Protein AF-A0A9X0D277-F1 (afdb_monomer)

Sequence (1258 aa):
MEIAPALKHTLYSLVQLAADLLSWSPKEEHSMQTVLGKQLCNNIVPLMVDATTEYLSEQCNSILEAVIGPADSDKFANCIQSYVLSKCHKLLVDQSGADRSDIGEEVLVDCLKYMDFLLDKVSDHTLLDQLYSKNRELCKVIVLSANKRLSLGYVNRTLKLSVRFLQLAEKPLNSSMRSLCSGFSELCHLDHATLEAWLRRIILGVEEDKGNTGKMADNRLLLQTFATLIVKESSPVGEEVCRPLLECLIPLGNELLPDIPGEWTNIGSKFGDLLNTAAVLAGAGDGSGHLTLCTAVIEWLEKCKTQLLLVAENGEKGKESGIVEAAGPLLRYLAEVMTALKYSSENECPPSPSLCPVDGDSLLPDVMSDWMDDMGGDEEDSGGEESDEDSLCNKLCTFTMTQKEFMTQHWYHCHTCKMNDGVGVCTICAKVCHKDHDITYAKYGSFFCDCGAKEDGSCIALVKRTPSSGADSQGAVPPSPFVAGEMDEGQDDTEGSSGGRLPSSAAGASSSVAATAAGLAGSSGAGNGGGLEDSEAFTSKSVEALAKQLEKHKQQLVSQLENSSVITTTLDLLQWLMEPDAGGPSSIGMGVSKAIKDALTELHAAEKTVENTDQLMVPTLGSQEGAFENVRMTFSGEQGQTIRQLIGAHVLRRVAMCCLASPKGRRQHLAVSHEKGKITVLQLSALLKQADSSKRKLTLTRLATAQVPFTVLSISGNPCNEDFLAVCGLKDCHVLTFSSSGSVVDHLALHPQLESSNFIIKAVWLPGSQTQLALVTADFVKIYDLSQDALSPLYYFLLPSGKIRDVSFIFDDGDHSLILMSSGGQLYLQPMDINSSAVNGPFYLTNTVPIEHADLQDSSGQVAGGGVSVYYSHILQLIFFSYSQGKTFVAPWSKDQKEVKTMFPVTFKSSSGSTKNSQSAALCQWSEVPQHPGLVCCLTHTTGVPVVLMIKPHQILIQEIKATSSKAKTQDMVAIRHSVSTSDQQRTTMILLCEDGSLRIFMASAEHTGYWMAPEFQPVRPLSIVKPARKKKTTKARVKSTTVSLPVDFFEHCQPLINEVEFGGGDILQVYNVQQAKHRLMTAGMYIASTKPNGFNIEISNSNPRVVMVGVRIQIGCQSVEKAPSFVEIFGRVIQLVITRNRWVDLAFTREESLSADKKFSLFIGQSLDPSGVTMLDSVKVYTKTKEAFGWPDDPQEEIPSTPGLGTAAAVDTETEIVNSVPPMTAVDKLVVHLLEVVDGCFSTFLSSGRGTKTVSA

Solvent-accessible surface area (backbone atoms only — not comparable to full-atom values): 73156 Å² total; per-residue (Å²): 135,84,73,55,69,68,58,52,49,52,52,49,53,51,48,47,49,51,38,57,52,57,74,73,48,64,76,85,55,28,34,67,87,34,74,62,20,45,53,50,50,69,61,40,50,58,45,56,70,36,81,91,34,53,93,43,36,70,49,39,48,55,42,44,30,68,29,64,37,56,77,91,34,70,65,36,49,49,55,53,51,47,54,53,48,53,51,39,48,49,56,49,52,60,57,60,78,46,97,70,76,98,65,63,68,68,61,56,51,49,36,51,50,50,56,56,56,40,67,77,41,79,81,44,35,50,54,54,21,64,57,34,47,75,65,55,49,56,46,53,57,52,52,43,51,34,42,85,89,56,54,71,68,54,36,42,52,47,45,51,49,54,40,51,47,53,43,51,29,44,26,74,89,33,63,41,37,30,53,33,41,35,28,54,36,54,60,53,74,52,58,66,69,61,55,33,41,29,51,42,43,42,70,74,46,56,82,90,46,68,89,43,60,68,62,41,51,52,34,44,54,42,50,34,51,40,40,55,54,45,48,39,91,82,34,56,30,56,62,71,32,34,55,60,52,38,66,44,48,53,62,54,53,53,70,64,56,64,97,50,71,84,68,32,80,71,40,68,68,54,58,48,54,48,50,55,35,42,53,46,31,14,53,26,78,65,18,65,41,43,59,61,49,49,54,51,44,52,53,52,44,52,51,35,49,56,51,49,53,52,38,23,76,68,65,54,84,82,54,54,60,31,43,46,59,56,40,33,54,45,35,42,53,50,23,52,52,34,48,11,54,35,57,55,53,63,75,72,51,73,91,75,79,83,86,81,89,81,91,78,91,78,93,82,90,86,81,87,82,82,89,85,86,89,85,84,89,85,84,87,89,83,92,75,96,82,76,64,74,82,54,49,39,73,54,53,27,67,20,76,78,41,48,96,42,73,38,77,42,56,32,27,30,32,64,71,80,64,32,54,93,96,39,35,29,32,66,56,36,47,66,60,64,37,58,92,50,58,65,43,83,71,47,79,41,75,48,42,25,46,52,59,67,42,93,78,71,75,37,73,30,74,51,77,49,74,101,62,88,88,79,90,88,85,85,85,85,88,85,87,88,88,86,81,88,76,90,80,83,83,84,86,82,83,85,83,80,89,85,82,80,86,87,88,83,90,85,84,89,80,90,77,89,88,81,78,86,67,53,64,78,86,92,82,90,82,91,83,88,78,80,98,79,75,68,72,64,61,53,50,55,54,36,52,52,50,22,66,31,40,58,85,46,41,72,60,49,50,53,50,55,72,74,44,61,59,67,62,53,44,50,54,53,50,48,44,72,71,35,80,89,66,49,34,79,90,78,65,67,47,70,25,57,47,45,45,52,52,50,49,51,40,40,59,69,45,72,64,49,73,43,84,43,83,57,52,56,41,81,70,42,61,44,56,81,48,72,36,72,51,49,55,73,80,63,63,68,72,70,22,50,52,53,51,50,35,43,74,67,60,73,40,70,62,36,45,49,32,60,25,44,20,97,86,50,91,56,47,33,35,40,39,48,33,52,84,13,31,34,39,32,27,49,38,65,61,50,60,62,46,52,74,44,93,85,62,84,74,69,85,54,73,58,28,73,53,74,47,101,48,61,67,35,35,49,37,44,28,62,66,36,47,42,38,34,41,38,26,24,59,68,45,37,34,39,39,32,40,44,98,74,46,40,79,74,48,77,48,78,37,75,80,78,65,56,95,89,46,37,52,62,50,70,44,66,42,89,92,36,80,45,34,40,31,43,34,27,34,58,37,38,38,28,27,40,59,83,81,35,68,81,60,48,55,27,29,39,32,57,82,71,72,36,50,52,30,63,31,64,50,75,52,99,96,46,44,29,43,38,34,22,23,45,38,37,50,38,33,54,44,66,67,47,83,89,46,28,23,89,84,42,78,35,70,62,77,48,62,45,54,74,86,52,94,82,57,50,72,52,98,84,13,36,29,69,7,29,51,22,38,40,57,40,82,91,76,35,32,38,37,40,15,19,63,67,14,51,26,36,39,24,58,60,57,96,87,58,70,54,57,85,56,74,45,73,57,78,50,80,80,89,75,77,100,60,102,73,86,72,32,65,20,49,29,77,72,45,68,32,65,99,40,67,47,38,37,38,29,25,32,54,88,82,46,46,44,34,41,34,40,57,52,41,52,35,36,39,35,26,74,59,74,63,95,43,99,84,45,51,66,53,37,70,45,59,47,59,47,76,47,89,99,48,101,50,72,46,46,38,36,42,36,35,28,48,55,21,20,40,39,35,25,36,53,29,61,88,70,55,29,71,67,69,31,76,64,56,42,73,84,71,61,87,85,55,98,64,85,82,80,77,88,74,85,89,77,92,78,89,88,86,77,84,85,91,74,66,96,62,62,66,78,83,40,48,72,50,78,86,52,57,47,47,42,37,80,63,44,55,75,80,35,53,54,69,56,44,42,51,22,30,66,36,89,94,37,55,49,76,44,71,44,82,79,29,49,46,38,29,42,33,47,73,51,90,65,39,29,44,43,30,39,35,40,30,34,22,81,91,42,51,52,25,17,41,41,28,37,35,45,94,87,34,75,46,78,44,88,68,90,58,58,46,75,45,84,46,75,50,52,75,68,53,20,65,70,25,42,54,42,46,58,43,34,41,30,39,29,76,27,93,84,38,40,24,38,45,29,32,58,48,41,24,28,39,44,36,76,82,68,64,58,83,94,72,83,81,84,83,77,85,89,81,90,82,90,83,84,93,75,95,72,90,76,86,69,83,76,78,78,76,78,75,80,72,48,64,62,57,50,32,55,52,25,43,51,44,34,51,54,22,51,60,63,60,56,68,78,61,96,67,77,92,72,80,78,84,125

pLDDT: mean 74.84, std 21.78, range [20.33, 96.56]

Secondary structure (DSSP, 8-state):
----HHHHHHHHHHHHHHHHHHHHS-GGGSSTTSHHHHHHHHHHHHHHH-GGGGGGHHHHHHHHHHHH--TTSHHHHHHHHHHHHHHHHHHHHHGGG-SS-SS-HHHHHHHHHHHHHHTS-GGGHHHHHHHHHHHT-HHHHHHGGG-TTS-HHHHHHHHHHHHHHHHHHTSTT-HHHHHHHHGGGGGGGS-HHHHHHHHHHHHT--GGGTT-HHHHHHHHHHHHHHHHHHHSTT-SS-GGGHHHHHHHHHHHHHHHS-SSGGGGGG-HHHHHHHHHHHHHHHTSTTSTHHHHHHHHHHHHHHHHHHHHHHHHHHT-TTSHHHHHHHHHHHHHHHHHHHHHHHHHHHHS---PPPS------------------------------S--HHHHTTPPPTHHHHTTS-EEEEEEEETTTTB-SS--B-HHHHHTTTTTS-EEEEEEEEE--HHHH-TTS--TTSSPPP----------------------------------------------------------S------S--SHHHHHHHHHHHHHHHGGGHHHHHHHHHTSSHHHHHHHHHHHHH-TTTT--TTSSHHHHHHHHHHHHHHHHS--EEEE-S-SEEEEEEPPTTSSTT-S----HHHHHHHHHHHHTTSS----EEEE--TT-S--EEEEE-GGGEEEEEEHHHHHHHTT-TTS-----EEEEEE-SS---EEEE-SS-TTEEEEE-SS-EEEEEE-TTS-EEEEEEE-----TT--EEEEEEPTT-SSEEEEEESSEEEEEETTTBSSS-SEEEE-SSS-EEEEEEEEETTEEEEEEEETTS-EEEEE-STTTBGGGSPEE---EEPB--TT--EETTEETT-EEEEEEETTTTEEEEEETTS-EEEEE--TT-SSB---EE----------S--PPPPEEEEEE-TT-TTEEEEEETTT--EEEEEE-SSEEEEEE---SSTT--EEEEEEEEEEPTTSS-EEEEEEEEETTS-EEEEEE-HHHH-GGGSTTTS---STT--------PPP------------TTTTTT-EE--SSEEEE-HHHHTTS-HHHHHHHHHSTT--EEE--TT-EEEEEEE--TTEEEEEEEEEE-SS-STTSBSEEEETTEEEE---SS-EEEEEEPPHHHHHHTSSEEEEEEPPBS-TT--EEE-EEEEEEEEHHHHT--S-----PPP-------------------PPPPPHHHHHHHHHHHHHHHHHHHHTTS---------

Foldseek 3Di:
DQDDVVVLVVVLVVLQVLLVVLVVDDLVQLEPVHPVVVVLLVPLLVLCPDPNNVVCNVSSQSSLCSRQNHCPDPSNVLSNLLVLLVVLVCLLLVLLPDPDDPDDLVSNVVSLVSVVVLLVDLSSLLSLLVPCLVVLCLVSSLLSLLDLPHDLVSNLSSLVSLLSLLQVLLWPPRPSSLSNQLSCLCLLVDDLVSLLSSVCCLQVNDPVCPVPVVSSVSSLVSLLSSLLSQQDPSHSHDLSNLQSNLVSLLVVLVVLQDLDLVSLPPSPCSNLSSLSSSCSSCLHDLSVSCLVSLVSLLVLLVSLLVSLLVCLVVLPAPSNQSSLLNNLSSLVVLLLLLLLLLVLVVVVDDPDDDDDDDDDDDDDDDDDDDDDDDDDDDDDDDDDPDDVPVVLLQAAAQCLVQVFHKDFAWWKAFVQVRQDDPGTAGPSCCVPLVPPTPMDTDDRDIGGHVCVNDPPPSRPRHDRHDPDDDDDDDDDDDDDDDDDDDDDDDDDDDDDDDDDDDDDDDDDDDDDDDDDDDGDDDDDDDDDDDDDDDDVPVSVVSSNSVSSSCVVVSVVSLVDVVPGCLQVSLVSVVVLCVDPVSRHRPPALCLQVVVLVVQLVLLFPAAADEAEDAAQWFFQDKADQPPDPQLFEDQDDPVSVVVVVCVQVLLAAAAFKDWLDEPPDPFTWIWGAGYQQKIWIWGVVQQVQCSVVSPDHRDTHTQDMDGDRAHWRHKDAAHHGSQWIWTFDFQWIKIFGADPSRYTDDIHIAHPPDDPPKGFRDKDDDPPDPFWIWTFMFFWIFICRNVPDRHHGQAIEGEPDATWAEKEWDDDQVWIKIWTFGQLGWIFIGTSDPVRTCPVHYDYTDQTADEDDPCQDDDPSHTQNGWHYWYADPSSQWIWTWDQQQWIWIHHDDPPDRYGPDIHTNFDFDPDDDDPDGGHFTWYDWDDEPPQPQWIWIAGSNQRFIKIWRRGSHYIYIYTDDDPDPVWGWRHKDKYWDDDPPDPDIWIKMWTATSSRMIIIITGDCVVRVPCVDPSNDRLDQPPDPPDDDDDDDDDDDDDADDDDDDSCPCVQWDWPLPQKWKDFPQQCVPAPRVRQSCQQRDAPHKDKHLDLFFGKIKMFGRDLFKWWFWKKFKFQPVHQQQEFQWKDWPNHIGGDDDPHIDIDIGGDDLVSRLVDSTITMMTGGFGNDPSRMHMTGHMIIIIDGCVVSVPDPDDDDDDDDDDDDDDDDDDDDPDPPPPPRPNDDSVNSVVVSSVSSNVSCVSSNPVDPDDDPPPSD

Organism: NCBI:txid174260

Structure (mmCIF, N/CA/C/O backbone):
data_AF-A0A9X0D277-F1
#
_entry.id   AF-A0A9X0D277-F1
#
loop_
_atom_site.group_PDB
_atom_site.id
_atom_site.type_symbol
_atom_site.label_atom_id
_atom_site.label_alt_id
_atom_site.label_comp_id
_atom_site.label_asym_id
_atom_site.label_entity_id
_atom_site.label_seq_id
_atom_site.pdbx_PDB_ins_code
_atom_site.Cartn_x
_atom_site.Cartn_y
_atom_site.Cartn_z
_atom_site.occupancy
_atom_site.B_iso_or_equiv
_atom_site.auth_seq_id
_atom_site.auth_comp_id
_atom_site.auth_asym_id
_atom_site.auth_atom_id
_atom_site.pdbx_PDB_model_num
ATOM 1 N N . MET A 1 1 ? 25.334 -2.967 -69.916 1.00 47.03 1 MET A N 1
ATOM 2 C CA . MET A 1 1 ? 25.743 -1.944 -70.902 1.00 47.03 1 MET A CA 1
ATOM 3 C C . MET A 1 1 ? 27.138 -2.304 -71.370 1.00 47.03 1 MET A C 1
ATOM 5 O O . MET A 1 1 ? 28.051 -2.235 -70.564 1.00 47.03 1 MET A O 1
ATOM 9 N N . GLU A 1 2 ? 27.313 -2.755 -72.611 1.00 53.34 2 GLU A N 1
ATOM 10 C CA . GLU A 1 2 ? 28.657 -2.970 -73.162 1.00 53.34 2 GLU A CA 1
ATOM 11 C C . GLU A 1 2 ? 29.144 -1.662 -73.787 1.00 53.34 2 GLU A C 1
ATOM 13 O O . GLU A 1 2 ? 28.566 -1.165 -74.754 1.00 53.34 2 GLU A O 1
ATOM 18 N N . ILE A 1 3 ? 30.183 -1.071 -73.197 1.00 68.50 3 ILE A N 1
ATOM 19 C CA . ILE A 1 3 ? 30.885 0.071 -73.783 1.00 68.50 3 ILE A CA 1
ATOM 20 C C . ILE A 1 3 ? 31.488 -0.387 -75.117 1.00 68.50 3 ILE A C 1
ATOM 22 O O . ILE A 1 3 ? 32.123 -1.441 -75.183 1.00 68.50 3 ILE A O 1
ATOM 26 N N . ALA A 1 4 ? 31.308 0.402 -76.181 1.00 79.62 4 ALA A N 1
ATOM 27 C CA . ALA A 1 4 ? 31.860 0.081 -77.494 1.00 79.62 4 ALA A CA 1
ATOM 28 C C . ALA A 1 4 ? 33.381 -0.193 -77.394 1.00 79.62 4 ALA A C 1
ATOM 30 O O . ALA A 1 4 ? 34.092 0.616 -76.790 1.00 79.62 4 ALA A O 1
ATOM 31 N N . PRO A 1 5 ? 33.917 -1.268 -78.008 1.00 80.12 5 PRO A N 1
ATOM 32 C CA . PRO A 1 5 ? 35.329 -1.649 -77.872 1.00 80.12 5 PRO A CA 1
ATOM 33 C C . PRO A 1 5 ? 36.320 -0.531 -78.219 1.00 80.12 5 PRO A C 1
ATOM 35 O O . PRO A 1 5 ? 37.362 -0.405 -77.580 1.00 80.12 5 PRO A O 1
ATOM 38 N N . ALA A 1 6 ? 35.969 0.320 -79.190 1.00 83.19 6 ALA A N 1
ATOM 39 C CA . ALA A 1 6 ? 36.755 1.498 -79.550 1.00 83.19 6 ALA A CA 1
ATOM 40 C C . ALA A 1 6 ? 36.854 2.502 -78.390 1.00 83.19 6 ALA A C 1
ATOM 42 O O . ALA A 1 6 ? 37.943 2.961 -78.071 1.00 83.19 6 ALA A O 1
ATOM 43 N N . LEU A 1 7 ? 35.739 2.783 -77.710 1.00 82.75 7 LEU A N 1
ATOM 44 C CA . LEU A 1 7 ? 35.699 3.682 -76.557 1.00 82.75 7 LEU A CA 1
ATOM 45 C C . LEU A 1 7 ? 36.471 3.089 -75.368 1.00 82.75 7 LEU A C 1
ATOM 47 O O . LEU A 1 7 ? 37.209 3.804 -74.694 1.00 82.75 7 LEU A O 1
ATOM 51 N N . LYS A 1 8 ? 36.351 1.768 -75.165 1.00 84.75 8 LYS A N 1
ATOM 52 C CA . LYS A 1 8 ? 37.082 1.015 -74.137 1.00 84.75 8 LYS A CA 1
ATOM 53 C C . LYS A 1 8 ? 38.597 1.159 -74.318 1.00 84.75 8 LYS A C 1
ATOM 55 O O . LYS A 1 8 ? 39.309 1.468 -73.362 1.00 84.75 8 LYS A O 1
ATOM 60 N N . HIS A 1 9 ? 39.064 0.985 -75.557 1.00 85.50 9 HIS A N 1
ATOM 61 C CA . HIS A 1 9 ? 40.466 1.147 -75.932 1.00 85.50 9 HIS A CA 1
ATOM 62 C C . HIS A 1 9 ? 40.929 2.603 -75.808 1.00 85.50 9 HIS A C 1
ATOM 64 O O . HIS A 1 9 ? 41.994 2.851 -75.256 1.00 85.50 9 HIS A O 1
ATOM 70 N N . THR A 1 10 ? 40.143 3.579 -76.276 1.00 88.75 10 THR A N 1
ATOM 71 C CA . THR A 1 10 ? 40.484 5.004 -76.135 1.00 88.75 10 THR A CA 1
ATOM 72 C C . THR A 1 10 ? 40.641 5.398 -74.670 1.00 88.75 10 THR A C 1
ATOM 74 O O . THR A 1 10 ? 41.624 6.044 -74.319 1.00 88.75 10 THR A O 1
ATOM 77 N N . LEU A 1 11 ? 39.715 4.978 -73.805 1.00 87.94 11 LEU A N 1
ATOM 78 C CA . LEU A 1 11 ? 39.776 5.278 -72.379 1.00 87.94 11 LEU A CA 1
ATOM 79 C C . LEU A 1 11 ? 40.990 4.611 -71.712 1.00 87.94 11 LEU A C 1
ATOM 81 O O . LEU A 1 11 ? 41.697 5.274 -70.961 1.00 87.94 11 LEU A O 1
ATOM 85 N N . TYR A 1 12 ? 41.300 3.356 -72.062 1.00 87.88 12 TYR A N 1
ATOM 86 C CA . TYR A 1 12 ? 42.528 2.682 -71.618 1.00 87.88 12 TYR A CA 1
ATOM 87 C C . TYR A 1 12 ? 43.785 3.452 -72.022 1.00 87.88 12 TYR A C 1
ATOM 89 O O . TYR A 1 12 ? 44.638 3.728 -71.184 1.00 87.88 12 TYR A O 1
ATOM 97 N N . SER A 1 13 ? 43.887 3.851 -73.293 1.00 89.88 13 SER A N 1
ATOM 98 C CA . SER A 1 13 ? 45.035 4.612 -73.788 1.00 89.88 13 SER A CA 1
ATOM 99 C C . SER A 1 13 ? 45.184 5.965 -73.090 1.00 89.88 13 SER A C 1
ATOM 101 O O . SER A 1 13 ? 46.307 6.381 -72.834 1.00 89.88 13 SER A O 1
ATOM 103 N N . LEU A 1 14 ? 44.081 6.645 -72.760 1.00 89.12 14 LEU A N 1
ATOM 104 C CA . LEU A 1 14 ? 44.109 7.922 -72.040 1.00 89.12 14 LEU A CA 1
ATOM 105 C C . LEU A 1 14 ? 44.557 7.763 -70.583 1.00 89.12 14 LEU A C 1
ATOM 107 O O . LEU A 1 14 ? 45.361 8.564 -70.113 1.00 89.12 14 LEU A O 1
ATOM 111 N N . VAL A 1 15 ? 44.069 6.737 -69.879 1.00 88.62 15 VAL A N 1
ATOM 112 C CA . VAL A 1 15 ? 44.479 6.463 -68.492 1.00 88.62 15 VAL A CA 1
ATOM 113 C C . VAL A 1 15 ? 45.936 5.996 -68.446 1.00 88.62 15 VAL A C 1
ATOM 115 O O . VAL A 1 15 ? 46.699 6.486 -67.620 1.00 88.62 15 VAL A O 1
ATOM 118 N N . GLN A 1 16 ? 46.362 5.138 -69.378 1.00 88.00 16 GLN A N 1
ATOM 119 C CA . GLN A 1 16 ? 47.764 4.732 -69.492 1.00 88.00 16 GLN A CA 1
ATOM 120 C C . GLN A 1 16 ? 48.675 5.927 -69.793 1.00 88.00 16 GLN A C 1
ATOM 122 O O . GLN A 1 16 ? 49.695 6.100 -69.136 1.00 88.00 16 GLN A O 1
ATOM 127 N N . LEU A 1 17 ? 48.276 6.798 -70.726 1.00 87.56 17 LEU A N 1
ATOM 128 C CA . LEU A 1 17 ? 49.015 8.023 -71.025 1.00 87.56 17 LEU A CA 1
ATOM 129 C C . LEU A 1 17 ? 49.124 8.925 -69.789 1.00 87.56 17 LEU A C 1
ATOM 131 O O . LEU A 1 17 ? 50.184 9.492 -69.545 1.00 87.56 17 LEU A O 1
ATOM 135 N N . ALA A 1 18 ? 48.055 9.052 -69.000 1.00 85.50 18 ALA A N 1
ATOM 136 C CA . ALA A 1 18 ? 48.089 9.813 -67.756 1.00 85.50 18 ALA A CA 1
ATOM 137 C C . ALA A 1 18 ? 49.068 9.204 -66.738 1.00 85.50 18 ALA A C 1
ATOM 139 O O . ALA A 1 18 ? 49.831 9.954 -66.136 1.00 85.50 18 ALA A O 1
ATOM 140 N N . ALA A 1 19 ? 49.096 7.875 -66.586 1.00 84.25 19 ALA A N 1
ATOM 141 C CA . ALA A 1 19 ? 50.048 7.174 -65.719 1.00 84.25 19 ALA A CA 1
ATOM 142 C C . ALA A 1 19 ? 51.505 7.375 -66.171 1.00 84.25 19 ALA A C 1
ATOM 144 O O . ALA A 1 19 ? 52.372 7.705 -65.359 1.00 84.25 19 ALA A O 1
ATOM 145 N N . ASP A 1 20 ? 51.761 7.251 -67.474 1.00 84.25 20 ASP A N 1
ATOM 146 C CA . ASP A 1 20 ? 53.092 7.418 -68.056 1.00 84.25 20 ASP A CA 1
ATOM 147 C C . ASP A 1 20 ? 53.584 8.865 -67.907 1.00 84.25 20 ASP A C 1
ATOM 149 O O . ASP A 1 20 ? 54.714 9.096 -67.474 1.00 84.25 20 ASP A O 1
ATOM 153 N N . LEU A 1 21 ? 52.727 9.854 -68.192 1.00 81.94 21 LEU A N 1
ATOM 154 C CA . LEU A 1 21 ? 53.049 11.274 -68.022 1.00 81.94 21 LEU A CA 1
ATOM 155 C C . LEU A 1 21 ? 53.335 11.623 -66.560 1.00 81.94 21 LEU A C 1
ATOM 157 O O . LEU A 1 21 ? 54.254 12.396 -66.293 1.00 81.94 21 LEU A O 1
ATOM 161 N N . LEU A 1 22 ? 52.603 11.016 -65.620 1.00 80.69 22 LEU A N 1
ATOM 162 C CA . LEU A 1 22 ? 52.823 11.214 -64.190 1.00 80.69 22 LEU A CA 1
ATOM 163 C C . LEU A 1 22 ? 54.205 10.716 -63.739 1.00 80.69 22 LEU A C 1
ATOM 165 O O . LEU A 1 22 ? 54.794 11.258 -62.808 1.00 80.69 22 LEU A O 1
ATOM 169 N N . SER A 1 23 ? 54.752 9.692 -64.401 1.00 74.81 23 SER A N 1
ATOM 170 C CA . SER A 1 23 ? 56.103 9.196 -64.111 1.00 74.81 23 SER A CA 1
ATOM 171 C C . SER A 1 23 ? 57.206 10.172 -64.544 1.00 74.81 23 SER A C 1
ATOM 173 O O . SER A 1 23 ? 58.329 10.097 -64.039 1.00 74.81 23 SER A O 1
ATOM 175 N N . TRP A 1 24 ? 56.895 11.091 -65.467 1.00 75.44 24 TRP A N 1
ATOM 176 C CA . TRP A 1 24 ? 57.832 12.072 -66.024 1.00 75.44 24 TRP A CA 1
ATOM 177 C C . TRP A 1 24 ? 57.710 13.458 -65.380 1.00 75.44 24 TRP A C 1
ATOM 179 O O . TRP A 1 24 ? 58.583 14.302 -65.597 1.00 75.44 24 TRP A O 1
ATOM 189 N N . SER A 1 25 ? 56.665 13.710 -64.587 1.00 74.19 25 SER A N 1
ATOM 190 C CA . SER A 1 25 ? 56.459 14.983 -63.894 1.00 74.19 25 SER A CA 1
ATOM 191 C C . SER A 1 25 ? 57.161 15.052 -62.521 1.00 74.19 25 SER A C 1
ATOM 193 O O . SER A 1 25 ? 57.455 14.022 -61.900 1.00 74.19 25 SER A O 1
ATOM 195 N N . PRO A 1 26 ? 57.500 16.264 -62.032 1.00 72.69 26 PRO A N 1
ATOM 196 C CA . PRO A 1 26 ? 58.180 16.436 -60.750 1.00 72.69 26 PRO A CA 1
ATOM 197 C C . PRO A 1 26 ? 57.291 15.983 -59.586 1.00 72.69 26 PRO A C 1
ATOM 199 O O . PRO A 1 26 ? 56.170 16.458 -59.431 1.00 72.69 26 PRO A O 1
ATOM 202 N N . LYS A 1 27 ? 57.824 15.133 -58.697 1.00 64.25 27 LYS A N 1
ATOM 203 C CA . LYS A 1 27 ? 57.081 14.567 -57.549 1.00 64.25 27 LYS A CA 1
ATOM 204 C C . LYS A 1 27 ? 56.436 15.616 -56.627 1.00 64.25 27 LYS A C 1
ATOM 206 O O . LYS A 1 27 ? 55.459 15.308 -55.953 1.00 64.25 27 LYS A O 1
ATOM 211 N N . GLU A 1 28 ? 56.960 16.842 -56.601 1.00 61.00 28 GLU A N 1
ATOM 212 C CA . GLU A 1 28 ? 56.419 17.973 -55.831 1.00 61.00 28 GLU A CA 1
ATOM 213 C C . GLU A 1 28 ? 55.057 18.464 -56.364 1.00 61.00 28 GLU A C 1
ATOM 215 O O . GLU A 1 28 ? 54.244 18.979 -55.596 1.00 61.00 28 GLU A O 1
ATOM 220 N N . GLU A 1 29 ? 54.758 18.241 -57.650 1.00 61.09 29 GLU A N 1
ATOM 221 C CA . GLU A 1 29 ? 53.498 18.645 -58.289 1.00 61.09 29 GLU A CA 1
ATOM 222 C C . GLU A 1 29 ? 52.367 17.616 -58.115 1.00 61.09 29 GLU A C 1
ATOM 224 O O . GLU A 1 29 ? 51.201 17.938 -58.357 1.00 61.09 29 GLU A O 1
ATOM 229 N N . HIS A 1 30 ? 52.676 16.396 -57.658 1.00 65.56 30 HIS A N 1
ATOM 230 C CA . HIS A 1 30 ? 51.724 15.275 -57.589 1.00 65.56 30 HIS A CA 1
ATOM 231 C C . HIS A 1 30 ? 50.909 15.246 -56.294 1.00 65.56 30 HIS A C 1
ATOM 233 O O . HIS A 1 30 ? 50.018 14.422 -56.150 1.00 65.56 30 HIS A O 1
ATOM 239 N N . SER A 1 31 ? 51.192 16.125 -55.333 1.00 70.00 31 SER A N 1
ATOM 240 C CA . SER A 1 31 ? 50.484 16.135 -54.052 1.00 70.00 31 SER A CA 1
ATOM 241 C C . SER A 1 31 ? 49.009 16.524 -54.209 1.00 70.00 31 SER A C 1
ATOM 243 O O . SER A 1 31 ? 48.673 17.455 -54.938 1.00 70.00 31 SER A O 1
ATOM 245 N N . MET A 1 32 ? 48.128 15.919 -53.405 1.00 63.94 32 MET A N 1
ATOM 246 C CA . MET A 1 32 ? 46.724 16.337 -53.213 1.00 63.94 32 MET A CA 1
ATOM 247 C C . MET A 1 32 ? 46.528 17.826 -52.847 1.00 63.94 32 MET A C 1
ATOM 249 O O . MET A 1 32 ? 45.404 18.338 -52.858 1.00 63.94 32 MET A O 1
ATOM 253 N N . GLN A 1 33 ? 47.600 18.538 -52.494 1.00 65.69 33 GLN A N 1
ATOM 254 C CA . GLN A 1 33 ? 47.583 19.976 -52.222 1.00 65.69 33 GLN A CA 1
ATOM 255 C C . GLN A 1 33 ? 47.686 20.841 -53.493 1.00 65.69 33 GLN A C 1
ATOM 257 O O . GLN A 1 33 ? 47.333 22.020 -53.440 1.00 65.69 33 GLN A O 1
ATOM 262 N N . THR A 1 34 ? 48.099 20.279 -54.633 1.00 77.12 34 THR A N 1
ATOM 263 C CA . THR A 1 34 ? 48.226 20.994 -55.912 1.00 77.12 34 THR A CA 1
ATOM 264 C C . THR A 1 34 ? 46.925 20.946 -56.723 1.00 77.12 34 THR A C 1
ATOM 266 O O . THR A 1 34 ? 46.053 20.097 -56.517 1.00 77.12 34 THR A O 1
ATOM 269 N N . VAL A 1 35 ? 46.767 21.882 -57.666 1.00 75.94 35 VAL A N 1
ATOM 270 C CA . VAL A 1 35 ? 45.600 21.920 -58.570 1.00 75.94 35 VAL A CA 1
ATOM 271 C C . VAL A 1 35 ? 45.564 20.675 -59.462 1.00 75.94 35 VAL A C 1
ATOM 273 O O . VAL A 1 35 ? 44.499 20.090 -59.649 1.00 75.94 35 VAL A O 1
ATOM 276 N N . LEU A 1 36 ? 46.731 20.245 -59.950 1.00 76.38 36 LEU A N 1
ATOM 277 C CA . LEU A 1 36 ? 46.883 19.068 -60.800 1.00 76.38 36 LEU A CA 1
ATOM 278 C C . LEU A 1 36 ? 46.516 17.777 -60.051 1.00 76.38 36 LEU A C 1
ATOM 280 O O . LEU A 1 36 ? 45.711 16.999 -60.557 1.00 76.38 36 LEU A O 1
ATOM 284 N N . GLY A 1 37 ? 47.013 17.587 -58.822 1.00 76.19 37 GLY A N 1
ATOM 285 C CA . GLY A 1 37 ? 46.688 16.419 -57.993 1.00 76.19 37 GLY A CA 1
ATOM 286 C C . GLY A 1 37 ? 45.188 16.302 -57.694 1.00 76.19 37 GLY A C 1
ATOM 287 O O . GLY A 1 37 ? 44.600 15.235 -57.855 1.00 76.19 37 GLY A O 1
ATOM 288 N N . LYS A 1 38 ? 44.519 17.419 -57.369 1.00 78.38 38 LYS A N 1
ATOM 289 C CA . LYS A 1 38 ? 43.055 17.442 -57.175 1.00 78.38 38 LYS A CA 1
ATOM 290 C C . LYS A 1 38 ? 42.281 17.114 -58.454 1.00 78.38 38 LYS A C 1
ATOM 292 O O . LYS A 1 38 ? 41.283 16.401 -58.391 1.00 78.38 38 LYS A O 1
ATOM 297 N N . GLN A 1 39 ? 42.714 17.632 -59.605 1.00 80.31 39 GLN A N 1
ATOM 298 C CA . GLN A 1 39 ? 42.075 17.345 -60.895 1.00 80.31 39 GLN A CA 1
ATOM 299 C C . GLN A 1 39 ? 42.243 15.881 -61.309 1.00 80.31 39 GLN A C 1
ATOM 301 O O . GLN A 1 39 ? 41.288 15.277 -61.794 1.00 80.31 39 GLN A O 1
ATOM 306 N N . LEU A 1 40 ? 43.421 15.300 -61.078 1.00 81.62 40 LEU A N 1
ATOM 307 C CA . LEU A 1 40 ? 43.676 13.884 -61.326 1.00 81.62 40 LEU A CA 1
ATOM 308 C C . LEU A 1 40 ? 42.785 13.005 -60.446 1.00 81.62 40 LEU A C 1
ATOM 310 O O . LEU A 1 40 ? 42.072 12.159 -60.976 1.00 81.62 40 LEU A O 1
ATOM 314 N N . CYS A 1 41 ? 42.712 13.259 -59.138 1.00 82.50 41 CYS A N 1
ATOM 315 C CA . CYS A 1 41 ? 41.826 12.494 -58.257 1.00 82.50 41 CYS A CA 1
ATOM 316 C C . CYS A 1 41 ? 40.346 12.624 -58.643 1.00 82.50 41 CYS A C 1
ATOM 318 O O . CYS A 1 41 ? 39.651 11.616 -58.739 1.00 82.50 41 CYS A O 1
ATOM 320 N N . ASN A 1 42 ? 39.868 13.834 -58.950 1.00 82.69 42 ASN A N 1
ATOM 321 C CA . ASN A 1 42 ? 38.472 14.055 -59.346 1.00 82.69 42 ASN A CA 1
ATOM 322 C C . ASN A 1 42 ? 38.068 13.310 -60.629 1.00 82.69 42 ASN A C 1
ATOM 324 O O . ASN A 1 42 ? 36.889 12.999 -60.790 1.00 82.69 42 ASN A O 1
ATOM 328 N N . ASN A 1 43 ? 39.017 13.038 -61.529 1.00 85.88 43 ASN A N 1
ATOM 329 C CA . ASN A 1 43 ? 38.761 12.363 -62.802 1.00 85.88 43 ASN A CA 1
ATOM 330 C C . ASN A 1 43 ? 39.050 10.854 -62.757 1.00 85.88 43 ASN A C 1
ATOM 332 O O . ASN A 1 43 ? 38.375 10.096 -63.447 1.00 85.88 43 ASN A O 1
ATOM 336 N N . ILE A 1 44 ? 40.016 10.408 -61.947 1.00 88.12 44 ILE A N 1
ATOM 337 C CA . ILE A 1 44 ? 40.436 8.999 -61.866 1.00 88.12 44 ILE A CA 1
ATOM 338 C C . ILE A 1 44 ? 39.618 8.204 -60.838 1.00 88.12 44 ILE A C 1
ATOM 340 O O . ILE A 1 44 ? 39.255 7.063 -61.115 1.00 88.12 44 ILE A O 1
ATOM 344 N N . VAL A 1 45 ? 39.249 8.792 -59.692 1.00 88.06 45 VAL A N 1
ATOM 345 C CA . VAL A 1 45 ? 38.414 8.114 -58.678 1.00 88.06 45 VAL A CA 1
ATOM 346 C C . VAL A 1 45 ? 37.058 7.635 -59.237 1.00 88.06 45 VAL A C 1
ATOM 348 O O . VAL A 1 45 ? 36.702 6.489 -58.966 1.00 88.06 45 VAL A O 1
ATOM 351 N N . PRO A 1 46 ? 36.318 8.411 -60.061 1.00 88.81 46 PRO A N 1
ATOM 352 C CA . PRO A 1 46 ? 35.106 7.915 -60.721 1.00 88.81 46 PRO A CA 1
ATOM 353 C C . PRO A 1 46 ? 35.331 6.649 -61.556 1.00 88.81 46 PRO A C 1
ATOM 355 O O . PRO A 1 46 ? 34.530 5.725 -61.484 1.00 88.81 46 PRO A O 1
ATOM 358 N N . LEU A 1 47 ? 36.429 6.599 -62.321 1.00 88.00 47 LEU A N 1
ATOM 359 C CA . LEU A 1 47 ? 36.769 5.467 -63.191 1.00 88.00 47 LEU A CA 1
ATOM 360 C C . LEU A 1 47 ? 37.158 4.220 -62.391 1.00 88.00 47 LEU A C 1
ATOM 362 O O . LEU A 1 47 ? 36.992 3.101 -62.863 1.00 88.00 47 LEU A O 1
ATOM 366 N N . MET A 1 48 ? 37.670 4.401 -61.178 1.00 84.81 48 MET A N 1
ATOM 367 C CA . MET A 1 48 ? 38.020 3.290 -60.301 1.00 84.81 48 MET A CA 1
ATOM 368 C C . MET A 1 48 ? 36.796 2.674 -59.607 1.00 84.81 48 MET A C 1
ATOM 370 O O . MET A 1 48 ? 36.794 1.483 -59.319 1.00 84.81 48 MET A O 1
ATOM 374 N N . VAL A 1 49 ? 35.768 3.478 -59.317 1.00 85.69 49 VAL A N 1
ATOM 375 C CA . VAL A 1 49 ? 34.558 3.038 -58.597 1.00 85.69 49 VAL A CA 1
ATOM 376 C C . VAL A 1 49 ? 33.475 2.515 -59.549 1.00 85.69 49 VAL A C 1
ATOM 378 O O . VAL A 1 49 ? 32.634 1.710 -59.150 1.00 85.69 49 VAL A O 1
ATOM 381 N N . ASP A 1 50 ? 33.469 2.963 -60.804 1.00 84.38 50 ASP A N 1
ATOM 382 C CA . ASP A 1 50 ? 32.496 2.526 -61.803 1.00 84.38 50 ASP A CA 1
ATOM 383 C C . ASP A 1 50 ? 32.778 1.081 -62.262 1.00 84.38 50 ASP A C 1
ATOM 385 O O . ASP A 1 50 ? 33.829 0.755 -62.816 1.00 84.38 50 ASP A O 1
ATOM 389 N N . ALA A 1 51 ? 31.800 0.194 -62.049 1.00 81.81 51 ALA A N 1
ATOM 390 C CA . ALA A 1 51 ? 31.896 -1.221 -62.406 1.00 81.81 51 ALA A CA 1
ATOM 391 C C . ALA A 1 51 ? 32.104 -1.453 -63.916 1.00 81.81 51 ALA A C 1
ATOM 393 O O . ALA A 1 51 ? 32.631 -2.486 -64.324 1.00 81.81 51 ALA A O 1
ATOM 394 N N . THR A 1 52 ? 31.714 -0.505 -64.773 1.00 82.50 52 THR A N 1
ATOM 395 C CA . THR A 1 52 ? 31.913 -0.607 -66.228 1.00 82.50 52 THR A CA 1
ATOM 396 C C . THR A 1 52 ? 33.360 -0.343 -66.659 1.00 82.50 52 THR A C 1
ATOM 398 O O . THR A 1 52 ? 33.747 -0.701 -67.777 1.00 82.50 52 THR A O 1
ATOM 401 N N . THR A 1 53 ? 34.178 0.224 -65.768 1.00 86.19 53 THR A N 1
ATOM 402 C CA . THR A 1 53 ? 35.586 0.573 -65.993 1.00 86.19 53 THR A CA 1
ATOM 403 C C . THR A 1 53 ? 36.564 -0.248 -65.151 1.00 86.19 53 THR A C 1
ATOM 405 O O . THR A 1 53 ? 37.743 0.083 -65.096 1.00 86.19 53 THR A O 1
ATOM 408 N N . GLU A 1 54 ? 36.132 -1.384 -64.592 1.00 83.88 54 GLU A N 1
ATOM 409 C CA . GLU A 1 54 ? 36.960 -2.298 -63.778 1.00 83.88 54 GLU A CA 1
ATOM 410 C C . GLU A 1 54 ? 38.291 -2.698 -64.451 1.00 83.88 54 GLU A C 1
ATOM 412 O O . GLU A 1 54 ? 39.325 -2.836 -63.798 1.00 83.88 54 GLU A O 1
ATOM 417 N N . TYR A 1 55 ? 38.296 -2.805 -65.783 1.00 85.31 55 TYR A N 1
ATOM 418 C CA . TYR A 1 55 ? 39.483 -3.118 -66.588 1.00 85.31 55 TYR A CA 1
ATOM 419 C C . TYR A 1 55 ? 40.587 -2.039 -66.559 1.00 85.31 55 TYR A C 1
ATOM 421 O O . TYR A 1 55 ? 41.656 -2.271 -67.116 1.00 85.31 55 TYR A O 1
ATOM 429 N N . LEU A 1 56 ? 40.318 -0.866 -65.973 1.00 88.62 56 LEU A N 1
ATOM 430 C CA . LEU A 1 56 ? 41.264 0.242 -65.776 1.00 88.62 56 LEU A CA 1
ATOM 431 C C . LEU A 1 56 ? 41.831 0.294 -64.350 1.00 88.62 56 LEU A C 1
ATOM 433 O O . LEU A 1 56 ? 42.632 1.176 -64.047 1.00 88.62 56 LEU A O 1
ATOM 437 N N . SER A 1 57 ? 41.396 -0.606 -63.463 1.00 84.94 57 SER A N 1
ATOM 438 C CA . SER A 1 57 ? 41.690 -0.553 -62.026 1.00 84.94 57 SER A CA 1
ATOM 439 C C . SER A 1 57 ? 43.186 -0.512 -61.708 1.00 84.94 57 SER A C 1
ATOM 441 O O . SER A 1 57 ? 43.598 0.288 -60.872 1.00 84.94 57 SER A O 1
ATOM 443 N N . GLU A 1 58 ? 44.017 -1.297 -62.399 1.00 85.75 58 GLU A N 1
ATOM 444 C CA . GLU A 1 58 ? 45.472 -1.308 -62.193 1.00 85.75 58 GLU A CA 1
ATOM 445 C C . GLU A 1 58 ? 46.115 0.047 -62.522 1.00 85.75 58 GLU A C 1
ATOM 447 O O . GLU A 1 58 ? 46.898 0.580 -61.732 1.00 85.75 58 GLU A O 1
ATOM 452 N N . GLN A 1 59 ? 45.753 0.646 -63.661 1.00 87.94 59 GLN A N 1
ATOM 453 C CA . GLN A 1 59 ? 46.296 1.936 -64.091 1.00 87.94 59 GLN A CA 1
ATOM 454 C C . GLN A 1 59 ? 45.766 3.077 -63.212 1.00 87.94 59 GLN A C 1
ATOM 456 O O . GLN A 1 59 ? 46.522 3.974 -62.838 1.00 87.94 59 GLN A O 1
ATOM 461 N N . CYS A 1 60 ? 44.485 3.031 -62.832 1.00 87.94 60 CYS A N 1
ATOM 462 C CA . CYS A 1 60 ? 43.891 3.985 -61.899 1.00 87.94 60 CYS A CA 1
ATOM 463 C C . CYS A 1 60 ? 44.561 3.923 -60.519 1.00 87.94 60 CYS A C 1
ATOM 465 O O . CYS A 1 60 ? 44.896 4.974 -59.973 1.00 87.94 60 CYS A O 1
ATOM 467 N N . ASN A 1 61 ? 44.820 2.723 -59.988 1.00 86.69 61 ASN A N 1
ATOM 468 C CA . ASN A 1 61 ? 45.541 2.538 -58.727 1.00 86.69 61 ASN A CA 1
ATOM 469 C C . ASN A 1 61 ? 46.948 3.128 -58.804 1.00 86.69 61 ASN A C 1
ATOM 471 O O . ASN A 1 61 ? 47.317 3.905 -57.932 1.00 86.69 61 ASN A O 1
ATOM 475 N N . SER A 1 62 ? 47.698 2.857 -59.876 1.00 85.31 62 SER A N 1
ATOM 476 C CA . SER A 1 62 ? 49.051 3.400 -60.047 1.00 85.31 62 SER A CA 1
ATOM 477 C C . SER A 1 62 ? 49.082 4.937 -60.040 1.00 85.31 62 SER A C 1
ATOM 479 O O . SER A 1 62 ? 49.943 5.541 -59.394 1.00 85.31 62 SER A O 1
ATOM 481 N N . ILE A 1 63 ? 48.112 5.584 -60.698 1.00 85.81 63 ILE A N 1
ATOM 482 C CA . ILE A 1 63 ? 47.992 7.050 -60.699 1.00 85.81 63 ILE A CA 1
ATOM 483 C C . ILE A 1 63 ? 47.648 7.568 -59.300 1.00 85.81 63 ILE A C 1
ATOM 485 O O . ILE A 1 63 ? 48.252 8.529 -58.824 1.00 85.81 63 ILE A O 1
ATOM 489 N N . LEU A 1 64 ? 46.679 6.946 -58.629 1.00 86.00 64 LEU A N 1
ATOM 490 C CA . LEU A 1 64 ? 46.223 7.390 -57.314 1.00 86.00 64 LEU A CA 1
ATOM 491 C C . LEU A 1 64 ? 47.265 7.131 -56.220 1.00 86.00 64 LEU A C 1
ATOM 493 O O . LEU A 1 64 ? 47.405 7.962 -55.325 1.00 86.00 64 LEU A O 1
ATOM 497 N N . GLU A 1 65 ? 48.052 6.058 -56.315 1.00 85.44 65 GLU A N 1
ATOM 498 C CA . GLU A 1 65 ? 49.155 5.778 -55.391 1.00 85.44 65 GLU A CA 1
ATOM 499 C C . GLU A 1 65 ? 50.248 6.845 -55.459 1.00 85.44 65 GLU A C 1
ATOM 501 O O . GLU A 1 65 ? 50.798 7.260 -54.436 1.00 85.44 65 GLU A O 1
ATOM 506 N N . ALA A 1 66 ? 50.525 7.337 -56.666 1.00 81.75 66 ALA A N 1
ATOM 507 C CA . ALA A 1 66 ? 51.495 8.397 -56.890 1.00 81.75 66 ALA A CA 1
ATOM 508 C C . ALA A 1 66 ? 51.003 9.786 -56.435 1.00 81.75 66 ALA A C 1
ATOM 510 O O . ALA A 1 66 ? 51.833 10.641 -56.121 1.00 81.75 66 ALA A O 1
ATOM 511 N N . VAL A 1 67 ? 49.682 10.013 -56.381 1.00 82.25 67 VAL A N 1
ATOM 512 C CA . VAL A 1 67 ? 49.070 11.308 -56.014 1.00 82.25 67 VAL A CA 1
ATOM 513 C C . VAL A 1 67 ? 48.677 11.390 -54.531 1.00 82.25 67 VAL A C 1
ATOM 515 O O . VAL A 1 67 ? 48.839 12.431 -53.885 1.00 82.25 67 VAL A O 1
ATOM 518 N N . ILE A 1 68 ? 48.144 10.303 -53.970 1.00 81.50 68 ILE A N 1
ATOM 519 C CA . ILE A 1 68 ? 47.560 10.257 -52.619 1.00 81.50 68 ILE A CA 1
ATOM 520 C C . ILE A 1 68 ? 48.499 9.567 -51.617 1.00 81.50 68 ILE A C 1
ATOM 522 O O . ILE A 1 68 ? 48.564 9.978 -50.453 1.00 81.50 68 ILE A O 1
ATOM 526 N N . GLY A 1 69 ? 49.237 8.549 -52.061 1.00 80.38 69 GLY A N 1
ATOM 527 C CA . GLY A 1 69 ? 50.017 7.641 -51.218 1.00 80.38 69 GLY A CA 1
ATOM 528 C C . GLY A 1 69 ? 49.583 6.179 -51.392 1.00 80.38 69 GLY A C 1
ATOM 529 O O . GLY A 1 69 ? 48.659 5.913 -52.152 1.00 80.38 69 GLY A O 1
ATOM 530 N N . PRO A 1 70 ? 50.225 5.223 -50.697 1.00 82.31 70 PRO A N 1
ATOM 531 C CA . PRO A 1 70 ? 50.029 3.788 -50.935 1.00 82.31 70 PRO A CA 1
ATOM 532 C C . PRO A 1 70 ? 48.561 3.357 -50.793 1.00 82.31 70 PRO A C 1
ATOM 534 O O . PRO A 1 70 ? 47.845 3.914 -49.953 1.00 82.31 70 PRO A O 1
ATOM 537 N N . ALA A 1 71 ? 48.136 2.354 -51.573 1.00 79.81 71 ALA A N 1
ATOM 538 C CA . ALA A 1 71 ? 46.747 1.880 -51.605 1.00 79.81 71 ALA A CA 1
ATOM 539 C C . ALA A 1 71 ? 46.213 1.435 -50.229 1.00 79.81 71 ALA A C 1
ATOM 541 O O . ALA A 1 71 ? 45.038 1.634 -49.929 1.00 79.81 71 ALA A O 1
ATOM 542 N N . ASP A 1 72 ? 47.091 0.928 -49.357 1.00 77.69 72 ASP A N 1
ATOM 543 C CA . ASP A 1 72 ? 46.756 0.507 -47.988 1.00 77.69 72 ASP A CA 1
ATOM 544 C C . ASP A 1 72 ? 46.641 1.674 -46.984 1.00 77.69 72 ASP A C 1
ATOM 546 O O . ASP A 1 72 ? 46.429 1.456 -45.791 1.00 77.69 72 ASP A O 1
ATOM 550 N N . SER A 1 73 ? 46.822 2.926 -47.421 1.00 81.50 73 SER A N 1
ATOM 551 C CA . SER A 1 73 ? 46.747 4.088 -46.530 1.00 81.50 73 SER A CA 1
ATOM 552 C C . SER A 1 73 ? 45.318 4.577 -46.299 1.00 81.50 73 SER A C 1
ATOM 554 O O . SER A 1 73 ? 44.510 4.668 -47.225 1.00 81.50 73 SER A O 1
ATOM 556 N N . ASP A 1 74 ? 45.044 5.054 -45.081 1.00 77.50 74 ASP A N 1
ATOM 557 C CA . ASP A 1 74 ? 43.759 5.685 -44.740 1.00 77.50 74 ASP A CA 1
ATOM 558 C C . ASP A 1 74 ? 43.442 6.886 -45.645 1.00 77.50 74 ASP A C 1
ATOM 560 O O . ASP A 1 74 ? 42.287 7.170 -45.935 1.00 77.50 74 ASP A O 1
ATOM 564 N N . LYS A 1 75 ? 44.462 7.600 -46.145 1.00 78.06 75 LYS A N 1
ATOM 565 C CA . LYS A 1 75 ? 44.278 8.731 -47.071 1.00 78.06 75 LYS A CA 1
ATOM 566 C C . LYS A 1 75 ? 43.736 8.286 -48.430 1.00 78.06 75 LYS A C 1
ATOM 568 O O . LYS A 1 75 ? 42.898 8.986 -48.998 1.00 78.06 75 LYS A O 1
ATOM 573 N N . PHE A 1 76 ? 44.207 7.144 -48.928 1.00 83.00 76 PHE A N 1
ATOM 574 C CA . PHE A 1 76 ? 43.740 6.540 -50.172 1.00 83.00 76 PHE A CA 1
ATOM 575 C C . PHE A 1 76 ? 42.292 6.062 -50.022 1.00 83.00 76 PHE A C 1
ATOM 577 O O . PHE A 1 76 ? 41.427 6.476 -50.797 1.00 83.00 76 PHE A O 1
ATOM 584 N N . ALA A 1 77 ? 41.998 5.313 -48.953 1.00 82.25 77 ALA A N 1
ATOM 585 C CA . ALA A 1 77 ? 40.644 4.866 -48.629 1.00 82.25 77 ALA A CA 1
ATOM 586 C C . ALA A 1 77 ? 39.661 6.043 -48.465 1.00 82.25 77 ALA A C 1
ATOM 588 O O . ALA A 1 77 ? 38.612 6.065 -49.112 1.00 82.25 77 ALA A O 1
ATOM 589 N N . ASN A 1 78 ? 40.037 7.072 -47.698 1.00 83.19 78 ASN A N 1
ATOM 590 C CA . ASN A 1 78 ? 39.207 8.253 -47.447 1.00 83.19 78 ASN A CA 1
ATOM 591 C C . ASN A 1 78 ? 38.854 9.024 -48.729 1.00 83.19 78 ASN A C 1
ATOM 593 O O . ASN A 1 78 ? 37.752 9.562 -48.840 1.00 83.19 78 ASN A O 1
ATOM 597 N N . CYS A 1 79 ? 39.761 9.089 -49.711 1.00 83.31 79 CYS A N 1
ATOM 598 C CA . CYS A 1 79 ? 39.509 9.783 -50.978 1.00 83.31 79 CYS A CA 1
ATOM 599 C C . CYS A 1 79 ? 38.396 9.099 -51.787 1.00 83.31 79 CYS A C 1
ATOM 601 O O . CYS A 1 79 ? 37.472 9.762 -52.268 1.00 83.31 79 CYS A O 1
ATOM 603 N N . ILE A 1 80 ? 38.443 7.768 -51.866 1.00 84.94 80 ILE A N 1
ATOM 604 C CA . ILE A 1 80 ? 37.423 6.953 -52.533 1.00 84.94 80 ILE A CA 1
ATOM 605 C C . ILE A 1 80 ? 36.107 7.038 -51.763 1.00 84.94 80 ILE A C 1
ATOM 607 O O . ILE A 1 80 ? 35.057 7.326 -52.342 1.00 84.94 80 ILE A O 1
ATOM 611 N N . GLN A 1 81 ? 36.166 6.839 -50.445 1.00 86.50 81 GLN A N 1
ATOM 612 C CA . GLN A 1 81 ? 34.984 6.835 -49.594 1.00 86.50 81 GLN A CA 1
ATOM 613 C C . GLN A 1 81 ? 34.249 8.180 -49.624 1.00 86.50 81 GLN A C 1
ATOM 615 O O . GLN A 1 81 ? 33.019 8.191 -49.678 1.00 86.50 81 GLN A O 1
ATOM 620 N N . SER A 1 82 ? 34.984 9.300 -49.655 1.00 84.62 82 SER A N 1
ATOM 621 C CA . SER A 1 82 ? 34.437 10.657 -49.782 1.00 84.62 82 SER A CA 1
ATOM 622 C C . SER A 1 82 ? 33.694 10.866 -51.107 1.00 84.62 82 SER A C 1
ATOM 624 O O . SER A 1 82 ? 32.600 11.438 -51.119 1.00 84.62 82 SER A O 1
ATOM 626 N N . TYR A 1 83 ? 34.234 10.352 -52.220 1.00 86.81 83 TYR A N 1
ATOM 627 C CA . TYR A 1 83 ? 33.570 10.418 -53.523 1.00 86.81 83 TYR A CA 1
ATOM 628 C C . TYR A 1 83 ? 32.250 9.636 -53.528 1.00 86.81 83 TYR A C 1
ATOM 630 O O . TYR A 1 83 ? 31.215 10.183 -53.916 1.00 86.81 83 TYR A O 1
ATOM 638 N N . VAL A 1 84 ? 32.269 8.385 -53.051 1.00 87.19 84 VAL A N 1
ATOM 639 C CA . VAL A 1 84 ? 31.067 7.537 -52.968 1.00 87.19 84 VAL A CA 1
ATOM 640 C C . VAL A 1 84 ? 30.017 8.190 -52.072 1.00 87.19 84 VAL A C 1
ATOM 642 O O . VAL A 1 84 ? 28.865 8.337 -52.478 1.00 87.19 84 VAL A O 1
ATOM 645 N N . LEU A 1 85 ? 30.424 8.680 -50.897 1.00 87.31 85 LEU A N 1
ATOM 646 C CA . LEU A 1 85 ? 29.534 9.351 -49.953 1.00 87.31 85 LEU A CA 1
ATOM 647 C C . LEU A 1 85 ? 28.889 10.609 -50.561 1.00 87.31 85 LEU A C 1
ATOM 649 O O . LEU A 1 85 ? 27.689 10.819 -50.396 1.00 87.31 85 LEU A O 1
ATOM 653 N N . SER A 1 86 ? 29.642 11.413 -51.319 1.00 86.38 86 SER A N 1
ATOM 654 C CA . SER A 1 86 ? 29.111 12.593 -52.017 1.00 86.38 86 SER A CA 1
ATOM 655 C C . SER A 1 86 ? 28.041 12.231 -53.057 1.00 86.38 86 SER A C 1
ATOM 657 O O . SER A 1 86 ? 27.043 12.945 -53.193 1.00 86.38 86 SER A O 1
ATOM 659 N N . LYS A 1 87 ? 28.203 11.107 -53.770 1.00 88.19 87 LYS A N 1
ATOM 660 C CA . LYS A 1 87 ? 27.189 10.611 -54.714 1.00 88.19 87 LYS A CA 1
ATOM 661 C C . LYS A 1 87 ? 25.963 10.054 -54.000 1.00 88.19 87 LYS A C 1
ATOM 663 O O . LYS A 1 87 ? 24.855 10.407 -54.396 1.00 88.19 87 LYS A O 1
ATOM 668 N N . CYS A 1 88 ? 26.141 9.280 -52.929 1.00 87.62 88 CYS A N 1
ATOM 669 C CA . CYS A 1 88 ? 25.038 8.811 -52.085 1.00 87.62 88 CYS A CA 1
ATOM 670 C C . CYS A 1 88 ? 24.224 9.983 -51.519 1.00 87.62 88 CYS A C 1
ATOM 672 O O . CYS A 1 88 ? 23.001 9.992 -51.623 1.00 87.62 88 CYS A O 1
ATOM 674 N N . HIS A 1 89 ? 24.897 11.009 -50.992 1.00 85.44 89 HIS A N 1
ATOM 675 C CA . HIS A 1 89 ? 24.258 12.231 -50.509 1.00 85.44 89 HIS A CA 1
ATOM 676 C C . HIS A 1 89 ? 23.444 12.925 -51.601 1.00 85.44 89 HIS A C 1
ATOM 678 O O . HIS A 1 89 ? 22.276 13.234 -51.388 1.00 85.44 89 HIS A O 1
ATOM 684 N N . LYS A 1 90 ? 24.039 13.131 -52.784 1.00 85.44 90 LYS A N 1
ATOM 685 C CA . LYS A 1 90 ? 23.344 13.758 -53.910 1.00 85.44 90 LYS A CA 1
ATOM 686 C C . LYS A 1 90 ? 22.081 12.981 -54.291 1.00 85.44 90 LYS A C 1
ATOM 688 O O . LYS A 1 90 ? 21.034 13.589 -54.464 1.00 85.44 90 LYS A O 1
ATOM 693 N N . LEU A 1 91 ? 22.160 11.651 -54.361 1.00 85.62 91 LEU A N 1
ATOM 694 C CA . LEU A 1 91 ? 20.998 10.808 -54.647 1.00 85.62 91 LEU A CA 1
ATOM 695 C C . LEU A 1 91 ? 19.902 10.967 -53.585 1.00 85.62 91 LEU A C 1
ATOM 697 O O . LEU A 1 91 ? 18.742 11.110 -53.945 1.00 85.62 91 LEU A O 1
ATOM 701 N N . LEU A 1 92 ? 20.249 10.986 -52.297 1.00 85.19 92 LEU A N 1
ATOM 702 C CA . LEU A 1 92 ? 19.271 11.144 -51.214 1.00 85.19 92 LEU A CA 1
ATOM 703 C C . LEU A 1 92 ? 18.621 12.539 -51.213 1.00 85.19 92 LEU A C 1
ATOM 705 O O . LEU A 1 92 ? 17.406 12.647 -51.058 1.00 85.19 92 LEU A O 1
ATOM 709 N N . VAL A 1 93 ? 19.400 13.606 -51.416 1.00 81.31 93 VAL A N 1
ATOM 710 C CA . VAL A 1 93 ? 18.884 14.986 -51.412 1.00 81.31 93 VAL A CA 1
ATOM 711 C C . VAL A 1 93 ? 18.063 15.287 -52.667 1.00 81.31 93 VAL A C 1
ATOM 713 O O . VAL A 1 93 ? 16.981 15.860 -52.543 1.00 81.31 93 VAL A O 1
ATOM 716 N N . ASP A 1 94 ? 18.494 14.843 -53.852 1.00 81.19 94 ASP A N 1
ATOM 717 C CA . ASP A 1 94 ? 17.756 15.056 -55.108 1.00 81.19 94 ASP A CA 1
ATOM 718 C C . ASP A 1 94 ? 16.363 14.388 -55.068 1.00 81.19 94 ASP A C 1
ATOM 720 O O . ASP A 1 94 ? 15.411 14.893 -55.663 1.00 81.19 94 ASP A O 1
ATOM 724 N N . GLN A 1 95 ? 16.203 13.288 -54.315 1.00 76.94 95 GLN A N 1
ATOM 725 C CA . GLN A 1 95 ? 14.903 12.632 -54.109 1.00 76.94 95 GLN A CA 1
ATOM 726 C C . GLN A 1 95 ? 13.989 13.340 -53.095 1.00 76.94 95 GLN A C 1
ATOM 728 O O . GLN A 1 95 ? 12.788 13.074 -53.082 1.00 76.94 95 GLN A O 1
ATOM 733 N N . SER A 1 96 ? 14.509 14.252 -52.267 1.00 68.62 96 SER A N 1
ATOM 734 C CA . SER A 1 96 ? 13.698 14.984 -51.278 1.00 68.62 96 SER A CA 1
ATOM 735 C C . SER A 1 96 ? 12.751 16.019 -51.893 1.00 68.62 96 SER A C 1
ATOM 737 O O . SER A 1 96 ? 11.741 16.345 -51.276 1.00 68.62 96 SER A O 1
ATOM 739 N N . GLY A 1 97 ? 13.029 16.488 -53.116 1.00 63.06 97 GLY A N 1
ATOM 740 C CA . GLY A 1 97 ? 12.219 17.488 -53.827 1.00 63.06 97 GLY A CA 1
ATOM 741 C C . GLY A 1 97 ? 11.558 17.004 -55.124 1.00 63.06 97 GLY A C 1
ATOM 742 O O . GLY A 1 97 ? 11.000 17.820 -55.852 1.00 63.06 97 GLY A O 1
ATOM 743 N N . ALA A 1 98 ? 11.647 15.712 -55.458 1.00 64.31 98 ALA A N 1
ATOM 744 C CA . ALA A 1 98 ? 11.176 15.183 -56.739 1.00 64.31 98 ALA A CA 1
ATOM 745 C C . ALA A 1 98 ? 9.766 14.562 -56.650 1.00 64.31 98 ALA A C 1
ATOM 747 O O . ALA A 1 98 ? 9.542 13.588 -55.934 1.00 64.31 98 ALA A O 1
ATOM 748 N N . ASP A 1 99 ? 8.825 15.053 -57.467 1.00 56.09 99 ASP A N 1
ATOM 749 C CA . ASP A 1 99 ? 7.457 14.506 -57.569 1.00 56.09 99 ASP A CA 1
ATOM 750 C C . ASP A 1 99 ? 7.399 13.102 -58.214 1.00 56.09 99 ASP A C 1
ATOM 752 O O . ASP A 1 99 ? 6.420 12.358 -58.054 1.00 56.09 99 ASP A O 1
ATOM 756 N N . ARG A 1 100 ? 8.449 12.694 -58.943 1.00 57.88 100 ARG A N 1
ATOM 757 C CA . ARG A 1 100 ? 8.637 11.359 -59.543 1.00 57.88 100 ARG A CA 1
ATOM 758 C C . ARG A 1 100 ? 10.083 10.896 -59.359 1.00 57.88 100 ARG A C 1
ATOM 760 O O . ARG A 1 100 ? 11.002 11.633 -59.695 1.00 57.88 100 ARG A O 1
ATOM 767 N N . SER A 1 101 ? 10.262 9.678 -58.848 1.00 59.38 101 SER A N 1
ATOM 768 C CA . SER A 1 101 ? 11.565 9.036 -58.673 1.00 59.38 101 SER A CA 1
ATOM 769 C C . SER A 1 101 ? 11.790 8.007 -59.784 1.00 59.38 101 SER A C 1
ATOM 771 O O . SER A 1 101 ? 11.097 6.991 -59.830 1.00 59.38 101 SER A O 1
ATOM 773 N N . ASP A 1 102 ? 12.778 8.227 -60.648 1.00 63.62 102 ASP A N 1
ATOM 774 C CA . ASP A 1 102 ? 13.197 7.238 -61.659 1.00 63.62 102 ASP A CA 1
ATOM 775 C C . ASP A 1 102 ? 14.121 6.144 -61.066 1.00 63.62 102 ASP A C 1
ATOM 777 O O . ASP A 1 102 ? 14.629 5.284 -61.783 1.00 63.62 102 ASP A O 1
ATOM 781 N N . ILE A 1 103 ? 14.351 6.180 -59.746 1.00 75.94 103 ILE A N 1
ATOM 782 C CA . ILE A 1 103 ? 15.277 5.324 -58.993 1.00 75.94 103 ILE A CA 1
ATOM 783 C C . ILE A 1 103 ? 14.479 4.493 -57.975 1.00 75.94 103 ILE A C 1
ATOM 785 O O . ILE A 1 103 ? 13.614 5.025 -57.281 1.00 75.94 103 ILE A O 1
ATOM 789 N N . GLY A 1 104 ? 14.764 3.190 -57.881 1.00 78.25 104 GLY A N 1
ATOM 790 C CA . GLY A 1 104 ? 14.111 2.284 -56.928 1.00 78.25 104 GLY A CA 1
ATOM 791 C C . GLY A 1 104 ? 14.577 2.473 -55.476 1.00 78.25 104 GLY A C 1
ATOM 792 O O . GLY A 1 104 ? 15.727 2.840 -55.233 1.00 78.25 104 GLY A O 1
ATOM 793 N N . GLU A 1 105 ? 13.701 2.163 -54.509 1.00 84.81 105 GLU A N 1
ATOM 794 C CA . GLU A 1 105 ? 13.973 2.273 -53.059 1.00 84.81 105 GLU A CA 1
ATOM 795 C C . GLU A 1 105 ? 15.253 1.531 -52.634 1.00 84.81 105 GLU A C 1
ATOM 797 O O . GLU A 1 105 ? 15.974 2.006 -51.759 1.00 84.81 105 GLU A O 1
ATOM 802 N N . GLU A 1 106 ? 15.582 0.408 -53.282 1.00 85.81 106 GLU A N 1
ATOM 803 C CA . GLU A 1 106 ? 16.779 -0.397 -52.993 1.00 85.81 106 GLU A CA 1
ATOM 804 C C . GLU A 1 106 ? 18.074 0.422 -53.070 1.00 85.81 106 GLU A C 1
ATOM 806 O O . GLU A 1 106 ? 18.935 0.296 -52.201 1.00 85.81 106 GLU A O 1
ATOM 811 N N . VAL A 1 107 ? 18.170 1.340 -54.037 1.00 87.12 107 VAL A N 1
ATOM 812 C CA . VAL A 1 107 ? 19.341 2.213 -54.207 1.00 87.12 107 VAL A CA 1
ATOM 813 C C . VAL A 1 107 ? 19.457 3.201 -53.045 1.00 87.12 107 VAL A C 1
ATOM 815 O O . VAL A 1 107 ? 20.554 3.456 -52.548 1.00 87.12 107 VAL A O 1
ATOM 818 N N . LEU A 1 108 ? 18.330 3.738 -52.568 1.00 87.06 108 LEU A N 1
ATOM 819 C CA . LEU A 1 108 ? 18.304 4.642 -51.415 1.00 87.06 108 LEU A CA 1
ATOM 820 C C . LEU A 1 108 ? 18.668 3.891 -50.130 1.00 87.06 108 LEU A C 1
ATOM 822 O O . LEU A 1 108 ? 19.434 4.392 -49.308 1.00 87.06 108 LEU A O 1
ATOM 826 N N . VAL A 1 109 ? 18.176 2.659 -49.981 1.00 88.06 109 VAL A N 1
ATOM 827 C CA . VAL A 1 109 ? 18.531 1.776 -48.866 1.00 88.06 109 VAL A CA 1
ATOM 828 C C . VAL A 1 109 ? 20.024 1.451 -48.876 1.00 88.06 109 VAL A C 1
ATOM 830 O O . VAL A 1 109 ? 20.649 1.474 -47.816 1.00 88.06 109 VAL A O 1
ATOM 833 N N . ASP A 1 110 ? 20.616 1.181 -50.038 1.00 87.88 110 ASP A N 1
ATOM 834 C CA . ASP A 1 110 ? 22.051 0.920 -50.156 1.00 87.88 110 ASP A CA 1
ATOM 835 C C . ASP A 1 110 ? 22.894 2.167 -49.852 1.00 87.88 110 ASP A C 1
ATOM 837 O O . ASP A 1 110 ? 23.925 2.051 -49.188 1.00 87.88 110 ASP A O 1
ATOM 841 N N . CYS A 1 111 ? 22.414 3.368 -50.199 1.00 89.81 111 CYS A N 1
ATOM 842 C CA . CYS A 1 111 ? 23.032 4.622 -49.752 1.00 89.81 111 CYS A CA 1
ATOM 843 C C . CYS A 1 111 ? 23.032 4.736 -48.217 1.00 89.81 111 CYS A C 1
ATOM 845 O O . CYS A 1 111 ? 24.064 5.052 -47.623 1.00 89.81 111 CYS A O 1
ATOM 847 N N . LEU A 1 112 ? 21.911 4.420 -47.555 1.00 89.00 112 LEU A N 1
ATOM 848 C CA . LEU A 1 112 ? 21.832 4.417 -46.088 1.00 89.00 112 LEU A CA 1
ATOM 849 C C . LEU A 1 112 ? 22.710 3.326 -45.454 1.00 89.00 112 LEU A C 1
ATOM 851 O O . LEU A 1 112 ? 23.328 3.574 -44.422 1.00 89.00 112 LEU A O 1
ATOM 855 N N . LYS A 1 113 ? 22.801 2.129 -46.053 1.00 90.06 113 LYS A N 1
ATOM 856 C CA . LYS A 1 113 ? 23.716 1.063 -45.596 1.00 90.06 113 LYS A CA 1
ATOM 857 C C . LYS A 1 113 ? 25.175 1.490 -45.705 1.00 90.06 113 LYS A C 1
ATOM 859 O O . LYS A 1 113 ? 25.963 1.158 -44.829 1.00 90.06 113 LYS A O 1
ATOM 864 N N . TYR A 1 114 ? 25.530 2.214 -46.762 1.00 89.31 114 TYR A N 1
ATOM 865 C CA . TYR A 1 114 ? 26.881 2.728 -46.930 1.00 89.31 114 TYR A CA 1
ATOM 866 C C . TYR A 1 114 ? 27.217 3.782 -45.865 1.00 89.31 114 TYR A C 1
ATOM 868 O O . TYR A 1 114 ? 28.282 3.719 -45.260 1.00 89.31 114 TYR A O 1
ATOM 876 N N . MET A 1 115 ? 26.285 4.689 -45.551 1.00 87.62 115 MET A N 1
ATOM 877 C CA . MET A 1 115 ? 26.449 5.623 -44.426 1.00 87.62 115 MET A CA 1
ATOM 878 C C . MET A 1 115 ? 26.609 4.890 -43.086 1.00 87.62 115 MET A C 1
ATOM 880 O O . MET A 1 115 ? 27.473 5.244 -42.291 1.00 87.62 115 MET A O 1
ATOM 884 N N . ASP A 1 116 ? 25.806 3.851 -42.856 1.00 87.50 116 ASP A N 1
ATOM 885 C CA . ASP A 1 116 ? 25.857 2.999 -41.663 1.00 87.50 116 ASP A CA 1
ATOM 886 C C . ASP A 1 116 ? 27.194 2.236 -41.551 1.00 87.50 116 ASP A C 1
ATOM 888 O O . ASP A 1 116 ? 27.743 2.110 -40.460 1.00 87.50 116 ASP A O 1
ATOM 892 N N . PHE A 1 117 ? 27.763 1.796 -42.679 1.00 89.12 117 PHE A N 1
ATOM 893 C CA . PHE A 1 117 ? 29.087 1.164 -42.752 1.00 89.12 117 PHE A CA 1
ATOM 894 C C . PHE A 1 117 ? 30.220 2.129 -42.374 1.00 89.12 117 PHE A C 1
ATOM 896 O O . PHE A 1 117 ? 31.133 1.756 -41.639 1.00 89.12 117 PHE A O 1
ATOM 903 N N . LEU A 1 118 ? 30.147 3.395 -42.802 1.00 85.75 118 LEU A N 1
ATOM 904 C CA . LEU A 1 118 ? 31.136 4.416 -42.425 1.00 85.75 118 LEU A CA 1
ATOM 905 C C . LEU A 1 118 ? 31.107 4.753 -40.923 1.00 85.75 118 LEU A C 1
ATOM 907 O O . LEU A 1 118 ? 32.063 5.318 -40.400 1.00 85.75 118 LEU A O 1
ATOM 911 N N . LEU A 1 119 ? 30.042 4.394 -40.199 1.00 84.75 119 LEU A N 1
ATOM 912 C CA . LEU A 1 119 ? 29.977 4.579 -38.748 1.00 84.75 119 LEU A CA 1
ATOM 913 C C . LEU A 1 119 ? 30.781 3.542 -37.955 1.00 84.75 119 LEU A C 1
ATOM 915 O O . LEU A 1 119 ? 31.052 3.781 -36.774 1.00 84.75 119 LEU A O 1
ATOM 919 N N . ASP A 1 120 ? 31.189 2.426 -38.567 1.00 84.44 120 ASP A N 1
ATOM 920 C CA . ASP A 1 120 ? 31.951 1.366 -37.893 1.00 84.44 120 ASP A CA 1
ATOM 921 C C . ASP A 1 120 ? 33.406 1.776 -37.592 1.00 84.44 120 ASP A C 1
ATOM 923 O O . ASP A 1 120 ? 33.996 1.290 -36.624 1.00 84.44 120 ASP A O 1
ATOM 927 N N . LYS A 1 121 ? 33.986 2.698 -38.378 1.00 80.75 121 LYS A N 1
ATOM 928 C CA . LYS A 1 121 ? 35.372 3.174 -38.227 1.00 80.75 121 LYS A CA 1
ATOM 929 C C . LYS A 1 121 ? 35.430 4.643 -37.808 1.00 80.75 121 LYS A C 1
ATOM 931 O O . LYS A 1 121 ? 34.916 5.515 -38.496 1.00 80.75 121 LYS A O 1
ATOM 936 N N . VAL A 1 122 ? 36.138 4.935 -36.713 1.00 72.19 122 VAL A N 1
ATOM 937 C CA . VAL A 1 122 ? 36.273 6.303 -36.162 1.00 72.19 122 VAL A CA 1
ATOM 938 C C . VAL A 1 122 ? 36.971 7.271 -37.132 1.00 72.19 122 VAL A C 1
ATOM 940 O O . VAL A 1 122 ? 36.633 8.452 -37.170 1.00 72.19 122 VAL A O 1
ATOM 943 N N . SER A 1 123 ? 37.906 6.787 -37.960 1.00 70.94 123 SER A N 1
ATOM 944 C CA . SER A 1 123 ? 38.562 7.573 -39.022 1.00 70.94 123 SER A CA 1
ATOM 945 C C . SER A 1 123 ? 37.563 8.177 -40.015 1.00 70.94 123 SER A C 1
ATOM 947 O O . SER A 1 123 ? 37.716 9.324 -40.446 1.00 70.94 123 SER A O 1
ATOM 949 N N . ASP A 1 124 ? 36.497 7.435 -40.306 1.00 78.38 124 ASP A N 1
ATOM 950 C CA . ASP A 1 124 ? 35.546 7.717 -41.378 1.00 78.38 124 ASP A CA 1
ATOM 951 C C . ASP A 1 124 ? 34.441 8.681 -40.893 1.00 78.38 124 ASP A C 1
ATOM 953 O O . ASP A 1 124 ? 33.775 9.340 -41.695 1.00 78.38 124 ASP A O 1
ATOM 957 N N . HIS A 1 125 ? 34.304 8.874 -39.571 1.00 82.94 125 HIS A N 1
ATOM 958 C CA . HIS A 1 125 ? 33.371 9.838 -38.960 1.00 82.94 125 HIS A CA 1
ATOM 959 C C . HIS A 1 125 ? 33.653 11.276 -39.410 1.00 82.94 125 HIS A C 1
ATOM 961 O O . HIS A 1 125 ? 32.738 12.083 -39.562 1.00 82.94 125 HIS A O 1
ATOM 967 N N . THR A 1 126 ? 34.924 11.597 -39.666 1.00 80.19 126 THR A N 1
ATOM 968 C CA . THR A 1 126 ? 35.332 12.918 -40.166 1.00 80.19 126 THR A CA 1
ATOM 969 C C . THR A 1 126 ? 34.827 13.198 -41.584 1.00 80.19 126 THR A C 1
ATOM 971 O O . THR A 1 126 ? 34.588 14.356 -41.923 1.00 80.19 126 THR A O 1
ATOM 974 N N . LEU A 1 127 ? 34.607 12.163 -42.403 1.00 81.06 127 LEU A N 1
ATOM 975 C CA . LEU A 1 127 ? 34.064 12.304 -43.758 1.00 81.06 127 LEU A CA 1
ATOM 976 C C . LEU A 1 127 ? 32.575 12.661 -43.729 1.00 81.06 127 LEU A C 1
ATOM 978 O O . LEU A 1 127 ? 32.133 13.522 -44.491 1.00 81.06 127 LEU A O 1
ATOM 982 N N . LEU A 1 128 ? 31.818 12.024 -42.830 1.00 83.00 128 LEU A N 1
ATOM 983 C CA . LEU A 1 128 ? 30.400 12.316 -42.615 1.00 83.00 128 LEU A CA 1
ATOM 984 C C . LEU A 1 128 ? 30.213 13.747 -42.098 1.00 83.00 128 LEU A C 1
ATOM 986 O O . LEU A 1 128 ? 29.417 14.500 -42.657 1.00 83.00 128 LEU A O 1
ATOM 990 N N . ASP A 1 129 ? 31.006 14.150 -41.105 1.00 81.56 129 ASP A N 1
ATOM 991 C CA . ASP A 1 129 ? 31.007 15.513 -40.563 1.00 81.56 129 ASP A CA 1
ATOM 992 C C . ASP A 1 129 ? 31.354 16.566 -41.634 1.00 81.56 129 ASP A C 1
ATOM 994 O O . ASP A 1 129 ? 30.633 17.545 -41.819 1.00 81.56 129 ASP A O 1
ATOM 998 N N . GLN A 1 130 ? 32.397 16.344 -42.442 1.00 79.38 130 GLN A N 1
ATOM 999 C CA . GLN A 1 130 ? 32.785 17.293 -43.495 1.00 79.38 130 GLN A CA 1
ATOM 1000 C C . GLN A 1 130 ? 31.707 17.522 -44.560 1.00 79.38 130 GLN A C 1
ATOM 1002 O O . GLN A 1 130 ? 31.650 18.622 -45.119 1.00 79.38 130 GLN A O 1
ATOM 1007 N N . LEU A 1 131 ? 30.892 16.510 -44.867 1.00 79.50 131 LEU A N 1
ATOM 1008 C CA . LEU A 1 131 ? 29.856 16.604 -45.893 1.00 79.50 131 LEU A CA 1
ATOM 1009 C C . LEU A 1 131 ? 28.554 17.197 -45.346 1.00 79.50 131 LEU A C 1
ATOM 1011 O O . LEU A 1 131 ? 27.991 18.112 -45.946 1.00 79.50 131 LEU A O 1
ATOM 1015 N N . TYR A 1 132 ? 28.082 16.689 -44.210 1.00 77.88 132 TYR A N 1
ATOM 1016 C CA . TYR A 1 132 ? 26.761 17.023 -43.681 1.00 77.88 132 TYR A CA 1
ATOM 1017 C C . TYR A 1 132 ? 26.769 18.266 -42.785 1.00 77.88 132 TYR A C 1
ATOM 1019 O O . TYR A 1 132 ? 25.820 19.048 -42.846 1.00 77.88 132 TYR A O 1
ATOM 1027 N N . SER A 1 133 ? 27.842 18.520 -42.029 1.00 71.38 133 SER A N 1
ATOM 1028 C CA . SER A 1 133 ? 27.922 19.684 -41.130 1.00 71.38 133 SER A CA 1
ATOM 1029 C C . SER A 1 133 ? 28.151 20.992 -41.888 1.00 71.38 133 SER A C 1
ATOM 1031 O O . SER A 1 133 ? 27.684 22.046 -41.464 1.00 71.38 133 SER A O 1
ATOM 1033 N N . LYS A 1 134 ? 28.821 20.942 -43.051 1.00 64.31 134 LYS A N 1
ATOM 1034 C CA . LYS A 1 134 ? 29.023 22.124 -43.911 1.00 64.31 134 LYS A CA 1
ATOM 1035 C C . LYS A 1 134 ? 27.767 22.543 -44.671 1.00 64.31 134 LYS A C 1
ATOM 1037 O O . LYS A 1 134 ? 27.574 23.736 -44.881 1.00 64.31 134 LYS A O 1
ATOM 1042 N N . ASN A 1 135 ? 26.936 21.581 -45.075 1.00 62.31 135 ASN A N 1
ATOM 1043 C CA . ASN A 1 135 ? 25.760 21.844 -45.907 1.00 62.31 135 ASN A CA 1
ATOM 1044 C C . ASN A 1 135 ? 24.446 21.906 -45.108 1.00 62.31 135 ASN A C 1
ATOM 1046 O O . ASN A 1 135 ? 23.452 22.381 -45.645 1.00 62.31 135 ASN A O 1
ATOM 1050 N N . ARG A 1 136 ? 24.429 21.460 -43.839 1.00 66.50 136 ARG A N 1
ATOM 1051 C CA . ARG A 1 136 ? 23.231 21.418 -42.973 1.00 66.50 136 ARG A CA 1
ATOM 1052 C C . ARG A 1 136 ? 22.060 20.604 -43.557 1.00 66.50 136 ARG A C 1
ATOM 1054 O O . ARG A 1 136 ? 20.898 20.847 -43.259 1.00 66.50 136 ARG A O 1
ATOM 1061 N N . GLU A 1 137 ? 22.347 19.596 -44.384 1.00 76.19 137 GLU A N 1
ATOM 1062 C CA . GLU A 1 137 ? 21.318 18.823 -45.111 1.00 76.19 137 GLU A CA 1
ATOM 1063 C C . GLU A 1 137 ? 20.988 17.463 -44.478 1.00 76.19 137 GLU A C 1
ATOM 1065 O O . GLU A 1 137 ? 20.194 16.697 -45.025 1.00 76.19 137 GLU A O 1
ATOM 1070 N N . LEU A 1 138 ? 21.547 17.159 -43.301 1.00 80.69 138 LEU A N 1
ATOM 1071 C CA . LEU A 1 138 ? 21.296 15.900 -42.590 1.00 80.69 138 LEU A CA 1
ATOM 1072 C C . LEU A 1 138 ? 19.800 15.690 -42.298 1.00 80.69 138 LEU A C 1
ATOM 1074 O O . LEU A 1 138 ? 19.272 14.595 -42.497 1.00 80.69 138 LEU A O 1
ATOM 1078 N N . CYS A 1 139 ? 19.096 16.756 -41.910 1.00 80.81 139 CYS A N 1
ATOM 1079 C CA . CYS A 1 139 ? 17.658 16.719 -41.645 1.00 80.81 139 CYS A CA 1
ATOM 1080 C C . CYS A 1 139 ? 16.836 16.383 -42.894 1.00 80.81 139 CYS A C 1
ATOM 1082 O O . CYS A 1 139 ? 15.857 15.649 -42.788 1.00 80.81 139 CYS A O 1
ATOM 1084 N N . LYS A 1 140 ? 17.263 16.820 -44.089 1.00 80.62 140 LYS A N 1
ATOM 1085 C CA . LYS A 1 140 ? 16.570 16.506 -45.352 1.00 80.62 140 LYS A CA 1
ATOM 1086 C C . LYS A 1 140 ? 16.589 15.006 -45.650 1.00 80.62 140 LYS A C 1
ATOM 1088 O O . LYS A 1 140 ? 15.591 14.455 -46.105 1.00 80.62 140 LYS A O 1
ATOM 1093 N N . VAL A 1 141 ? 17.696 14.327 -45.335 1.00 81.25 141 VAL A N 1
ATOM 1094 C CA . VAL A 1 141 ? 17.821 12.866 -45.492 1.00 81.25 141 VAL A CA 1
ATOM 1095 C C . VAL A 1 141 ? 16.895 12.116 -44.533 1.00 81.25 141 VAL A C 1
ATOM 1097 O O . VAL A 1 141 ? 16.335 11.081 -44.896 1.00 81.25 141 VAL A O 1
ATOM 1100 N N . ILE A 1 142 ? 16.692 12.641 -43.323 1.00 82.19 142 ILE A N 1
ATOM 1101 C CA . ILE A 1 142 ? 15.800 12.023 -42.335 1.00 82.19 142 ILE A CA 1
ATOM 1102 C C . ILE A 1 142 ? 14.342 12.219 -42.711 1.00 82.19 142 ILE A C 1
ATOM 1104 O O . ILE A 1 142 ? 13.565 11.265 -42.749 1.00 82.19 142 ILE A O 1
ATOM 1108 N N . VAL A 1 143 ? 13.987 13.452 -43.038 1.00 81.88 143 VAL A N 1
ATOM 1109 C CA . VAL A 1 143 ? 12.626 13.865 -43.371 1.00 81.88 143 VAL A CA 1
ATOM 1110 C C . VAL A 1 143 ? 12.162 13.272 -44.698 1.00 81.88 143 VAL A C 1
ATOM 1112 O O . VAL A 1 143 ? 10.967 13.070 -44.878 1.00 81.88 143 VAL A O 1
ATOM 1115 N N . LEU A 1 144 ? 13.076 12.856 -45.583 1.00 83.06 144 LEU A N 1
ATOM 1116 C CA . LEU A 1 144 ? 12.740 12.050 -46.762 1.00 83.06 144 LEU A CA 1
ATOM 1117 C C . LEU A 1 144 ? 11.898 10.811 -46.400 1.00 83.06 144 LEU A C 1
ATOM 1119 O O . LEU A 1 144 ? 11.045 10.398 -47.182 1.00 83.06 144 LEU A O 1
ATOM 1123 N N . SER A 1 145 ? 12.066 10.255 -45.193 1.00 84.44 145 SER A N 1
ATOM 1124 C CA . SER A 1 145 ? 11.240 9.144 -44.699 1.00 84.44 145 SER A CA 1
ATOM 1125 C C . SER A 1 145 ? 9.759 9.493 -44.470 1.00 84.44 145 SER A C 1
ATOM 1127 O O . SER A 1 145 ? 8.943 8.582 -44.345 1.00 84.44 145 SER A O 1
ATOM 1129 N N . ALA A 1 146 ? 9.382 10.776 -44.477 1.00 83.25 146 ALA A N 1
ATOM 1130 C CA . ALA A 1 146 ? 7.990 11.229 -44.473 1.00 83.25 146 ALA A CA 1
ATOM 1131 C C . ALA A 1 146 ? 7.261 10.935 -45.798 1.00 83.25 146 ALA A C 1
ATOM 1133 O O . ALA A 1 146 ? 6.029 10.946 -45.850 1.00 83.25 146 ALA A O 1
ATOM 1134 N N . ASN A 1 147 ? 8.000 10.668 -46.883 1.00 82.19 147 ASN A N 1
ATOM 1135 C CA . ASN A 1 147 ? 7.413 10.397 -48.189 1.00 82.19 147 ASN A CA 1
ATOM 1136 C C . ASN A 1 147 ? 6.614 9.084 -48.169 1.00 82.19 147 ASN A C 1
ATOM 1138 O O . ASN A 1 147 ? 7.156 8.003 -47.938 1.00 82.19 147 ASN A O 1
ATOM 1142 N N . LYS A 1 148 ? 5.317 9.180 -48.484 1.00 78.12 148 LYS A N 1
ATOM 1143 C CA . LYS A 1 148 ? 4.369 8.054 -48.474 1.00 78.12 148 LYS A CA 1
ATOM 1144 C C . LYS A 1 148 ? 4.763 6.903 -49.405 1.00 78.12 148 LYS A C 1
ATOM 1146 O O . LYS A 1 148 ? 4.292 5.796 -49.197 1.00 78.12 148 LYS A O 1
ATOM 1151 N N . ARG A 1 149 ? 5.599 7.156 -50.421 1.00 77.12 149 ARG A N 1
ATOM 1152 C CA . ARG A 1 149 ? 6.045 6.138 -51.389 1.00 77.12 149 ARG A CA 1
ATOM 1153 C C . ARG A 1 149 ? 7.117 5.194 -50.850 1.00 77.12 149 ARG A C 1
ATOM 1155 O O . ARG A 1 149 ? 7.348 4.156 -51.457 1.00 77.12 149 ARG A O 1
ATOM 1162 N N . LEU A 1 150 ? 7.799 5.567 -49.770 1.00 84.06 150 LEU A N 1
ATOM 1163 C CA . LEU A 1 150 ? 8.877 4.768 -49.196 1.00 84.06 150 LEU A CA 1
ATOM 1164 C C . LEU A 1 150 ? 8.318 3.790 -48.164 1.00 84.06 150 LEU A C 1
ATOM 1166 O O . LEU A 1 150 ? 7.440 4.130 -47.360 1.00 84.06 150 LEU A O 1
ATOM 1170 N N . SER A 1 151 ? 8.852 2.570 -48.157 1.00 86.75 151 SER A N 1
ATOM 1171 C CA . SER A 1 151 ? 8.393 1.536 -47.235 1.00 86.75 151 SER A CA 1
ATOM 1172 C C . SER A 1 151 ? 8.653 1.901 -45.766 1.00 86.75 151 SER A C 1
ATOM 1174 O O . SER A 1 151 ? 9.586 2.632 -45.424 1.00 86.75 151 SER A O 1
ATOM 1176 N N . LEU A 1 152 ? 7.897 1.297 -44.842 1.00 84.25 152 LEU A N 1
ATOM 1177 C CA . LEU A 1 152 ? 8.221 1.361 -43.408 1.00 84.25 152 LEU A CA 1
ATOM 1178 C C . LEU A 1 152 ? 9.623 0.828 -43.078 1.00 84.25 152 LEU A C 1
ATOM 1180 O O . LEU A 1 152 ? 10.183 1.177 -42.039 1.00 84.25 152 LEU A O 1
ATOM 1184 N N . GLY A 1 153 ? 10.188 -0.031 -43.936 1.00 85.44 153 GLY A N 1
ATOM 1185 C CA . GLY A 1 153 ? 11.565 -0.499 -43.806 1.00 85.44 153 GLY A CA 1
ATOM 1186 C C . GLY A 1 153 ? 12.574 0.634 -43.976 1.00 85.44 153 GLY A C 1
ATOM 1187 O O . GLY A 1 153 ? 13.543 0.691 -43.220 1.00 85.44 153 GLY A O 1
ATOM 1188 N N . TYR A 1 154 ? 12.305 1.558 -44.900 1.00 88.00 154 TYR A N 1
ATOM 1189 C CA . TYR A 1 154 ? 13.096 2.768 -45.083 1.00 88.00 154 TYR A CA 1
ATOM 1190 C C . TYR A 1 154 ? 13.004 3.684 -43.856 1.00 88.00 154 TYR A C 1
ATOM 1192 O O . TYR A 1 154 ? 14.033 4.039 -43.287 1.00 88.00 154 TYR A O 1
ATOM 1200 N N . VAL A 1 155 ? 11.786 3.967 -43.370 1.00 88.94 155 VAL A N 1
ATOM 1201 C CA . VAL A 1 155 ? 11.553 4.773 -42.149 1.00 88.94 155 VAL A CA 1
ATOM 1202 C C . VAL A 1 155 ? 12.332 4.212 -40.954 1.00 88.94 155 VAL A C 1
ATOM 1204 O O . VAL A 1 155 ? 13.048 4.942 -40.270 1.00 88.94 155 VAL A O 1
ATOM 1207 N N . ASN A 1 156 ? 12.257 2.894 -40.744 1.00 91.06 156 ASN A N 1
ATOM 1208 C CA . ASN A 1 156 ? 12.976 2.209 -39.671 1.00 91.06 156 ASN A CA 1
ATOM 1209 C C . ASN A 1 156 ? 14.498 2.363 -39.795 1.00 91.06 156 ASN A C 1
ATOM 1211 O O . ASN A 1 156 ? 15.179 2.600 -38.799 1.00 91.06 156 ASN A O 1
ATOM 1215 N N . ARG A 1 157 ? 15.037 2.220 -41.013 1.00 90.12 157 ARG A N 1
ATOM 1216 C CA . ARG A 1 157 ? 16.477 2.332 -41.283 1.00 90.12 157 ARG A CA 1
ATOM 1217 C C . ARG A 1 157 ? 16.975 3.749 -41.012 1.00 90.12 157 ARG A C 1
ATOM 1219 O O . ARG A 1 157 ? 18.000 3.906 -40.355 1.00 90.12 157 ARG A O 1
ATOM 1226 N N . THR A 1 158 ? 16.228 4.753 -41.461 1.00 90.94 158 THR A N 1
ATOM 1227 C CA . THR A 1 158 ? 16.538 6.165 -41.236 1.00 90.94 158 THR A CA 1
ATOM 1228 C C . THR A 1 158 ? 16.530 6.509 -39.748 1.00 90.94 158 THR A C 1
ATOM 1230 O O . THR A 1 158 ? 17.503 7.069 -39.256 1.00 90.94 158 THR A O 1
ATOM 1233 N N . LEU A 1 159 ? 15.503 6.093 -38.996 1.00 90.44 159 LEU A N 1
ATOM 1234 C CA . LEU A 1 159 ? 15.442 6.311 -37.543 1.00 90.44 159 LEU A CA 1
ATOM 1235 C C . LEU A 1 159 ? 16.572 5.597 -36.787 1.00 90.44 159 LEU A C 1
ATOM 1237 O O . LEU A 1 159 ? 17.179 6.184 -35.893 1.00 90.44 159 LEU A O 1
ATOM 1241 N N . LYS A 1 160 ? 16.900 4.350 -37.158 1.00 92.12 160 LYS A N 1
ATOM 1242 C CA . LYS A 1 160 ? 18.045 3.619 -36.585 1.00 92.12 160 LYS A CA 1
ATOM 1243 C C . LYS A 1 160 ? 19.358 4.352 -36.814 1.00 92.12 160 LYS A C 1
ATOM 1245 O O . LYS A 1 160 ? 20.168 4.430 -35.895 1.00 92.12 160 LYS A O 1
ATOM 1250 N N . LEU A 1 161 ? 19.553 4.893 -38.014 1.00 91.00 161 LEU A N 1
ATOM 1251 C CA . LEU A 1 161 ? 20.740 5.668 -38.352 1.00 91.00 161 LEU A CA 1
ATOM 1252 C C . LEU A 1 161 ? 20.818 6.952 -37.507 1.00 91.00 161 LEU A C 1
ATOM 1254 O O . LEU A 1 161 ? 21.865 7.225 -36.928 1.00 91.00 161 LEU A O 1
ATOM 1258 N N . SER A 1 162 ? 19.705 7.676 -37.343 1.00 90.31 162 SER A N 1
ATOM 1259 C CA . SER A 1 162 ? 19.626 8.868 -36.482 1.00 90.31 162 SER A CA 1
ATOM 1260 C C . SER A 1 162 ? 19.953 8.570 -35.018 1.00 90.31 162 SER A C 1
ATOM 1262 O O . SER A 1 162 ? 20.765 9.265 -34.409 1.00 90.31 162 SER A O 1
ATOM 1264 N N . VAL A 1 163 ? 19.375 7.502 -34.456 1.00 92.31 163 VAL A N 1
ATOM 1265 C CA . VAL A 1 163 ? 19.679 7.046 -33.089 1.00 92.31 163 VAL A CA 1
ATOM 1266 C C . VAL A 1 163 ? 21.154 6.658 -32.962 1.00 92.31 163 VAL A C 1
ATOM 1268 O O . VAL A 1 163 ? 21.804 7.020 -31.982 1.00 92.31 163 VAL A O 1
ATOM 1271 N N . ARG A 1 164 ? 21.710 5.967 -33.963 1.00 91.12 164 ARG A N 1
ATOM 1272 C CA . ARG A 1 164 ? 23.119 5.558 -33.981 1.00 91.12 164 ARG A CA 1
ATOM 1273 C C . ARG A 1 164 ? 24.069 6.759 -34.034 1.00 91.12 164 ARG A C 1
ATOM 1275 O O . ARG A 1 164 ? 25.082 6.741 -33.337 1.00 91.12 164 ARG A O 1
ATOM 1282 N N . PHE A 1 165 ? 23.743 7.806 -34.798 1.00 89.31 165 PHE A N 1
ATOM 1283 C CA . PHE A 1 165 ? 24.510 9.056 -34.808 1.00 89.31 165 PHE A CA 1
ATOM 1284 C C . PHE A 1 165 ? 24.580 9.680 -33.407 1.00 89.31 165 PHE A C 1
ATOM 1286 O O . PHE A 1 165 ? 25.678 9.941 -32.913 1.00 89.31 165 PHE A O 1
ATOM 1293 N N . LEU A 1 166 ? 23.431 9.828 -32.740 1.00 88.56 166 LEU A N 1
ATOM 1294 C CA . LEU A 1 166 ? 23.345 10.409 -31.397 1.00 88.56 166 LEU A CA 1
ATOM 1295 C C . LEU A 1 166 ? 24.086 9.566 -30.344 1.00 88.56 166 LEU A C 1
ATOM 1297 O O . LEU A 1 166 ? 24.868 10.106 -29.567 1.00 88.56 166 LEU A O 1
ATOM 1301 N N . GLN A 1 167 ? 23.935 8.236 -30.365 1.00 89.75 167 GLN A N 1
ATOM 1302 C CA . GLN A 1 167 ? 24.656 7.327 -29.457 1.00 89.75 167 GLN A CA 1
ATOM 1303 C C . GLN A 1 167 ? 26.182 7.403 -29.620 1.00 89.75 167 GLN A C 1
ATOM 1305 O O . GLN A 1 167 ? 26.928 7.269 -28.652 1.00 89.75 167 GLN A O 1
ATOM 1310 N N . LEU A 1 168 ? 26.677 7.603 -30.845 1.00 87.19 168 LEU A N 1
ATOM 1311 C CA . LEU A 1 168 ? 28.112 7.751 -31.095 1.00 87.19 168 LEU A CA 1
ATOM 1312 C C . LEU A 1 168 ? 28.653 9.118 -30.658 1.00 87.19 168 LEU A C 1
ATOM 1314 O O . LEU A 1 168 ? 29.842 9.205 -30.337 1.00 87.19 168 LEU A O 1
ATOM 1318 N N . ALA A 1 169 ? 27.807 10.151 -30.614 1.00 84.25 169 ALA A N 1
ATOM 1319 C CA . ALA A 1 169 ? 28.155 11.489 -30.136 1.00 84.25 169 ALA A CA 1
ATOM 1320 C C . ALA A 1 169 ? 28.225 11.599 -28.598 1.00 84.25 169 ALA A C 1
ATOM 1322 O O . ALA A 1 169 ? 28.933 12.471 -28.081 1.00 84.25 169 ALA A O 1
ATOM 1323 N N . GLU A 1 170 ? 27.571 10.690 -27.860 1.00 81.06 170 GLU A N 1
ATOM 1324 C CA . GLU A 1 170 ? 27.709 10.575 -26.396 1.00 81.06 170 GLU A CA 1
ATOM 1325 C C . GLU A 1 170 ? 29.140 10.192 -25.975 1.00 81.06 170 GLU A C 1
ATOM 1327 O O . GLU A 1 170 ? 29.575 10.505 -24.866 1.00 81.06 170 GLU A O 1
ATOM 1332 N N . LYS A 1 171 ? 29.914 9.549 -26.861 1.00 80.94 171 LYS A N 1
ATOM 1333 C CA . LYS A 1 171 ? 31.294 9.140 -26.571 1.00 80.94 171 LYS A CA 1
ATOM 1334 C C . LYS A 1 171 ? 32.256 10.342 -26.628 1.00 80.94 171 LYS A C 1
ATOM 1336 O O . LYS A 1 171 ? 32.314 11.036 -27.642 1.00 80.94 171 LYS A O 1
ATOM 1341 N N . PRO A 1 172 ? 33.086 10.570 -25.591 1.00 61.34 172 PRO A N 1
ATOM 1342 C CA . PRO A 1 172 ? 33.847 11.810 -25.399 1.00 61.34 172 PRO A CA 1
ATOM 1343 C C . PRO A 1 172 ? 34.977 12.008 -26.412 1.00 61.34 172 PRO A C 1
ATOM 1345 O O . PRO A 1 172 ? 35.402 13.136 -26.641 1.00 61.34 172 PRO A O 1
ATOM 1348 N N . LEU A 1 173 ? 35.425 10.926 -27.052 1.00 61.66 173 LEU A N 1
ATOM 1349 C CA . LEU A 1 173 ? 36.509 10.913 -28.035 1.00 61.66 173 LEU A CA 1
ATOM 1350 C C . LEU A 1 173 ? 36.053 11.275 -29.468 1.00 61.66 173 LEU A C 1
ATOM 1352 O O . LEU A 1 173 ? 36.900 11.402 -30.346 1.00 61.66 173 LEU A O 1
ATOM 1356 N N . ASN A 1 174 ? 34.750 11.476 -29.718 1.00 75.00 174 ASN A N 1
ATOM 1357 C CA . ASN A 1 174 ? 34.189 11.663 -31.065 1.00 75.00 174 ASN A CA 1
ATOM 1358 C C . ASN A 1 174 ? 33.706 13.108 -31.323 1.00 75.00 174 ASN A C 1
ATOM 1360 O O . ASN A 1 174 ? 32.506 13.369 -31.439 1.00 75.00 174 ASN A O 1
ATOM 1364 N N . SER A 1 175 ? 34.629 14.069 -31.442 1.00 77.31 175 SER A N 1
ATOM 1365 C CA . SER A 1 175 ? 34.289 15.481 -31.711 1.00 77.31 175 SER A CA 1
ATOM 1366 C C . SER A 1 175 ? 33.597 15.707 -33.065 1.00 77.31 175 SER A C 1
ATOM 1368 O O . SER A 1 175 ? 32.682 16.525 -33.149 1.00 77.31 175 SER A O 1
ATOM 1370 N N . SER A 1 176 ? 33.968 14.944 -34.098 1.00 79.69 176 SER A N 1
ATOM 1371 C CA . SER A 1 176 ? 33.330 14.967 -35.425 1.00 79.69 176 SER A CA 1
ATOM 1372 C C . SER A 1 176 ? 31.861 14.539 -35.376 1.00 79.69 176 SER A C 1
ATOM 1374 O O . SER A 1 176 ? 31.015 15.155 -36.014 1.00 79.69 176 SER A O 1
ATOM 1376 N N . MET A 1 177 ? 31.525 13.533 -34.563 1.00 84.62 177 MET A N 1
ATOM 1377 C CA . MET A 1 177 ? 30.141 13.073 -34.403 1.00 84.62 177 MET A CA 1
ATOM 1378 C C . MET A 1 177 ? 29.272 14.072 -33.641 1.00 84.62 177 MET A C 1
ATOM 1380 O O . MET A 1 177 ? 28.100 14.229 -33.977 1.00 84.62 177 MET A O 1
ATOM 1384 N N . ARG A 1 178 ? 29.834 14.779 -32.651 1.00 82.12 178 ARG A N 1
ATOM 1385 C CA . ARG A 1 178 ? 29.131 15.881 -31.973 1.00 82.12 178 ARG A CA 1
ATOM 1386 C C . ARG A 1 178 ? 28.842 17.033 -32.931 1.00 82.12 178 ARG A C 1
ATOM 1388 O O . ARG A 1 178 ? 27.720 17.522 -32.955 1.00 82.12 178 ARG A O 1
ATOM 1395 N N . SER A 1 179 ? 29.824 17.407 -33.753 1.00 83.25 179 SER A N 1
ATOM 1396 C CA . SER A 1 179 ? 29.649 18.410 -34.811 1.00 83.25 179 SER A CA 1
ATOM 1397 C C . SER A 1 179 ? 28.560 17.996 -35.811 1.00 83.25 179 SER A C 1
ATOM 1399 O O . SER A 1 179 ? 27.627 18.758 -36.047 1.00 83.25 179 SER A O 1
ATOM 1401 N N . LEU A 1 180 ? 28.581 16.750 -36.290 1.00 84.38 180 LEU A N 1
ATOM 1402 C CA . LEU A 1 180 ? 27.544 16.211 -37.173 1.00 84.38 180 LEU A CA 1
ATOM 1403 C C . LEU A 1 180 ? 26.142 16.229 -36.546 1.00 84.38 180 LEU A C 1
ATOM 1405 O O . LEU A 1 180 ? 25.180 16.639 -37.194 1.00 84.38 180 LEU A O 1
ATOM 1409 N N . CYS A 1 181 ? 26.019 15.802 -35.286 1.00 85.56 181 CYS A N 1
ATOM 1410 C CA . CYS A 1 181 ? 24.732 15.759 -34.594 1.00 85.56 181 CYS A CA 1
ATOM 1411 C C . CYS A 1 181 ? 24.165 17.153 -34.305 1.00 85.56 181 CYS A C 1
ATOM 1413 O O . CYS A 1 181 ? 22.948 17.285 -34.265 1.00 85.56 181 CYS A O 1
ATOM 1415 N N . SER A 1 182 ? 24.995 18.200 -34.204 1.00 82.06 182 SER A N 1
ATOM 1416 C CA . SER A 1 182 ? 24.496 19.586 -34.137 1.00 82.06 182 SER A CA 1
ATOM 1417 C C . SER A 1 182 ? 23.662 19.975 -35.367 1.00 82.06 182 SER A C 1
ATOM 1419 O O . SER A 1 182 ? 22.793 20.837 -35.285 1.00 82.06 182 SER A O 1
ATOM 1421 N N . GLY A 1 183 ? 23.834 19.271 -36.494 1.00 81.56 183 GLY A N 1
ATOM 1422 C CA . GLY A 1 183 ? 22.972 19.402 -37.666 1.00 81.56 183 GLY A CA 1
ATOM 1423 C C . GLY A 1 183 ? 21.501 19.059 -37.405 1.00 81.56 183 GLY A C 1
ATOM 1424 O O . GLY A 1 183 ? 20.648 19.546 -38.140 1.00 81.56 183 GLY A O 1
ATOM 1425 N N . PHE A 1 184 ? 21.173 18.286 -36.358 1.00 85.88 184 PHE A N 1
ATOM 1426 C CA . PHE A 1 184 ? 19.782 18.038 -35.958 1.00 85.88 184 PHE A CA 1
ATOM 1427 C C . PHE A 1 184 ? 19.079 19.276 -35.400 1.00 85.88 184 PHE A C 1
ATOM 1429 O O . PHE A 1 184 ? 17.850 19.3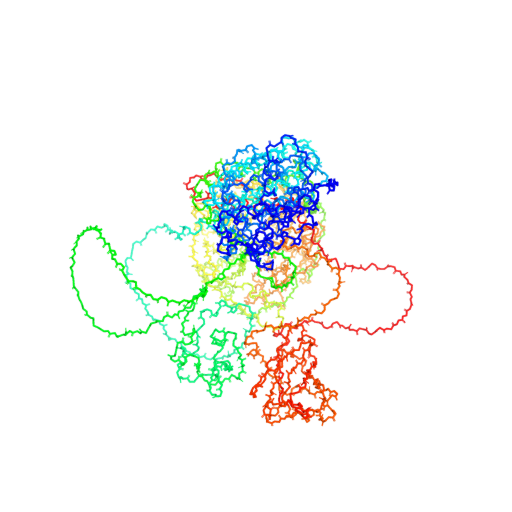01 -35.431 1.00 85.88 184 PHE A O 1
ATOM 1436 N N . SER A 1 185 ? 19.813 20.315 -34.977 1.00 84.44 185 SER A N 1
ATOM 1437 C CA . SER A 1 185 ? 19.204 21.595 -34.596 1.00 84.44 185 SER A CA 1
ATOM 1438 C C . SER A 1 185 ? 18.387 22.204 -35.740 1.00 84.44 185 SER A C 1
ATOM 1440 O O . SER A 1 185 ? 17.376 22.844 -35.491 1.00 84.44 185 SER A O 1
ATOM 1442 N N . GLU A 1 186 ? 18.713 21.910 -37.003 1.00 83.94 186 GLU A N 1
ATOM 1443 C CA . GLU A 1 186 ? 17.948 22.387 -38.165 1.00 83.94 186 GLU A CA 1
ATOM 1444 C C . GLU A 1 186 ? 16.521 21.832 -38.250 1.00 83.94 186 GLU A C 1
ATOM 1446 O O . GLU A 1 186 ? 15.711 22.352 -39.015 1.00 83.94 186 GLU A O 1
ATOM 1451 N N . LEU A 1 187 ? 16.176 20.798 -37.471 1.00 83.88 187 LEU A N 1
ATOM 1452 C CA . LEU A 1 187 ? 14.793 20.322 -37.377 1.00 83.88 187 LEU A CA 1
ATOM 1453 C C . LEU A 1 187 ? 13.840 21.423 -36.881 1.00 83.88 187 LEU A C 1
ATOM 1455 O O . LEU A 1 187 ? 12.678 21.417 -37.278 1.00 83.88 187 LEU A O 1
ATOM 1459 N N . CYS A 1 188 ? 14.317 22.386 -36.080 1.00 82.31 188 CYS A N 1
ATOM 1460 C CA . CYS A 1 188 ? 13.502 23.519 -35.625 1.00 82.31 188 CYS A CA 1
ATOM 1461 C C . CYS A 1 188 ? 13.233 24.563 -36.728 1.00 82.31 188 CYS A C 1
ATOM 1463 O O . CYS A 1 188 ? 12.343 25.398 -36.580 1.00 82.31 188 CYS A O 1
ATOM 1465 N N . HIS A 1 189 ? 13.985 24.520 -37.833 1.00 81.81 189 HIS A N 1
ATOM 1466 C CA . HIS A 1 189 ? 13.864 25.441 -38.968 1.00 81.81 189 HIS A CA 1
ATOM 1467 C C . HIS A 1 189 ? 13.060 24.865 -40.142 1.00 81.81 189 HIS A C 1
ATOM 1469 O O . HIS A 1 189 ? 12.826 25.567 -41.128 1.00 81.81 189 HIS A O 1
ATOM 1475 N N . LEU A 1 190 ? 12.635 23.602 -40.051 1.00 83.38 190 LEU A N 1
ATOM 1476 C CA . LEU A 1 190 ? 11.732 23.000 -41.026 1.00 83.38 190 LEU A CA 1
ATOM 1477 C C . LEU A 1 190 ? 10.321 23.577 -40.897 1.00 83.38 190 LEU A C 1
ATOM 1479 O O . LEU A 1 190 ? 9.892 24.013 -39.829 1.00 83.38 190 LEU A O 1
ATOM 1483 N N . ASP A 1 191 ? 9.577 23.556 -41.998 1.00 83.62 191 ASP A N 1
ATOM 1484 C CA . ASP A 1 191 ? 8.169 23.915 -41.992 1.00 83.62 191 ASP A CA 1
ATOM 1485 C C . ASP A 1 191 ? 7.352 22.901 -41.179 1.00 83.62 191 ASP A C 1
ATOM 1487 O O . ASP A 1 191 ? 7.554 21.686 -41.251 1.00 83.62 191 ASP A O 1
ATOM 1491 N N . HIS A 1 192 ? 6.386 23.420 -40.419 1.00 83.69 192 HIS A N 1
ATOM 1492 C CA . HIS A 1 192 ? 5.553 22.628 -39.513 1.00 83.69 192 HIS A CA 1
ATOM 1493 C C . HIS A 1 192 ? 4.861 21.452 -40.225 1.00 83.69 192 HIS A C 1
ATOM 1495 O O . HIS A 1 192 ? 4.841 20.343 -39.705 1.00 83.69 192 HIS A O 1
ATOM 1501 N N . ALA A 1 193 ? 4.385 21.660 -41.459 1.00 85.38 193 ALA A N 1
ATOM 1502 C CA . ALA A 1 193 ? 3.698 20.636 -42.248 1.00 85.38 193 ALA A CA 1
ATOM 1503 C C . ALA A 1 193 ? 4.595 19.434 -42.585 1.00 85.38 193 ALA A C 1
ATOM 1505 O O . ALA A 1 193 ? 4.147 18.286 -42.565 1.00 85.38 193 ALA A O 1
ATOM 1506 N N . THR A 1 194 ? 5.869 19.680 -42.880 1.00 86.12 194 THR A N 1
ATOM 1507 C CA . THR A 1 194 ? 6.834 18.622 -43.184 1.00 86.12 194 THR A CA 1
ATOM 1508 C C . THR A 1 194 ? 7.218 17.831 -41.931 1.00 86.12 194 THR A C 1
ATOM 1510 O O . THR A 1 194 ? 7.320 16.601 -41.983 1.00 86.12 194 THR A O 1
ATOM 1513 N N . LEU A 1 195 ? 7.377 18.511 -40.790 1.00 87.31 195 LEU A N 1
ATOM 1514 C CA . LEU A 1 195 ? 7.671 17.871 -39.505 1.00 87.31 195 LEU A CA 1
ATOM 1515 C C . LEU A 1 195 ? 6.489 17.024 -39.007 1.00 87.31 195 LEU A C 1
ATOM 1517 O O . LEU A 1 195 ? 6.667 15.870 -38.610 1.00 87.31 195 LEU A O 1
ATOM 1521 N N . GLU A 1 196 ? 5.275 17.562 -39.110 1.00 87.81 196 GLU A N 1
ATOM 1522 C CA . GLU A 1 196 ? 4.033 16.855 -38.805 1.00 87.81 196 GLU A CA 1
ATOM 1523 C C . GLU A 1 196 ? 3.861 15.632 -39.715 1.00 87.81 196 GLU A C 1
ATOM 1525 O O . GLU A 1 196 ? 3.599 14.536 -39.224 1.00 87.81 196 GLU A O 1
ATOM 1530 N N . ALA A 1 197 ? 4.088 15.762 -41.029 1.00 87.75 197 ALA A N 1
ATOM 1531 C CA . ALA A 1 197 ? 3.999 14.640 -41.967 1.00 87.75 197 ALA A CA 1
ATOM 1532 C C . ALA A 1 197 ? 4.979 13.505 -41.624 1.00 87.75 197 ALA A C 1
ATOM 1534 O O . ALA A 1 197 ? 4.627 12.325 -41.737 1.00 87.75 197 ALA A O 1
ATOM 1535 N N . TRP A 1 198 ? 6.189 13.849 -41.175 1.00 89.94 198 TRP A N 1
ATOM 1536 C CA . TRP A 1 198 ? 7.188 12.886 -40.719 1.00 89.94 198 TRP A CA 1
ATOM 1537 C C . TRP A 1 198 ? 6.745 12.147 -39.449 1.00 89.94 198 TRP A C 1
ATOM 1539 O O . TRP A 1 198 ? 6.739 10.913 -39.422 1.00 89.94 198 TRP A O 1
ATOM 1549 N N . LEU A 1 199 ? 6.295 12.873 -38.422 1.00 90.25 199 LEU A N 1
ATOM 1550 C CA . LEU A 1 199 ? 5.812 12.280 -37.169 1.00 90.25 199 LEU A CA 1
ATOM 1551 C C . LEU A 1 199 ? 4.535 11.457 -37.380 1.00 90.25 199 LEU A C 1
ATOM 1553 O O . LEU A 1 199 ? 4.419 10.336 -36.878 1.00 90.25 199 LEU A O 1
ATOM 1557 N N . ARG A 1 200 ? 3.616 11.951 -38.213 1.00 89.69 200 ARG A N 1
ATOM 1558 C CA . ARG A 1 200 ? 2.389 11.253 -38.613 1.00 89.69 200 ARG A CA 1
ATOM 1559 C C . ARG A 1 200 ? 2.695 9.922 -39.290 1.00 89.69 200 ARG A C 1
ATOM 1561 O O . ARG A 1 200 ? 2.080 8.907 -38.963 1.00 89.69 200 ARG A O 1
ATOM 1568 N N . ARG A 1 201 ? 3.686 9.892 -40.189 1.00 88.06 201 ARG A N 1
ATOM 1569 C CA . ARG A 1 201 ? 4.161 8.663 -40.846 1.00 88.06 201 ARG A CA 1
ATOM 1570 C C . ARG A 1 201 ? 4.689 7.635 -39.838 1.00 88.06 201 ARG A C 1
ATOM 1572 O O . ARG A 1 201 ? 4.469 6.444 -40.040 1.00 88.06 201 ARG A O 1
ATOM 1579 N N . ILE A 1 202 ? 5.352 8.073 -38.766 1.00 88.56 202 ILE A N 1
ATOM 1580 C CA . ILE A 1 202 ? 5.922 7.198 -37.727 1.00 88.56 202 ILE A CA 1
ATOM 1581 C C . ILE A 1 202 ? 4.843 6.654 -36.776 1.00 88.56 202 ILE A C 1
ATOM 1583 O O . ILE A 1 202 ? 4.867 5.470 -36.431 1.00 88.56 202 ILE A O 1
ATOM 1587 N N . ILE A 1 203 ? 3.901 7.502 -36.354 1.00 85.50 203 ILE A N 1
ATOM 1588 C CA . ILE A 1 203 ? 2.914 7.180 -35.312 1.00 85.50 203 ILE A CA 1
ATOM 1589 C C . ILE A 1 203 ? 1.669 6.503 -35.896 1.00 85.50 203 ILE A C 1
ATOM 1591 O O . ILE A 1 203 ? 1.257 5.444 -35.409 1.00 85.50 203 ILE A O 1
ATOM 1595 N N . LEU A 1 204 ? 1.081 7.092 -36.944 1.00 83.31 204 LEU A N 1
ATOM 1596 C CA . LEU A 1 204 ? -0.179 6.638 -37.544 1.00 83.31 204 LEU A CA 1
ATOM 1597 C C . LEU A 1 204 ? 0.034 5.704 -38.741 1.00 83.31 204 LEU A C 1
ATOM 1599 O O . LEU A 1 204 ? -0.759 4.781 -38.934 1.00 83.31 204 LEU A O 1
ATOM 1603 N N . GLY A 1 205 ? 1.118 5.893 -39.499 1.00 82.38 205 GLY A N 1
ATOM 1604 C CA . GLY A 1 205 ? 1.368 5.165 -40.749 1.00 82.38 205 GLY A CA 1
ATOM 1605 C C . GLY A 1 205 ? 0.421 5.588 -41.884 1.00 82.38 205 GLY A C 1
ATOM 1606 O O . GLY A 1 205 ? -0.299 6.579 -41.777 1.00 82.38 205 GLY A O 1
ATOM 1607 N N . VAL A 1 206 ? 0.431 4.858 -43.003 1.00 81.94 206 VAL A N 1
ATOM 1608 C CA . VAL A 1 206 ? -0.567 4.995 -44.094 1.00 81.94 206 VAL A CA 1
ATOM 1609 C C . VAL A 1 206 ? -1.345 3.692 -44.297 1.00 81.94 206 VAL A C 1
ATOM 1611 O O . VAL A 1 206 ? -0.991 2.662 -43.735 1.00 81.94 206 VAL A O 1
ATOM 1614 N N . GLU A 1 207 ? -2.397 3.705 -45.119 1.00 74.31 207 GLU A N 1
ATOM 1615 C CA . GLU A 1 207 ? -3.235 2.520 -45.390 1.00 74.31 207 GLU A CA 1
ATOM 1616 C C . GLU A 1 207 ? -2.429 1.276 -45.806 1.00 74.31 207 GLU A C 1
ATOM 1618 O O . GLU A 1 207 ? -2.688 0.178 -45.318 1.00 74.31 207 GLU A O 1
ATOM 1623 N N . GLU A 1 208 ? -1.403 1.457 -46.641 1.00 73.06 208 GLU A N 1
ATOM 1624 C CA . GLU A 1 208 ? -0.520 0.384 -47.124 1.00 73.06 208 GLU A CA 1
ATOM 1625 C C . GLU A 1 208 ? 0.326 -0.260 -46.005 1.00 73.06 208 GLU A C 1
ATOM 1627 O O . GLU A 1 208 ? 0.787 -1.393 -46.138 1.00 73.06 208 GLU A O 1
ATOM 1632 N N . ASP A 1 209 ? 0.481 0.419 -44.864 1.00 76.19 209 ASP A N 1
ATOM 1633 C CA . ASP A 1 209 ? 1.281 -0.044 -43.729 1.00 76.19 209 ASP A CA 1
ATOM 1634 C C . ASP A 1 209 ? 0.497 -0.865 -42.707 1.00 76.19 209 ASP A C 1
ATOM 1636 O O . ASP A 1 209 ? 1.108 -1.506 -41.846 1.00 76.19 209 ASP A O 1
ATOM 1640 N N . LYS A 1 210 ? -0.844 -0.850 -42.760 1.00 70.62 210 LYS A N 1
ATOM 1641 C CA . LYS A 1 210 ? -1.701 -1.466 -41.730 1.00 70.62 210 LYS A CA 1
ATOM 1642 C C . LYS A 1 210 ? -1.423 -2.962 -41.532 1.00 70.62 210 LYS A C 1
ATOM 1644 O O . LYS A 1 210 ? -1.652 -3.487 -40.447 1.00 70.62 210 LYS A O 1
ATOM 1649 N N . GLY A 1 211 ? -0.865 -3.638 -42.540 1.00 69.06 211 GLY A N 1
ATOM 1650 C CA . GLY A 1 211 ? -0.410 -5.032 -42.460 1.00 69.06 211 GLY A CA 1
ATOM 1651 C C . GLY A 1 211 ? 0.921 -5.260 -41.721 1.00 69.06 211 GLY A C 1
ATOM 1652 O O . GLY A 1 211 ? 1.306 -6.410 -41.530 1.00 69.06 211 GLY A O 1
ATOM 1653 N N . ASN A 1 212 ? 1.640 -4.209 -41.304 1.00 78.44 212 ASN A N 1
ATOM 1654 C CA . ASN A 1 212 ? 2.994 -4.280 -40.735 1.00 78.44 212 ASN A CA 1
ATOM 1655 C C . ASN A 1 212 ? 3.099 -3.633 -39.339 1.00 78.44 212 ASN A C 1
ATOM 1657 O O . ASN A 1 212 ? 4.011 -2.855 -39.041 1.00 78.44 212 ASN A O 1
ATOM 1661 N N . THR A 1 213 ? 2.149 -3.973 -38.467 1.00 75.12 213 THR A N 1
ATOM 1662 C CA . THR A 1 213 ? 1.992 -3.400 -37.119 1.00 75.12 213 THR A CA 1
ATOM 1663 C C . THR A 1 213 ? 3.242 -3.525 -36.238 1.00 75.12 213 THR A C 1
ATOM 1665 O O . THR A 1 213 ? 3.526 -2.615 -35.459 1.00 75.12 213 THR A O 1
ATOM 1668 N N . GLY A 1 214 ? 4.032 -4.596 -36.398 1.00 80.31 214 GLY A N 1
ATOM 1669 C CA . GLY A 1 214 ? 5.292 -4.798 -35.673 1.00 80.31 214 GLY A CA 1
ATOM 1670 C C . GLY A 1 214 ? 6.354 -3.743 -35.995 1.00 80.31 214 GLY A C 1
ATOM 1671 O O . GLY A 1 214 ? 6.903 -3.130 -35.085 1.00 80.31 214 GLY A O 1
ATOM 1672 N N . LYS A 1 215 ? 6.588 -3.440 -37.281 1.00 80.88 215 LYS A N 1
ATOM 1673 C CA . LYS A 1 215 ? 7.552 -2.392 -37.668 1.00 80.88 215 LYS A CA 1
ATOM 1674 C C . LYS A 1 215 ? 7.095 -0.994 -37.261 1.00 80.88 215 LYS A C 1
ATOM 1676 O O . LYS A 1 215 ? 7.931 -0.148 -36.963 1.00 80.88 215 LYS A O 1
ATOM 1681 N N . MET A 1 216 ? 5.785 -0.742 -37.232 1.00 83.19 216 MET A N 1
ATOM 1682 C CA . MET A 1 216 ? 5.258 0.519 -36.706 1.00 83.19 216 MET A CA 1
ATOM 1683 C C . MET A 1 216 ? 5.557 0.677 -35.211 1.00 83.19 216 MET A C 1
ATOM 1685 O O . MET A 1 216 ? 5.915 1.768 -34.782 1.00 83.19 216 MET A O 1
ATOM 1689 N N . ALA A 1 217 ? 5.433 -0.396 -34.421 1.00 84.00 217 ALA A N 1
ATOM 1690 C CA . ALA A 1 217 ? 5.806 -0.373 -33.006 1.00 84.00 217 ALA A CA 1
ATOM 1691 C C . ALA A 1 217 ? 7.310 -0.118 -32.818 1.00 84.00 217 ALA A C 1
ATOM 1693 O O . ALA A 1 217 ? 7.685 0.757 -32.039 1.00 84.00 217 ALA A O 1
ATOM 1694 N N . ASP A 1 218 ? 8.159 -0.789 -33.602 1.00 87.44 218 ASP A N 1
ATOM 1695 C CA . ASP A 1 218 ? 9.607 -0.548 -33.594 1.00 87.44 218 ASP A CA 1
ATOM 1696 C C . ASP A 1 218 ? 9.950 0.913 -33.933 1.00 87.44 218 ASP A C 1
ATOM 1698 O O . ASP A 1 218 ? 10.824 1.507 -33.306 1.00 87.44 218 ASP A O 1
ATOM 1702 N N . ASN A 1 219 ? 9.262 1.514 -34.910 1.00 90.06 219 ASN A N 1
ATOM 1703 C CA . ASN A 1 219 ? 9.483 2.910 -35.294 1.00 90.06 219 ASN A CA 1
ATOM 1704 C C . ASN A 1 219 ? 9.097 3.890 -34.176 1.00 90.06 219 ASN A C 1
ATOM 1706 O O . ASN A 1 219 ? 9.834 4.847 -33.944 1.00 90.06 219 ASN A O 1
ATOM 1710 N N . ARG A 1 220 ? 7.995 3.642 -33.452 1.00 90.06 220 ARG A N 1
ATOM 1711 C CA . ARG A 1 220 ? 7.608 4.459 -32.286 1.00 90.06 220 ARG A CA 1
ATOM 1712 C C . ARG A 1 220 ? 8.631 4.358 -31.153 1.00 90.06 220 ARG A C 1
ATOM 1714 O O . ARG A 1 220 ? 9.016 5.379 -30.596 1.00 90.06 220 ARG A O 1
ATOM 1721 N N . LEU A 1 221 ? 9.153 3.162 -30.876 1.00 90.19 221 LEU A N 1
ATOM 1722 C CA . LEU A 1 221 ? 10.211 2.972 -29.875 1.00 90.19 221 LEU A CA 1
ATOM 1723 C C . LEU A 1 221 ? 11.524 3.673 -30.270 1.00 90.19 221 LEU A C 1
ATOM 1725 O O . LEU A 1 221 ? 12.207 4.260 -29.427 1.00 90.19 221 LEU A O 1
ATOM 1729 N N . LEU A 1 222 ? 11.886 3.633 -31.555 1.00 91.94 222 LEU A N 1
ATOM 1730 C CA . LEU A 1 222 ? 13.046 4.362 -32.073 1.00 91.94 222 LEU A CA 1
ATOM 1731 C C . LEU A 1 222 ? 12.856 5.879 -31.968 1.00 91.94 222 LEU A C 1
ATOM 1733 O O . LEU A 1 222 ? 13.812 6.568 -31.623 1.00 91.94 222 LEU A O 1
ATOM 1737 N N . LEU A 1 223 ? 11.644 6.390 -32.211 1.00 92.75 223 LEU A N 1
ATOM 1738 C CA . LEU A 1 223 ? 11.313 7.804 -32.015 1.00 92.75 223 LEU A CA 1
ATOM 1739 C C . LEU A 1 223 ? 11.427 8.210 -30.539 1.00 92.75 223 LEU A C 1
ATOM 1741 O O . LEU A 1 223 ? 12.034 9.234 -30.241 1.00 92.75 223 LEU A O 1
ATOM 1745 N N . GLN A 1 224 ? 10.929 7.384 -29.616 1.00 91.44 224 GLN A N 1
ATOM 1746 C CA . GLN A 1 224 ? 11.101 7.616 -28.181 1.00 91.44 224 GLN A CA 1
ATOM 1747 C C . GLN A 1 224 ? 12.589 7.637 -27.796 1.00 91.44 224 GLN A C 1
ATOM 1749 O O . GLN A 1 224 ? 13.035 8.539 -27.095 1.00 91.44 224 GLN A O 1
ATOM 1754 N N . THR A 1 225 ? 13.381 6.691 -28.311 1.00 92.44 225 THR A N 1
ATOM 1755 C CA . THR A 1 225 ? 14.837 6.643 -28.077 1.00 92.44 225 THR A CA 1
ATOM 1756 C C . THR A 1 225 ? 15.534 7.889 -28.627 1.00 92.44 225 THR A C 1
ATOM 1758 O O . THR A 1 225 ? 16.416 8.444 -27.976 1.00 92.44 225 THR A O 1
ATOM 1761 N N . PHE A 1 226 ? 15.136 8.344 -29.816 1.00 92.12 226 PHE A N 1
ATOM 1762 C CA . PHE A 1 226 ? 15.630 9.574 -30.428 1.00 92.12 226 PHE A CA 1
ATOM 1763 C C . PHE A 1 226 ? 15.317 10.798 -29.555 1.00 92.12 226 PHE A C 1
ATOM 1765 O O . PHE A 1 226 ? 16.230 11.563 -29.252 1.00 92.12 226 PHE A O 1
ATOM 1772 N N . ALA A 1 227 ? 14.079 10.931 -29.066 1.00 91.00 227 ALA A N 1
ATOM 1773 C CA . ALA A 1 227 ? 13.687 11.995 -28.142 1.00 91.00 227 ALA A CA 1
ATOM 1774 C C . ALA A 1 227 ? 14.512 11.965 -26.843 1.00 91.00 227 ALA A C 1
ATOM 1776 O O . ALA A 1 227 ? 15.067 12.985 -26.446 1.00 91.00 227 ALA A O 1
ATOM 1777 N N . THR A 1 228 ? 14.684 10.794 -26.219 1.00 90.81 228 THR A N 1
ATOM 1778 C CA . THR A 1 228 ? 15.485 10.657 -24.990 1.00 90.81 228 THR A CA 1
ATOM 1779 C C . THR A 1 228 ? 16.942 11.071 -25.189 1.00 90.81 228 THR A C 1
ATOM 1781 O O . THR A 1 228 ? 17.536 11.642 -24.282 1.00 90.81 228 THR A O 1
ATOM 1784 N N . LEU A 1 229 ? 17.539 10.781 -26.348 1.00 89.06 229 LEU A N 1
ATOM 1785 C CA . LEU A 1 229 ? 18.928 11.153 -26.632 1.00 89.06 229 LEU A CA 1
ATOM 1786 C C . LEU A 1 229 ? 19.097 12.654 -26.889 1.00 89.06 229 LEU A C 1
ATOM 1788 O O . LEU A 1 229 ? 20.142 13.196 -26.544 1.00 89.06 229 LEU A O 1
ATOM 1792 N N . ILE A 1 230 ? 18.086 13.319 -27.455 1.00 89.12 230 ILE A N 1
ATOM 1793 C CA . ILE A 1 230 ? 18.116 14.769 -27.701 1.00 89.12 230 ILE A CA 1
ATOM 1794 C C . ILE A 1 230 ? 17.965 15.563 -26.403 1.00 89.12 230 ILE A C 1
ATOM 1796 O O . ILE A 1 230 ? 18.654 16.560 -26.237 1.00 89.12 230 ILE A O 1
ATOM 1800 N N . VAL A 1 231 ? 17.101 15.109 -25.490 1.00 86.31 231 VAL A N 1
ATOM 1801 C CA . VAL A 1 231 ? 16.739 15.829 -24.252 1.00 86.31 231 VAL A CA 1
ATOM 1802 C C . VAL A 1 231 ? 17.847 15.811 -23.186 1.00 86.31 231 VAL A C 1
ATOM 1804 O O . VAL A 1 231 ? 17.820 16.602 -22.249 1.00 86.31 231 VAL A O 1
ATOM 1807 N N . LYS A 1 232 ? 18.846 14.926 -23.296 1.00 84.50 232 LYS A N 1
ATOM 1808 C CA . LYS A 1 232 ? 19.960 14.862 -22.334 1.00 84.50 232 LYS A CA 1
ATOM 1809 C C . LYS A 1 232 ? 20.787 16.152 -22.333 1.00 84.50 232 LYS A C 1
ATOM 1811 O O . LYS A 1 232 ? 21.196 16.609 -23.392 1.00 84.50 232 LYS A O 1
ATOM 1816 N N . GLU A 1 233 ? 21.200 16.617 -21.152 1.00 74.69 233 GLU A N 1
ATOM 1817 C CA . GLU A 1 233 ? 22.086 17.791 -20.992 1.00 74.69 233 GLU A CA 1
ATOM 1818 C C . GLU A 1 233 ? 23.418 17.673 -21.758 1.00 74.69 233 GLU A C 1
ATOM 1820 O O . GLU A 1 233 ? 24.004 18.665 -22.179 1.00 74.69 233 GLU A O 1
ATOM 1825 N N . SER A 1 234 ? 23.917 16.449 -21.962 1.00 75.75 234 SER A N 1
ATOM 1826 C CA . SER A 1 234 ? 25.151 16.178 -22.711 1.00 75.75 234 SER A CA 1
ATOM 1827 C C . SER A 1 234 ? 24.960 16.117 -24.234 1.00 75.75 234 SER A C 1
ATOM 1829 O O . SER A 1 234 ? 25.900 15.759 -24.951 1.00 75.75 234 SER A O 1
ATOM 1831 N N . SER A 1 235 ? 23.744 16.360 -24.728 1.00 82.88 235 SER A N 1
ATOM 1832 C CA . SER A 1 235 ? 23.400 16.272 -26.145 1.00 82.88 235 SER A CA 1
ATOM 1833 C C . SER A 1 235 ? 24.046 17.414 -26.943 1.00 82.88 235 SER A C 1
ATOM 1835 O O . SER A 1 235 ? 24.047 18.560 -26.501 1.00 82.88 235 SER A O 1
ATOM 1837 N N . PRO A 1 236 ? 24.593 17.140 -28.141 1.00 77.50 236 PRO A N 1
ATOM 1838 C CA . PRO A 1 236 ? 25.075 18.177 -29.056 1.00 77.50 236 PRO A CA 1
ATOM 1839 C C . PRO A 1 236 ? 23.944 18.880 -29.831 1.00 77.50 236 PRO A C 1
ATOM 1841 O O . PRO A 1 236 ? 24.229 19.781 -30.620 1.00 77.50 236 PRO A O 1
ATOM 1844 N N . VAL A 1 237 ? 22.694 18.433 -29.671 1.00 83.06 237 VAL A N 1
ATOM 1845 C CA . VAL A 1 237 ? 21.497 19.033 -30.276 1.00 83.06 237 VAL A CA 1
ATOM 1846 C C . VAL A 1 237 ? 20.925 20.037 -29.287 1.00 83.06 237 VAL A C 1
ATOM 1848 O O . VAL A 1 237 ? 20.727 19.687 -28.126 1.00 83.06 237 VAL A O 1
ATOM 1851 N N . GLY A 1 238 ? 20.663 21.263 -29.731 1.00 75.69 238 GLY A N 1
ATOM 1852 C CA . GLY A 1 238 ? 20.081 22.270 -28.853 1.00 75.69 238 GLY A CA 1
ATOM 1853 C C . GLY A 1 238 ? 18.620 21.973 -28.491 1.00 75.69 238 GLY A C 1
ATOM 1854 O O . GLY A 1 238 ? 17.877 21.317 -29.231 1.00 75.69 238 GLY A O 1
ATOM 1855 N N . GLU A 1 239 ? 18.206 22.455 -27.321 1.00 79.25 239 GLU A N 1
ATOM 1856 C CA . GLU A 1 239 ? 16.875 22.227 -26.744 1.00 79.25 239 GLU A CA 1
ATOM 1857 C C . GLU A 1 239 ? 15.746 22.835 -27.596 1.00 79.25 239 GLU A C 1
ATOM 1859 O O . GLU A 1 239 ? 14.595 22.400 -27.508 1.00 79.25 239 GLU A O 1
ATOM 1864 N N . GLU A 1 240 ? 16.071 23.783 -28.485 1.00 81.88 240 GLU A N 1
ATOM 1865 C CA . GLU A 1 240 ? 15.140 24.455 -29.397 1.00 81.88 240 GLU A CA 1
ATOM 1866 C C . GLU A 1 240 ? 14.365 23.509 -30.329 1.00 81.88 240 GLU A C 1
ATOM 1868 O O . GLU A 1 240 ? 13.308 23.879 -30.840 1.00 81.88 240 GLU A O 1
ATOM 1873 N N . VAL A 1 241 ? 14.852 22.283 -30.539 1.00 86.00 241 VAL A N 1
ATOM 1874 C CA . VAL A 1 241 ? 14.194 21.267 -31.378 1.00 86.00 241 VAL A CA 1
ATOM 1875 C C . VAL A 1 241 ? 13.027 20.581 -30.661 1.00 86.00 241 VAL A C 1
ATOM 1877 O O . VAL A 1 241 ? 12.075 20.138 -31.307 1.00 86.00 241 VAL A O 1
ATOM 1880 N N . CYS A 1 242 ? 13.067 20.492 -29.330 1.00 88.44 242 CYS A N 1
ATOM 1881 C CA . CYS A 1 242 ? 12.103 19.695 -28.568 1.00 88.44 242 CYS A CA 1
ATOM 1882 C C . CYS A 1 242 ? 10.694 20.300 -28.596 1.00 88.44 242 CYS A C 1
ATOM 1884 O O . CYS A 1 242 ? 9.708 19.567 -28.682 1.00 88.44 242 CYS A O 1
ATOM 1886 N N . ARG A 1 243 ? 10.593 21.635 -28.590 1.00 87.94 243 ARG A N 1
ATOM 1887 C CA . ARG A 1 243 ? 9.310 22.349 -28.573 1.00 87.94 243 ARG A CA 1
ATOM 1888 C C . ARG A 1 243 ? 8.517 22.209 -29.886 1.00 87.94 243 ARG A C 1
ATOM 1890 O O . ARG A 1 243 ? 7.372 21.773 -29.799 1.00 87.94 243 ARG A O 1
ATOM 1897 N N . PRO A 1 244 ? 9.086 22.454 -31.086 1.00 89.06 244 PRO A N 1
ATOM 1898 C CA . PRO A 1 244 ? 8.384 22.195 -32.348 1.00 89.06 244 PRO A CA 1
ATOM 1899 C C . PRO A 1 244 ? 7.948 20.733 -32.520 1.00 89.06 244 PRO A C 1
ATOM 1901 O O . PRO A 1 244 ? 6.869 20.473 -33.049 1.00 89.06 244 PRO A O 1
ATOM 1904 N N . LEU A 1 245 ? 8.757 19.772 -32.049 1.00 90.50 245 LEU A N 1
ATOM 1905 C CA . LEU A 1 245 ? 8.385 18.354 -32.064 1.00 90.50 245 LEU A CA 1
ATOM 1906 C C . LEU A 1 245 ? 7.178 18.079 -31.158 1.00 90.50 245 LEU A C 1
ATOM 1908 O O . LEU A 1 245 ? 6.240 17.411 -31.590 1.00 90.50 245 LEU A O 1
ATOM 1912 N N . LEU A 1 246 ? 7.175 18.612 -29.932 1.00 91.62 246 LEU A N 1
ATOM 1913 C CA . LEU A 1 246 ? 6.052 18.481 -29.000 1.00 91.62 246 LEU A CA 1
ATOM 1914 C C . LEU A 1 246 ? 4.769 19.112 -29.565 1.00 91.62 246 LEU A C 1
ATOM 1916 O O . LEU A 1 246 ? 3.710 18.486 -29.529 1.00 91.62 246 LEU A O 1
ATOM 1920 N N . GLU A 1 247 ? 4.869 20.309 -30.147 1.00 89.94 247 GLU A N 1
ATOM 1921 C CA . GLU A 1 247 ? 3.742 21.020 -30.767 1.00 89.94 247 GLU A CA 1
ATOM 1922 C C . GLU A 1 247 ? 3.148 20.260 -31.965 1.00 89.94 247 GLU A C 1
ATOM 1924 O O . GLU A 1 247 ? 1.942 20.327 -32.178 1.00 89.94 247 GLU A O 1
ATOM 1929 N N . CYS A 1 248 ? 3.948 19.482 -32.706 1.00 91.44 248 CYS A N 1
ATOM 1930 C CA . CYS A 1 248 ? 3.450 18.600 -33.772 1.00 91.44 248 CYS A CA 1
ATOM 1931 C C . CYS A 1 248 ? 2.846 17.282 -33.245 1.00 91.44 248 CYS A C 1
ATOM 1933 O O . CYS A 1 248 ? 2.006 16.680 -33.912 1.00 91.44 248 CYS A O 1
ATOM 1935 N N . LEU A 1 249 ? 3.272 16.796 -32.072 1.00 91.06 249 LEU A N 1
ATOM 1936 C CA . LEU A 1 249 ? 2.769 15.545 -31.485 1.00 91.06 249 LEU A CA 1
ATOM 1937 C C . LEU A 1 249 ? 1.384 15.698 -30.846 1.00 91.06 249 LEU A C 1
ATOM 1939 O O . LEU A 1 249 ? 0.588 14.761 -30.899 1.00 91.06 249 LEU A O 1
ATOM 1943 N N . ILE A 1 250 ? 1.081 16.857 -30.258 1.00 91.50 250 ILE A N 1
ATOM 1944 C CA . ILE A 1 250 ? -0.205 17.102 -29.583 1.00 91.50 250 ILE A CA 1
ATOM 1945 C C . ILE A 1 250 ? -1.403 16.963 -30.552 1.00 91.50 250 ILE A C 1
ATOM 1947 O O . ILE A 1 250 ? -2.323 16.204 -30.241 1.00 91.50 250 ILE A O 1
ATOM 1951 N N . PRO A 1 251 ? -1.414 17.574 -31.756 1.00 90.12 251 PRO A N 1
ATOM 1952 C CA . PRO A 1 251 ? -2.485 17.366 -32.735 1.00 90.12 251 PRO A CA 1
ATOM 1953 C C . PRO A 1 251 ? -2.680 15.896 -33.138 1.00 90.12 251 PRO A C 1
ATOM 1955 O O . PRO A 1 251 ? -3.813 15.453 -33.314 1.00 90.12 251 PRO A O 1
ATOM 1958 N N . LEU A 1 252 ? -1.598 15.112 -33.214 1.00 88.00 252 LEU A N 1
ATOM 1959 C CA . LEU A 1 252 ? -1.672 13.675 -33.509 1.00 88.00 252 LEU A CA 1
ATOM 1960 C C . LEU A 1 252 ? -2.323 12.881 -32.365 1.00 88.00 252 LEU A C 1
ATOM 1962 O O . LEU A 1 252 ? -2.993 11.881 -32.619 1.00 88.00 252 LEU A O 1
ATOM 1966 N N . GLY A 1 253 ? -2.172 13.335 -31.116 1.00 86.50 253 GLY A N 1
ATOM 1967 C CA . GLY A 1 253 ? -2.906 12.801 -29.965 1.00 86.50 253 GLY A CA 1
ATOM 1968 C C . GLY A 1 253 ? -4.418 13.009 -30.092 1.00 86.50 253 GLY A C 1
ATOM 1969 O O . GLY A 1 253 ? -5.181 12.079 -29.844 1.00 86.50 253 GLY A O 1
ATOM 1970 N N . ASN A 1 254 ? -4.852 14.178 -30.581 1.00 86.12 254 ASN A N 1
ATOM 1971 C CA . ASN A 1 254 ? -6.266 14.451 -30.866 1.00 86.12 254 ASN A CA 1
ATOM 1972 C C . ASN A 1 254 ? -6.827 13.552 -31.983 1.00 86.12 254 ASN A C 1
ATOM 1974 O O . ASN A 1 254 ? -7.953 13.077 -31.861 1.00 86.12 254 ASN A O 1
ATOM 1978 N N . GLU A 1 255 ? -6.055 13.286 -33.046 1.00 85.69 255 GLU A N 1
ATOM 1979 C CA . GLU A 1 255 ? -6.458 12.381 -34.145 1.00 85.69 255 GLU A CA 1
ATOM 1980 C C . GLU A 1 255 ? -6.585 10.918 -33.668 1.00 85.69 255 GLU A C 1
ATOM 1982 O O . GLU A 1 255 ? -7.418 10.169 -34.176 1.00 85.69 255 GLU A O 1
ATOM 1987 N N . LEU A 1 256 ? -5.793 10.507 -32.669 1.00 83.31 256 LEU A N 1
ATOM 1988 C CA . LEU A 1 256 ? -5.860 9.168 -32.066 1.00 83.31 256 LEU A CA 1
ATOM 1989 C C . LEU A 1 256 ? -7.047 8.962 -31.119 1.00 83.31 256 LEU A C 1
ATOM 1991 O O . LEU A 1 256 ? -7.385 7.811 -30.842 1.00 83.31 256 LEU A O 1
ATOM 1995 N N . LEU A 1 257 ? -7.659 10.036 -30.618 1.00 83.56 257 LEU A N 1
ATOM 1996 C CA . LEU A 1 257 ? -8.809 9.992 -29.715 1.00 83.56 257 LEU A CA 1
ATOM 1997 C C . LEU A 1 257 ? -10.065 10.462 -30.468 1.00 83.56 257 LEU A C 1
ATOM 1999 O O . LEU A 1 257 ? -10.370 11.657 -30.449 1.00 83.56 257 LEU A O 1
ATOM 2003 N N . PRO A 1 258 ? -10.806 9.573 -31.153 1.00 78.12 258 PRO A N 1
ATOM 2004 C CA . PRO A 1 258 ? -11.945 9.972 -31.977 1.00 78.12 258 PRO A CA 1
ATOM 2005 C C . PRO A 1 258 ? -13.141 10.445 -31.135 1.00 78.12 258 PRO A C 1
ATOM 2007 O O . PRO A 1 258 ? -13.304 10.072 -29.975 1.00 78.12 258 PRO A O 1
ATOM 2010 N N . ASP A 1 259 ? -14.027 11.252 -31.724 1.00 74.88 259 ASP A N 1
ATOM 2011 C CA . ASP A 1 259 ? -15.246 11.740 -31.051 1.00 74.88 259 ASP A CA 1
ATOM 2012 C C . ASP A 1 259 ? -16.372 10.689 -30.984 1.00 74.88 259 ASP A C 1
ATOM 2014 O O . ASP A 1 259 ? -17.381 10.897 -30.310 1.00 74.88 259 ASP A O 1
ATOM 2018 N N . ILE A 1 260 ? -16.209 9.559 -31.686 1.00 72.31 260 ILE A N 1
ATOM 2019 C CA . ILE A 1 260 ? -17.232 8.522 -31.858 1.00 72.31 260 ILE A CA 1
ATOM 2020 C C . ILE A 1 260 ? -16.806 7.240 -31.117 1.00 72.31 260 ILE A C 1
ATOM 2022 O O . ILE A 1 260 ? -15.785 6.658 -31.491 1.00 72.31 260 ILE A O 1
ATOM 2026 N N . PRO A 1 261 ? -17.601 6.713 -30.157 1.00 60.62 261 PRO A N 1
ATOM 2027 C CA . PRO A 1 261 ? -17.251 5.534 -29.348 1.00 60.62 261 PRO A CA 1
ATOM 2028 C C . PRO A 1 261 ? -16.845 4.284 -30.150 1.00 60.62 261 PRO A C 1
ATOM 2030 O O . PRO A 1 261 ? -15.992 3.509 -29.725 1.00 60.62 261 PRO A O 1
ATOM 2033 N N . GLY A 1 262 ? -17.428 4.076 -31.338 1.00 59.28 262 GLY A N 1
ATOM 2034 C CA . GLY A 1 262 ? -17.173 2.899 -32.181 1.00 59.28 262 GLY A CA 1
ATOM 2035 C C . GLY A 1 262 ? -15.756 2.808 -32.770 1.00 59.28 262 GLY A C 1
ATOM 2036 O O . GLY A 1 262 ? -15.316 1.713 -33.126 1.00 59.28 262 GLY A O 1
ATOM 2037 N N . GLU A 1 263 ? -15.028 3.925 -32.841 1.00 66.44 263 GLU A N 1
ATOM 2038 C CA . GLU A 1 263 ? -13.684 4.005 -33.437 1.00 66.44 263 GLU A CA 1
ATOM 2039 C C . GLU A 1 263 ? -12.551 3.824 -32.410 1.00 66.44 263 GLU A C 1
ATOM 2041 O O . GLU A 1 263 ? -11.395 3.635 -32.789 1.00 66.44 263 GLU A O 1
ATOM 2046 N N . TRP A 1 264 ? -12.874 3.769 -31.110 1.00 70.75 264 TRP A N 1
ATOM 2047 C CA . TRP A 1 264 ? -11.904 3.559 -30.022 1.00 70.75 264 TRP A CA 1
ATOM 2048 C C . TRP A 1 264 ? -11.342 2.129 -29.968 1.00 70.75 264 TRP A C 1
ATOM 2050 O O . TRP A 1 264 ? -10.392 1.849 -29.240 1.00 70.75 264 TRP A O 1
ATOM 2060 N N . THR A 1 265 ? -11.885 1.214 -30.774 1.00 58.03 265 THR A N 1
ATOM 2061 C CA . THR A 1 265 ? -11.595 -0.230 -30.748 1.00 58.03 265 THR A CA 1
ATOM 2062 C C . THR A 1 265 ? -10.168 -0.617 -31.170 1.00 58.03 265 THR A C 1
ATOM 2064 O O . THR A 1 265 ? -9.823 -1.791 -31.091 1.00 58.03 265 THR A O 1
ATOM 2067 N N . ASN A 1 266 ? -9.315 0.335 -31.583 1.00 61.09 266 ASN A N 1
ATOM 2068 C CA . ASN A 1 266 ? -7.932 0.081 -32.022 1.00 61.09 266 ASN A CA 1
ATOM 2069 C C . ASN A 1 266 ? -6.919 1.179 -31.627 1.00 61.09 266 ASN A C 1
ATOM 2071 O O . ASN A 1 266 ? -5.934 1.398 -32.343 1.00 61.09 266 ASN A O 1
ATOM 2075 N N . ILE A 1 267 ? -7.134 1.872 -30.503 1.00 66.25 267 ILE A N 1
ATOM 2076 C CA . ILE A 1 267 ? -6.177 2.882 -30.010 1.00 66.25 267 ILE A CA 1
ATOM 2077 C C . ILE A 1 267 ? -4.862 2.208 -29.575 1.00 66.25 267 ILE A C 1
ATOM 2079 O O . ILE A 1 267 ? -3.779 2.662 -29.960 1.00 66.25 267 ILE A O 1
ATOM 2083 N N . GLY A 1 268 ? -4.947 1.050 -28.906 1.00 62.09 268 GLY A N 1
ATOM 2084 C CA . GLY A 1 268 ? -3.813 0.183 -28.567 1.00 62.09 268 GLY A CA 1
ATOM 2085 C C . GLY A 1 268 ? -2.649 0.913 -27.878 1.00 62.09 268 GLY A C 1
ATOM 2086 O O . GLY A 1 268 ? -2.800 1.999 -27.328 1.00 62.09 268 GLY A O 1
ATOM 2087 N N . SER A 1 269 ? -1.431 0.360 -27.958 1.00 69.44 269 SER A N 1
ATOM 2088 C CA . SER A 1 269 ? -0.235 1.003 -27.377 1.00 69.44 269 SER A CA 1
ATOM 2089 C C . SER A 1 269 ? 0.143 2.338 -28.037 1.00 69.44 269 SER A C 1
ATOM 2091 O O . SER A 1 269 ? 1.000 3.042 -27.515 1.00 69.44 269 SER A O 1
ATOM 2093 N N . LYS A 1 270 ? -0.461 2.701 -29.181 1.00 80.25 270 LYS A N 1
ATOM 2094 C CA . LYS A 1 270 ? -0.032 3.845 -30.005 1.00 80.25 270 LYS A CA 1
ATOM 2095 C C . LYS A 1 270 ? -0.147 5.168 -29.257 1.00 80.25 270 LYS A C 1
ATOM 2097 O O . LYS A 1 270 ? 0.766 5.984 -29.337 1.00 80.25 270 LYS A O 1
ATOM 2102 N N . PHE A 1 271 ? -1.252 5.358 -28.540 1.00 86.44 271 PHE A N 1
ATOM 2103 C CA . PHE A 1 271 ? -1.488 6.572 -27.766 1.00 86.44 271 PHE A CA 1
ATOM 2104 C C . PHE A 1 271 ? -0.549 6.664 -26.557 1.00 86.44 271 PHE A C 1
ATOM 2106 O O . PHE A 1 271 ? 0.055 7.707 -26.329 1.00 86.44 271 PHE A O 1
ATOM 2113 N N . GLY A 1 272 ? -0.334 5.551 -25.848 1.00 85.25 272 GLY A N 1
ATOM 2114 C CA . GLY A 1 272 ? 0.651 5.484 -24.764 1.00 85.25 272 GLY A CA 1
ATOM 2115 C C . GLY A 1 272 ? 2.084 5.761 -25.237 1.00 85.25 272 GLY A C 1
ATOM 2116 O O . GLY A 1 272 ? 2.807 6.514 -24.593 1.00 85.25 272 GLY A O 1
ATOM 2117 N N . ASP A 1 273 ? 2.487 5.213 -26.389 1.00 86.44 273 ASP A N 1
ATOM 2118 C CA . ASP A 1 273 ? 3.806 5.451 -26.997 1.00 86.44 273 ASP A CA 1
ATOM 2119 C C . ASP A 1 273 ? 3.989 6.936 -27.391 1.00 86.44 273 ASP A C 1
ATOM 2121 O O . ASP A 1 273 ? 5.064 7.513 -27.182 1.00 86.44 273 ASP A O 1
ATOM 2125 N N . LEU A 1 274 ? 2.935 7.572 -27.930 1.00 91.25 274 LEU A N 1
ATOM 2126 C CA . LEU A 1 274 ? 2.912 9.009 -28.232 1.00 91.25 274 LEU A CA 1
ATOM 2127 C C . LEU A 1 274 ? 3.063 9.833 -26.955 1.00 91.25 274 LEU A C 1
ATOM 2129 O O . LEU A 1 274 ? 3.940 10.693 -26.903 1.00 91.25 274 LEU A O 1
ATOM 2133 N N . LEU A 1 275 ? 2.256 9.551 -25.927 1.00 91.62 275 LEU A N 1
ATOM 2134 C CA . LEU A 1 275 ? 2.284 10.286 -24.663 1.00 91.62 275 LEU A CA 1
ATOM 2135 C C . LEU A 1 275 ? 3.648 10.170 -23.975 1.00 91.62 275 LEU A C 1
ATOM 2137 O O . LEU A 1 275 ? 4.188 11.176 -23.529 1.00 91.62 275 LEU A O 1
ATOM 2141 N N . ASN A 1 276 ? 4.254 8.980 -23.963 1.00 90.56 276 ASN A N 1
ATOM 2142 C CA . ASN A 1 276 ? 5.601 8.777 -23.424 1.00 90.56 276 ASN A CA 1
ATOM 2143 C C . ASN A 1 276 ? 6.654 9.601 -24.179 1.00 90.56 276 ASN A C 1
ATOM 2145 O O . ASN A 1 276 ? 7.542 10.191 -23.568 1.00 90.56 276 ASN A O 1
ATOM 2149 N N . THR A 1 277 ? 6.561 9.659 -25.510 1.00 91.94 277 THR A N 1
ATOM 2150 C CA . THR A 1 277 ? 7.474 10.469 -26.333 1.00 91.94 277 THR A CA 1
ATOM 2151 C C . THR A 1 277 ? 7.266 11.965 -26.077 1.00 91.94 277 THR A C 1
ATOM 2153 O O . THR A 1 277 ? 8.239 12.702 -25.929 1.00 91.94 277 THR A O 1
ATOM 2156 N N . ALA A 1 278 ? 6.011 12.409 -25.966 1.00 93.31 278 ALA A N 1
ATOM 2157 C CA . ALA A 1 278 ? 5.660 13.789 -25.647 1.00 93.31 278 ALA A CA 1
ATOM 2158 C C . ALA A 1 278 ? 6.139 14.194 -24.243 1.00 93.31 278 ALA A C 1
ATOM 2160 O O . ALA A 1 278 ? 6.701 15.273 -24.091 1.00 93.31 278 ALA A O 1
ATOM 2161 N N . ALA A 1 279 ? 5.996 13.321 -23.240 1.00 91.50 279 ALA A N 1
ATOM 2162 C CA . ALA A 1 279 ? 6.472 13.557 -21.877 1.00 91.50 279 ALA A CA 1
ATOM 2163 C C . ALA A 1 279 ? 7.999 13.701 -21.810 1.00 91.50 279 ALA A C 1
ATOM 2165 O O . ALA A 1 279 ? 8.499 14.587 -21.124 1.00 91.50 279 ALA A O 1
ATOM 2166 N N . VAL A 1 280 ? 8.744 12.892 -22.575 1.00 91.81 280 VAL A N 1
ATOM 2167 C CA . VAL A 1 280 ? 10.206 13.030 -22.690 1.00 91.81 280 VAL A CA 1
ATOM 2168 C C . VAL A 1 280 ? 10.585 14.379 -23.306 1.00 91.81 280 VAL A C 1
ATOM 2170 O O . VAL A 1 280 ? 11.447 15.064 -22.767 1.00 91.81 280 VAL A O 1
ATOM 2173 N N . LEU A 1 281 ? 9.935 14.788 -24.402 1.00 91.19 281 LEU A N 1
ATOM 2174 C CA . LEU A 1 281 ? 10.200 16.080 -25.053 1.00 91.19 281 LEU A CA 1
ATOM 2175 C C . LEU A 1 281 ? 9.789 17.279 -24.186 1.00 91.19 281 LEU A C 1
ATOM 2177 O O . LEU A 1 281 ? 10.432 18.324 -24.247 1.00 91.19 281 LEU A O 1
ATOM 2181 N N . ALA A 1 282 ? 8.740 17.130 -23.374 1.00 91.00 282 ALA A N 1
ATOM 2182 C CA . ALA A 1 282 ? 8.265 18.155 -22.448 1.00 91.00 282 ALA A CA 1
ATOM 2183 C C . ALA A 1 282 ? 9.272 18.470 -21.329 1.00 91.00 282 ALA A C 1
ATOM 2185 O O . ALA A 1 282 ? 9.308 19.608 -20.858 1.00 91.00 282 ALA A O 1
ATOM 2186 N N . GLY A 1 283 ? 10.110 17.494 -20.960 1.00 87.06 283 GLY A N 1
ATOM 2187 C CA . GLY A 1 283 ? 11.177 17.638 -19.968 1.00 87.06 283 GLY A CA 1
ATOM 2188 C C . GLY A 1 283 ? 12.458 18.306 -20.485 1.00 87.06 283 GLY A C 1
ATOM 2189 O O . GLY A 1 283 ? 13.431 18.392 -19.739 1.00 87.06 283 GLY A O 1
ATOM 2190 N N . ALA A 1 284 ? 12.494 18.754 -21.745 1.00 86.75 284 ALA A N 1
ATOM 2191 C CA . ALA A 1 284 ? 13.632 19.486 -22.296 1.00 86.75 284 ALA A CA 1
ATOM 2192 C C . ALA A 1 284 ? 13.789 20.876 -21.656 1.00 86.75 284 ALA A C 1
ATOM 2194 O O . ALA A 1 284 ? 12.803 21.578 -21.412 1.00 86.75 284 ALA A O 1
ATOM 2195 N N . GLY A 1 285 ? 15.038 21.288 -21.431 1.00 83.94 285 GLY A N 1
ATOM 2196 C CA . GLY A 1 285 ? 15.380 22.601 -20.894 1.00 83.94 285 GLY A CA 1
ATOM 2197 C C . GLY A 1 285 ? 14.823 22.864 -19.504 1.00 83.94 285 GLY A C 1
ATOM 2198 O O . GLY A 1 285 ? 15.133 22.169 -18.541 1.00 83.94 285 GLY A O 1
ATOM 2199 N N . ASP A 1 286 ? 14.018 23.914 -19.380 1.00 82.50 286 ASP A N 1
ATOM 2200 C CA . ASP A 1 286 ? 13.425 24.350 -18.115 1.00 82.50 286 ASP A CA 1
ATOM 2201 C C . ASP A 1 286 ? 12.080 23.682 -17.782 1.00 82.50 286 ASP A C 1
ATOM 2203 O O . ASP A 1 286 ? 11.367 24.147 -16.888 1.00 82.50 286 ASP A O 1
ATOM 2207 N N . GLY A 1 287 ? 11.712 22.633 -18.524 1.00 84.38 287 GLY A N 1
ATOM 2208 C CA . GLY A 1 287 ? 10.467 21.898 -18.326 1.00 84.38 287 GLY A CA 1
ATOM 2209 C C . GLY A 1 287 ? 9.210 22.660 -18.759 1.00 84.38 287 GLY A C 1
ATOM 2210 O O . GLY A 1 287 ? 8.101 22.205 -18.478 1.00 84.38 287 GLY A O 1
ATOM 2211 N N . SER A 1 288 ? 9.333 23.798 -19.458 1.00 87.88 288 SER A N 1
ATOM 2212 C CA . SER A 1 288 ? 8.179 24.582 -19.940 1.00 87.88 288 SER A CA 1
ATOM 2213 C C . SER A 1 288 ? 7.239 23.791 -20.860 1.00 87.88 288 SER A C 1
ATOM 2215 O O . SER A 1 288 ? 6.045 24.089 -20.922 1.00 87.88 288 SER A O 1
ATOM 2217 N N . GLY A 1 289 ? 7.731 22.741 -21.527 1.00 88.44 289 GLY A N 1
ATOM 2218 C CA . GLY A 1 289 ? 6.907 21.840 -22.336 1.00 88.44 289 GLY A CA 1
ATOM 2219 C C . GLY A 1 289 ? 5.836 21.095 -21.530 1.00 88.44 289 GLY A C 1
ATOM 2220 O O . GLY A 1 289 ? 4.775 20.777 -22.075 1.00 88.44 289 GLY A O 1
ATOM 2221 N N . HIS A 1 290 ? 6.045 20.882 -20.223 1.00 92.56 290 HIS A N 1
ATOM 2222 C CA . HIS A 1 290 ? 5.048 20.249 -19.357 1.00 92.56 290 HIS A CA 1
ATOM 2223 C C . HIS A 1 290 ? 3.787 21.100 -19.181 1.00 92.56 290 HIS A C 1
ATOM 2225 O O . HIS A 1 290 ? 2.718 20.524 -19.004 1.00 92.56 290 HIS A O 1
ATOM 2231 N N . LEU A 1 291 ? 3.855 22.433 -19.306 1.00 91.38 291 LEU A N 1
ATOM 2232 C CA . LEU A 1 291 ? 2.666 23.301 -19.277 1.00 91.38 291 LEU A CA 1
ATOM 2233 C C . LEU A 1 291 ? 1.736 23.016 -20.464 1.00 91.38 291 LEU A C 1
ATOM 2235 O O . LEU A 1 291 ? 0.517 22.897 -20.315 1.00 91.38 291 LEU A O 1
ATOM 2239 N N . THR A 1 292 ? 2.319 22.884 -21.658 1.00 91.69 292 THR A N 1
ATOM 2240 C CA . THR A 1 292 ? 1.574 22.602 -22.890 1.00 91.69 292 THR A CA 1
ATOM 2241 C C . THR A 1 292 ? 1.040 21.171 -22.888 1.00 91.69 292 THR A C 1
ATOM 2243 O O . THR A 1 292 ? -0.132 20.955 -23.195 1.00 91.69 292 THR A O 1
ATOM 2246 N N . LEU A 1 293 ? 1.862 20.197 -22.481 1.00 94.38 293 LEU A N 1
ATOM 2247 C CA . LEU A 1 293 ? 1.447 18.796 -22.417 1.00 94.38 293 LEU A CA 1
ATOM 2248 C C . LEU A 1 293 ? 0.387 18.549 -21.336 1.00 94.38 293 LEU A C 1
ATOM 2250 O O . LEU A 1 293 ? -0.578 17.841 -21.599 1.00 94.38 293 LEU A O 1
ATOM 2254 N N . CYS A 1 294 ? 0.529 19.141 -20.146 1.00 93.00 294 CYS A N 1
ATOM 2255 C CA . CYS A 1 294 ? -0.448 18.995 -19.063 1.00 93.00 294 CYS A CA 1
ATOM 2256 C C . CYS A 1 294 ? -1.830 19.498 -19.497 1.00 93.00 294 CYS A C 1
ATOM 2258 O O . CYS A 1 294 ? -2.819 18.795 -19.314 1.00 93.00 294 CYS A O 1
ATOM 2260 N N . THR A 1 295 ? -1.887 20.650 -20.175 1.00 93.25 295 THR A N 1
ATOM 2261 C CA . THR A 1 295 ? -3.139 21.190 -20.732 1.00 93.25 295 THR A CA 1
ATOM 2262 C C . THR A 1 295 ? -3.803 20.192 -21.689 1.00 93.25 295 THR A C 1
ATOM 2264 O O . THR A 1 295 ? -4.975 19.866 -21.520 1.00 93.25 295 THR A O 1
ATOM 2267 N N . ALA A 1 296 ? -3.044 19.633 -22.637 1.00 93.31 296 ALA A N 1
ATOM 2268 C CA . ALA A 1 296 ? -3.561 18.636 -23.577 1.00 93.31 296 ALA A CA 1
ATOM 2269 C C . ALA A 1 296 ? -4.011 17.336 -22.880 1.00 93.31 296 ALA A C 1
ATOM 2271 O O . ALA A 1 296 ? -5.051 16.779 -23.218 1.00 93.31 296 ALA A O 1
ATOM 2272 N N . VAL A 1 297 ? -3.266 16.863 -21.873 1.00 94.00 297 VAL A N 1
ATOM 2273 C CA . VAL A 1 297 ? -3.602 15.652 -21.105 1.00 94.00 297 VAL A CA 1
ATOM 2274 C C . VAL A 1 297 ? -4.913 15.813 -20.334 1.00 94.00 297 VAL A C 1
ATOM 2276 O O . VAL A 1 297 ? -5.712 14.878 -20.305 1.00 94.00 297 VAL A O 1
ATOM 2279 N N . ILE A 1 298 ? -5.159 16.988 -19.750 1.00 92.31 298 ILE A N 1
ATOM 2280 C CA . ILE A 1 298 ? -6.417 17.303 -19.058 1.00 92.31 298 ILE A CA 1
ATOM 2281 C C . ILE A 1 298 ? -7.594 17.243 -20.042 1.00 92.31 298 ILE A C 1
ATOM 2283 O O . ILE A 1 298 ? -8.599 16.592 -19.759 1.00 92.31 298 ILE A O 1
ATOM 2287 N N . GLU A 1 299 ? -7.456 17.856 -21.222 1.00 91.94 299 GLU A N 1
ATOM 2288 C CA . GLU A 1 299 ? -8.486 17.826 -22.271 1.00 91.94 299 GLU A CA 1
ATOM 2289 C C . GLU A 1 299 ? -8.753 16.399 -22.778 1.00 91.94 299 GLU A C 1
ATOM 2291 O O . GLU A 1 299 ? -9.907 15.986 -22.934 1.00 91.94 299 GLU A O 1
ATOM 2296 N N . TRP A 1 300 ? -7.699 15.606 -22.989 1.00 92.44 300 TRP A N 1
ATOM 2297 C CA . TRP A 1 300 ? -7.814 14.204 -23.395 1.00 92.44 300 TRP A CA 1
ATOM 2298 C C . TRP A 1 300 ? -8.485 13.336 -22.333 1.00 92.44 300 TRP A C 1
ATOM 2300 O O . TRP A 1 300 ? -9.270 12.449 -22.679 1.00 92.44 300 TRP A O 1
ATOM 2310 N N . LEU A 1 301 ? -8.221 13.594 -21.049 1.00 91.12 301 LEU A N 1
ATOM 2311 C CA . LEU A 1 301 ? -8.844 12.861 -19.950 1.00 91.12 301 LEU A CA 1
ATOM 2312 C C . LEU A 1 301 ? -10.338 13.196 -19.830 1.00 91.12 301 LEU A C 1
ATOM 2314 O O . LEU A 1 301 ? -11.152 12.286 -19.670 1.00 91.12 301 LEU A O 1
ATOM 2318 N N . GLU A 1 302 ? -10.716 14.468 -19.992 1.00 89.81 302 GLU A N 1
ATOM 2319 C CA . GLU A 1 302 ? -12.126 14.887 -20.032 1.00 89.81 302 GLU A CA 1
ATOM 2320 C C . GLU A 1 302 ? -12.874 14.225 -21.197 1.00 89.81 302 GLU A C 1
ATOM 2322 O O . GLU A 1 302 ? -14.010 13.756 -21.050 1.00 89.81 302 GLU A O 1
ATOM 2327 N N . LYS A 1 303 ? -12.209 14.118 -22.354 1.00 88.75 303 LYS A N 1
ATOM 2328 C CA . LYS A 1 303 ? -12.735 13.397 -23.514 1.00 88.75 303 LYS A CA 1
ATOM 2329 C C . LYS A 1 303 ? -12.944 11.914 -23.200 1.00 88.75 303 LYS A C 1
ATOM 2331 O O . LYS A 1 303 ? -14.013 11.388 -23.500 1.00 88.75 303 LYS A O 1
ATOM 2336 N N . CYS A 1 304 ? -11.985 11.256 -22.541 1.00 87.56 304 CYS A N 1
ATOM 2337 C CA . CYS A 1 304 ? -12.126 9.861 -22.102 1.00 87.56 304 CYS A CA 1
ATOM 2338 C C . CYS A 1 304 ? -13.319 9.676 -21.152 1.00 87.56 304 CYS A C 1
ATOM 2340 O O . CYS A 1 304 ? -14.129 8.774 -21.360 1.00 87.56 304 CYS A O 1
ATOM 2342 N N . LYS A 1 305 ? -13.476 10.552 -20.151 1.00 87.94 305 LYS A N 1
ATOM 2343 C CA . LYS A 1 305 ? -14.622 10.526 -19.228 1.00 87.94 305 LYS A CA 1
ATOM 2344 C C . LYS A 1 305 ? -15.951 10.675 -19.960 1.00 87.94 305 LYS A C 1
ATOM 2346 O O . LYS A 1 305 ? -16.846 9.860 -19.760 1.00 87.94 305 LYS A O 1
ATOM 2351 N N . THR A 1 306 ? -16.081 11.696 -20.807 1.00 87.56 306 THR A N 1
ATOM 2352 C CA . THR A 1 306 ? -17.333 11.977 -21.529 1.00 87.56 306 THR A CA 1
ATOM 2353 C C . THR A 1 306 ? -17.763 10.769 -22.361 1.00 87.56 306 THR A C 1
ATOM 2355 O O . THR A 1 306 ? -18.929 10.385 -22.352 1.00 87.56 306 THR A O 1
ATOM 2358 N N . GLN A 1 307 ? -16.812 10.116 -23.032 1.00 83.50 307 GLN A N 1
ATOM 2359 C CA . GLN A 1 307 ? -17.086 8.927 -23.837 1.00 83.50 307 GLN A CA 1
ATOM 2360 C C . GLN A 1 307 ? -17.424 7.696 -22.977 1.00 83.50 307 GLN A C 1
ATOM 2362 O O . GLN A 1 307 ? -18.322 6.941 -23.344 1.00 83.50 307 GLN A O 1
ATOM 2367 N N . LEU A 1 308 ? -16.772 7.500 -21.822 1.00 80.06 308 LEU A N 1
ATOM 2368 C CA . LEU A 1 308 ? -17.098 6.404 -20.894 1.00 80.06 308 LEU A CA 1
ATOM 2369 C C . LEU A 1 308 ? -18.510 6.534 -20.316 1.00 80.06 308 LEU A C 1
ATOM 2371 O O . LEU A 1 308 ? -19.248 5.549 -20.293 1.00 80.06 308 LEU A O 1
ATOM 2375 N N . LEU A 1 309 ? -18.910 7.743 -19.913 1.00 79.44 309 LEU A N 1
ATOM 2376 C CA . LEU A 1 309 ? -20.258 8.003 -19.406 1.00 79.44 309 LEU A CA 1
ATOM 2377 C C . LEU A 1 309 ? -21.322 7.800 -20.497 1.00 79.44 309 LEU A C 1
ATOM 2379 O O . LEU A 1 309 ? -22.336 7.155 -20.246 1.00 79.44 309 LEU A O 1
ATOM 2383 N N . LEU A 1 310 ? -21.062 8.236 -21.736 1.00 80.62 310 LEU A N 1
ATOM 2384 C CA . LEU A 1 310 ? -21.960 7.989 -22.874 1.00 80.62 310 LEU A CA 1
ATOM 2385 C C . LEU A 1 310 ? -22.114 6.495 -23.200 1.00 80.62 310 LEU A C 1
ATOM 2387 O O . LEU A 1 310 ? -23.203 6.048 -23.566 1.00 80.62 310 LEU A O 1
ATOM 2391 N N . VAL A 1 311 ? -21.043 5.703 -23.096 1.00 75.56 311 VAL A N 1
ATOM 2392 C CA . VAL A 1 311 ? -21.109 4.243 -23.289 1.00 75.56 311 VAL A CA 1
ATOM 2393 C C . VAL A 1 311 ? -21.932 3.583 -22.177 1.00 75.56 311 VAL A C 1
ATOM 2395 O O . VAL A 1 311 ? -22.719 2.677 -22.467 1.00 75.56 311 VAL A O 1
ATOM 2398 N N . ALA A 1 312 ? -21.800 4.065 -20.937 1.00 71.38 312 ALA A N 1
ATOM 2399 C CA . ALA A 1 312 ? -22.568 3.587 -19.790 1.00 71.38 312 ALA A CA 1
ATOM 2400 C C . ALA A 1 312 ? -24.073 3.882 -19.935 1.00 71.38 312 ALA A C 1
ATOM 2402 O O . ALA A 1 312 ? -24.886 2.970 -19.780 1.00 71.38 312 ALA A O 1
ATOM 2403 N N . GLU A 1 313 ? -24.443 5.105 -20.335 1.00 73.94 313 GLU A N 1
ATOM 2404 C CA . GLU A 1 313 ? -25.839 5.502 -20.583 1.00 73.94 313 GLU A CA 1
ATOM 2405 C C . GLU A 1 313 ? -26.492 4.702 -21.722 1.00 73.94 313 GLU A C 1
ATOM 2407 O O . GLU A 1 313 ? -27.667 4.342 -21.645 1.00 73.94 313 GLU A O 1
ATOM 2412 N N . ASN A 1 314 ? -25.733 4.385 -22.777 1.00 71.69 314 ASN A N 1
ATOM 2413 C CA . ASN A 1 314 ? -26.241 3.660 -23.945 1.00 71.69 314 ASN A CA 1
ATOM 2414 C C . ASN A 1 314 ? -26.226 2.124 -23.786 1.00 71.69 314 ASN A C 1
ATOM 2416 O O . ASN A 1 314 ? -26.724 1.413 -24.663 1.00 71.69 314 ASN A O 1
ATOM 2420 N N . GLY A 1 315 ? -25.663 1.590 -22.695 1.00 63.12 315 GLY A N 1
ATOM 2421 C CA . GLY A 1 315 ? -25.628 0.150 -22.406 1.00 63.12 315 GLY A CA 1
ATOM 2422 C C . GLY A 1 315 ? -24.758 -0.686 -23.360 1.00 63.12 315 GLY A C 1
ATOM 2423 O O . GLY A 1 315 ? -24.969 -1.897 -23.487 1.00 63.12 315 GLY A O 1
ATOM 2424 N N . GLU A 1 316 ? -23.786 -0.075 -24.045 1.00 63.16 316 GLU A N 1
ATOM 2425 C CA . GLU A 1 316 ? -22.956 -0.729 -25.068 1.00 63.16 316 GLU A CA 1
ATOM 2426 C C . GLU A 1 316 ? -21.752 -1.482 -24.465 1.00 63.16 316 GLU A C 1
ATOM 2428 O O . GLU A 1 316 ? -20.604 -1.057 -24.581 1.00 63.16 316 GLU A O 1
ATOM 2433 N N . LYS A 1 317 ? -22.007 -2.635 -23.834 1.00 58.22 317 LYS A N 1
ATOM 2434 C CA . LYS A 1 317 ? -20.969 -3.457 -23.178 1.00 58.22 317 LYS A CA 1
ATOM 2435 C C . LYS A 1 317 ? -19.868 -3.920 -24.150 1.00 58.22 317 LYS A C 1
ATOM 2437 O O . LYS A 1 317 ? -20.161 -4.536 -25.176 1.00 58.22 317 LYS A O 1
ATOM 2442 N N . GLY A 1 318 ? -18.605 -3.698 -23.786 1.00 59.75 318 GLY A N 1
ATOM 2443 C CA . GLY A 1 318 ? -17.401 -4.132 -24.505 1.00 59.75 318 GLY A CA 1
ATOM 2444 C C . GLY A 1 318 ? -16.707 -3.049 -25.342 1.00 59.75 318 GLY A C 1
ATOM 2445 O O . GLY A 1 318 ? -15.625 -3.308 -25.873 1.00 59.75 318 GLY A O 1
ATOM 2446 N N . LYS A 1 319 ? -17.281 -1.843 -25.463 1.00 64.44 319 LYS A N 1
ATOM 2447 C CA . LYS A 1 319 ? -16.670 -0.704 -26.182 1.00 64.44 319 LYS A CA 1
ATOM 2448 C C . LYS A 1 319 ? -15.815 0.195 -25.280 1.00 64.44 319 LYS A C 1
ATOM 2450 O O . LYS A 1 319 ? -15.006 0.972 -25.778 1.00 64.44 319 LYS A O 1
ATOM 2455 N N . GLU A 1 320 ? -15.924 0.036 -23.965 1.00 71.00 320 GLU A N 1
ATOM 2456 C CA . GLU A 1 320 ? -15.174 0.766 -22.940 1.00 71.00 320 GLU A CA 1
ATOM 2457 C C . GLU A 1 320 ? -13.673 0.428 -22.913 1.00 71.00 320 GLU A C 1
ATOM 2459 O O . GLU A 1 320 ? -12.865 1.251 -22.486 1.00 71.00 320 GLU A O 1
ATOM 2464 N N . SER A 1 321 ? -13.271 -0.749 -23.413 1.00 72.06 321 SER A N 1
ATOM 2465 C CA . SER A 1 321 ? -11.883 -1.238 -23.323 1.00 72.06 321 SER A CA 1
ATOM 2466 C C . SER A 1 321 ? -10.872 -0.291 -23.975 1.00 72.06 321 SER A C 1
ATOM 2468 O O . SER A 1 321 ? -9.815 -0.041 -23.404 1.00 72.06 321 SER A O 1
ATOM 2470 N N . GLY A 1 322 ? -11.195 0.266 -25.147 1.00 74.25 322 GLY A N 1
ATOM 2471 C CA . GLY A 1 322 ? -10.305 1.198 -25.847 1.00 74.25 322 GLY A CA 1
ATOM 2472 C C . GLY A 1 322 ? -10.164 2.545 -25.135 1.00 74.25 322 GLY A C 1
ATOM 2473 O O . GLY A 1 322 ? -9.095 3.150 -25.164 1.00 74.25 322 GLY A O 1
ATOM 2474 N N . ILE A 1 323 ? -11.222 2.993 -24.449 1.00 80.75 323 ILE A N 1
ATOM 2475 C CA . ILE A 1 323 ? -11.225 4.255 -23.700 1.00 80.75 323 ILE A CA 1
ATOM 2476 C C . ILE A 1 323 ? -10.449 4.102 -22.386 1.00 80.75 323 ILE A C 1
ATOM 2478 O O . ILE A 1 323 ? -9.635 4.958 -22.045 1.00 80.75 323 ILE A O 1
ATOM 2482 N N . VAL A 1 324 ? -10.613 2.971 -21.692 1.00 80.75 324 VAL A N 1
ATOM 2483 C CA . VAL A 1 324 ? -9.828 2.639 -20.492 1.00 80.75 324 VAL A CA 1
ATOM 2484 C C . VAL A 1 324 ? -8.331 2.526 -20.812 1.00 80.75 324 VAL A C 1
ATOM 2486 O O . VAL A 1 324 ? -7.501 3.021 -20.047 1.00 80.75 324 VAL A O 1
ATOM 2489 N N . GLU A 1 325 ? -7.969 1.913 -21.945 1.00 79.94 325 GLU A N 1
ATOM 2490 C CA . GLU A 1 325 ? -6.571 1.802 -22.389 1.00 79.94 325 GLU A CA 1
ATOM 2491 C C . GLU A 1 325 ? -5.913 3.165 -22.657 1.00 79.94 325 GLU A C 1
ATOM 2493 O O . GLU A 1 325 ? -4.713 3.312 -22.417 1.00 79.94 325 GLU A O 1
ATOM 2498 N N . ALA A 1 326 ? -6.679 4.165 -23.106 1.00 84.19 326 ALA A N 1
ATOM 2499 C CA . ALA A 1 326 ? -6.201 5.532 -23.312 1.00 84.19 326 ALA A CA 1
ATOM 2500 C C . ALA A 1 326 ? -6.148 6.353 -22.009 1.00 84.19 326 ALA A C 1
ATOM 2502 O O . ALA A 1 326 ? -5.203 7.116 -21.804 1.00 84.19 326 ALA A O 1
ATOM 2503 N N . ALA A 1 327 ? -7.120 6.170 -21.107 1.00 87.50 327 ALA A N 1
ATOM 2504 C CA . ALA A 1 327 ? -7.196 6.889 -19.833 1.00 87.50 327 ALA A CA 1
ATOM 2505 C C . ALA A 1 327 ? -6.059 6.518 -18.862 1.00 87.50 327 ALA A C 1
ATOM 2507 O O . ALA A 1 327 ? -5.548 7.382 -18.149 1.00 87.50 327 ALA A O 1
ATOM 2508 N N . GLY A 1 328 ? -5.617 5.254 -18.857 1.00 86.12 328 GLY A N 1
ATOM 2509 C CA . GLY A 1 328 ? -4.549 4.775 -17.970 1.00 86.12 328 GLY A CA 1
ATOM 2510 C C . GLY A 1 328 ? -3.234 5.570 -18.076 1.00 86.12 328 GLY A C 1
ATOM 2511 O O . GLY A 1 328 ? -2.772 6.095 -17.063 1.00 86.12 328 GLY A O 1
ATOM 2512 N N . PRO A 1 329 ? -2.623 5.702 -19.272 1.00 87.75 329 PRO A N 1
ATOM 2513 C CA . PRO A 1 329 ? -1.418 6.511 -19.471 1.00 87.75 329 PRO A CA 1
ATOM 2514 C C . PRO A 1 329 ? -1.578 7.995 -19.103 1.00 87.75 329 PRO A C 1
ATOM 2516 O O . PRO A 1 329 ? -0.630 8.587 -18.590 1.00 87.75 329 PRO A O 1
ATOM 2519 N N . LEU A 1 330 ? -2.758 8.590 -19.326 1.00 91.75 330 LEU A N 1
ATOM 2520 C CA . LEU A 1 330 ? -3.038 9.991 -18.972 1.00 91.75 330 LEU A CA 1
ATOM 2521 C C . LEU A 1 330 ? -3.004 10.201 -17.459 1.00 91.75 330 LEU A C 1
ATOM 2523 O O . LEU A 1 330 ? -2.320 11.097 -16.968 1.00 91.75 330 LEU A O 1
ATOM 2527 N N . LEU A 1 331 ? -3.702 9.336 -16.722 1.00 90.56 331 LEU A N 1
ATOM 2528 C CA . LEU A 1 331 ? -3.739 9.382 -15.262 1.00 90.56 331 LEU A CA 1
ATOM 2529 C C . LEU A 1 331 ? -2.368 9.084 -14.656 1.00 90.56 331 LEU A C 1
ATOM 2531 O O . LEU A 1 331 ? -1.982 9.738 -13.695 1.00 90.56 331 LEU A O 1
ATOM 2535 N N . ARG A 1 332 ? -1.594 8.169 -15.256 1.00 90.75 332 ARG A N 1
ATOM 2536 C CA . ARG A 1 332 ? -0.203 7.919 -14.858 1.00 90.75 332 ARG A CA 1
ATOM 2537 C C . ARG A 1 332 ? 0.654 9.183 -14.965 1.00 90.75 332 ARG A C 1
ATOM 2539 O O . ARG A 1 332 ? 1.371 9.504 -14.025 1.00 90.75 332 ARG A O 1
ATOM 2546 N N . TYR A 1 333 ? 0.586 9.894 -16.092 1.00 92.81 333 TYR A N 1
ATOM 2547 C CA . TYR A 1 333 ? 1.339 11.138 -16.277 1.00 92.81 333 TYR A CA 1
ATOM 2548 C C . TYR A 1 333 ? 0.930 12.202 -15.247 1.00 92.81 333 TYR A C 1
ATOM 2550 O O . TYR A 1 333 ? 1.795 12.828 -14.636 1.00 92.81 333 TYR A O 1
ATOM 2558 N N . LEU A 1 334 ? -0.376 12.382 -15.011 1.00 91.69 334 LEU A N 1
ATOM 2559 C CA . LEU A 1 334 ? -0.870 13.324 -14.000 1.00 91.69 334 LEU A CA 1
ATOM 2560 C C . LEU A 1 334 ? -0.396 12.941 -12.592 1.00 91.69 334 LEU A C 1
ATOM 2562 O O . LEU A 1 334 ? 0.102 13.802 -11.873 1.00 91.69 334 LEU A O 1
ATOM 2566 N N . ALA A 1 335 ? -0.468 11.661 -12.222 1.00 88.75 335 ALA A N 1
ATOM 2567 C CA . ALA A 1 335 ? 0.037 11.162 -10.945 1.00 88.75 335 ALA A CA 1
ATOM 2568 C C . ALA A 1 335 ? 1.540 11.449 -10.763 1.00 88.75 335 ALA A C 1
ATOM 2570 O O . ALA A 1 335 ? 1.948 11.938 -9.709 1.00 88.75 335 ALA A O 1
ATOM 2571 N N . GLU A 1 336 ? 2.364 11.205 -11.789 1.00 89.69 336 GLU A N 1
ATOM 2572 C CA . GLU A 1 336 ? 3.808 11.488 -11.765 1.00 89.69 336 GLU A CA 1
ATOM 2573 C C . GLU A 1 336 ? 4.094 12.991 -11.580 1.00 89.69 336 GLU A C 1
ATOM 2575 O O . GLU A 1 336 ? 4.908 13.360 -10.731 1.00 89.69 336 GLU A O 1
ATOM 2580 N N . VAL A 1 337 ? 3.381 13.864 -12.305 1.00 89.62 337 VAL A N 1
ATOM 2581 C CA . VAL A 1 337 ? 3.502 15.328 -12.170 1.00 89.62 337 VAL A CA 1
ATOM 2582 C C . VAL A 1 337 ? 3.089 15.791 -10.772 1.00 89.62 337 VAL A C 1
ATOM 2584 O O . VAL A 1 337 ? 3.821 16.549 -10.139 1.00 89.62 337 VAL A O 1
ATOM 2587 N N . MET A 1 338 ? 1.952 15.326 -10.248 1.00 88.00 338 MET A N 1
ATOM 2588 C CA . MET A 1 338 ? 1.464 15.729 -8.922 1.00 88.00 338 MET A CA 1
ATOM 2589 C C . MET A 1 338 ? 2.374 15.232 -7.795 1.00 88.00 338 MET A C 1
ATOM 2591 O O . MET A 1 338 ? 2.646 15.969 -6.848 1.00 88.00 338 MET A O 1
ATOM 2595 N N . THR A 1 339 ? 2.918 14.021 -7.930 1.00 86.00 339 THR A N 1
ATOM 2596 C CA . THR A 1 339 ? 3.897 13.465 -6.985 1.00 86.00 339 THR A CA 1
ATOM 2597 C C . THR A 1 339 ? 5.195 14.277 -6.987 1.00 86.00 339 THR A C 1
ATOM 2599 O O . THR A 1 339 ? 5.737 14.578 -5.924 1.00 86.00 339 THR A O 1
ATOM 2602 N N . ALA A 1 340 ? 5.678 14.693 -8.161 1.00 87.06 340 ALA A N 1
ATOM 2603 C CA . ALA A 1 340 ? 6.853 15.556 -8.277 1.00 87.06 340 ALA A CA 1
ATOM 2604 C C . ALA A 1 340 ? 6.615 16.955 -7.677 1.00 87.06 340 ALA A C 1
ATOM 2606 O O . ALA A 1 340 ? 7.467 17.465 -6.950 1.00 87.06 340 ALA A O 1
ATOM 2607 N N . LEU A 1 341 ? 5.439 17.553 -7.905 1.00 85.06 341 LEU A N 1
ATOM 2608 C CA . LEU A 1 341 ? 5.063 18.843 -7.309 1.00 85.06 341 LEU A CA 1
ATOM 2609 C C . LEU A 1 341 ? 4.984 18.769 -5.773 1.00 85.06 341 LEU A C 1
ATOM 2611 O O . LEU A 1 341 ? 5.432 19.698 -5.094 1.00 85.06 341 LEU A O 1
ATOM 2615 N N . LYS A 1 342 ? 4.469 17.657 -5.227 1.00 81.38 342 LYS A N 1
ATOM 2616 C CA . LYS A 1 342 ? 4.457 17.373 -3.783 1.00 81.38 342 LYS A CA 1
ATOM 2617 C C . LYS A 1 342 ? 5.877 17.299 -3.220 1.00 81.38 342 LYS A C 1
ATOM 2619 O O . LYS A 1 342 ? 6.175 17.999 -2.254 1.00 81.38 342 LYS A O 1
ATOM 2624 N N . TYR A 1 343 ? 6.761 16.533 -3.858 1.00 80.81 343 TYR A N 1
ATOM 2625 C CA . TYR A 1 343 ? 8.160 16.390 -3.440 1.00 80.81 343 TYR A CA 1
ATOM 2626 C C . TYR A 1 343 ? 8.887 17.746 -3.351 1.00 80.81 343 TYR A C 1
ATOM 2628 O O . TYR A 1 343 ? 9.567 18.030 -2.365 1.00 80.81 343 TYR A O 1
ATOM 2636 N N . SER A 1 344 ? 8.679 18.635 -4.330 1.00 70.75 344 SER A N 1
ATOM 2637 C CA . SER A 1 344 ? 9.217 20.003 -4.290 1.00 70.75 344 SER A CA 1
ATOM 2638 C C . SER A 1 344 ? 8.624 20.868 -3.171 1.00 70.75 344 SER A C 1
ATOM 2640 O O . SER A 1 344 ? 9.275 21.796 -2.705 1.00 70.75 344 SER A O 1
ATOM 2642 N N . SER A 1 345 ? 7.378 20.637 -2.745 1.00 66.75 345 SER A N 1
ATOM 2643 C CA . SER A 1 345 ? 6.743 21.415 -1.665 1.00 66.75 345 SER A CA 1
ATOM 2644 C C . SER A 1 345 ? 7.239 21.036 -0.264 1.00 66.75 345 SER A C 1
ATOM 2646 O O . SER A 1 345 ? 7.388 21.911 0.586 1.00 66.75 345 SER A O 1
ATOM 2648 N N . GLU A 1 346 ? 7.572 19.761 -0.041 1.00 61.12 346 GLU A N 1
ATOM 2649 C CA . GLU A 1 346 ? 8.087 19.262 1.243 1.00 61.12 346 GLU A CA 1
ATOM 2650 C C . GLU A 1 346 ? 9.528 19.736 1.522 1.00 61.12 346 GLU A C 1
ATOM 2652 O O . GLU A 1 346 ? 9.904 19.915 2.677 1.00 61.12 346 GLU A O 1
ATOM 2657 N N . ASN A 1 347 ? 10.315 20.015 0.474 1.00 56.44 347 ASN A N 1
ATOM 2658 C CA . ASN A 1 347 ? 11.694 20.512 0.583 1.00 56.44 347 ASN A CA 1
ATOM 2659 C C . ASN A 1 347 ? 11.812 22.041 0.763 1.00 56.44 347 ASN A C 1
ATOM 2661 O O . ASN A 1 347 ? 12.861 22.522 1.190 1.00 56.44 347 ASN A O 1
ATOM 2665 N N . GLU A 1 348 ? 10.770 22.817 0.441 1.00 45.31 348 GLU A N 1
ATOM 2666 C CA . GLU A 1 348 ? 10.769 24.286 0.585 1.00 45.31 348 GLU A CA 1
ATOM 2667 C C . GLU A 1 348 ? 10.293 24.766 1.968 1.00 45.31 348 GLU A C 1
ATOM 2669 O O . GLU A 1 348 ? 10.430 25.948 2.291 1.00 45.31 348 GLU A O 1
ATOM 2674 N N . CYS A 1 349 ? 9.762 23.874 2.811 1.00 30.70 349 CYS A N 1
ATOM 2675 C CA . CYS A 1 349 ? 9.206 24.235 4.111 1.00 30.70 349 CYS A CA 1
ATOM 2676 C C . CYS A 1 349 ? 10.129 23.773 5.259 1.00 30.70 349 CYS A C 1
ATOM 2678 O O . CYS A 1 349 ? 10.219 22.575 5.527 1.00 30.70 349 CYS A O 1
ATOM 2680 N N . PRO A 1 350 ? 10.768 24.682 6.025 1.00 28.97 350 PRO A N 1
ATOM 2681 C CA . PRO A 1 350 ? 11.164 24.345 7.389 1.00 28.97 350 PRO A CA 1
ATOM 2682 C C . PRO A 1 350 ? 9.892 23.958 8.164 1.00 28.97 350 PRO A C 1
ATOM 2684 O O . PRO A 1 350 ? 8.828 24.525 7.874 1.00 28.97 350 PRO A O 1
ATOM 2687 N N . PRO A 1 351 ? 9.953 23.053 9.160 1.00 28.59 351 PRO A N 1
ATOM 2688 C CA . PRO A 1 351 ? 8.802 22.797 10.016 1.00 28.59 351 PRO A CA 1
ATOM 2689 C C . PRO A 1 351 ? 8.409 24.126 10.667 1.00 28.59 351 PRO A C 1
ATOM 2691 O O . PRO A 1 351 ? 9.151 24.679 11.478 1.00 28.59 351 PRO A O 1
ATOM 2694 N N . SER A 1 352 ? 7.291 24.699 10.226 1.00 24.08 352 SER A N 1
ATOM 2695 C CA . SER A 1 352 ? 6.847 25.997 10.716 1.00 24.08 352 SER A CA 1
ATOM 2696 C C . SER A 1 352 ? 6.164 25.852 12.078 1.00 24.08 352 SER A C 1
ATOM 2698 O O . SER A 1 352 ? 5.595 24.800 12.379 1.00 24.08 352 SER A O 1
ATOM 2700 N N . PRO A 1 353 ? 6.241 26.892 12.922 1.00 31.55 353 PRO A N 1
ATOM 2701 C CA . PRO A 1 353 ? 6.005 26.808 14.354 1.00 31.55 353 PRO A CA 1
ATOM 2702 C C . PRO A 1 353 ? 4.513 26.930 14.675 1.00 31.55 353 PRO A C 1
ATOM 2704 O O . PRO A 1 353 ? 3.797 27.742 14.090 1.00 31.55 353 PRO A O 1
ATOM 2707 N N . SER A 1 354 ? 4.057 26.176 15.670 1.00 29.16 354 SER A N 1
ATOM 2708 C CA . SER A 1 354 ? 2.778 26.400 16.340 1.00 29.16 354 SER A CA 1
ATOM 2709 C C . SER A 1 354 ? 2.715 27.809 16.959 1.00 29.16 354 SER A C 1
ATOM 2711 O O . SER A 1 354 ? 3.568 28.176 17.766 1.00 29.16 354 SER A O 1
ATOM 2713 N N . LEU A 1 355 ? 1.678 28.577 16.610 1.00 26.73 355 LEU A N 1
ATOM 2714 C CA . LEU A 1 355 ? 1.154 29.736 17.359 1.00 26.73 355 LEU A CA 1
ATOM 2715 C C . LEU A 1 355 ? 0.805 29.257 18.792 1.00 26.73 355 LEU A C 1
ATOM 2717 O O . LEU A 1 355 ? 0.201 28.199 18.915 1.00 26.73 355 LEU A O 1
ATOM 2721 N N . CYS A 1 356 ? 1.144 29.878 19.929 1.00 24.02 356 CYS A N 1
ATOM 2722 C CA . CYS A 1 356 ? 1.201 31.287 20.336 1.00 24.02 356 CYS A CA 1
ATOM 2723 C C . CYS A 1 356 ? 2.090 31.460 21.612 1.00 24.02 356 CYS A C 1
ATOM 2725 O O . CYS A 1 356 ? 2.524 30.463 22.187 1.00 24.02 356 CYS A O 1
ATOM 2727 N N . PRO A 1 357 ? 2.368 32.705 22.063 1.00 30.19 357 PRO A N 1
ATOM 2728 C CA . PRO A 1 357 ? 3.561 33.085 22.828 1.00 30.19 357 PRO A CA 1
ATOM 2729 C C . PRO A 1 357 ? 3.363 33.099 24.352 1.00 30.19 357 PRO A C 1
ATOM 2731 O O . PRO A 1 357 ? 2.311 33.510 24.839 1.00 30.19 357 PRO A O 1
ATOM 2734 N N . VAL A 1 358 ? 4.420 32.773 25.103 1.00 27.81 358 VAL A N 1
ATOM 2735 C CA . VAL A 1 358 ? 4.610 33.258 26.480 1.00 27.81 358 VAL A CA 1
ATOM 2736 C C . VAL A 1 358 ? 6.081 33.632 26.658 1.00 27.81 358 VAL A C 1
ATOM 2738 O O . VAL A 1 358 ? 6.960 32.775 26.612 1.00 27.81 358 VAL A O 1
ATOM 2741 N N . ASP A 1 359 ? 6.321 34.932 26.823 1.00 26.83 359 ASP A N 1
ATOM 2742 C CA . ASP A 1 359 ? 7.604 35.533 27.183 1.00 26.83 359 ASP A CA 1
ATOM 2743 C C . ASP A 1 359 ? 8.141 34.971 28.509 1.00 26.83 359 ASP A C 1
ATOM 2745 O O . ASP A 1 359 ? 7.399 34.826 29.484 1.00 26.83 359 ASP A O 1
ATOM 2749 N N . GLY A 1 360 ? 9.447 34.710 28.570 1.00 27.91 360 GLY A N 1
ATOM 2750 C CA . GLY A 1 360 ? 10.103 34.224 29.783 1.00 27.91 360 GLY A CA 1
ATOM 2751 C C . GLY A 1 360 ? 11.587 33.937 29.588 1.00 27.91 360 GLY A C 1
ATOM 2752 O O . GLY A 1 360 ? 12.002 32.788 29.533 1.00 27.91 360 GLY A O 1
ATOM 2753 N N . ASP A 1 361 ? 12.350 35.015 29.462 1.00 24.30 361 ASP A N 1
ATOM 2754 C CA . ASP A 1 361 ? 13.810 35.126 29.437 1.00 24.30 361 ASP A CA 1
ATOM 2755 C C . ASP A 1 361 ? 14.543 34.160 30.400 1.00 24.30 361 ASP A C 1
ATOM 2757 O O . ASP A 1 361 ? 14.250 34.155 31.597 1.00 24.30 361 ASP A O 1
ATOM 2761 N N . SER A 1 362 ? 15.510 33.374 29.899 1.00 24.72 362 SER A N 1
ATOM 2762 C CA . SER A 1 362 ? 16.732 32.958 30.621 1.00 24.72 362 SER A CA 1
ATOM 2763 C C . SER A 1 362 ? 17.662 32.122 29.734 1.00 24.72 362 SER A C 1
ATOM 2765 O O . SER A 1 362 ? 17.434 30.947 29.451 1.00 24.72 362 SER A O 1
ATOM 2767 N N . LEU A 1 363 ? 18.759 32.764 29.341 1.00 26.55 363 LEU A N 1
ATOM 2768 C CA . LEU A 1 363 ? 20.008 32.155 28.896 1.00 26.55 363 LEU A CA 1
ATOM 2769 C C . LEU A 1 363 ? 20.577 31.251 30.004 1.00 26.55 363 LEU A C 1
ATOM 2771 O O . LEU A 1 363 ? 20.662 31.703 31.143 1.00 26.55 363 LEU A O 1
ATOM 2775 N N . LEU A 1 364 ? 21.008 30.029 29.666 1.00 25.92 364 LEU A N 1
ATOM 2776 C CA . LEU A 1 364 ? 22.327 29.442 29.985 1.00 25.92 364 LEU A CA 1
ATOM 2777 C C . LEU A 1 364 ? 22.381 27.942 29.585 1.00 25.92 364 LEU A C 1
ATOM 2779 O O . LEU A 1 364 ? 21.389 27.233 29.750 1.00 25.92 364 LEU A O 1
ATOM 2783 N N . PRO A 1 365 ? 23.522 27.450 29.059 1.00 29.73 365 PRO A N 1
ATOM 2784 C CA . PRO A 1 365 ? 23.746 26.048 28.712 1.00 29.73 365 PRO A CA 1
ATOM 2785 C C . PRO A 1 365 ? 24.380 25.294 29.887 1.00 29.73 365 PRO A C 1
ATOM 2787 O O . PRO A 1 365 ? 25.441 25.705 30.352 1.00 29.73 365 PRO A O 1
ATOM 2790 N N . ASP A 1 366 ? 23.794 24.175 30.322 1.00 23.03 366 ASP A N 1
ATOM 2791 C CA . ASP A 1 366 ? 24.419 23.318 31.335 1.00 23.03 366 ASP A CA 1
ATOM 2792 C C . ASP A 1 366 ? 24.822 21.948 30.788 1.00 23.03 366 ASP A C 1
ATOM 2794 O O . ASP A 1 366 ? 24.038 21.145 30.280 1.00 23.03 366 ASP A O 1
ATOM 2798 N N . VAL A 1 367 ? 26.128 21.751 30.910 1.00 27.31 367 VAL A N 1
ATOM 2799 C CA . VAL A 1 367 ? 26.930 20.560 30.696 1.00 27.31 367 VAL A CA 1
ATOM 2800 C C . VAL A 1 367 ? 26.929 19.765 32.011 1.00 27.31 367 VAL A C 1
ATOM 2802 O O . VAL A 1 367 ? 26.992 20.350 33.086 1.00 27.31 367 VAL A O 1
ATOM 2805 N N . MET A 1 368 ? 26.987 18.435 31.887 1.00 24.34 368 MET A N 1
ATOM 2806 C CA . MET A 1 368 ? 27.317 17.421 32.907 1.00 24.34 368 MET A CA 1
ATOM 2807 C C . MET A 1 368 ? 26.174 16.855 33.762 1.00 24.34 368 MET A C 1
ATOM 2809 O O . MET A 1 368 ? 25.658 17.495 34.668 1.00 24.34 368 MET A O 1
ATOM 2813 N N . SER A 1 369 ? 25.950 15.549 33.597 1.00 25.97 369 SER A N 1
ATOM 2814 C CA . SER A 1 369 ? 26.141 14.609 34.707 1.00 25.97 369 SER A CA 1
ATOM 2815 C C . SER A 1 369 ? 26.429 13.211 34.150 1.00 25.97 369 SER A C 1
ATOM 2817 O O . SER A 1 369 ? 25.521 12.415 33.931 1.00 25.97 369 SER A O 1
ATOM 2819 N N . ASP A 1 370 ? 27.715 12.930 33.932 1.00 26.45 370 ASP A N 1
ATOM 2820 C CA . ASP A 1 370 ? 28.257 11.580 34.115 1.00 26.45 370 ASP A CA 1
ATOM 2821 C C . ASP A 1 370 ? 28.146 11.180 35.603 1.00 26.45 370 ASP A C 1
ATOM 2823 O O . ASP A 1 370 ? 27.916 12.036 36.461 1.00 26.45 370 ASP A O 1
ATOM 2827 N N . TRP A 1 371 ? 28.390 9.896 35.885 1.00 28.03 371 TRP A N 1
ATOM 2828 C CA . TRP A 1 371 ? 28.505 9.225 37.194 1.00 28.03 371 TRP A CA 1
ATOM 2829 C C . TRP A 1 371 ? 27.214 8.625 37.779 1.00 28.03 371 TRP A C 1
ATOM 2831 O O . TRP A 1 371 ? 26.575 9.201 38.654 1.00 28.03 371 TRP A O 1
ATOM 2841 N N . MET A 1 372 ? 26.919 7.381 37.387 1.00 28.47 372 MET A N 1
ATOM 2842 C CA . MET A 1 372 ? 27.028 6.225 38.296 1.00 28.47 372 MET A CA 1
ATOM 2843 C C . MET A 1 372 ? 27.029 4.920 37.482 1.00 28.47 372 MET A C 1
ATOM 2845 O O . MET A 1 372 ? 25.981 4.411 37.095 1.00 28.47 372 MET A O 1
ATOM 2849 N N . ASP A 1 373 ? 28.237 4.407 37.242 1.00 29.36 373 ASP A N 1
ATOM 2850 C CA . ASP A 1 373 ? 28.504 2.991 36.988 1.00 29.36 373 ASP A CA 1
ATOM 2851 C C . ASP A 1 373 ? 28.410 2.181 38.296 1.00 29.36 373 ASP A C 1
ATOM 2853 O O . ASP A 1 373 ? 28.609 2.720 39.389 1.00 29.36 373 ASP A O 1
ATOM 2857 N N . ASP A 1 374 ? 28.224 0.870 38.114 1.00 26.00 374 ASP A N 1
ATOM 2858 C CA . ASP A 1 374 ? 28.535 -0.249 39.021 1.00 26.00 374 ASP A CA 1
ATOM 2859 C C . ASP A 1 374 ? 27.372 -0.881 39.821 1.00 26.00 374 ASP A C 1
ATOM 2861 O O . ASP A 1 374 ? 27.050 -0.489 40.941 1.00 26.00 374 ASP A O 1
ATOM 2865 N N . MET A 1 375 ? 26.766 -1.937 39.254 1.00 29.11 375 MET A N 1
ATOM 2866 C CA . MET A 1 375 ? 26.916 -3.296 39.806 1.00 29.11 375 MET A CA 1
ATOM 2867 C C . MET A 1 375 ? 26.220 -4.377 38.951 1.00 29.11 375 MET A C 1
ATOM 2869 O O . MET A 1 375 ? 24.994 -4.417 38.863 1.00 29.11 375 MET A O 1
ATOM 2873 N N . GLY A 1 376 ? 27.020 -5.339 38.472 1.00 26.11 376 GLY A N 1
ATOM 2874 C CA . GLY A 1 376 ? 26.631 -6.754 38.349 1.00 26.11 376 GLY A CA 1
ATOM 2875 C C . GLY A 1 376 ? 26.270 -7.250 36.947 1.00 26.11 376 GLY A C 1
ATOM 2876 O O . GLY A 1 376 ? 25.130 -7.114 36.518 1.00 26.11 376 GLY A O 1
ATOM 2877 N N . GLY A 1 377 ? 27.250 -7.866 36.278 1.00 29.42 377 GLY A N 1
ATOM 2878 C CA . GLY A 1 377 ? 27.171 -8.388 34.913 1.00 29.42 377 GLY A CA 1
ATOM 2879 C C . GLY A 1 377 ? 26.254 -9.594 34.686 1.00 29.42 377 GLY A C 1
ATOM 2880 O O . GLY A 1 377 ? 25.878 -10.302 35.615 1.00 29.42 377 GLY A O 1
ATOM 2881 N N . ASP A 1 378 ? 25.925 -9.792 33.410 1.00 30.08 378 ASP A N 1
ATOM 2882 C CA . ASP A 1 378 ? 26.187 -11.025 32.659 1.00 30.08 378 ASP A CA 1
ATOM 2883 C C . ASP A 1 378 ? 26.096 -10.701 31.153 1.00 30.08 378 ASP A C 1
ATOM 2885 O O . ASP A 1 378 ? 25.222 -9.956 30.703 1.00 30.08 378 ASP A O 1
ATOM 2889 N N . GLU A 1 379 ? 27.081 -11.198 30.408 1.00 33.97 379 GLU A N 1
ATOM 2890 C CA . GLU A 1 379 ? 27.366 -10.940 28.994 1.00 33.97 379 GLU A CA 1
ATOM 2891 C C . GLU A 1 379 ? 26.459 -11.731 28.022 1.00 33.97 379 GLU A C 1
ATOM 2893 O O . GLU A 1 379 ? 26.009 -12.832 28.327 1.00 33.97 379 GLU A O 1
ATOM 2898 N N . GLU A 1 380 ? 26.275 -11.133 26.834 1.00 32.44 380 GLU A N 1
ATOM 2899 C CA . GLU A 1 380 ? 26.146 -11.736 25.489 1.00 32.44 380 GLU A CA 1
ATOM 2900 C C . GLU A 1 380 ? 25.017 -12.745 25.167 1.00 32.44 380 GLU A C 1
ATOM 2902 O O . GLU A 1 380 ? 25.019 -13.889 25.604 1.00 32.44 380 GLU A O 1
ATOM 2907 N N . ASP A 1 381 ? 24.088 -12.343 24.280 1.00 26.58 381 ASP A N 1
ATOM 2908 C CA . ASP A 1 381 ? 23.960 -12.911 22.915 1.00 26.58 381 ASP A CA 1
ATOM 2909 C C . ASP A 1 381 ? 22.753 -12.300 22.164 1.00 26.58 381 ASP A C 1
ATOM 2911 O O . ASP A 1 381 ? 21.593 -12.526 22.518 1.00 26.58 381 ASP A O 1
ATOM 2915 N N . SER A 1 382 ? 22.996 -11.553 21.082 1.00 28.80 382 SER A N 1
ATOM 2916 C CA . SER A 1 382 ? 21.969 -11.246 20.070 1.00 28.80 382 SER A CA 1
ATOM 2917 C C . SER A 1 382 ? 22.617 -10.851 18.742 1.00 28.80 382 SER A C 1
ATOM 2919 O O . SER A 1 382 ? 22.706 -9.672 18.401 1.00 28.80 382 SER A O 1
ATOM 2921 N N . GLY A 1 383 ? 23.044 -11.855 17.974 1.00 29.53 383 GLY A N 1
ATOM 2922 C CA . GLY A 1 383 ? 23.357 -11.706 16.555 1.00 29.53 383 GLY A CA 1
ATOM 2923 C C . GLY A 1 383 ? 22.078 -11.571 15.722 1.00 29.53 383 GLY A C 1
ATOM 2924 O O . GLY A 1 383 ? 21.275 -12.501 15.652 1.00 29.53 383 GLY A O 1
ATOM 2925 N N . GLY A 1 384 ? 21.904 -10.411 15.091 1.00 31.55 384 GLY A N 1
ATOM 2926 C CA . GLY A 1 384 ? 20.937 -10.159 14.024 1.00 31.55 384 GLY A CA 1
ATOM 2927 C C . GLY A 1 384 ? 21.649 -9.407 12.904 1.00 31.55 384 GLY A C 1
ATOM 2928 O O . GLY A 1 384 ? 21.910 -8.216 13.034 1.00 31.55 384 GLY A O 1
ATOM 2929 N N . GLU A 1 385 ? 22.023 -10.132 11.850 1.00 38.03 385 GLU A N 1
ATOM 2930 C CA . GLU A 1 385 ? 22.782 -9.652 10.690 1.00 38.03 385 GLU A CA 1
ATOM 2931 C C . GLU A 1 385 ? 21.842 -9.097 9.604 1.00 38.03 385 GLU A C 1
ATOM 2933 O O . GLU A 1 385 ? 21.646 -9.789 8.622 1.00 38.03 385 GLU A O 1
ATOM 2938 N N . GLU A 1 386 ? 21.285 -7.884 9.725 1.00 30.67 386 GLU A N 1
ATOM 2939 C CA . GLU A 1 386 ? 20.807 -7.087 8.568 1.00 30.67 386 GLU A CA 1
ATOM 2940 C C . GLU A 1 386 ? 20.907 -5.583 8.929 1.00 30.67 386 GLU A C 1
ATOM 2942 O O . GLU A 1 386 ? 20.283 -5.156 9.898 1.00 30.67 386 GLU A O 1
ATOM 2947 N N . SER A 1 387 ? 21.685 -4.791 8.164 1.00 39.50 387 SER A N 1
ATOM 2948 C CA . SER A 1 387 ? 21.968 -3.333 8.311 1.00 39.50 387 SER A CA 1
ATOM 2949 C C . SER A 1 387 ? 23.327 -2.906 8.925 1.00 39.50 387 SER A C 1
ATOM 2951 O O . SER A 1 387 ? 23.391 -2.010 9.773 1.00 39.50 387 SER A O 1
ATOM 2953 N N . ASP A 1 388 ? 24.447 -3.470 8.454 1.00 41.22 388 ASP A N 1
ATOM 2954 C CA . ASP A 1 388 ? 25.793 -3.040 8.888 1.00 41.22 388 ASP A CA 1
ATOM 2955 C C . ASP A 1 388 ? 26.444 -1.929 8.034 1.00 41.22 388 ASP A C 1
ATOM 2957 O O . ASP A 1 388 ? 27.323 -1.229 8.539 1.00 41.22 388 ASP A O 1
ATOM 2961 N N . GLU A 1 389 ? 26.026 -1.700 6.783 1.00 43.94 389 GLU A N 1
ATOM 2962 C CA . GLU A 1 389 ? 26.676 -0.702 5.904 1.00 43.94 389 GLU A CA 1
ATOM 2963 C C . GLU A 1 389 ? 26.428 0.748 6.385 1.00 43.94 389 GLU A C 1
ATOM 2965 O O . GLU A 1 389 ? 27.389 1.506 6.540 1.00 43.94 389 GLU A O 1
ATOM 2970 N N . ASP A 1 390 ? 25.195 1.106 6.772 1.00 46.69 390 ASP A N 1
ATOM 2971 C CA . ASP A 1 390 ? 24.869 2.438 7.330 1.00 46.69 390 ASP A CA 1
ATOM 2972 C C . ASP A 1 390 ? 25.404 2.642 8.761 1.00 46.69 390 ASP A C 1
ATOM 2974 O O . ASP A 1 390 ? 25.636 3.766 9.212 1.00 46.69 390 ASP A O 1
ATOM 2978 N N . SER A 1 391 ? 25.684 1.554 9.484 1.00 55.62 391 SER A N 1
ATOM 2979 C CA . SER A 1 391 ? 26.302 1.614 10.815 1.00 55.62 391 SER A CA 1
ATOM 2980 C C . SER A 1 391 ? 27.815 1.861 10.755 1.00 55.62 391 SER A C 1
ATOM 2982 O O . SER A 1 391 ? 28.400 2.339 11.731 1.00 55.62 391 SER A O 1
ATOM 2984 N N . LEU A 1 392 ? 28.484 1.549 9.637 1.00 59.41 392 LEU A N 1
ATOM 2985 C CA . LEU A 1 392 ? 29.941 1.664 9.513 1.00 59.41 392 LEU A CA 1
ATOM 2986 C C . LEU A 1 392 ? 30.423 3.100 9.270 1.00 59.41 392 LEU A C 1
ATOM 2988 O O . LEU A 1 392 ? 31.559 3.400 9.637 1.00 59.41 392 LEU A O 1
ATOM 2992 N N . CYS A 1 393 ? 29.618 4.015 8.715 1.00 57.72 393 CYS A N 1
ATOM 2993 C CA . CYS A 1 393 ? 30.033 5.415 8.499 1.00 57.72 393 CYS A CA 1
ATOM 2994 C C . CYS A 1 393 ? 30.236 6.190 9.819 1.00 57.72 393 CYS A C 1
ATOM 2996 O O . CYS A 1 393 ? 31.092 7.075 9.908 1.00 57.72 393 CYS A O 1
ATOM 2998 N N . ASN A 1 394 ? 29.530 5.768 10.876 1.00 63.25 394 ASN A N 1
ATOM 2999 C CA . ASN A 1 394 ? 29.622 6.323 12.227 1.00 63.25 394 ASN A CA 1
ATOM 3000 C C . ASN A 1 394 ? 30.651 5.613 13.134 1.00 63.25 394 ASN A C 1
ATOM 3002 O O . ASN A 1 394 ? 30.958 6.130 14.211 1.00 63.25 394 ASN A O 1
ATOM 3006 N N . LYS A 1 395 ? 31.207 4.461 12.719 1.00 79.50 395 LYS A N 1
ATOM 3007 C CA . LYS A 1 395 ? 32.185 3.671 13.497 1.00 79.50 395 LYS A CA 1
ATOM 3008 C C . LYS A 1 395 ? 33.636 4.105 13.202 1.00 79.50 395 LYS A C 1
ATOM 3010 O O . LYS A 1 395 ? 34.074 4.133 12.047 1.00 79.50 395 LYS A O 1
ATOM 3015 N N . LEU A 1 396 ? 34.390 4.421 14.261 1.00 87.62 396 LEU A N 1
ATOM 3016 C CA . LEU A 1 396 ? 35.790 4.877 14.225 1.00 87.62 396 LEU A CA 1
ATOM 3017 C C . LEU A 1 396 ? 36.778 3.735 14.484 1.00 87.62 396 LEU A C 1
ATOM 3019 O O . LEU A 1 396 ? 36.452 2.774 15.167 1.00 87.62 396 LEU A O 1
ATOM 3023 N N . CYS A 1 397 ? 38.003 3.847 13.975 1.00 90.44 397 CYS A N 1
ATOM 3024 C CA . CYS A 1 397 ? 39.109 2.952 14.303 1.00 90.44 397 CYS A CA 1
ATOM 3025 C C . CYS A 1 397 ? 39.272 2.856 15.822 1.00 90.44 397 CYS A C 1
ATOM 3027 O O . CYS A 1 397 ? 39.372 3.873 16.494 1.00 90.44 397 CYS A O 1
ATOM 3029 N N . THR A 1 398 ? 39.391 1.645 16.358 1.00 88.00 398 THR A N 1
ATOM 3030 C CA . THR A 1 398 ? 39.556 1.410 17.803 1.00 88.00 398 THR A CA 1
ATOM 3031 C C . THR A 1 398 ? 40.743 2.154 18.428 1.00 88.00 398 THR A C 1
ATOM 3033 O O . THR A 1 398 ? 40.686 2.499 19.606 1.00 88.00 398 THR A O 1
ATOM 3036 N N . PHE A 1 399 ? 41.766 2.504 17.636 1.00 89.12 399 PHE A N 1
ATOM 3037 C CA . PHE A 1 399 ? 42.880 3.352 18.076 1.00 89.12 399 PHE A CA 1
ATOM 3038 C C . PHE A 1 399 ? 42.434 4.731 18.590 1.00 89.12 399 PHE A C 1
ATOM 3040 O O . PHE A 1 399 ? 43.097 5.283 19.463 1.00 89.12 399 PHE A O 1
ATOM 3047 N N . THR A 1 400 ? 41.305 5.286 18.120 1.00 86.19 400 THR A N 1
ATOM 3048 C CA . THR A 1 400 ? 40.796 6.575 18.630 1.00 86.19 400 THR A CA 1
ATOM 3049 C C . THR A 1 400 ? 40.467 6.516 20.118 1.00 86.19 400 THR A C 1
ATOM 3051 O O . THR A 1 400 ? 40.565 7.533 20.797 1.00 86.19 400 THR A O 1
ATOM 3054 N N . MET A 1 401 ? 40.094 5.334 20.618 1.00 83.19 401 MET A N 1
ATOM 3055 C CA . MET A 1 401 ? 39.795 5.092 22.027 1.00 83.19 401 MET A CA 1
ATOM 3056 C C . MET A 1 401 ? 41.013 4.550 22.781 1.00 83.19 401 MET A C 1
ATOM 3058 O O . MET A 1 401 ? 41.303 5.020 23.874 1.00 83.19 401 MET A O 1
ATOM 3062 N N . THR A 1 402 ? 41.742 3.586 22.209 1.00 84.38 402 THR A N 1
ATOM 3063 C CA . THR A 1 402 ? 42.831 2.903 22.930 1.00 84.38 402 THR A CA 1
ATOM 3064 C C . THR A 1 402 ? 44.167 3.620 22.894 1.00 84.38 402 THR A C 1
ATOM 3066 O O . THR A 1 402 ? 45.014 3.366 23.744 1.00 84.38 402 THR A O 1
ATOM 3069 N N . GLN A 1 403 ? 44.420 4.452 21.880 1.00 86.06 403 GLN A N 1
ATOM 3070 C CA . GLN A 1 403 ? 45.761 4.969 21.594 1.00 86.06 403 GLN A CA 1
ATOM 3071 C C . GLN A 1 403 ? 46.799 3.823 21.632 1.00 86.06 403 GLN A C 1
ATOM 3073 O O . GLN A 1 403 ? 46.559 2.758 21.061 1.00 86.06 403 GLN A O 1
ATOM 3078 N N . LYS A 1 404 ? 47.934 4.009 22.322 1.00 85.25 404 LYS A N 1
ATOM 3079 C CA . LYS A 1 404 ? 48.994 2.996 22.495 1.00 85.25 404 LYS A CA 1
ATOM 3080 C C . LYS A 1 404 ? 48.742 2.024 23.660 1.00 85.25 404 LYS A C 1
ATOM 3082 O O . LYS A 1 404 ? 49.659 1.303 24.052 1.00 85.25 404 LYS A O 1
ATOM 3087 N N . GLU A 1 405 ? 47.536 1.998 24.225 1.00 83.38 405 GLU A N 1
ATOM 3088 C CA . GLU A 1 405 ? 47.154 1.025 25.248 1.00 83.38 405 GLU A CA 1
ATOM 3089 C C . GLU A 1 405 ? 46.586 -0.246 24.613 1.00 83.38 405 GLU A C 1
ATOM 3091 O O . GLU A 1 405 ? 45.814 -0.219 23.657 1.00 83.38 405 GLU A O 1
ATOM 3096 N N . PHE A 1 406 ? 46.997 -1.395 25.138 1.00 86.38 406 PHE A N 1
ATOM 3097 C CA . PHE A 1 406 ? 46.560 -2.693 24.642 1.00 86.38 406 PHE A CA 1
ATOM 3098 C C . PHE A 1 406 ? 45.115 -2.974 25.079 1.00 86.38 406 PHE A C 1
ATOM 3100 O O . PHE A 1 406 ? 44.839 -3.008 26.276 1.00 86.38 406 PHE A O 1
ATOM 3107 N N . MET A 1 407 ? 44.214 -3.252 24.129 1.00 81.00 407 MET A N 1
ATOM 3108 C CA . MET A 1 407 ? 42.865 -3.759 24.414 1.00 81.00 407 MET A CA 1
ATOM 3109 C C . MET A 1 407 ? 42.643 -5.115 23.748 1.00 81.00 407 MET A C 1
ATOM 3111 O O . MET A 1 407 ? 43.214 -5.403 22.696 1.00 81.00 407 MET A O 1
ATOM 3115 N N . THR A 1 408 ? 41.767 -5.940 24.309 1.00 85.00 408 THR A N 1
ATOM 3116 C CA . THR A 1 408 ? 41.301 -7.156 23.636 1.00 85.00 408 THR A CA 1
ATOM 3117 C C . THR A 1 408 ? 40.316 -6.806 22.527 1.00 85.00 408 THR A C 1
ATOM 3119 O O . THR A 1 408 ? 39.273 -6.219 22.795 1.00 85.00 408 THR A O 1
ATOM 3122 N N . GLN A 1 409 ? 40.658 -7.150 21.287 1.00 85.44 409 GLN A N 1
ATOM 3123 C CA . GLN A 1 409 ? 39.819 -6.932 20.108 1.00 85.44 409 GLN A CA 1
ATOM 3124 C C . GLN A 1 409 ? 40.166 -7.937 18.990 1.00 85.44 409 GLN A C 1
ATOM 3126 O O . GLN A 1 409 ? 41.131 -8.703 19.085 1.00 85.44 409 GLN A O 1
ATOM 3131 N N . HIS A 1 410 ? 39.384 -7.946 17.909 1.00 87.56 410 HIS A N 1
ATOM 3132 C CA . HIS A 1 410 ? 39.625 -8.794 16.738 1.00 87.56 410 HIS A CA 1
ATOM 3133 C C . HIS A 1 410 ? 40.860 -8.328 15.948 1.00 87.56 410 HIS A C 1
ATOM 3135 O O . HIS A 1 410 ? 40.932 -7.185 15.498 1.00 87.56 410 HIS A O 1
ATOM 3141 N N . TRP A 1 411 ? 41.831 -9.231 15.781 1.00 87.81 411 TRP A N 1
ATOM 3142 C CA . TRP A 1 411 ? 43.109 -9.003 15.102 1.00 87.81 411 TRP A CA 1
ATOM 3143 C C . TRP A 1 411 ? 43.071 -9.528 13.671 1.00 87.81 411 TRP A C 1
ATOM 3145 O O . TRP A 1 411 ? 42.935 -10.734 13.450 1.00 87.81 411 TRP A O 1
ATOM 3155 N N . TYR A 1 412 ? 43.333 -8.649 12.706 1.00 88.62 412 TYR A N 1
ATOM 3156 C CA . TYR A 1 412 ? 43.522 -8.980 11.295 1.00 88.62 412 TYR A CA 1
ATOM 3157 C C . TYR A 1 412 ? 44.958 -8.721 10.824 1.00 88.62 412 TYR A C 1
ATOM 3159 O O . TYR A 1 412 ? 45.583 -7.735 11.213 1.00 88.62 412 TYR A O 1
ATOM 3167 N N . HIS A 1 413 ? 45.478 -9.594 9.963 1.00 86.75 413 HIS A N 1
ATOM 3168 C CA . HIS A 1 413 ? 46.714 -9.370 9.216 1.00 86.75 413 HIS A CA 1
ATOM 3169 C C . HIS A 1 413 ? 46.387 -8.858 7.820 1.00 86.75 413 HIS A C 1
ATOM 3171 O O . HIS A 1 413 ? 45.623 -9.495 7.101 1.00 86.75 413 HIS A O 1
ATOM 3177 N N . CYS A 1 414 ? 47.023 -7.767 7.400 1.00 86.31 414 CYS A N 1
ATOM 3178 C CA . CYS A 1 414 ? 46.906 -7.264 6.035 1.00 86.31 414 CYS A CA 1
ATOM 3179 C C . CYS A 1 414 ? 48.178 -7.611 5.258 1.00 86.31 414 CYS A C 1
ATOM 3181 O O . CYS A 1 414 ? 49.225 -6.979 5.426 1.00 86.31 414 CYS A O 1
ATOM 3183 N N . HIS A 1 415 ? 48.094 -8.624 4.396 1.00 80.62 415 HIS A N 1
ATOM 3184 C CA . HIS A 1 415 ? 49.229 -9.107 3.616 1.00 80.62 415 HIS A CA 1
ATOM 3185 C C . HIS A 1 415 ? 49.638 -8.122 2.517 1.00 80.62 415 HIS A C 1
ATOM 3187 O O . HIS A 1 415 ? 50.827 -8.027 2.212 1.00 80.62 415 HIS A O 1
ATOM 3193 N N . THR A 1 416 ? 48.685 -7.353 1.982 1.00 82.38 416 THR A N 1
ATOM 3194 C CA . THR A 1 416 ? 48.939 -6.288 0.998 1.00 82.38 416 THR A CA 1
ATOM 3195 C C . THR A 1 416 ? 49.762 -5.149 1.601 1.00 82.38 416 THR A C 1
ATOM 3197 O O . THR A 1 416 ? 50.764 -4.735 1.024 1.00 82.38 416 THR A O 1
ATOM 3200 N N . CYS A 1 417 ? 49.413 -4.696 2.810 1.00 82.19 417 CYS A N 1
ATOM 3201 C CA . CYS A 1 417 ? 50.127 -3.623 3.513 1.00 82.19 417 CYS A CA 1
ATOM 3202 C C . CYS A 1 417 ? 51.340 -4.102 4.326 1.00 82.19 417 CYS A C 1
ATOM 3204 O O . CYS A 1 417 ? 51.946 -3.295 5.032 1.00 82.19 417 CYS A O 1
ATOM 3206 N N . LYS A 1 418 ? 51.682 -5.398 4.255 1.00 80.75 418 LYS A N 1
ATOM 3207 C CA . LYS A 1 418 ? 52.730 -6.051 5.061 1.00 80.75 418 LYS A CA 1
ATOM 3208 C C . LYS A 1 418 ? 52.564 -5.836 6.576 1.00 80.75 418 LYS A C 1
ATOM 3210 O O . LYS A 1 418 ? 53.550 -5.786 7.304 1.00 80.75 418 LYS A O 1
ATOM 3215 N N . MET A 1 419 ? 51.324 -5.723 7.052 1.00 79.94 419 MET A N 1
ATOM 3216 C CA . MET A 1 419 ? 50.993 -5.664 8.480 1.00 79.94 419 MET A CA 1
ATOM 3217 C C . MET A 1 419 ? 50.842 -7.095 9.003 1.00 79.94 419 MET A C 1
ATOM 3219 O O . MET A 1 419 ? 49.743 -7.642 9.108 1.00 79.94 419 MET A O 1
ATOM 3223 N N . ASN A 1 420 ? 51.989 -7.728 9.220 1.00 74.12 420 ASN A N 1
ATOM 3224 C CA . ASN A 1 420 ? 52.146 -9.102 9.677 1.00 74.12 420 ASN A CA 1
ATOM 3225 C C . ASN A 1 420 ? 53.209 -9.129 10.785 1.00 74.12 420 ASN A C 1
ATOM 3227 O O . ASN A 1 420 ? 54.001 -8.199 10.881 1.00 74.12 420 ASN A O 1
ATOM 3231 N N . ASP A 1 421 ? 53.247 -10.198 11.583 1.00 69.75 421 ASP A N 1
ATOM 3232 C CA . ASP A 1 421 ? 54.310 -10.457 12.570 1.00 69.75 421 ASP A CA 1
ATOM 3233 C C . ASP A 1 421 ? 54.433 -9.387 13.672 1.00 69.75 421 ASP A C 1
ATOM 3235 O O . ASP A 1 421 ? 55.422 -8.670 13.783 1.00 69.75 421 ASP A O 1
ATOM 3239 N N . GLY A 1 422 ? 53.409 -9.308 14.529 1.00 73.19 422 GLY A N 1
ATOM 3240 C CA . GLY A 1 422 ? 53.371 -8.393 15.680 1.00 73.19 422 GLY A CA 1
ATOM 3241 C C . GLY A 1 422 ? 52.640 -7.074 15.422 1.00 73.19 422 GLY A C 1
ATOM 3242 O O . GLY A 1 422 ? 52.477 -6.304 16.358 1.00 73.19 422 GLY A O 1
ATOM 3243 N N . VAL A 1 423 ? 52.160 -6.866 14.191 1.00 84.50 423 VAL A N 1
ATOM 3244 C CA . VAL A 1 423 ? 51.361 -5.711 13.752 1.00 84.50 423 VAL A CA 1
ATOM 3245 C C . VAL A 1 423 ? 49.960 -6.187 13.350 1.00 84.50 423 VAL A C 1
ATOM 3247 O O . VAL A 1 423 ? 49.838 -7.148 12.581 1.00 84.50 423 VAL A O 1
ATOM 3250 N N . GLY A 1 424 ? 48.911 -5.545 13.864 1.00 86.88 424 GLY A N 1
ATOM 3251 C CA . GLY A 1 424 ? 47.515 -5.954 13.707 1.00 86.88 424 GLY A CA 1
ATOM 3252 C C . GLY A 1 424 ? 46.563 -4.823 13.316 1.00 86.88 424 GLY A C 1
ATOM 3253 O O . GLY A 1 424 ? 46.741 -3.658 13.663 1.00 86.88 424 GLY A O 1
ATOM 3254 N N . VAL A 1 425 ? 45.502 -5.186 12.600 1.00 91.38 425 VAL A N 1
ATOM 3255 C CA . VAL A 1 425 ? 44.431 -4.284 12.153 1.00 91.38 425 VAL A CA 1
ATOM 3256 C C . VAL A 1 425 ? 43.125 -4.662 12.858 1.00 91.38 425 VAL A C 1
ATOM 3258 O O . VAL A 1 425 ? 42.814 -5.847 12.955 1.00 91.38 425 VAL A O 1
ATOM 3261 N N . CYS A 1 426 ? 42.354 -3.687 13.349 1.00 90.88 426 CYS A N 1
ATOM 3262 C CA . CYS A 1 426 ? 41.038 -3.942 13.952 1.00 90.88 426 CYS A CA 1
ATOM 3263 C C . CYS A 1 426 ? 39.934 -4.147 12.901 1.00 90.88 426 CYS A C 1
ATOM 3265 O O . CYS A 1 426 ? 40.085 -3.729 11.752 1.00 90.88 426 CYS A O 1
ATOM 3267 N N . THR A 1 427 ? 38.790 -4.717 13.300 1.00 88.44 427 THR A N 1
ATOM 3268 C CA . THR A 1 427 ? 37.633 -4.995 12.419 1.00 88.44 427 THR A CA 1
ATOM 3269 C C . THR A 1 427 ? 37.203 -3.784 11.590 1.00 88.44 427 THR A C 1
ATOM 3271 O O . THR A 1 427 ? 36.914 -3.903 10.402 1.00 88.44 427 THR A O 1
ATOM 3274 N N . ILE A 1 428 ? 37.216 -2.591 12.187 1.00 89.75 428 ILE A N 1
ATOM 3275 C CA . ILE A 1 428 ? 36.762 -1.360 11.528 1.00 89.75 428 ILE A CA 1
ATOM 3276 C C . ILE A 1 428 ? 37.750 -0.948 10.430 1.00 89.75 428 ILE A C 1
ATOM 3278 O O . ILE A 1 428 ? 37.342 -0.658 9.309 1.00 89.75 428 ILE A O 1
ATOM 3282 N N . CYS A 1 429 ? 39.057 -0.999 10.696 1.00 88.38 429 CYS A N 1
ATOM 3283 C CA . CYS A 1 429 ? 40.071 -0.731 9.674 1.00 88.38 429 CYS A CA 1
ATOM 3284 C C . CYS A 1 429 ? 40.133 -1.826 8.602 1.00 88.38 429 CYS A C 1
ATOM 3286 O O . CYS A 1 429 ? 40.416 -1.507 7.450 1.00 88.38 429 CYS A O 1
ATOM 3288 N N . ALA A 1 430 ? 39.836 -3.083 8.944 1.00 86.62 430 ALA A N 1
ATOM 3289 C CA . ALA A 1 430 ? 39.741 -4.171 7.972 1.00 86.62 430 ALA A CA 1
ATOM 3290 C C . ALA A 1 430 ? 38.596 -3.936 6.969 1.00 86.62 430 ALA A C 1
ATOM 3292 O O . ALA A 1 430 ? 38.793 -4.117 5.771 1.00 86.62 430 ALA A O 1
ATOM 3293 N N . LYS A 1 431 ? 37.434 -3.460 7.444 1.00 85.62 431 LYS A N 1
ATOM 3294 C CA . LYS A 1 431 ? 36.259 -3.151 6.609 1.00 85.62 431 LYS A CA 1
ATOM 3295 C C . LYS A 1 431 ? 36.361 -1.820 5.849 1.00 85.62 431 LYS A C 1
ATOM 3297 O O . LYS A 1 431 ? 35.715 -1.665 4.818 1.00 85.62 431 LYS A O 1
ATOM 3302 N N . VAL A 1 432 ? 37.136 -0.858 6.359 1.00 86.69 432 VAL A N 1
ATOM 3303 C CA . VAL A 1 432 ? 37.186 0.518 5.828 1.00 86.69 432 VAL A CA 1
ATOM 3304 C C . VAL A 1 432 ? 38.503 0.815 5.111 1.00 86.69 432 VAL A C 1
ATOM 3306 O O . VAL A 1 432 ? 38.506 1.044 3.909 1.00 86.69 432 VAL A O 1
ATOM 3309 N N . CYS A 1 433 ? 39.629 0.824 5.829 1.00 86.81 433 CYS A N 1
ATOM 3310 C CA . CYS A 1 433 ? 40.929 1.234 5.280 1.00 86.81 433 CYS A CA 1
ATOM 3311 C C . CYS A 1 433 ? 41.566 0.159 4.391 1.00 86.81 433 CYS A C 1
ATOM 3313 O O . CYS A 1 433 ? 42.412 0.461 3.556 1.00 86.81 433 CYS A O 1
ATOM 3315 N N . HIS A 1 434 ? 41.198 -1.100 4.611 1.00 84.31 434 HIS A N 1
ATOM 3316 C CA . HIS A 1 434 ? 41.733 -2.248 3.888 1.00 84.31 434 HIS A CA 1
ATOM 3317 C C . HIS A 1 434 ? 40.648 -2.986 3.092 1.00 84.31 434 HIS A C 1
ATOM 3319 O O . HIS A 1 434 ? 40.832 -4.147 2.727 1.00 84.31 434 HIS A O 1
ATOM 3325 N N . LYS A 1 435 ? 39.533 -2.306 2.788 1.00 78.88 435 LYS A N 1
ATOM 3326 C CA . LYS A 1 435 ? 38.519 -2.804 1.854 1.00 78.88 435 LYS A CA 1
ATOM 3327 C C . LYS A 1 435 ? 39.229 -3.160 0.538 1.00 78.88 435 LYS A C 1
ATOM 3329 O O . LYS A 1 435 ? 39.964 -2.338 0.002 1.00 78.88 435 LYS A O 1
ATOM 3334 N N . ASP A 1 436 ? 39.095 -4.411 0.101 1.00 75.62 436 ASP A N 1
ATOM 3335 C CA . ASP A 1 436 ? 39.747 -4.995 -1.089 1.00 75.62 436 ASP A CA 1
ATOM 3336 C C . ASP A 1 436 ? 41.252 -5.337 -0.981 1.00 75.62 436 ASP A C 1
ATOM 3338 O O . ASP A 1 436 ? 41.904 -5.630 -1.986 1.00 75.62 436 ASP A O 1
ATOM 3342 N N . HIS A 1 437 ? 41.825 -5.374 0.226 1.00 81.44 437 HIS A N 1
ATOM 3343 C CA . HIS A 1 437 ? 43.166 -5.929 0.450 1.00 81.44 437 HIS A CA 1
ATOM 3344 C C . HIS A 1 437 ? 43.132 -7.436 0.760 1.00 81.44 437 HIS A C 1
ATOM 3346 O O . HIS A 1 437 ? 42.132 -7.989 1.210 1.00 81.44 437 HIS A O 1
ATOM 3352 N N . ASP A 1 438 ? 44.271 -8.110 0.578 1.00 76.75 438 ASP A N 1
ATOM 3353 C CA . ASP A 1 438 ? 44.471 -9.492 1.027 1.00 76.75 438 ASP A CA 1
ATOM 3354 C C . ASP A 1 438 ? 44.626 -9.527 2.556 1.00 76.75 438 ASP A C 1
ATOM 3356 O O . ASP A 1 438 ? 45.721 -9.320 3.096 1.00 76.75 438 ASP A O 1
ATOM 3360 N N . ILE A 1 439 ? 43.509 -9.746 3.253 1.00 82.62 439 ILE A N 1
ATOM 3361 C CA . ILE A 1 439 ? 43.414 -9.767 4.715 1.00 82.62 439 ILE A CA 1
ATOM 3362 C C . ILE A 1 439 ? 43.120 -11.186 5.209 1.00 82.62 439 ILE A C 1
ATOM 3364 O O . ILE A 1 439 ? 42.341 -11.922 4.608 1.00 82.62 439 ILE A O 1
ATOM 3368 N N . THR A 1 440 ? 43.703 -11.562 6.348 1.00 78.56 440 THR A N 1
ATOM 3369 C CA . THR A 1 440 ? 43.313 -12.767 7.094 1.00 78.56 440 THR A CA 1
ATOM 3370 C C . THR A 1 440 ? 43.028 -12.452 8.555 1.00 78.56 440 THR A C 1
ATOM 3372 O O . THR A 1 440 ? 43.756 -11.693 9.196 1.00 78.56 440 THR A O 1
ATOM 3375 N N . TYR A 1 441 ? 41.978 -13.053 9.114 1.00 82.38 441 TYR A N 1
ATOM 3376 C CA . TYR A 1 441 ? 41.718 -12.971 10.552 1.00 82.38 441 TYR A CA 1
ATOM 3377 C C . TYR A 1 441 ? 42.723 -13.836 11.318 1.00 82.38 441 TYR A C 1
ATOM 3379 O O . TYR A 1 441 ? 42.855 -15.034 11.046 1.00 82.38 441 TYR A O 1
ATOM 3387 N N . ALA A 1 442 ? 43.399 -13.241 12.296 1.00 79.62 442 ALA A N 1
ATOM 3388 C CA . ALA A 1 442 ? 44.434 -13.891 13.084 1.00 79.62 442 ALA A CA 1
ATOM 3389 C C . ALA A 1 442 ? 43.875 -14.518 14.368 1.00 79.62 442 ALA A C 1
ATOM 3391 O O . ALA A 1 442 ? 44.023 -15.723 14.580 1.00 79.62 442 ALA A O 1
ATOM 3392 N N . LYS A 1 443 ? 43.283 -13.698 15.244 1.00 79.25 443 LYS A N 1
ATOM 3393 C CA . LYS A 1 443 ? 42.796 -14.096 16.575 1.00 79.25 443 LYS A CA 1
ATOM 3394 C C . LYS A 1 443 ? 41.959 -12.989 17.218 1.00 79.25 443 LYS A C 1
ATOM 3396 O O . LYS A 1 443 ? 42.057 -11.835 16.820 1.00 79.25 443 LYS A O 1
ATOM 3401 N N . TYR A 1 444 ? 41.232 -13.319 18.278 1.00 80.44 444 TYR A N 1
ATOM 3402 C CA . TYR A 1 444 ? 40.798 -12.336 19.267 1.00 80.44 444 TYR A CA 1
ATOM 3403 C C . TYR A 1 444 ? 41.919 -12.201 20.300 1.00 80.44 444 TYR A C 1
ATOM 3405 O O . TYR A 1 444 ? 42.362 -13.203 20.867 1.00 80.44 444 TYR A O 1
ATOM 3413 N N . GLY A 1 445 ? 42.483 -11.008 20.471 1.00 84.38 445 GLY A N 1
ATOM 3414 C CA . GLY A 1 445 ? 43.687 -10.846 21.281 1.00 84.38 445 GLY A CA 1
ATOM 3415 C C . GLY A 1 445 ? 43.967 -9.407 21.676 1.00 84.38 445 GLY A C 1
ATOM 3416 O O . GLY A 1 445 ? 43.337 -8.482 21.181 1.00 84.38 445 GLY A O 1
ATOM 3417 N N . SER A 1 446 ? 44.919 -9.235 22.591 1.00 85.75 446 SER A N 1
ATOM 3418 C CA . SER A 1 446 ? 45.275 -7.922 23.126 1.00 85.75 446 SER A CA 1
ATOM 3419 C C . SER A 1 446 ? 46.254 -7.186 22.203 1.00 85.75 446 SER A C 1
ATOM 3421 O O . SER A 1 446 ? 47.373 -7.668 22.009 1.00 85.75 446 SER A O 1
ATOM 3423 N N . PHE A 1 447 ? 45.823 -6.066 21.611 1.00 90.50 447 PHE A N 1
ATOM 3424 C CA . PHE A 1 447 ? 46.616 -5.125 20.799 1.00 90.50 447 PHE A CA 1
ATOM 3425 C C . PHE A 1 447 ? 45.848 -3.804 20.592 1.00 90.50 447 PHE A C 1
ATOM 3427 O O . PHE A 1 447 ? 44.646 -3.734 20.843 1.00 90.50 447 PHE A O 1
ATOM 3434 N N . PHE A 1 448 ? 46.518 -2.752 20.124 1.00 88.56 448 PHE A N 1
ATOM 3435 C CA . PHE A 1 448 ? 45.871 -1.550 19.578 1.00 88.56 448 PHE A CA 1
ATOM 3436 C C . PHE A 1 448 ? 45.972 -1.562 18.051 1.00 88.56 448 PHE A C 1
ATOM 3438 O O . PHE A 1 448 ? 46.893 -2.153 17.501 1.00 88.56 448 PHE A O 1
ATOM 3445 N N . CYS A 1 449 ? 45.048 -0.913 17.341 1.00 91.88 449 CYS A N 1
ATOM 3446 C CA . CYS A 1 449 ? 45.060 -0.956 15.879 1.00 91.88 449 CYS A CA 1
ATOM 3447 C C . CYS A 1 449 ? 46.266 -0.201 15.293 1.00 91.88 449 CYS A C 1
ATOM 3449 O O . CYS A 1 449 ? 46.311 1.031 15.320 1.00 91.88 449 CYS A O 1
ATOM 3451 N N . ASP A 1 450 ? 47.196 -0.930 14.675 1.00 90.19 450 ASP A N 1
ATOM 3452 C CA . ASP A 1 450 ? 48.402 -0.359 14.072 1.00 90.19 450 ASP A CA 1
ATOM 3453 C C . ASP A 1 450 ? 48.122 0.430 12.787 1.00 90.19 450 ASP A C 1
ATOM 3455 O O . ASP A 1 450 ? 48.940 1.244 12.369 1.00 90.19 450 ASP A O 1
ATOM 3459 N N . CYS A 1 451 ? 46.955 0.238 12.159 1.00 90.00 451 CYS A N 1
ATOM 3460 C CA . CYS A 1 451 ? 46.507 1.111 11.072 1.00 90.00 451 CYS A CA 1
ATOM 3461 C C . CYS A 1 451 ? 46.281 2.539 11.593 1.00 90.00 451 CYS A C 1
ATOM 3463 O O . CYS A 1 451 ? 46.749 3.486 10.972 1.00 90.00 451 CYS A O 1
ATOM 3465 N N . GLY A 1 452 ? 45.640 2.695 12.759 1.00 85.94 452 GLY A N 1
ATOM 3466 C CA . GLY A 1 452 ? 45.451 4.001 13.401 1.00 85.94 452 GLY A CA 1
ATOM 3467 C C . GLY A 1 452 ? 46.717 4.572 14.047 1.00 85.94 452 GLY A C 1
ATOM 3468 O O . GLY A 1 452 ? 46.847 5.787 14.130 1.00 85.94 452 GLY A O 1
ATOM 3469 N N . ALA A 1 453 ? 47.657 3.715 14.460 1.00 85.81 453 ALA A N 1
ATOM 3470 C CA . ALA A 1 453 ? 48.909 4.129 15.098 1.00 85.81 453 ALA A CA 1
ATOM 3471 C C . ALA A 1 453 ? 49.965 4.684 14.124 1.00 85.81 453 ALA A C 1
ATOM 3473 O O . ALA A 1 453 ? 50.964 5.257 14.566 1.00 85.81 453 ALA A O 1
ATOM 3474 N N . LYS A 1 454 ? 49.783 4.506 12.809 1.00 82.62 454 LYS A N 1
ATOM 3475 C CA . LYS A 1 454 ? 50.661 5.103 11.801 1.00 82.62 454 LYS A CA 1
ATOM 3476 C C . LYS A 1 454 ? 50.383 6.604 11.693 1.00 82.62 454 LYS A C 1
ATOM 3478 O O . LYS A 1 454 ? 49.318 7.019 11.252 1.00 82.62 454 LYS A O 1
ATOM 3483 N N . GLU A 1 455 ? 51.372 7.427 12.035 1.00 68.19 455 GLU A N 1
ATOM 3484 C CA . GLU A 1 455 ? 51.310 8.898 11.923 1.00 68.19 455 GLU A CA 1
ATOM 3485 C C . GLU A 1 455 ? 51.352 9.410 10.459 1.00 68.19 455 GLU A C 1
ATOM 3487 O O . GLU A 1 455 ? 51.558 10.594 10.213 1.00 68.19 455 GLU A O 1
ATOM 3492 N N . ASP A 1 456 ? 51.159 8.532 9.466 1.00 76.50 456 ASP A N 1
ATOM 3493 C CA . ASP A 1 456 ? 51.232 8.838 8.030 1.00 76.50 456 ASP A CA 1
ATOM 3494 C C . ASP A 1 456 ? 49.885 9.254 7.406 1.00 76.50 456 ASP A C 1
ATOM 3496 O O . ASP A 1 456 ? 49.824 9.554 6.215 1.00 76.50 456 ASP A O 1
ATOM 3500 N N . GLY A 1 457 ? 48.804 9.274 8.193 1.00 72.44 457 GLY A N 1
ATOM 3501 C CA . GLY A 1 457 ? 47.463 9.643 7.727 1.00 72.44 457 GLY A CA 1
ATOM 3502 C C . GLY A 1 457 ? 46.772 8.581 6.864 1.00 72.44 457 GLY A C 1
ATOM 3503 O O . GLY A 1 457 ? 45.718 8.855 6.296 1.00 72.44 457 GLY A O 1
ATOM 3504 N N . SER A 1 458 ? 47.317 7.361 6.776 1.00 80.56 458 SER A N 1
ATOM 3505 C CA . SER A 1 458 ? 46.750 6.274 5.958 1.00 80.56 458 SER A CA 1
ATOM 3506 C C . SER A 1 458 ? 45.418 5.716 6.482 1.00 80.56 458 SER A C 1
ATOM 3508 O O . SER A 1 458 ? 44.678 5.063 5.744 1.00 80.56 458 SER A O 1
ATOM 3510 N N . CYS A 1 459 ? 45.079 5.972 7.749 1.00 87.56 459 CYS A N 1
ATOM 3511 C CA . CYS A 1 459 ? 43.841 5.502 8.360 1.00 87.56 459 CYS A CA 1
ATOM 3512 C C . CYS A 1 459 ? 42.695 6.508 8.198 1.00 87.56 459 CYS A C 1
ATOM 3514 O O . CYS A 1 459 ? 42.480 7.383 9.038 1.00 87.56 459 CYS A O 1
ATOM 3516 N N . ILE A 1 460 ? 41.865 6.296 7.177 1.00 86.75 460 ILE A N 1
ATOM 3517 C CA . ILE A 1 460 ? 40.620 7.055 6.955 1.00 86.75 460 ILE A CA 1
ATOM 3518 C C . ILE A 1 460 ? 39.523 6.759 7.998 1.00 86.75 460 ILE A C 1
ATOM 3520 O O . ILE A 1 460 ? 38.419 7.302 7.930 1.00 86.75 460 ILE A O 1
ATOM 3524 N N . ALA A 1 461 ? 39.800 5.878 8.967 1.00 87.94 461 ALA A N 1
ATOM 3525 C CA . ALA A 1 461 ? 38.882 5.527 10.041 1.00 87.94 461 ALA A CA 1
ATOM 3526 C C . ALA A 1 461 ? 39.098 6.256 11.366 1.00 87.94 461 ALA A C 1
ATOM 3528 O O . ALA A 1 461 ? 38.360 5.993 12.308 1.00 87.94 461 ALA A O 1
ATOM 3529 N N . LEU A 1 462 ? 40.029 7.208 11.440 1.00 84.31 462 LEU A N 1
ATOM 3530 C CA . LEU A 1 462 ? 40.248 8.014 12.648 1.00 84.31 462 LEU A CA 1
ATOM 3531 C C . LEU A 1 462 ? 39.183 9.108 12.881 1.00 84.31 462 LEU A C 1
ATOM 3533 O O . LEU A 1 462 ? 39.078 9.610 13.996 1.00 84.31 462 LEU A O 1
ATOM 3537 N N . VAL A 1 463 ? 38.379 9.467 11.871 1.00 82.50 463 VAL A N 1
ATOM 3538 C CA . VAL A 1 463 ? 37.337 10.516 11.947 1.00 82.50 463 VAL A CA 1
ATOM 3539 C C . VAL A 1 463 ? 36.008 9.994 11.378 1.00 82.50 463 VAL A C 1
ATOM 3541 O O . VAL A 1 463 ? 36.005 9.078 10.552 1.00 82.50 463 VAL A O 1
ATOM 3544 N N . LYS A 1 464 ? 34.869 10.539 11.844 1.00 73.06 464 LYS A N 1
ATOM 3545 C CA . LYS A 1 464 ? 33.525 10.152 11.374 1.00 73.06 464 LYS A CA 1
ATOM 3546 C C . LYS A 1 464 ? 33.394 10.474 9.885 1.00 73.06 464 LYS A C 1
ATOM 3548 O O . LYS A 1 464 ? 33.763 11.567 9.463 1.00 73.06 464 LYS A O 1
ATOM 3553 N N . ARG A 1 465 ? 32.871 9.528 9.101 1.00 76.94 465 ARG A N 1
ATOM 3554 C CA . ARG A 1 465 ? 32.756 9.651 7.642 1.00 76.94 465 ARG A CA 1
ATOM 3555 C C . ARG A 1 465 ? 31.327 10.052 7.277 1.00 76.94 465 ARG A C 1
ATOM 3557 O O . ARG A 1 465 ? 30.391 9.332 7.609 1.00 76.94 465 ARG A O 1
ATOM 3564 N N . THR A 1 466 ? 31.149 11.175 6.587 1.00 50.94 466 THR A N 1
ATOM 3565 C CA . THR A 1 466 ? 29.892 11.493 5.887 1.00 50.94 466 THR A CA 1
ATOM 3566 C C . THR A 1 466 ? 29.744 10.571 4.672 1.00 50.94 466 THR A C 1
ATOM 3568 O O . THR A 1 466 ? 30.767 10.257 4.058 1.00 50.94 466 THR A O 1
ATOM 3571 N N . PRO A 1 467 ? 28.532 10.127 4.286 1.00 41.12 467 PRO A N 1
ATOM 3572 C CA . PRO A 1 467 ? 28.338 9.357 3.060 1.00 41.12 467 PRO A CA 1
ATOM 3573 C C . PRO A 1 467 ? 28.530 10.287 1.857 1.00 41.12 467 PRO A C 1
ATOM 3575 O O . PRO A 1 467 ? 27.595 10.864 1.314 1.00 41.12 467 PRO A O 1
ATOM 3578 N N . SER A 1 468 ? 29.789 10.488 1.486 1.00 32.66 468 SER A N 1
ATOM 3579 C CA . SER A 1 468 ? 30.219 11.269 0.337 1.00 32.66 468 SER A CA 1
ATOM 3580 C C . SER A 1 468 ? 30.917 10.347 -0.651 1.00 32.66 468 SER A C 1
ATOM 3582 O O . SER A 1 468 ? 31.904 9.691 -0.312 1.00 32.66 468 SER A O 1
ATOM 3584 N N . SER A 1 469 ? 30.404 10.332 -1.878 1.00 29.97 469 SER A N 1
ATOM 3585 C CA . SER A 1 469 ? 31.063 9.830 -3.080 1.00 29.97 469 SER A CA 1
ATOM 3586 C C . SER A 1 469 ? 32.516 10.315 -3.121 1.00 29.97 469 SER A C 1
ATOM 3588 O O . SER A 1 469 ? 32.772 11.513 -3.005 1.00 29.97 469 SER A O 1
ATOM 3590 N N . GLY A 1 470 ? 33.462 9.382 -3.230 1.00 28.05 470 GLY A N 1
ATOM 3591 C CA . GLY A 1 470 ? 34.891 9.659 -3.114 1.00 28.05 470 GLY A CA 1
ATOM 3592 C C . GLY A 1 470 ? 35.425 10.650 -4.153 1.00 28.05 470 GLY A C 1
ATOM 3593 O O . GLY A 1 470 ? 35.179 10.506 -5.350 1.00 28.05 470 GLY A O 1
ATOM 3594 N N . ALA A 1 471 ? 36.218 11.607 -3.672 1.00 29.22 471 ALA A N 1
ATOM 3595 C CA . ALA A 1 471 ? 37.247 12.309 -4.429 1.00 29.22 471 ALA A CA 1
ATOM 3596 C C . ALA A 1 471 ? 38.453 12.524 -3.496 1.00 29.22 471 ALA A C 1
ATOM 3598 O O . ALA A 1 471 ? 38.302 13.041 -2.390 1.00 29.22 471 ALA A O 1
ATOM 3599 N N . ASP A 1 472 ? 39.620 12.052 -3.933 1.00 29.20 472 ASP A N 1
ATOM 3600 C CA . ASP A 1 472 ? 40.874 12.004 -3.180 1.00 29.20 472 ASP A CA 1
ATOM 3601 C C . ASP A 1 472 ? 41.425 13.382 -2.781 1.00 29.20 472 ASP A C 1
ATOM 3603 O O . ASP A 1 472 ? 41.453 14.330 -3.567 1.00 29.20 472 ASP A O 1
ATOM 3607 N N . SER A 1 473 ? 41.968 13.436 -1.563 1.00 26.94 473 SER A N 1
ATOM 3608 C CA . SER A 1 473 ? 42.726 14.553 -0.999 1.00 26.94 473 SER A CA 1
ATOM 3609 C C . SER A 1 473 ? 44.235 14.374 -1.228 1.00 26.94 473 SER A C 1
ATOM 3611 O O . SER A 1 473 ? 44.822 13.388 -0.792 1.00 26.94 473 SER A O 1
ATOM 3613 N N . GLN A 1 474 ? 44.896 15.386 -1.789 1.00 29.06 474 GLN A N 1
ATOM 3614 C CA . GLN A 1 474 ? 46.306 15.728 -1.534 1.00 29.06 474 GLN A CA 1
ATOM 3615 C C . GLN A 1 474 ? 46.354 17.259 -1.437 1.00 29.06 474 GLN A C 1
ATOM 3617 O O . GLN A 1 474 ? 45.855 17.926 -2.332 1.00 29.06 474 GLN A O 1
ATOM 3622 N N . GLY A 1 475 ? 46.898 17.947 -0.442 1.00 25.89 475 GLY A N 1
ATOM 3623 C CA . GLY A 1 475 ? 47.556 17.632 0.819 1.00 25.89 475 GLY A CA 1
ATOM 3624 C C . GLY A 1 475 ? 48.172 18.957 1.300 1.00 25.89 475 GLY A C 1
ATOM 3625 O O . GLY A 1 475 ? 48.740 19.674 0.480 1.00 25.89 475 GLY A O 1
ATOM 3626 N N . ALA A 1 476 ? 48.057 19.317 2.583 1.00 24.39 476 ALA A N 1
ATOM 3627 C CA . ALA A 1 476 ? 48.892 20.361 3.193 1.00 24.39 476 ALA A CA 1
ATOM 3628 C C . ALA A 1 476 ? 48.899 20.265 4.731 1.00 24.39 476 ALA A C 1
ATOM 3630 O O . ALA A 1 476 ? 47.864 20.126 5.374 1.00 24.39 476 ALA A O 1
ATOM 3631 N N . VAL A 1 477 ? 50.116 20.329 5.269 1.00 28.97 477 VAL A N 1
ATOM 3632 C CA . VAL A 1 477 ? 50.576 20.184 6.663 1.00 28.97 477 VAL A CA 1
ATOM 3633 C C . VAL A 1 477 ? 50.416 21.524 7.429 1.00 28.97 477 VAL A C 1
ATOM 3635 O O . VAL A 1 477 ? 50.376 22.570 6.780 1.00 28.97 477 VAL A O 1
ATOM 3638 N N . PRO A 1 478 ? 50.292 21.533 8.778 1.00 35.59 478 PRO A N 1
ATOM 3639 C CA . PRO A 1 478 ? 49.658 22.613 9.542 1.00 35.59 478 PRO A CA 1
ATOM 3640 C C . PRO A 1 478 ? 50.652 23.659 10.080 1.00 35.59 478 PRO A C 1
ATOM 3642 O O . PRO A 1 478 ? 51.868 23.471 9.998 1.00 35.59 478 PRO A O 1
ATOM 3645 N N . PRO A 1 479 ? 50.145 24.723 10.732 1.00 28.06 479 PRO A N 1
ATOM 3646 C CA . PRO A 1 479 ? 50.718 25.066 12.034 1.00 28.06 479 PRO A CA 1
ATOM 3647 C C . PRO A 1 479 ? 49.664 25.445 13.093 1.00 28.06 479 PRO A C 1
ATOM 3649 O O . PRO A 1 479 ? 48.656 26.091 12.818 1.00 28.06 479 PRO A O 1
ATOM 3652 N N . SER A 1 480 ? 49.933 25.056 14.338 1.00 24.58 480 SER A N 1
ATOM 3653 C CA . SER A 1 480 ? 49.309 25.588 15.563 1.00 24.58 480 SER A CA 1
ATOM 3654 C C . SER A 1 480 ? 50.250 26.635 16.218 1.00 24.58 480 SER A C 1
ATOM 3656 O O . SER A 1 480 ? 51.334 26.871 15.688 1.00 24.58 480 SER A O 1
ATOM 3658 N N . PRO A 1 481 ? 49.974 27.149 17.435 1.00 41.34 481 PRO A N 1
ATOM 3659 C CA . PRO A 1 481 ? 48.964 28.153 17.794 1.00 41.34 481 PRO A CA 1
ATOM 3660 C C . PRO A 1 481 ? 49.591 29.355 18.568 1.00 41.34 481 PRO A C 1
ATOM 3662 O O . PRO A 1 481 ? 50.784 29.347 18.851 1.00 41.34 481 PRO A O 1
ATOM 3665 N N . PHE A 1 482 ? 48.750 30.317 18.987 1.00 24.27 482 PHE A N 1
ATOM 3666 C CA . PHE A 1 482 ? 48.936 31.386 20.005 1.00 24.27 482 PHE A CA 1
ATOM 3667 C C . PHE A 1 482 ? 49.087 32.857 19.564 1.00 24.27 482 PHE A C 1
ATOM 3669 O O . PHE A 1 482 ? 49.822 33.193 18.643 1.00 24.27 482 PHE A O 1
ATOM 3676 N N . VAL A 1 483 ? 48.475 33.698 20.421 1.00 26.28 483 VAL A N 1
ATOM 3677 C CA . VAL A 1 483 ? 48.536 35.168 20.601 1.00 26.28 483 VAL A CA 1
ATOM 3678 C C . VAL A 1 483 ? 47.480 35.930 19.776 1.00 26.28 483 VAL A C 1
ATOM 3680 O O . VAL A 1 483 ? 47.610 36.032 18.567 1.00 26.28 483 VAL A O 1
ATOM 3683 N N . ALA A 1 484 ? 46.297 36.273 20.305 1.00 26.44 484 ALA A N 1
ATOM 3684 C CA . ALA A 1 484 ? 45.904 37.148 21.432 1.00 26.44 484 ALA A CA 1
ATOM 3685 C C . ALA A 1 484 ? 45.730 38.625 21.036 1.00 26.44 484 ALA A C 1
ATOM 3687 O O . ALA A 1 484 ? 46.676 39.228 20.545 1.00 26.44 484 ALA A O 1
ATOM 3688 N N . GLY A 1 485 ? 44.544 39.158 21.383 1.00 24.69 485 GLY A N 1
ATOM 3689 C CA . GLY A 1 485 ? 44.182 40.581 21.490 1.00 24.69 485 GLY A CA 1
ATOM 3690 C C . GLY A 1 485 ? 44.139 41.325 20.157 1.00 24.69 485 GLY A C 1
ATOM 3691 O O . GLY A 1 485 ? 44.928 41.057 19.270 1.00 24.69 485 GLY A O 1
ATOM 3692 N N . GLU A 1 486 ? 43.289 42.302 19.899 1.00 23.78 486 GLU A N 1
ATOM 3693 C CA . GLU A 1 486 ? 42.286 43.078 20.632 1.00 23.78 486 GLU A CA 1
ATOM 3694 C C . GLU A 1 486 ? 41.806 44.112 19.581 1.00 23.78 486 GLU A C 1
ATOM 3696 O O . GLU A 1 486 ? 42.596 44.427 18.697 1.00 23.78 486 GLU A O 1
ATOM 3701 N N . MET A 1 487 ? 40.556 44.595 19.688 1.00 25.47 487 MET A N 1
ATOM 3702 C CA . MET A 1 487 ? 40.087 45.978 19.403 1.00 25.47 487 MET A CA 1
ATOM 3703 C C . MET A 1 487 ? 40.566 46.679 18.103 1.00 25.47 487 MET A C 1
ATOM 3705 O O . MET A 1 487 ? 41.742 46.731 17.793 1.00 25.47 487 MET A O 1
ATOM 3709 N N . ASP A 1 488 ? 39.795 47.407 17.309 1.00 22.84 488 ASP A N 1
ATOM 3710 C CA . ASP A 1 488 ? 38.479 48.038 17.356 1.00 22.84 488 ASP A CA 1
ATOM 3711 C C . ASP A 1 488 ? 38.427 48.895 16.058 1.00 22.84 488 ASP A C 1
ATOM 3713 O O . ASP A 1 488 ? 39.445 49.080 15.388 1.00 22.84 488 ASP A O 1
ATOM 3717 N N . GLU A 1 489 ? 37.251 49.429 15.752 1.00 25.11 489 GLU A N 1
ATOM 3718 C CA . GLU A 1 489 ? 36.966 50.535 14.829 1.00 25.11 489 GLU A CA 1
ATOM 3719 C C . GLU A 1 489 ? 37.089 50.296 13.312 1.00 25.11 489 GLU A C 1
ATOM 3721 O O . GLU A 1 489 ? 38.147 50.311 12.694 1.00 25.11 489 GLU A O 1
ATOM 3726 N N . GLY A 1 490 ? 35.911 50.245 12.687 1.00 23.50 490 GLY A N 1
ATOM 3727 C CA . GLY A 1 490 ? 35.445 51.461 12.024 1.00 23.50 490 GLY A CA 1
ATOM 3728 C C . GLY A 1 490 ? 35.902 51.699 10.584 1.00 23.50 490 GLY A C 1
ATOM 3729 O O . GLY A 1 490 ? 36.949 52.275 10.330 1.00 23.50 490 GLY A O 1
ATOM 3730 N N . GLN A 1 491 ? 34.934 51.472 9.695 1.00 25.34 491 GLN A N 1
ATOM 3731 C CA . GLN A 1 491 ? 34.406 52.515 8.810 1.00 25.34 491 GLN A CA 1
ATOM 3732 C C . GLN A 1 491 ? 34.964 52.619 7.375 1.00 25.34 491 GLN A C 1
ATOM 3734 O O . GLN A 1 491 ? 36.087 53.034 7.123 1.00 25.34 491 GLN A O 1
ATOM 3739 N N . ASP A 1 492 ? 34.028 52.299 6.478 1.00 23.84 492 ASP A N 1
ATOM 3740 C CA . ASP A 1 492 ? 33.658 52.962 5.227 1.00 23.84 492 ASP A CA 1
ATOM 3741 C C . ASP A 1 492 ? 34.567 52.988 3.986 1.00 23.84 492 ASP A C 1
ATOM 3743 O O . ASP A 1 492 ? 35.745 53.332 3.981 1.00 23.84 492 ASP A O 1
ATOM 3747 N N . ASP A 1 493 ? 33.830 52.752 2.897 1.00 24.09 493 ASP A N 1
ATOM 3748 C CA . ASP A 1 493 ? 33.846 53.508 1.652 1.00 24.09 493 ASP A CA 1
ATOM 3749 C C . ASP A 1 493 ? 34.705 53.031 0.470 1.00 24.09 493 ASP A C 1
ATOM 3751 O O . ASP A 1 493 ? 35.847 53.411 0.238 1.00 24.09 493 ASP A O 1
ATOM 3755 N N . THR A 1 494 ? 33.961 52.325 -0.390 1.00 24.72 494 THR A N 1
ATOM 3756 C CA . THR A 1 494 ? 33.691 52.657 -1.800 1.00 24.72 494 THR A CA 1
ATOM 3757 C C . THR A 1 494 ? 34.762 52.495 -2.875 1.00 24.72 494 THR A C 1
ATOM 3759 O O . THR A 1 494 ? 35.843 53.065 -2.864 1.00 24.72 494 THR A O 1
ATOM 3762 N N . GLU A 1 495 ? 34.248 51.846 -3.924 1.00 22.08 495 GLU A N 1
ATOM 3763 C CA . GLU A 1 495 ? 34.427 52.152 -5.339 1.00 22.08 495 GLU A CA 1
ATOM 3764 C C . GLU A 1 495 ? 35.758 51.801 -6.013 1.00 22.08 495 GLU A C 1
ATOM 3766 O O . GLU A 1 495 ? 36.802 52.416 -5.841 1.00 22.08 495 GLU A O 1
ATOM 3771 N N . GLY A 1 496 ? 35.608 50.950 -7.029 1.00 22.44 496 GLY A N 1
ATOM 3772 C CA . GLY A 1 496 ? 35.724 51.532 -8.359 1.00 22.44 496 GLY A CA 1
ATOM 3773 C C . GLY A 1 496 ? 36.845 50.979 -9.223 1.00 22.44 496 GLY A C 1
ATOM 3774 O O . GLY A 1 496 ? 37.927 51.536 -9.309 1.00 22.44 496 GLY A O 1
ATOM 3775 N N . SER A 1 497 ? 36.451 49.994 -10.026 1.00 21.66 497 SER A N 1
ATOM 3776 C CA . SER A 1 497 ? 36.707 49.975 -11.466 1.00 21.66 497 SER A CA 1
ATOM 3777 C C . SER A 1 497 ? 38.134 49.708 -11.972 1.00 21.66 497 SER A C 1
ATOM 3779 O O . SER A 1 497 ? 39.004 50.566 -12.037 1.00 21.66 497 SER A O 1
ATOM 3781 N N . SER A 1 498 ? 38.238 48.518 -12.569 1.00 22.73 498 SER A N 1
ATOM 3782 C CA . SER A 1 498 ? 38.727 48.274 -13.933 1.00 22.73 498 SER A CA 1
ATOM 3783 C C . SER A 1 498 ? 40.138 48.721 -14.329 1.00 22.73 498 SER A C 1
ATOM 3785 O O . SER A 1 498 ? 40.420 49.901 -14.511 1.00 22.73 498 SER A O 1
ATOM 3787 N N . GLY A 1 499 ? 40.905 47.736 -14.797 1.00 21.27 499 GLY A N 1
ATOM 3788 C CA . GLY A 1 499 ? 41.638 47.903 -16.047 1.00 21.27 499 GLY A CA 1
ATOM 3789 C C . GLY A 1 499 ? 43.077 47.419 -16.020 1.00 21.27 499 GLY A C 1
ATOM 3790 O O . GLY A 1 499 ? 43.982 48.158 -15.663 1.00 21.27 499 GLY A O 1
ATOM 3791 N N . GLY A 1 500 ? 43.293 46.256 -16.630 1.00 21.08 500 GLY A N 1
ATOM 3792 C CA . GLY A 1 500 ? 44.291 46.219 -17.689 1.00 21.08 500 GLY A CA 1
ATOM 3793 C C . GLY A 1 500 ? 45.412 45.196 -17.562 1.00 21.08 500 GLY A C 1
ATOM 3794 O O . GLY A 1 500 ? 46.323 45.335 -16.762 1.00 21.08 500 GLY A O 1
ATOM 3795 N N . ARG A 1 501 ? 45.418 44.340 -18.588 1.00 22.25 501 ARG A N 1
ATOM 3796 C CA . ARG A 1 501 ? 46.577 44.052 -19.445 1.00 22.25 501 ARG A CA 1
ATOM 3797 C C . ARG A 1 501 ? 47.605 43.038 -18.930 1.00 22.25 501 ARG A C 1
ATOM 3799 O O . ARG A 1 501 ? 48.452 43.307 -18.092 1.00 22.25 501 ARG A O 1
ATOM 3806 N N . LEU A 1 502 ? 47.588 41.908 -19.638 1.00 22.14 502 LEU A N 1
ATOM 3807 C CA . LEU A 1 502 ? 48.749 41.081 -19.979 1.00 22.14 502 LEU A CA 1
ATOM 3808 C C . LEU A 1 502 ? 49.879 41.938 -20.596 1.00 22.14 502 LEU A C 1
ATOM 3810 O O . LEU A 1 502 ? 49.603 42.984 -21.196 1.00 22.14 502 LEU A O 1
ATOM 3814 N N . PRO A 1 503 ? 51.137 41.464 -20.545 1.00 28.30 503 PRO A N 1
ATOM 3815 C CA . PRO A 1 503 ? 51.625 40.707 -21.698 1.00 28.30 503 PRO A CA 1
ATOM 3816 C C . PRO A 1 503 ? 52.479 39.470 -21.365 1.00 28.30 503 PRO A C 1
ATOM 3818 O O . PRO A 1 503 ? 53.069 39.310 -20.303 1.00 28.30 503 PRO A O 1
ATOM 3821 N N . SER A 1 504 ? 52.514 38.610 -22.376 1.00 21.66 504 SER A N 1
ATOM 3822 C CA . SER A 1 504 ? 53.169 37.316 -22.562 1.00 21.66 504 SER A CA 1
ATOM 3823 C C . SER A 1 504 ? 54.695 37.339 -22.744 1.00 21.66 504 SER A C 1
ATOM 3825 O O . SER A 1 504 ? 55.224 38.255 -23.367 1.00 21.66 504 SER A O 1
ATOM 3827 N N . SER A 1 505 ? 55.364 36.235 -22.388 1.00 22.27 505 SER A N 1
ATOM 3828 C CA . SER A 1 505 ? 56.430 35.557 -23.174 1.00 22.27 505 SER A CA 1
ATOM 3829 C C . SER A 1 505 ? 56.756 34.210 -22.488 1.00 22.27 505 SER A C 1
ATOM 3831 O O . SER A 1 505 ? 57.079 34.187 -21.311 1.00 22.27 505 SER A O 1
ATOM 3833 N N . ALA A 1 506 ? 56.361 33.053 -23.031 1.00 20.55 506 ALA A N 1
ATOM 3834 C CA . ALA A 1 506 ? 56.954 32.266 -24.126 1.00 20.55 506 ALA A CA 1
ATOM 3835 C C . ALA A 1 506 ? 58.246 31.508 -23.744 1.00 20.55 506 ALA A C 1
ATOM 3837 O O . ALA A 1 506 ? 59.305 32.120 -23.693 1.00 20.55 506 ALA A O 1
ATOM 3838 N N . ALA A 1 507 ? 58.152 30.176 -23.570 1.00 23.00 507 ALA A N 1
ATOM 3839 C CA . ALA A 1 507 ? 59.037 29.159 -24.176 1.00 23.00 507 ALA A CA 1
ATOM 3840 C C . ALA A 1 507 ? 58.757 27.731 -23.644 1.00 23.00 507 ALA A C 1
ATOM 3842 O O . ALA A 1 507 ? 58.716 27.519 -22.438 1.00 23.00 507 ALA A O 1
ATOM 3843 N N . GLY A 1 508 ? 58.698 26.745 -24.555 1.00 21.22 508 GLY A N 1
ATOM 3844 C CA . GLY A 1 508 ? 59.401 25.469 -24.337 1.00 21.22 508 GLY A CA 1
ATOM 3845 C C . GLY A 1 508 ? 58.616 24.192 -23.999 1.00 21.22 508 GLY A C 1
ATOM 3846 O O . GLY A 1 508 ? 58.781 23.662 -22.915 1.00 21.22 508 GLY A O 1
ATOM 3847 N N . ALA A 1 509 ? 57.867 23.670 -24.977 1.00 20.75 509 ALA A N 1
ATOM 3848 C CA . ALA A 1 509 ? 57.814 22.262 -25.423 1.00 20.75 509 ALA A CA 1
ATOM 3849 C C . ALA A 1 509 ? 57.754 21.074 -24.418 1.00 20.75 509 ALA A C 1
ATOM 3851 O O . ALA A 1 509 ? 58.719 20.794 -23.714 1.00 20.75 509 ALA A O 1
ATOM 3852 N N . SER A 1 510 ? 56.724 20.223 -24.594 1.00 20.33 510 SER A N 1
ATOM 3853 C CA . SER A 1 510 ? 56.794 18.788 -25.008 1.00 20.33 510 SER A CA 1
ATOM 3854 C C . SER A 1 510 ? 55.828 17.880 -24.223 1.00 20.33 510 SER A C 1
ATOM 3856 O O . SER A 1 510 ? 56.005 17.739 -23.024 1.00 20.33 510 SER A O 1
ATOM 3858 N N . SER A 1 511 ? 54.899 17.220 -24.948 1.00 20.66 511 SER A N 1
ATOM 3859 C CA . SER A 1 511 ? 54.276 15.885 -24.706 1.00 20.66 511 SER A CA 1
ATOM 3860 C C . SER A 1 511 ? 53.696 15.568 -23.305 1.00 20.66 511 SER A C 1
ATOM 3862 O O . SER A 1 511 ? 54.389 15.690 -22.313 1.00 20.66 511 SER A O 1
ATOM 3864 N N . SER A 1 512 ? 52.501 15.012 -23.085 1.00 20.42 512 SER A N 1
ATOM 3865 C CA . SER A 1 512 ? 51.576 14.217 -23.906 1.00 20.42 512 SER A CA 1
ATOM 3866 C C . SER A 1 512 ? 50.484 13.650 -22.962 1.00 20.42 512 SER A C 1
ATOM 3868 O O . SER A 1 512 ? 50.845 13.289 -21.851 1.00 20.42 512 SER A O 1
ATOM 3870 N N . VAL A 1 513 ? 49.220 13.562 -23.431 1.00 20.97 513 VAL A N 1
ATOM 3871 C CA . VAL A 1 513 ? 48.113 12.593 -23.120 1.00 20.97 513 VAL A CA 1
ATOM 3872 C C . VAL A 1 513 ? 47.982 12.019 -21.684 1.00 20.97 513 VAL A C 1
ATOM 3874 O O . VAL A 1 513 ? 48.933 11.487 -21.141 1.00 20.97 513 VAL A O 1
ATOM 3877 N N . ALA A 1 514 ? 46.820 11.947 -21.023 1.00 21.77 514 ALA A N 1
ATOM 3878 C CA . ALA A 1 514 ? 45.472 11.655 -21.508 1.00 21.77 514 ALA A CA 1
ATOM 3879 C C . ALA A 1 514 ? 44.401 12.060 -20.471 1.00 21.77 514 ALA A C 1
ATOM 3881 O O . ALA A 1 514 ? 44.596 11.903 -19.267 1.00 21.77 514 ALA A O 1
ATOM 3882 N N . ALA A 1 515 ? 43.253 12.519 -20.968 1.00 21.12 515 ALA A N 1
ATOM 3883 C CA . ALA A 1 515 ? 42.046 12.793 -20.203 1.00 21.12 515 ALA A CA 1
ATOM 3884 C C . ALA A 1 515 ? 40.987 11.707 -20.480 1.00 21.12 515 ALA A C 1
ATOM 3886 O O . ALA A 1 515 ? 40.775 11.315 -21.626 1.00 21.12 515 ALA A O 1
ATOM 3887 N N . THR A 1 516 ? 40.391 11.227 -19.387 1.00 22.47 516 THR A N 1
ATOM 3888 C CA . THR A 1 516 ? 38.959 10.937 -19.177 1.00 22.47 516 THR A CA 1
ATOM 3889 C C . THR A 1 516 ? 38.158 10.109 -20.207 1.00 22.47 516 THR A C 1
ATOM 3891 O O . THR A 1 516 ? 37.794 10.547 -21.296 1.00 22.47 516 THR A O 1
ATOM 3894 N N . ALA A 1 517 ? 37.724 8.928 -19.741 1.00 22.17 517 ALA A N 1
ATOM 3895 C CA . ALA A 1 517 ? 36.404 8.350 -20.034 1.00 22.17 517 ALA A CA 1
ATOM 3896 C C . ALA A 1 517 ? 35.298 9.340 -19.580 1.00 22.17 517 ALA A C 1
ATOM 3898 O O . ALA A 1 517 ? 35.524 10.113 -18.657 1.00 22.17 517 ALA A O 1
ATOM 3899 N N . ALA A 1 518 ? 34.104 9.425 -20.167 1.00 23.53 518 ALA A N 1
ATOM 3900 C CA . ALA A 1 518 ? 33.130 8.353 -20.317 1.00 23.53 518 ALA A CA 1
ATOM 3901 C C . ALA A 1 518 ? 32.102 8.646 -21.425 1.00 23.53 518 ALA A C 1
ATOM 3903 O O . ALA A 1 518 ? 31.752 9.799 -21.662 1.00 23.53 518 ALA A O 1
ATOM 3904 N N . GLY A 1 519 ? 31.603 7.582 -22.062 1.00 20.52 519 GLY A N 1
ATOM 3905 C CA . GLY A 1 519 ? 30.477 7.600 -22.993 1.00 20.52 519 GLY A CA 1
ATOM 3906 C C . GLY A 1 519 ? 29.557 6.400 -22.766 1.00 20.52 519 GLY A C 1
ATOM 3907 O O . GLY A 1 519 ? 30.014 5.256 -22.774 1.00 20.52 519 GLY A O 1
ATOM 3908 N N . LEU A 1 520 ? 28.272 6.699 -22.584 1.00 22.33 520 LEU A N 1
ATOM 3909 C CA . LEU A 1 520 ? 27.104 5.841 -22.830 1.00 22.33 520 LEU A CA 1
ATOM 3910 C C . LEU A 1 520 ? 27.018 5.552 -24.359 1.00 22.33 520 LEU A C 1
ATOM 3912 O O . LEU A 1 520 ? 27.674 6.243 -25.134 1.00 22.33 520 LEU A O 1
ATOM 3916 N N . ALA A 1 521 ? 26.341 4.551 -24.934 1.00 28.08 521 ALA A N 1
ATOM 3917 C CA . ALA A 1 521 ? 25.436 3.482 -24.504 1.00 28.08 521 ALA A CA 1
ATOM 3918 C C . ALA A 1 521 ? 25.533 2.291 -25.505 1.00 28.08 521 ALA A C 1
ATOM 3920 O O . ALA A 1 521 ? 26.168 2.412 -26.555 1.00 28.08 521 ALA A O 1
ATOM 3921 N N . GLY A 1 522 ? 24.839 1.171 -25.244 1.00 20.88 522 GLY A N 1
ATOM 3922 C CA . GLY A 1 522 ? 24.485 0.192 -26.290 1.00 20.88 522 GLY A CA 1
ATOM 3923 C C . GLY A 1 522 ? 24.280 -1.247 -25.804 1.00 20.88 522 GLY A C 1
ATOM 3924 O O . GLY A 1 522 ? 25.234 -1.944 -25.479 1.00 20.88 522 GLY A O 1
ATOM 3925 N N . SER A 1 523 ? 23.029 -1.709 -25.796 1.00 24.62 523 SER A N 1
ATOM 3926 C CA . SER A 1 523 ? 22.627 -3.072 -25.425 1.00 24.62 523 SER A CA 1
ATOM 3927 C C . SER A 1 523 ? 22.817 -4.071 -26.573 1.00 24.62 523 SER A C 1
ATOM 3929 O O . SER A 1 523 ? 22.323 -3.846 -27.676 1.00 24.62 523 SER A O 1
ATOM 3931 N N . SER A 1 524 ? 23.445 -5.219 -26.299 1.00 21.97 524 SER A N 1
ATOM 3932 C CA . SER A 1 524 ? 22.824 -6.532 -26.551 1.00 21.97 524 SER A CA 1
ATOM 3933 C C . SER A 1 524 ? 23.635 -7.685 -25.935 1.00 21.97 524 SER A C 1
ATOM 3935 O O . SER A 1 524 ? 24.813 -7.864 -26.212 1.00 21.97 524 SER A O 1
ATOM 3937 N N . GLY A 1 525 ? 22.958 -8.513 -25.130 1.00 23.39 525 GLY A N 1
ATOM 3938 C CA . GLY A 1 525 ? 23.268 -9.940 -24.987 1.00 23.39 525 GLY A CA 1
ATOM 3939 C C . GLY A 1 525 ? 24.394 -10.378 -24.040 1.00 23.39 525 GLY A C 1
ATOM 3940 O O . GLY A 1 525 ? 25.388 -10.909 -24.511 1.00 23.39 525 GLY A O 1
ATOM 3941 N N . ALA A 1 526 ? 24.174 -10.311 -22.723 1.00 21.05 526 ALA A N 1
ATOM 3942 C CA . ALA A 1 526 ? 24.598 -11.320 -21.731 1.00 21.05 526 ALA A CA 1
ATOM 3943 C C . ALA A 1 526 ? 24.071 -10.903 -20.348 1.00 21.05 526 ALA A C 1
ATOM 3945 O O . ALA A 1 526 ? 24.388 -9.824 -19.862 1.00 21.05 526 ALA A O 1
ATOM 3946 N N . GLY A 1 527 ? 23.220 -11.727 -19.735 1.00 25.06 527 GLY A N 1
ATOM 3947 C CA . GLY A 1 527 ? 22.675 -11.458 -18.406 1.00 25.06 527 GLY A CA 1
ATOM 3948 C C . GLY A 1 527 ? 23.617 -11.928 -17.301 1.00 25.06 527 GLY A C 1
ATOM 3949 O O . GLY A 1 527 ? 24.146 -13.033 -17.385 1.00 25.06 527 GLY A O 1
ATOM 3950 N N . ASN A 1 528 ? 23.743 -11.121 -16.247 1.00 22.78 528 ASN A N 1
ATOM 3951 C CA . ASN A 1 528 ? 24.169 -11.565 -14.925 1.00 22.78 528 ASN A CA 1
ATOM 3952 C C . ASN A 1 528 ? 23.256 -10.893 -13.890 1.00 22.78 528 ASN A C 1
ATOM 3954 O O . ASN A 1 528 ? 23.060 -9.681 -13.932 1.00 22.78 528 ASN A O 1
ATOM 3958 N N . GLY A 1 529 ? 22.613 -11.704 -13.050 1.00 24.84 529 GLY A N 1
ATOM 3959 C CA . GLY A 1 529 ? 21.637 -11.262 -12.057 1.00 24.84 529 GLY A CA 1
ATOM 3960 C C . GLY A 1 529 ? 22.270 -11.008 -10.693 1.00 24.84 529 GLY A C 1
ATOM 3961 O O . GLY A 1 529 ? 23.198 -11.711 -10.302 1.00 24.84 529 GLY A O 1
ATOM 3962 N N . GLY A 1 530 ? 21.703 -10.049 -9.965 1.00 22.77 530 GLY A N 1
ATOM 3963 C CA . GLY A 1 530 ? 21.964 -9.789 -8.554 1.00 22.77 530 GLY A CA 1
ATOM 3964 C C . GLY A 1 530 ? 20.758 -9.095 -7.916 1.00 22.77 530 GLY A C 1
ATOM 3965 O O . GLY A 1 530 ? 20.132 -8.268 -8.569 1.00 22.77 530 GLY A O 1
ATOM 3966 N N . GLY A 1 531 ? 20.433 -9.523 -6.690 1.00 23.25 531 GLY A N 1
ATOM 3967 C CA . GLY A 1 531 ? 19.830 -8.745 -5.596 1.00 23.25 531 GLY A CA 1
ATOM 3968 C C . GLY A 1 531 ? 18.479 -8.063 -5.812 1.00 23.25 531 GLY A C 1
ATOM 3969 O O . GLY A 1 531 ? 18.380 -7.076 -6.521 1.00 23.25 531 GLY A O 1
ATOM 3970 N N . LEU A 1 532 ? 17.447 -8.552 -5.123 1.00 28.84 532 LEU A N 1
ATOM 3971 C CA . LEU A 1 532 ? 16.160 -7.878 -4.940 1.00 28.84 532 LEU A CA 1
ATOM 3972 C C . LEU A 1 532 ? 16.235 -6.935 -3.728 1.00 28.84 532 LEU A C 1
ATOM 3974 O O . LEU A 1 532 ? 15.736 -7.280 -2.668 1.00 28.84 532 LEU A O 1
ATOM 3978 N N . GLU A 1 533 ? 16.815 -5.757 -3.914 1.00 29.52 533 GLU A N 1
ATOM 3979 C CA . GLU A 1 533 ? 16.560 -4.549 -3.120 1.00 29.52 533 GLU A CA 1
ATOM 3980 C C . GLU A 1 533 ? 16.704 -3.383 -4.093 1.00 29.52 533 GLU A C 1
ATOM 3982 O O . GLU A 1 533 ? 17.817 -3.046 -4.460 1.00 29.52 533 GLU A O 1
ATOM 3987 N N . ASP A 1 534 ? 15.586 -2.901 -4.639 1.00 26.66 534 ASP A N 1
ATOM 3988 C CA . ASP A 1 534 ? 15.461 -1.598 -5.314 1.00 26.66 534 ASP A CA 1
ATOM 3989 C C . ASP A 1 534 ? 14.114 -1.558 -6.049 1.00 26.66 534 ASP A C 1
ATOM 3991 O O . ASP A 1 534 ? 13.994 -1.905 -7.224 1.00 26.66 534 ASP A O 1
ATOM 3995 N N . SER A 1 535 ? 13.056 -1.153 -5.347 1.00 27.66 535 SER A N 1
ATOM 3996 C CA . SER A 1 535 ? 11.836 -0.686 -6.023 1.00 27.66 535 SER A CA 1
ATOM 3997 C C . SER A 1 535 ? 11.245 0.575 -5.393 1.00 27.66 535 SER A C 1
ATOM 3999 O O . SER A 1 535 ? 10.522 1.272 -6.092 1.00 27.66 535 SER A O 1
ATOM 4001 N N . GLU A 1 536 ? 11.599 0.924 -4.149 1.00 27.48 536 GLU A N 1
ATOM 4002 C CA . GLU A 1 536 ? 11.323 2.258 -3.577 1.00 27.48 536 GLU A CA 1
ATOM 4003 C C . GLU A 1 536 ? 12.415 3.289 -3.940 1.00 27.48 536 GLU A C 1
ATOM 4005 O O . GLU A 1 536 ? 12.122 4.468 -4.121 1.00 27.48 536 GLU A O 1
ATOM 4010 N N . ALA A 1 537 ? 13.669 2.866 -4.149 1.00 28.08 537 ALA A N 1
ATOM 4011 C CA . ALA A 1 537 ? 14.755 3.780 -4.529 1.00 28.08 537 ALA A CA 1
ATOM 4012 C C . ALA A 1 537 ? 14.735 4.180 -6.021 1.00 28.08 537 ALA A C 1
ATOM 4014 O O . ALA A 1 537 ? 15.215 5.256 -6.386 1.00 28.08 537 ALA A O 1
ATOM 4015 N N . PHE A 1 538 ? 14.165 3.339 -6.895 1.00 28.50 538 PHE A N 1
ATOM 4016 C CA . PHE A 1 538 ? 14.079 3.616 -8.336 1.00 28.50 538 PHE A CA 1
ATOM 4017 C C . PHE A 1 538 ? 12.970 4.622 -8.683 1.00 28.50 538 PHE A C 1
ATOM 4019 O O . PHE A 1 538 ? 13.143 5.402 -9.616 1.00 28.50 538 PHE A O 1
ATOM 4026 N N . THR A 1 539 ? 11.870 4.645 -7.921 1.00 40.75 539 THR A N 1
ATOM 4027 C CA . THR A 1 539 ? 10.792 5.640 -8.059 1.00 40.75 539 THR A CA 1
ATOM 4028 C C . THR A 1 539 ? 11.187 6.992 -7.463 1.00 40.75 539 THR A C 1
ATOM 4030 O O . THR A 1 539 ? 10.884 8.023 -8.058 1.00 40.75 539 THR A O 1
ATOM 4033 N N . SER A 1 540 ? 11.943 7.007 -6.358 1.00 56.50 540 SER A N 1
ATOM 4034 C CA . SER A 1 540 ? 12.415 8.247 -5.721 1.00 56.50 540 SER A CA 1
ATOM 4035 C C . SER A 1 540 ? 13.342 9.074 -6.632 1.00 56.50 540 SER A C 1
ATOM 4037 O O . SER A 1 540 ? 13.140 10.275 -6.792 1.00 56.50 540 SER A O 1
ATOM 4039 N N . LYS A 1 541 ? 14.279 8.438 -7.356 1.00 65.00 541 LYS A N 1
ATOM 4040 C CA . LYS A 1 541 ? 15.205 9.148 -8.267 1.00 65.00 541 LYS A CA 1
ATOM 4041 C C . LYS A 1 541 ? 14.531 9.750 -9.505 1.00 65.00 541 LYS A C 1
ATOM 4043 O O . LYS A 1 541 ? 14.930 10.825 -9.947 1.00 65.00 541 LYS A O 1
ATOM 4048 N N . SER A 1 542 ? 13.539 9.073 -10.091 1.00 70.69 542 SER A N 1
ATOM 4049 C CA . SER A 1 542 ? 12.801 9.611 -11.245 1.00 70.69 542 SER A CA 1
ATOM 4050 C C . SER A 1 542 ? 11.863 10.748 -10.845 1.00 70.69 542 SER A C 1
ATOM 4052 O O . SER A 1 542 ? 11.753 11.725 -11.581 1.00 70.69 542 SER A O 1
ATOM 4054 N N . VAL A 1 543 ? 11.229 10.641 -9.671 1.00 78.94 543 VAL A N 1
ATOM 4055 C CA . VAL A 1 543 ? 10.392 11.707 -9.102 1.00 78.94 543 VAL A CA 1
ATOM 4056 C C . VAL A 1 543 ? 11.246 12.923 -8.746 1.00 78.94 543 VAL A C 1
ATOM 4058 O O . VAL A 1 543 ? 10.868 14.036 -9.088 1.00 78.94 543 VAL A O 1
ATOM 4061 N N . GLU A 1 544 ? 12.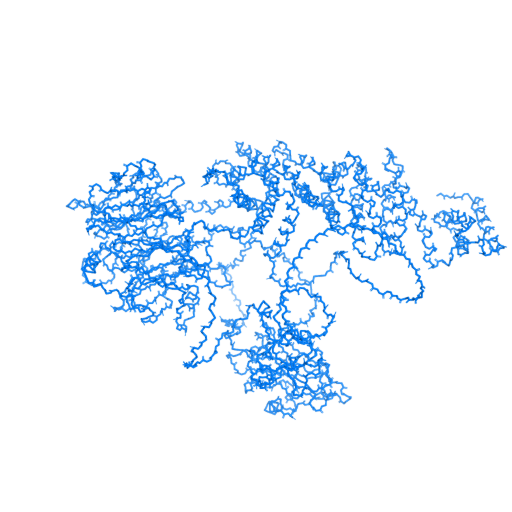427 12.727 -8.155 1.00 79.69 544 GLU A N 1
ATOM 4062 C CA . GLU A 1 544 ? 13.369 13.812 -7.855 1.00 79.69 544 GLU A CA 1
ATOM 4063 C C . GLU A 1 544 ? 13.861 14.521 -9.131 1.00 79.69 544 GLU A C 1
ATOM 4065 O O . GLU A 1 544 ? 13.958 15.749 -9.167 1.00 79.69 544 GLU A O 1
ATOM 4070 N N . ALA A 1 545 ? 14.159 13.766 -10.194 1.00 81.44 545 ALA A N 1
ATOM 4071 C CA . ALA A 1 545 ? 14.564 14.336 -11.478 1.00 81.44 545 ALA A CA 1
ATOM 4072 C C . ALA A 1 545 ? 13.440 15.170 -12.117 1.00 81.44 545 ALA A C 1
ATOM 4074 O O . ALA A 1 545 ? 13.694 16.288 -12.564 1.00 81.44 545 ALA A O 1
ATOM 4075 N N . LEU A 1 546 ? 12.202 14.663 -12.105 1.00 84.56 546 LEU A N 1
ATOM 4076 C CA . LEU A 1 546 ? 11.038 15.394 -12.609 1.00 84.56 546 LEU A CA 1
ATOM 4077 C C . LEU A 1 546 ? 10.732 16.629 -11.745 1.00 84.56 546 LEU A C 1
ATOM 4079 O O . LEU A 1 546 ? 10.481 17.701 -12.281 1.00 84.56 546 LEU A O 1
ATOM 4083 N N . ALA A 1 547 ? 10.830 16.528 -10.418 1.00 85.50 547 ALA A N 1
ATOM 4084 C CA . ALA A 1 547 ? 10.644 17.655 -9.502 1.00 85.50 547 ALA A CA 1
ATOM 4085 C C . ALA A 1 547 ? 11.616 18.807 -9.816 1.00 85.50 547 ALA A C 1
ATOM 4087 O O . ALA A 1 547 ? 11.196 19.955 -9.963 1.00 85.50 547 ALA A O 1
ATOM 4088 N N . LYS A 1 548 ? 12.898 18.490 -10.059 1.00 85.50 548 LYS A N 1
ATOM 4089 C CA . LYS A 1 548 ? 13.905 19.474 -10.499 1.00 85.50 548 LYS A CA 1
ATOM 4090 C C . LYS A 1 548 ? 13.553 20.131 -11.838 1.00 85.50 548 LYS A C 1
ATOM 4092 O O . LYS A 1 548 ? 13.814 21.321 -12.005 1.00 85.50 548 LYS A O 1
ATOM 4097 N N . GLN A 1 549 ? 12.964 19.387 -12.777 1.00 84.44 549 GLN A N 1
ATOM 4098 C CA . GLN A 1 549 ? 12.515 19.930 -14.067 1.00 84.44 549 GLN A CA 1
ATOM 4099 C C . GLN A 1 549 ? 11.307 20.865 -13.915 1.00 84.44 549 GLN A C 1
ATOM 4101 O O . GLN A 1 549 ? 11.235 21.889 -14.592 1.00 84.44 549 GLN A O 1
ATOM 4106 N N . LEU A 1 550 ? 10.366 20.540 -13.025 1.00 87.19 550 LEU A N 1
ATOM 4107 C CA . LEU A 1 550 ? 9.122 21.296 -12.850 1.00 87.19 550 LEU A CA 1
ATOM 4108 C C . LEU A 1 550 ? 9.272 22.543 -11.963 1.00 87.19 550 LEU A C 1
ATOM 4110 O O . LEU A 1 550 ? 8.399 23.411 -11.999 1.00 87.19 550 LEU A O 1
ATOM 4114 N N . GLU A 1 551 ? 10.366 22.673 -11.207 1.00 85.50 551 GLU A N 1
ATOM 4115 C CA . GLU A 1 551 ? 10.550 23.718 -10.187 1.00 85.50 551 GLU A CA 1
ATOM 4116 C C . GLU A 1 551 ? 10.303 25.144 -10.713 1.00 85.50 551 GLU A C 1
ATOM 4118 O O . GLU A 1 551 ? 9.572 25.926 -10.108 1.00 85.50 551 GLU A O 1
ATOM 4123 N N . LYS A 1 552 ? 10.831 25.474 -11.899 1.00 85.56 552 LYS A N 1
ATOM 4124 C CA . LYS A 1 552 ? 10.695 26.813 -12.507 1.00 85.56 552 LYS A CA 1
ATOM 4125 C C . LYS A 1 552 ? 9.254 27.182 -12.878 1.00 85.56 552 LYS A C 1
ATOM 4127 O O . LYS A 1 552 ? 8.917 28.363 -12.900 1.00 85.56 552 LYS A O 1
ATOM 4132 N N . HIS A 1 553 ? 8.412 26.189 -13.161 1.00 87.69 553 HIS A N 1
ATOM 4133 C CA . HIS A 1 553 ? 7.034 26.365 -13.639 1.00 87.69 553 HIS A CA 1
ATOM 4134 C C . HIS A 1 553 ? 5.981 25.857 -12.641 1.00 87.69 553 HIS A C 1
ATOM 4136 O O . HIS A 1 553 ? 4.786 25.835 -12.949 1.00 87.69 553 HIS A O 1
ATOM 4142 N N . LYS A 1 554 ? 6.403 25.498 -11.423 1.00 85.62 554 LYS A N 1
ATOM 4143 C CA . LYS A 1 554 ? 5.581 24.916 -10.354 1.00 85.62 554 LYS A CA 1
ATOM 4144 C C . LYS A 1 554 ? 4.288 25.688 -10.098 1.00 85.62 554 LYS A C 1
ATOM 4146 O O . LYS A 1 554 ? 3.210 25.108 -10.158 1.00 85.62 554 LYS A O 1
ATOM 4151 N N . GLN A 1 555 ? 4.369 27.002 -9.876 1.00 85.56 555 GLN A N 1
ATOM 4152 C CA . GLN A 1 555 ? 3.191 27.833 -9.576 1.00 85.56 555 GLN A CA 1
ATOM 4153 C C . GLN A 1 555 ? 2.170 27.854 -10.723 1.00 85.56 555 GLN A C 1
ATOM 4155 O O . GLN A 1 555 ? 0.964 27.853 -10.482 1.00 85.56 555 GLN A O 1
ATOM 4160 N N . GLN A 1 556 ? 2.642 27.852 -11.971 1.00 87.69 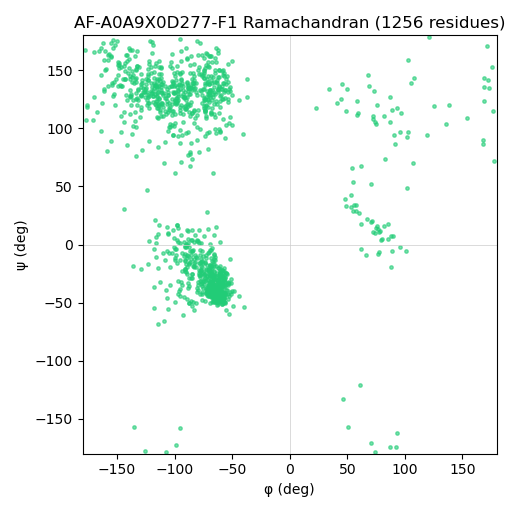556 GLN A N 1
ATOM 4161 C CA . GLN A 1 556 ? 1.773 27.838 -13.146 1.00 87.69 556 GLN A CA 1
ATOM 4162 C C . GLN A 1 556 ? 1.104 26.471 -13.326 1.00 87.69 556 GLN A C 1
ATOM 4164 O O . GLN A 1 556 ? -0.091 26.428 -13.600 1.00 87.69 556 GLN A O 1
ATOM 4169 N N . LEU A 1 557 ? 1.833 25.372 -13.102 1.00 87.50 557 LEU A N 1
ATOM 4170 C CA . LEU A 1 557 ? 1.288 24.011 -13.150 1.00 87.50 557 LEU A CA 1
ATOM 4171 C C . LEU A 1 557 ? 0.259 23.759 -12.046 1.00 87.50 557 LEU A C 1
ATOM 4173 O O . LEU A 1 557 ? -0.811 23.228 -12.327 1.00 87.50 557 LEU A O 1
ATOM 4177 N N . VAL A 1 558 ? 0.545 24.184 -10.811 1.00 88.00 558 VAL A N 1
ATOM 4178 C CA . VAL A 1 558 ? -0.411 24.093 -9.697 1.00 88.00 558 VAL A CA 1
ATOM 4179 C C . VAL A 1 558 ? -1.667 24.902 -10.019 1.00 88.00 558 VAL A C 1
ATOM 4181 O O . VAL A 1 558 ? -2.763 24.363 -9.935 1.00 88.00 558 VAL A O 1
ATOM 4184 N N . SER A 1 559 ? -1.526 26.144 -10.496 1.00 86.69 559 SER A N 1
ATOM 4185 C CA . SER A 1 559 ? -2.675 26.972 -10.886 1.00 86.69 559 SER A CA 1
ATOM 4186 C C . SER A 1 559 ? -3.486 26.374 -12.045 1.00 86.69 559 SER A C 1
ATOM 4188 O O . SER A 1 559 ? -4.713 26.476 -12.054 1.00 86.69 559 SER A O 1
ATOM 4190 N N . GLN A 1 560 ? -2.834 25.734 -13.021 1.00 87.44 560 GLN A N 1
ATOM 4191 C CA . GLN A 1 560 ? -3.519 25.021 -14.102 1.00 87.44 560 GLN A CA 1
ATOM 4192 C C . GLN A 1 560 ? -4.302 23.815 -13.574 1.00 87.44 560 GLN A C 1
ATOM 4194 O O . GLN A 1 560 ? -5.465 23.656 -13.931 1.00 87.44 560 GLN A O 1
ATOM 4199 N N . LEU A 1 561 ? -3.696 23.001 -12.705 1.00 86.50 561 LEU A N 1
ATOM 4200 C CA . LEU A 1 561 ? -4.333 21.824 -12.113 1.00 86.50 561 LEU A CA 1
ATOM 4201 C C . LEU A 1 561 ? -5.489 22.208 -11.171 1.00 86.50 561 LEU A C 1
ATOM 4203 O O . LEU A 1 561 ? -6.546 21.586 -11.244 1.00 86.50 561 LEU A O 1
ATOM 4207 N N . GLU A 1 562 ? -5.345 23.265 -10.365 1.00 84.31 562 GLU A N 1
ATOM 4208 C CA . GLU A 1 562 ? -6.400 23.790 -9.478 1.00 84.31 562 GLU A CA 1
ATOM 4209 C C . GLU A 1 562 ? -7.634 24.280 -10.245 1.00 84.31 562 GLU A C 1
ATOM 4211 O O . GLU A 1 562 ? -8.764 24.083 -9.803 1.00 84.31 562 GLU A O 1
ATOM 4216 N N . ASN A 1 563 ? -7.427 24.924 -11.398 1.00 83.44 563 ASN A N 1
ATOM 4217 C CA . ASN A 1 563 ? -8.510 25.455 -12.231 1.00 83.44 563 ASN A CA 1
ATOM 4218 C C . ASN A 1 563 ? -9.057 24.434 -13.246 1.00 83.44 563 ASN A C 1
ATOM 4220 O O . ASN A 1 563 ? -9.940 24.769 -14.038 1.00 83.44 563 ASN A O 1
ATOM 4224 N N . SER A 1 564 ? -8.526 23.210 -13.254 1.00 86.56 564 SER A N 1
ATOM 4225 C CA . SER A 1 564 ? -8.908 22.154 -14.193 1.00 86.56 564 SER A CA 1
ATOM 4226 C C . SER A 1 564 ? -10.052 21.276 -13.681 1.00 86.56 564 SER A C 1
ATOM 4228 O O . SER A 1 564 ? -10.406 21.293 -12.504 1.00 86.56 564 SER A O 1
ATOM 4230 N N . SER A 1 565 ? -10.597 20.436 -14.564 1.00 85.31 565 SER A N 1
ATOM 4231 C CA . SER A 1 565 ? -11.584 19.409 -14.213 1.00 85.31 565 SER A CA 1
ATOM 4232 C C . SER A 1 565 ? -10.968 18.116 -13.656 1.00 85.31 565 SER A C 1
ATOM 4234 O O . SER A 1 565 ? -11.698 17.151 -13.450 1.00 85.31 565 SER A O 1
ATOM 4236 N N . VAL A 1 566 ? -9.656 18.049 -13.379 1.00 86.88 566 VAL A N 1
ATOM 4237 C CA . VAL A 1 566 ? -8.975 16.790 -13.003 1.00 86.88 566 VAL A CA 1
ATOM 4238 C C . VAL A 1 566 ? -9.591 16.132 -11.767 1.00 86.88 566 VAL A C 1
ATOM 4240 O O . VAL A 1 566 ? -9.867 14.934 -11.807 1.00 86.88 566 VAL A O 1
ATOM 4243 N N . ILE A 1 567 ? -9.865 16.889 -10.697 1.00 85.25 567 ILE A N 1
ATOM 4244 C CA . ILE A 1 567 ? -10.472 16.343 -9.466 1.00 85.25 567 ILE A CA 1
ATOM 4245 C C . ILE A 1 567 ? -11.867 15.792 -9.763 1.00 85.25 567 ILE A C 1
ATOM 4247 O O . ILE A 1 567 ? -12.153 14.638 -9.454 1.00 85.25 567 ILE A O 1
ATOM 4251 N N . THR A 1 568 ? -12.726 16.603 -10.388 1.00 85.31 568 THR A N 1
ATOM 4252 C CA . THR A 1 568 ? -14.105 16.208 -10.704 1.00 85.31 568 THR A CA 1
ATOM 4253 C C . THR A 1 568 ? -14.125 14.991 -11.616 1.00 85.31 568 THR A C 1
ATOM 4255 O O . THR A 1 568 ? -14.843 14.037 -11.361 1.00 85.31 568 THR A O 1
ATOM 4258 N N . THR A 1 569 ? -13.254 14.967 -12.621 1.00 85.75 569 THR A N 1
ATOM 4259 C CA . THR A 1 569 ? -13.173 13.879 -13.591 1.00 85.75 569 THR A CA 1
ATOM 4260 C C . THR A 1 569 ? -12.629 12.595 -12.984 1.00 85.75 569 THR A C 1
ATOM 4262 O O . THR A 1 569 ? -13.111 11.514 -13.310 1.00 85.75 569 THR A O 1
ATOM 4265 N N . THR A 1 570 ? -11.691 12.697 -12.045 1.00 86.12 570 THR A N 1
ATOM 4266 C CA . THR A 1 570 ? -11.185 11.547 -11.286 1.00 86.12 570 THR A CA 1
ATOM 4267 C C . THR A 1 570 ? -12.263 10.966 -10.366 1.00 86.12 570 THR A C 1
ATOM 4269 O O . THR A 1 570 ? -12.425 9.748 -10.320 1.00 86.12 570 THR A O 1
ATOM 4272 N N . LEU A 1 571 ? -13.037 11.814 -9.677 1.00 84.56 571 LEU A N 1
ATOM 4273 C CA . LEU A 1 571 ? -14.142 11.382 -8.813 1.00 84.56 571 LEU A CA 1
ATOM 4274 C C . LEU A 1 571 ? -15.291 10.755 -9.611 1.00 84.56 571 LEU A C 1
ATOM 4276 O O . LEU A 1 571 ? -15.752 9.679 -9.243 1.00 84.56 571 LEU A O 1
ATOM 4280 N N . ASP A 1 572 ? -15.690 11.359 -10.733 1.00 82.56 572 ASP A N 1
ATOM 4281 C CA . ASP A 1 572 ? -16.739 10.820 -11.609 1.00 82.56 572 ASP A CA 1
ATOM 4282 C C . ASP A 1 572 ? -16.353 9.432 -12.157 1.00 82.56 572 ASP A C 1
ATOM 4284 O O . ASP A 1 572 ? -17.175 8.517 -12.207 1.00 82.56 572 ASP A O 1
ATOM 4288 N N . LEU A 1 573 ? -15.081 9.242 -12.537 1.00 82.81 573 LEU A N 1
ATOM 4289 C CA . LEU A 1 573 ? -14.567 7.946 -12.994 1.00 82.81 573 LEU A CA 1
ATOM 4290 C C . LEU A 1 573 ? -14.498 6.908 -11.863 1.00 82.81 573 LEU A C 1
ATOM 4292 O O . LEU A 1 573 ? -14.778 5.734 -12.105 1.00 82.81 573 LEU A O 1
ATOM 4296 N N . LEU A 1 574 ? -14.146 7.314 -10.638 1.00 81.75 574 LEU A N 1
ATOM 4297 C CA . LEU A 1 574 ? -14.185 6.433 -9.464 1.00 81.75 574 LEU A CA 1
ATOM 4298 C C . LEU A 1 574 ? -15.621 6.027 -9.117 1.00 81.75 574 LEU A C 1
ATOM 4300 O O . LEU A 1 574 ? -15.867 4.849 -8.866 1.00 81.75 574 LEU A O 1
ATOM 4304 N N . GLN A 1 575 ? -16.574 6.957 -9.180 1.00 78.12 575 GLN A N 1
ATOM 4305 C CA . GLN A 1 575 ? -17.990 6.665 -8.969 1.00 78.12 575 GLN A CA 1
ATOM 4306 C C . GLN A 1 575 ? -18.522 5.689 -10.027 1.00 78.12 575 GLN A C 1
ATOM 4308 O O . GLN A 1 575 ? -19.155 4.690 -9.681 1.00 78.12 575 GLN A O 1
ATOM 4313 N N . TRP A 1 576 ? -18.176 5.900 -11.301 1.00 78.38 576 TRP A N 1
ATOM 4314 C CA . TRP A 1 576 ? -18.505 4.970 -12.386 1.00 78.38 576 TRP A CA 1
ATOM 4315 C C . TRP A 1 576 ? -17.951 3.551 -12.151 1.00 78.38 576 TRP A C 1
ATOM 4317 O O . TRP A 1 576 ? -18.594 2.565 -12.512 1.00 78.38 576 TRP A O 1
ATOM 4327 N N . LEU A 1 577 ? -16.784 3.420 -11.508 1.00 73.00 577 LEU A N 1
ATOM 4328 C CA . LEU A 1 577 ? -16.212 2.120 -11.128 1.00 73.00 577 LEU A CA 1
ATOM 4329 C C . LEU A 1 577 ? -16.907 1.474 -9.916 1.00 73.00 577 LEU A C 1
ATOM 4331 O O . LEU A 1 577 ? -16.832 0.254 -9.761 1.00 73.00 577 LEU A O 1
ATOM 4335 N N . MET A 1 578 ? -17.555 2.263 -9.054 1.00 64.19 578 MET A N 1
ATOM 4336 C CA . MET A 1 578 ? -18.176 1.801 -7.806 1.00 64.19 578 MET A CA 1
ATOM 4337 C C . MET A 1 578 ? -19.653 1.395 -7.955 1.00 64.19 578 MET A C 1
ATOM 4339 O O . MET A 1 578 ? -20.141 0.617 -7.133 1.00 64.19 578 MET A O 1
ATOM 4343 N N . GLU A 1 579 ? -20.365 1.856 -8.991 1.00 61.50 579 GLU A N 1
ATOM 4344 C CA . GLU A 1 579 ? -21.804 1.607 -9.183 1.00 61.50 579 GLU A CA 1
ATOM 4345 C C . GLU A 1 579 ? -22.106 0.470 -10.194 1.00 61.50 579 GLU A C 1
ATOM 4347 O O . GLU A 1 579 ? -22.039 0.669 -11.410 1.00 61.50 579 GLU A O 1
ATOM 4352 N N . PRO A 1 580 ? -22.508 -0.739 -9.741 1.00 48.50 580 PRO A N 1
ATOM 4353 C CA . PRO A 1 580 ? -22.805 -1.863 -10.637 1.00 48.50 580 PRO A CA 1
ATOM 4354 C C . PRO A 1 580 ? -24.123 -1.716 -11.422 1.00 48.50 580 PRO A C 1
ATOM 4356 O O . PRO A 1 580 ? -24.268 -2.348 -12.470 1.00 48.50 580 PRO A O 1
ATOM 4359 N N . ASP A 1 581 ? -25.064 -0.889 -10.952 1.00 46.75 581 ASP A N 1
ATOM 4360 C CA . ASP A 1 581 ? -26.368 -0.668 -11.602 1.00 46.75 581 ASP A CA 1
ATOM 4361 C C . ASP A 1 581 ? -26.344 0.473 -12.645 1.00 46.75 581 ASP A C 1
ATOM 4363 O O . ASP A 1 581 ? -27.263 0.578 -13.456 1.00 46.75 581 ASP A O 1
ATOM 4367 N N . ALA A 1 582 ? -25.273 1.281 -12.687 1.00 45.25 582 ALA A N 1
ATOM 4368 C CA . ALA A 1 582 ? -25.127 2.457 -13.558 1.00 45.25 582 ALA A CA 1
ATOM 4369 C C . ALA A 1 582 ? -24.320 2.202 -14.854 1.00 45.25 582 ALA A C 1
ATOM 4371 O O . ALA A 1 582 ? -23.873 3.137 -15.512 1.00 45.25 582 ALA A O 1
ATOM 4372 N N . GLY A 1 583 ? -24.119 0.937 -15.247 1.00 50.53 583 GLY A N 1
ATOM 4373 C CA . GLY A 1 583 ? -23.443 0.597 -16.510 1.00 50.53 583 GLY A CA 1
ATOM 4374 C C . GLY A 1 583 ? -21.908 0.534 -16.451 1.00 50.53 583 GLY A C 1
ATOM 4375 O O . GLY A 1 583 ? -21.269 0.549 -17.504 1.00 50.53 583 GLY A O 1
ATOM 4376 N N . GLY A 1 584 ? -21.311 0.427 -15.256 1.00 54.28 584 GLY A N 1
ATOM 4377 C CA . GLY A 1 584 ? -19.877 0.166 -15.066 1.00 54.28 584 GLY A CA 1
ATOM 4378 C C . GLY A 1 584 ? -19.398 -1.195 -15.621 1.00 54.28 584 GLY A C 1
ATOM 4379 O O . GLY A 1 584 ? -20.208 -2.068 -15.969 1.00 54.28 584 GLY A O 1
ATOM 4380 N N . PRO A 1 585 ? -18.073 -1.423 -15.724 1.00 52.06 585 PRO A N 1
ATOM 4381 C CA . PRO A 1 585 ? -17.507 -2.608 -16.358 1.00 52.06 585 PRO A CA 1
ATOM 4382 C C . PRO A 1 585 ? -17.807 -3.855 -15.517 1.00 52.06 585 PRO A C 1
ATOM 4384 O O . PRO A 1 585 ? -17.279 -4.051 -14.426 1.00 52.06 585 PRO A O 1
ATOM 4387 N N . SER A 1 586 ? -18.636 -4.745 -16.067 1.00 48.47 586 SER A N 1
ATOM 4388 C CA . SER A 1 586 ? -19.161 -5.944 -15.388 1.00 48.47 586 SER A CA 1
ATOM 4389 C C . SER A 1 586 ? -18.133 -7.034 -15.007 1.00 48.47 586 SER A C 1
ATOM 4391 O O . SER A 1 586 ? -18.521 -8.135 -14.620 1.00 48.47 586 SER A O 1
ATOM 4393 N N . SER A 1 587 ? -16.825 -6.779 -15.145 1.00 46.03 587 SER A N 1
ATOM 4394 C CA . SER A 1 587 ? -15.775 -7.811 -15.116 1.00 46.03 587 SER A CA 1
ATOM 4395 C C . SER A 1 587 ? -14.686 -7.644 -14.051 1.00 46.03 587 SER A C 1
ATOM 4397 O O . SER A 1 587 ? -13.764 -8.457 -14.028 1.00 46.03 587 SER A O 1
ATOM 4399 N N . ILE A 1 588 ? -14.745 -6.642 -13.169 1.00 42.31 588 ILE A N 1
ATOM 4400 C CA . ILE A 1 588 ? -13.702 -6.423 -12.146 1.00 42.31 588 ILE A CA 1
ATOM 4401 C C . ILE A 1 588 ? -14.277 -6.733 -10.775 1.00 42.31 588 ILE A C 1
ATOM 4403 O O . ILE A 1 588 ? -15.267 -6.133 -10.376 1.00 42.31 588 ILE A O 1
ATOM 4407 N N . GLY A 1 589 ? -13.685 -7.685 -10.051 1.00 49.28 589 GLY A N 1
ATOM 4408 C CA . GLY A 1 589 ? -13.974 -7.919 -8.627 1.00 49.28 589 GLY A CA 1
ATOM 4409 C C . GLY A 1 589 ? -15.415 -8.323 -8.267 1.00 49.28 589 GLY A C 1
ATOM 4410 O O . GLY A 1 589 ? -15.677 -8.646 -7.108 1.00 49.28 589 GLY A O 1
ATOM 4411 N N . MET A 1 590 ? -16.341 -8.370 -9.232 1.00 49.22 590 MET A N 1
ATOM 4412 C CA . MET A 1 590 ? -17.762 -8.624 -8.991 1.00 49.22 590 MET A CA 1
ATOM 4413 C C . MET A 1 590 ? -18.032 -10.024 -8.456 1.00 49.22 590 MET A C 1
ATOM 4415 O O . MET A 1 590 ? -19.003 -10.185 -7.736 1.00 49.22 590 MET A O 1
ATOM 4419 N N . GLY A 1 591 ? -17.190 -11.025 -8.739 1.00 56.78 591 GLY A N 1
ATOM 4420 C CA . GLY A 1 591 ? -17.330 -12.347 -8.119 1.00 56.78 591 GLY A CA 1
ATOM 4421 C C . GLY A 1 591 ? -17.260 -12.265 -6.593 1.00 56.78 591 GLY A C 1
ATOM 4422 O O . GLY A 1 591 ? -18.135 -12.787 -5.916 1.00 56.78 591 GLY A O 1
ATOM 4423 N N . VAL A 1 592 ? -16.280 -11.522 -6.070 1.00 64.50 592 VAL A N 1
ATOM 4424 C CA . VAL A 1 592 ? -16.046 -11.361 -4.628 1.00 64.50 592 VAL A CA 1
ATOM 4425 C C . VAL A 1 592 ? -17.060 -10.401 -4.011 1.00 64.50 592 VAL A C 1
ATOM 4427 O O . VAL A 1 592 ? -17.681 -10.737 -3.012 1.00 64.50 592 VAL A O 1
ATOM 4430 N N . SER A 1 593 ? -17.293 -9.228 -4.615 1.00 66.56 593 SER A N 1
ATOM 4431 C CA . SER A 1 593 ? -18.283 -8.269 -4.093 1.00 66.56 593 SER A CA 1
ATOM 4432 C C . SER A 1 593 ? -19.698 -8.856 -4.088 1.00 66.56 593 SER A C 1
ATOM 4434 O O . SER A 1 593 ? -20.422 -8.718 -3.103 1.00 66.56 593 SER A O 1
ATOM 4436 N N . LYS A 1 594 ? -20.077 -9.579 -5.151 1.00 71.50 594 LYS A N 1
ATOM 4437 C CA . LYS A 1 594 ? -21.343 -10.312 -5.202 1.00 71.50 594 LYS A CA 1
ATOM 4438 C C . LYS A 1 594 ? -21.370 -11.446 -4.181 1.00 71.50 594 LYS A C 1
ATOM 4440 O O . LYS A 1 594 ? -22.348 -11.535 -3.459 1.00 71.50 594 LYS A O 1
ATOM 4445 N N . ALA A 1 595 ? -20.309 -12.248 -4.057 1.00 77.88 595 ALA A N 1
ATOM 4446 C CA . ALA A 1 595 ? -20.240 -13.310 -3.050 1.00 77.88 595 ALA A CA 1
ATOM 4447 C C . ALA A 1 595 ? -20.381 -12.767 -1.619 1.00 77.88 595 ALA A C 1
ATOM 4449 O O . ALA A 1 595 ? -21.111 -13.346 -0.823 1.00 77.88 595 ALA A O 1
ATOM 4450 N N . ILE A 1 596 ? -19.752 -11.629 -1.301 1.00 82.75 596 ILE A N 1
ATOM 4451 C CA . ILE A 1 596 ? -19.901 -10.954 -0.003 1.00 82.75 596 ILE A CA 1
ATOM 4452 C C . ILE A 1 596 ? -21.345 -10.478 0.192 1.00 82.75 596 ILE A C 1
ATOM 4454 O O . ILE A 1 596 ? -21.917 -10.723 1.250 1.00 82.75 596 ILE A O 1
ATOM 4458 N N . LYS A 1 597 ? -21.954 -9.827 -0.811 1.00 83.69 597 LYS A N 1
ATOM 4459 C CA . LYS A 1 597 ? -23.358 -9.381 -0.737 1.00 83.69 597 LYS A CA 1
ATOM 4460 C C . LYS A 1 597 ? -24.324 -10.555 -0.566 1.00 83.69 597 LYS A C 1
ATOM 4462 O O . LYS A 1 597 ? -25.225 -10.475 0.268 1.00 83.69 597 LYS A O 1
ATOM 4467 N N . ASP A 1 598 ? -24.124 -11.639 -1.307 1.00 86.31 598 ASP A N 1
ATOM 4468 C CA . ASP A 1 598 ? -24.935 -12.855 -1.229 1.00 86.31 598 ASP A CA 1
ATOM 4469 C C . ASP A 1 598 ? -24.785 -13.505 0.161 1.00 86.31 598 ASP A C 1
ATOM 4471 O O . ASP A 1 598 ? -25.787 -13.775 0.821 1.00 86.31 598 ASP A O 1
ATOM 4475 N N . ALA A 1 599 ? -23.554 -13.648 0.668 1.00 89.88 599 ALA A N 1
ATOM 4476 C CA . ALA A 1 599 ? -23.280 -14.193 2.001 1.00 89.88 599 ALA A CA 1
ATOM 4477 C C . ALA A 1 599 ? -23.802 -13.302 3.143 1.00 89.88 599 ALA A C 1
ATOM 4479 O O . ALA A 1 599 ? -24.238 -13.813 4.173 1.00 89.88 599 ALA A O 1
ATOM 4480 N N . LEU A 1 600 ? -23.783 -11.975 2.983 1.00 90.38 600 LEU A N 1
ATOM 4481 C CA . LEU A 1 600 ? -24.360 -11.034 3.947 1.00 90.38 600 LEU A CA 1
ATOM 4482 C C . LEU A 1 600 ? -25.893 -11.107 3.944 1.00 90.38 600 LEU A C 1
ATOM 4484 O O . LEU A 1 600 ? -26.517 -11.134 5.002 1.00 90.38 600 LEU A O 1
ATOM 4488 N N . THR A 1 601 ? -26.497 -11.217 2.761 1.00 90.81 601 THR A N 1
ATOM 4489 C CA . THR A 1 601 ? -27.947 -11.415 2.613 1.00 90.81 601 THR A CA 1
ATOM 4490 C C . THR A 1 601 ? -28.378 -12.729 3.262 1.00 90.81 601 THR A C 1
ATOM 4492 O O . THR A 1 601 ? -29.361 -12.770 4.003 1.00 90.81 601 THR A O 1
ATOM 4495 N N . GLU A 1 602 ? -27.609 -13.796 3.047 1.00 93.06 602 GLU A N 1
ATOM 4496 C CA . GLU A 1 602 ? -27.810 -15.086 3.704 1.00 93.06 602 GLU A CA 1
ATOM 4497 C C . GLU A 1 602 ? -27.635 -14.973 5.225 1.00 93.06 602 GLU A C 1
ATOM 4499 O O . GLU A 1 602 ? -28.486 -15.448 5.976 1.00 93.06 602 GLU A O 1
ATOM 4504 N N . LEU A 1 603 ? -26.607 -14.259 5.700 1.00 93.00 603 LEU A N 1
ATOM 4505 C CA . LEU A 1 603 ? -26.411 -13.963 7.121 1.00 93.00 603 LEU A CA 1
ATOM 4506 C C . LEU A 1 603 ? -27.598 -13.214 7.728 1.00 93.00 603 LEU A C 1
ATOM 4508 O O . LEU A 1 603 ? -27.916 -13.438 8.892 1.00 93.00 603 LEU A O 1
ATOM 4512 N N . HIS A 1 604 ? -28.267 -12.329 6.998 1.00 92.31 604 HIS A N 1
ATOM 4513 C CA . HIS A 1 604 ? -29.412 -11.588 7.528 1.00 92.31 604 HIS A CA 1
ATOM 4514 C C . HIS A 1 604 ? -30.703 -12.411 7.521 1.00 92.31 604 HIS A C 1
ATOM 4516 O O . HIS A 1 604 ? -31.499 -12.283 8.450 1.00 92.31 604 HIS A O 1
ATOM 4522 N N . ALA A 1 605 ? -30.898 -13.276 6.523 1.00 90.12 605 ALA A N 1
ATOM 4523 C CA . ALA A 1 605 ? -32.150 -14.005 6.321 1.00 90.12 605 ALA A CA 1
ATOM 4524 C C . ALA A 1 605 ? -32.191 -15.404 6.965 1.00 90.12 605 ALA A C 1
ATOM 4526 O O . ALA A 1 605 ? -33.254 -15.832 7.416 1.00 90.12 605 ALA A O 1
ATOM 4527 N N . ALA A 1 606 ? -31.071 -16.131 7.000 1.00 89.75 606 ALA A N 1
ATOM 4528 C CA . ALA A 1 606 ? -31.046 -17.527 7.428 1.00 89.75 606 ALA A CA 1
ATOM 4529 C C . ALA A 1 606 ? -31.194 -17.689 8.952 1.00 89.75 606 ALA A C 1
ATOM 4531 O O . ALA A 1 606 ? -30.642 -16.910 9.742 1.00 89.75 606 ALA A O 1
ATOM 4532 N N . GLU A 1 607 ? -31.904 -18.742 9.376 1.00 86.31 607 GLU A N 1
ATOM 4533 C CA . GLU A 1 607 ? -31.917 -19.175 10.777 1.00 86.31 607 GLU A CA 1
ATOM 4534 C C . GLU A 1 607 ? -30.514 -19.605 11.224 1.00 86.31 607 GLU A C 1
ATOM 4536 O O . GLU A 1 607 ? -29.750 -20.191 10.456 1.00 86.31 607 GLU A O 1
ATOM 4541 N N . LYS A 1 608 ? -30.176 -19.314 12.485 1.00 90.75 608 LYS A N 1
ATOM 4542 C CA . LYS A 1 608 ? -28.844 -19.573 13.046 1.00 90.75 608 LYS A CA 1
ATOM 4543 C C . LYS A 1 608 ? -28.906 -20.605 14.156 1.00 90.75 608 LYS A C 1
ATOM 4545 O O . LYS A 1 608 ? -29.632 -20.417 15.132 1.00 90.75 608 LYS A O 1
ATOM 4550 N N . THR A 1 609 ? -28.097 -21.655 14.050 1.00 91.56 609 THR A N 1
ATOM 4551 C CA . THR A 1 609 ? -27.860 -22.594 15.151 1.00 91.56 609 THR A CA 1
ATOM 4552 C C . THR A 1 609 ? -26.774 -22.052 16.078 1.00 91.56 609 THR A C 1
ATOM 4554 O O . THR A 1 609 ? -25.759 -21.523 15.630 1.00 91.56 609 THR A O 1
ATOM 4557 N N . VAL A 1 610 ? -26.982 -22.156 17.392 1.00 90.69 610 VAL A N 1
ATOM 4558 C CA . VAL A 1 610 ? -25.991 -21.741 18.394 1.00 90.69 610 VAL A CA 1
ATOM 4559 C C . VAL A 1 610 ? -25.283 -22.971 18.942 1.00 90.69 610 VAL A C 1
ATOM 4561 O O . VAL A 1 610 ? -25.926 -23.849 19.523 1.00 90.69 610 VAL A O 1
ATOM 4564 N N . GLU A 1 611 ? -23.963 -23.023 18.794 1.00 90.94 611 GLU A N 1
ATOM 4565 C CA . GLU A 1 611 ? -23.138 -24.159 19.208 1.00 90.94 611 GLU A CA 1
ATOM 4566 C C . GLU A 1 611 ? -21.988 -23.712 20.112 1.00 90.94 611 GLU A C 1
ATOM 4568 O O . GLU A 1 611 ? -21.296 -22.736 19.829 1.00 90.94 611 GLU A O 1
ATOM 4573 N N . ASN A 1 612 ? -21.764 -24.447 21.205 1.00 90.31 612 ASN A N 1
ATOM 4574 C CA . ASN A 1 612 ? -20.618 -24.209 22.082 1.00 90.31 612 ASN A CA 1
ATOM 4575 C C . ASN A 1 612 ? -19.408 -25.007 21.578 1.00 90.31 612 ASN A C 1
ATOM 4577 O O . ASN A 1 612 ? -19.530 -26.203 21.310 1.00 90.31 612 ASN A O 1
ATOM 4581 N N . THR A 1 613 ? -18.246 -24.367 21.502 1.00 90.62 613 THR A N 1
ATOM 4582 C CA . THR A 1 613 ? -16.975 -24.957 21.067 1.00 90.62 613 THR A CA 1
ATOM 4583 C C . THR A 1 613 ? -15.828 -24.445 21.935 1.00 90.62 613 THR A C 1
ATOM 4585 O O . THR A 1 613 ? -15.874 -23.328 22.435 1.00 90.62 613 THR A O 1
ATOM 4588 N N . ASP A 1 614 ? -14.774 -25.246 22.080 1.00 88.38 614 ASP A N 1
ATOM 4589 C CA . ASP A 1 614 ? -13.538 -24.869 22.777 1.00 88.38 614 ASP A CA 1
ATOM 4590 C C . ASP A 1 614 ? -12.372 -24.609 21.795 1.00 88.38 614 ASP A C 1
ATOM 4592 O O . ASP A 1 614 ? -11.210 -24.579 22.200 1.00 88.38 614 ASP A O 1
ATOM 4596 N N . GLN A 1 615 ? -12.663 -24.447 20.496 1.00 89.94 615 GLN A N 1
ATOM 4597 C CA . GLN A 1 615 ? -11.655 -24.436 19.423 1.00 89.94 615 GLN A CA 1
ATOM 4598 C C . GLN A 1 615 ? -11.520 -23.108 18.656 1.00 89.94 615 GLN A C 1
ATOM 4600 O O . GLN A 1 615 ? -10.691 -23.030 17.752 1.00 89.94 615 GLN A O 1
ATOM 4605 N N . LEU A 1 616 ? -12.276 -22.049 18.987 1.00 92.06 616 LEU A N 1
ATOM 4606 C CA . LEU A 1 616 ? -12.123 -20.750 18.304 1.00 92.06 616 LEU A CA 1
ATOM 4607 C C . LEU A 1 616 ? -10.771 -20.106 18.630 1.00 92.06 616 LEU A C 1
ATOM 4609 O O . LEU A 1 616 ? -10.068 -19.648 17.733 1.00 92.06 616 LEU A O 1
ATOM 4613 N N . MET A 1 617 ? -10.405 -20.110 19.908 1.00 92.00 617 MET A N 1
ATOM 4614 C CA . MET A 1 617 ? -9.196 -19.533 20.476 1.00 92.00 617 MET A CA 1
ATOM 4615 C C . MET A 1 617 ? -8.431 -20.609 21.244 1.00 92.00 617 MET A C 1
ATOM 4617 O O . MET A 1 617 ? -8.932 -21.176 22.218 1.00 92.00 617 MET A O 1
ATOM 4621 N N . VAL A 1 618 ? -7.197 -20.868 20.823 1.00 89.62 618 VAL A N 1
ATOM 4622 C CA . VAL A 1 618 ? -6.323 -21.899 21.392 1.00 89.62 618 VAL A CA 1
ATOM 4623 C C . VAL A 1 618 ? -5.236 -21.228 22.237 1.00 89.62 618 VAL A C 1
ATOM 4625 O O . VAL A 1 618 ? -4.590 -20.298 21.752 1.00 89.62 618 VAL A O 1
ATOM 4628 N N . PRO A 1 619 ? -5.017 -21.643 23.498 1.00 85.69 619 PRO A N 1
ATOM 4629 C CA . PRO A 1 619 ? -3.971 -21.063 24.340 1.00 85.69 619 PRO A CA 1
ATOM 4630 C C . PRO A 1 619 ? -2.577 -21.382 23.781 1.00 85.69 619 PRO A C 1
ATOM 4632 O O . PRO A 1 619 ? -2.312 -22.527 23.418 1.00 85.69 619 PRO A O 1
ATOM 4635 N N . THR A 1 620 ? -1.679 -20.394 23.749 1.00 79.75 620 THR A N 1
ATOM 4636 C CA . THR A 1 620 ? -0.301 -20.566 23.248 1.00 79.75 620 THR A CA 1
ATOM 4637 C C . THR A 1 620 ? 0.739 -20.383 24.351 1.00 79.75 620 THR A C 1
ATOM 4639 O O . THR A 1 620 ? 1.371 -21.349 24.771 1.00 79.75 620 THR A O 1
ATOM 4642 N N . LEU A 1 621 ? 0.894 -19.160 24.864 1.00 72.94 621 LEU A N 1
ATOM 4643 C CA . LEU A 1 621 ? 1.820 -18.808 25.945 1.00 72.94 621 LEU A CA 1
ATOM 4644 C C . LEU A 1 621 ? 1.207 -17.786 26.906 1.00 72.94 621 LEU A C 1
ATOM 4646 O O . LEU A 1 621 ? 0.226 -17.118 26.598 1.00 72.94 621 LEU A O 1
ATOM 4650 N N . GLY A 1 622 ? 1.787 -17.647 28.095 1.00 71.50 622 GLY A N 1
ATOM 4651 C CA . GLY A 1 622 ? 1.400 -16.629 29.068 1.00 71.50 622 GLY A CA 1
ATOM 4652 C C . GLY A 1 622 ? 2.590 -16.175 29.904 1.00 71.50 622 GLY A C 1
ATOM 4653 O O . GLY A 1 622 ? 3.577 -16.902 30.035 1.00 71.50 622 GLY A O 1
ATOM 4654 N N . SER A 1 623 ? 2.529 -14.953 30.426 1.00 73.38 623 SER A N 1
ATOM 4655 C CA . SER A 1 623 ? 3.540 -14.437 31.344 1.00 73.38 623 SER A CA 1
ATOM 4656 C C . SER A 1 623 ? 3.370 -15.043 32.742 1.00 73.38 623 SER A C 1
ATOM 4658 O O . SER A 1 623 ? 2.336 -15.625 33.077 1.00 73.38 623 SER A O 1
ATOM 4660 N N . GLN A 1 624 ? 4.418 -14.929 33.561 1.00 68.62 624 GLN A N 1
ATOM 4661 C CA . GLN A 1 624 ? 4.379 -15.365 34.958 1.00 68.62 624 GLN A CA 1
ATOM 4662 C C . GLN A 1 624 ? 3.433 -14.479 35.788 1.00 68.62 624 GLN A C 1
ATOM 4664 O O . GLN A 1 624 ? 3.159 -13.331 35.428 1.00 68.62 624 GLN A O 1
ATOM 4669 N N . GLU A 1 625 ? 2.948 -15.015 36.912 1.00 70.00 625 GLU A N 1
ATOM 4670 C CA . GLU A 1 625 ? 2.211 -14.242 37.920 1.00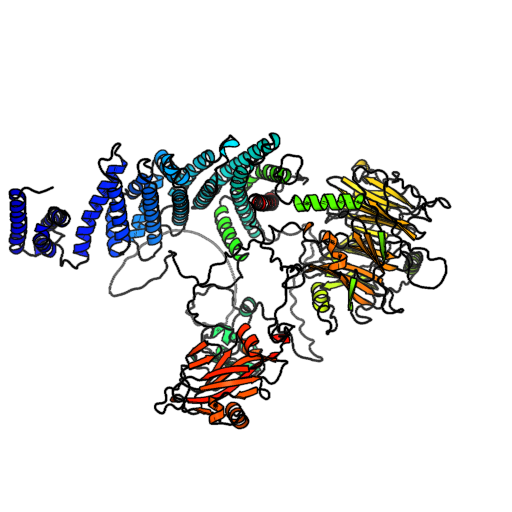 70.00 625 GLU A CA 1
ATOM 4671 C C . GLU A 1 625 ? 3.022 -12.996 38.322 1.00 70.00 625 GLU A C 1
ATOM 4673 O O . GLU A 1 625 ? 4.238 -13.074 38.504 1.00 70.00 625 GLU A O 1
ATOM 4678 N N . GLY A 1 626 ? 2.366 -11.836 38.420 1.00 66.25 626 GLY A N 1
ATOM 4679 C CA . GLY A 1 626 ? 3.020 -10.574 38.778 1.00 66.25 626 GLY A CA 1
ATOM 4680 C C . GLY A 1 626 ? 3.818 -9.885 37.665 1.00 66.25 626 GLY A C 1
ATOM 4681 O O . GLY A 1 626 ? 4.517 -8.921 37.959 1.00 66.25 626 GLY A O 1
ATOM 4682 N N . ALA A 1 627 ? 3.717 -10.313 36.397 1.00 70.25 627 ALA A N 1
ATOM 4683 C CA . ALA A 1 627 ? 4.379 -9.629 35.275 1.00 70.25 627 ALA A CA 1
ATOM 4684 C C . ALA A 1 627 ? 4.037 -8.127 35.194 1.00 70.25 627 ALA A C 1
ATOM 4686 O O . ALA A 1 627 ? 4.878 -7.314 34.812 1.00 70.25 627 ALA A O 1
ATOM 4687 N N . PHE A 1 628 ? 2.822 -7.760 35.607 1.00 71.44 628 PHE A N 1
ATOM 4688 C CA . PHE A 1 628 ? 2.480 -6.392 35.960 1.00 71.44 628 PHE A CA 1
ATOM 4689 C C . PHE A 1 628 ? 2.172 -6.267 37.445 1.00 71.44 628 PHE A C 1
ATOM 4691 O O . PHE A 1 628 ? 1.194 -6.815 37.955 1.00 71.44 628 PHE A O 1
ATOM 4698 N N . GLU A 1 629 ? 2.957 -5.447 38.127 1.00 71.88 629 GLU A N 1
ATOM 4699 C CA . GLU A 1 629 ? 2.654 -5.051 39.492 1.00 71.88 629 GLU A CA 1
ATOM 4700 C C . GLU A 1 629 ? 1.497 -4.042 39.526 1.00 71.88 629 GLU A C 1
ATOM 4702 O O . GLU A 1 629 ? 1.332 -3.200 38.632 1.00 71.88 629 GLU A O 1
ATOM 4707 N N . ASN A 1 630 ? 0.704 -4.101 40.598 1.00 74.38 630 ASN A N 1
ATOM 4708 C CA . ASN A 1 630 ? -0.345 -3.125 40.911 1.00 74.38 630 ASN A CA 1
ATOM 4709 C C . ASN A 1 630 ? -1.414 -2.963 39.809 1.00 74.38 630 ASN A C 1
ATOM 4711 O O . ASN A 1 630 ? -1.937 -1.870 39.589 1.00 74.38 630 ASN A O 1
ATOM 4715 N N . VAL A 1 631 ? -1.741 -4.047 39.095 1.00 76.19 631 VAL A N 1
ATOM 4716 C CA . VAL A 1 631 ? -2.904 -4.087 38.185 1.00 76.19 631 VAL A CA 1
ATOM 4717 C C . VAL A 1 631 ? -4.202 -4.193 38.970 1.00 76.19 631 VAL A C 1
ATOM 4719 O O . VAL A 1 631 ? -5.208 -3.600 38.581 1.00 76.19 631 VAL A O 1
ATOM 4722 N N . ARG A 1 632 ? -4.204 -4.946 40.072 1.00 78.75 632 ARG A N 1
ATOM 4723 C CA . ARG A 1 632 ? -5.352 -5.045 40.969 1.00 78.75 632 ARG A CA 1
ATOM 4724 C C . ARG A 1 632 ? -5.495 -3.744 41.751 1.00 78.75 632 ARG A C 1
ATOM 4726 O O . ARG A 1 632 ? -4.601 -3.399 42.506 1.00 78.75 632 ARG A O 1
ATOM 4733 N N . MET A 1 633 ? -6.629 -3.066 41.591 1.00 74.12 633 MET A N 1
ATOM 4734 C CA . MET A 1 633 ? -6.877 -1.774 42.233 1.00 74.12 633 MET A CA 1
ATOM 4735 C C . MET A 1 633 ? -7.366 -1.929 43.674 1.00 74.12 633 MET A C 1
ATOM 4737 O O . MET A 1 633 ? -8.323 -2.657 43.957 1.00 74.12 633 MET A O 1
ATOM 4741 N N . THR A 1 634 ? -6.776 -1.154 44.573 1.00 77.44 634 THR A N 1
ATOM 4742 C CA . THR A 1 634 ? -7.231 -0.936 45.941 1.00 77.44 634 THR A CA 1
ATOM 4743 C C . THR A 1 634 ? -7.972 0.395 46.029 1.00 77.44 634 THR A C 1
ATOM 4745 O O . THR A 1 634 ? -7.406 1.482 46.062 1.00 77.44 634 THR A O 1
ATOM 4748 N N . PHE A 1 635 ? -9.300 0.324 46.052 1.00 80.50 635 PHE A N 1
ATOM 4749 C CA . PHE A 1 635 ? -10.133 1.522 46.102 1.00 80.50 635 PHE A CA 1
ATOM 4750 C C . PHE A 1 635 ? -10.225 2.064 47.533 1.00 80.50 635 PHE A C 1
ATOM 4752 O O . PHE A 1 635 ? -10.987 1.529 48.334 1.00 80.50 635 PHE A O 1
ATOM 4759 N N . SER A 1 636 ? -9.484 3.106 47.889 1.00 76.38 636 SER A N 1
ATOM 4760 C CA . SER A 1 636 ? -9.554 3.747 49.213 1.00 76.38 636 SER A CA 1
ATOM 4761 C C . SER A 1 636 ? -10.355 5.060 49.179 1.00 76.38 636 SER A C 1
ATOM 4763 O O . SER A 1 636 ? -10.641 5.603 48.113 1.00 76.38 636 SER A O 1
ATOM 4765 N N . GLY A 1 637 ? -10.773 5.552 50.350 1.00 84.94 637 GLY A N 1
ATOM 4766 C CA . GLY A 1 637 ? -11.581 6.774 50.474 1.00 84.94 637 GLY A CA 1
ATOM 4767 C C . GLY A 1 637 ? -13.052 6.623 50.054 1.00 84.94 637 GLY A C 1
ATOM 4768 O O . GLY A 1 637 ? -13.504 5.538 49.687 1.00 84.94 637 GLY A O 1
ATOM 4769 N N . GLU A 1 638 ? -13.803 7.725 50.126 1.00 82.25 638 GLU A N 1
ATOM 4770 C CA . GLU A 1 638 ? -15.241 7.781 49.810 1.00 82.25 638 GLU A CA 1
ATOM 4771 C C . GLU A 1 638 ? -15.517 7.461 48.333 1.00 82.25 638 GLU A C 1
ATOM 4773 O O . GLU A 1 638 ? -16.298 6.561 48.029 1.00 82.25 638 GLU A O 1
ATOM 4778 N N . GLN A 1 639 ? -14.792 8.100 47.404 1.00 82.06 639 GLN A N 1
ATOM 4779 C CA . GLN A 1 639 ? -14.902 7.793 45.971 1.00 82.06 639 GLN A CA 1
ATOM 4780 C C . GLN A 1 639 ? -14.570 6.324 45.668 1.00 82.06 639 GLN A C 1
ATOM 4782 O O . GLN A 1 639 ? -15.236 5.692 44.848 1.00 82.06 639 GLN A O 1
ATOM 4787 N N . GLY A 1 640 ? -13.582 5.749 46.359 1.00 85.88 640 GLY A N 1
ATOM 4788 C CA . GLY A 1 640 ? -13.230 4.341 46.211 1.00 85.88 640 GLY A CA 1
ATOM 4789 C C . GLY A 1 640 ? -14.333 3.380 46.673 1.00 85.88 640 GLY A C 1
ATOM 4790 O O . GLY A 1 640 ? -14.527 2.326 46.064 1.00 85.88 640 GLY A O 1
ATOM 4791 N N . GLN A 1 641 ? -15.090 3.729 47.718 1.00 86.12 641 GLN A N 1
ATOM 4792 C CA . GLN A 1 641 ? -16.257 2.945 48.143 1.00 86.12 641 GLN A CA 1
ATOM 4793 C C . GLN A 1 641 ? -17.373 2.992 47.094 1.00 86.12 641 GLN A C 1
ATOM 4795 O O . GLN A 1 641 ? -17.921 1.942 46.754 1.00 86.12 641 GLN A O 1
ATOM 4800 N N . THR A 1 642 ? -17.635 4.165 46.512 1.00 88.50 642 THR A N 1
ATOM 4801 C CA . THR A 1 642 ? -18.600 4.325 45.413 1.00 88.50 642 THR A CA 1
ATOM 4802 C C . THR A 1 642 ? -18.211 3.484 44.199 1.00 88.50 642 THR A C 1
ATOM 4804 O O . THR A 1 642 ? -19.040 2.741 43.677 1.00 88.50 642 THR A O 1
ATOM 4807 N N . ILE A 1 643 ? -16.939 3.514 43.785 1.00 88.62 643 ILE A N 1
ATOM 4808 C CA . ILE A 1 643 ? -16.445 2.684 42.674 1.00 88.62 643 ILE A CA 1
ATOM 4809 C C . ILE A 1 643 ? -16.644 1.192 42.978 1.00 88.62 643 ILE A C 1
ATOM 4811 O O . ILE A 1 643 ? -17.150 0.455 42.131 1.00 88.62 643 ILE A O 1
ATOM 4815 N N . ARG A 1 644 ? -16.318 0.737 44.199 1.00 87.19 644 ARG A N 1
ATOM 4816 C CA . ARG A 1 644 ? -16.547 -0.660 44.613 1.00 87.19 644 ARG A CA 1
ATOM 4817 C C . ARG A 1 644 ? -18.016 -1.057 44.542 1.00 87.19 644 ARG A C 1
ATOM 4819 O O . ARG A 1 644 ? -18.314 -2.160 44.090 1.00 87.19 644 ARG A O 1
ATOM 4826 N N . GLN A 1 645 ? -18.920 -0.179 44.966 1.00 89.12 645 GLN A N 1
ATOM 4827 C CA . GLN A 1 645 ? -20.356 -0.430 44.903 1.00 89.12 645 GLN A CA 1
ATOM 4828 C C . GLN A 1 645 ? -20.854 -0.509 43.453 1.00 89.12 645 GLN A C 1
ATOM 4830 O O . GLN A 1 645 ? -21.601 -1.426 43.125 1.00 89.12 645 GLN A O 1
ATOM 4835 N N . LEU A 1 646 ? -20.416 0.400 42.576 1.00 89.50 646 LEU A N 1
ATOM 4836 C CA . LEU A 1 646 ? -20.822 0.422 41.166 1.00 89.50 646 LEU A CA 1
ATOM 4837 C C . LEU A 1 646 ? -20.311 -0.797 40.385 1.00 89.50 646 LEU A C 1
ATOM 4839 O O . LEU A 1 646 ? -21.061 -1.367 39.589 1.00 89.50 646 LEU A O 1
ATOM 4843 N N . ILE A 1 647 ? -19.072 -1.230 40.644 1.00 87.56 647 ILE A N 1
ATOM 4844 C CA . ILE A 1 647 ? -18.506 -2.458 40.064 1.00 87.56 647 ILE A CA 1
ATOM 4845 C C . ILE A 1 647 ? -19.217 -3.697 40.623 1.00 87.56 647 ILE A C 1
ATOM 4847 O O . ILE A 1 647 ? -19.593 -4.588 39.863 1.00 87.56 647 ILE A O 1
ATOM 4851 N N . GLY A 1 648 ? -19.455 -3.742 41.939 1.00 85.00 648 GLY A N 1
ATOM 4852 C CA . GLY A 1 648 ? -20.163 -4.846 42.595 1.00 85.00 648 GLY A CA 1
ATOM 4853 C C . GLY A 1 648 ? -21.629 -4.978 42.172 1.00 85.00 648 GLY A C 1
ATOM 4854 O O . GLY A 1 648 ? -22.152 -6.085 42.131 1.00 85.00 648 GLY A O 1
ATOM 4855 N N . ALA A 1 649 ? -22.278 -3.869 41.812 1.00 85.62 649 ALA A N 1
ATOM 4856 C CA . ALA A 1 649 ? -23.634 -3.841 41.265 1.00 85.62 649 ALA A CA 1
ATOM 4857 C C . ALA A 1 649 ? -23.686 -4.071 39.740 1.00 85.62 649 ALA A C 1
ATOM 4859 O O . ALA A 1 649 ? -24.760 -3.972 39.147 1.00 85.62 649 ALA A O 1
ATOM 4860 N N . HIS A 1 650 ? -22.544 -4.339 39.093 1.00 84.25 650 HIS A N 1
ATOM 4861 C CA . HIS A 1 650 ? -22.417 -4.530 37.641 1.00 84.25 650 HIS A CA 1
ATOM 4862 C C . HIS A 1 650 ? -22.958 -3.356 36.805 1.00 84.25 650 HIS A C 1
ATOM 4864 O O . HIS A 1 650 ? -23.423 -3.535 35.677 1.00 84.25 650 HIS A O 1
ATOM 4870 N N . VAL A 1 651 ? -22.914 -2.147 37.372 1.00 83.69 651 VAL A N 1
ATOM 4871 C CA . VAL A 1 651 ? -23.302 -0.898 36.702 1.00 83.69 651 VAL A CA 1
ATOM 4872 C C . VAL A 1 651 ? -22.116 -0.315 35.940 1.00 83.69 651 VAL A C 1
ATOM 4874 O O . VAL A 1 651 ? -22.296 0.241 34.863 1.00 83.69 651 VAL A O 1
ATOM 4877 N N . LEU A 1 652 ? -20.913 -0.462 36.497 1.00 86.75 652 LEU A N 1
ATOM 4878 C CA . LEU A 1 652 ? -19.663 -0.007 35.906 1.00 86.75 652 LEU A CA 1
ATOM 4879 C C . LEU A 1 652 ? -18.686 -1.180 35.807 1.00 86.75 652 LEU A C 1
ATOM 4881 O O . LEU A 1 652 ? -18.626 -2.038 36.688 1.00 86.75 652 LEU A O 1
ATOM 4885 N N . ARG A 1 653 ? -17.915 -1.224 34.725 1.00 84.44 653 ARG A N 1
ATOM 4886 C CA . ARG A 1 653 ? -16.895 -2.242 34.461 1.00 84.44 653 ARG A CA 1
ATOM 4887 C C . ARG A 1 653 ? -15.556 -1.556 34.259 1.00 84.44 653 ARG A C 1
ATOM 4889 O O . ARG A 1 653 ? -15.500 -0.445 33.743 1.00 84.44 653 ARG A O 1
ATOM 4896 N N . ARG A 1 654 ? -14.485 -2.222 34.685 1.00 87.62 654 ARG A N 1
ATOM 4897 C CA . ARG A 1 654 ? -13.129 -1.719 34.487 1.00 87.62 654 ARG A CA 1
ATOM 4898 C C . ARG A 1 654 ? -12.579 -2.242 33.164 1.00 87.62 654 ARG A C 1
ATOM 4900 O O . ARG A 1 654 ? -12.499 -3.455 33.004 1.00 87.62 654 ARG A O 1
ATOM 4907 N N . VAL A 1 655 ? -12.156 -1.331 32.294 1.00 91.19 655 VAL A N 1
ATOM 4908 C CA . VAL A 1 655 ? -11.394 -1.625 31.072 1.00 91.19 655 VAL A CA 1
ATOM 4909 C C . VAL A 1 655 ? -9.959 -1.193 31.340 1.00 91.19 655 VAL A C 1
ATOM 4911 O O . VAL A 1 655 ? -9.639 -0.006 31.345 1.00 91.19 655 VAL A O 1
ATOM 4914 N N . ALA A 1 656 ? -9.123 -2.155 31.705 1.00 90.50 656 ALA A N 1
ATOM 4915 C CA . ALA A 1 656 ? -7.765 -1.914 32.160 1.00 90.50 656 ALA A CA 1
ATOM 4916 C C . ALA A 1 656 ? -6.739 -1.919 31.023 1.00 90.50 656 ALA A C 1
ATOM 4918 O O . ALA A 1 656 ? -5.624 -1.446 31.250 1.00 90.50 656 ALA A O 1
ATOM 4919 N N . MET A 1 657 ? -7.090 -2.462 29.855 1.00 91.94 657 MET A N 1
ATOM 4920 C CA . MET A 1 657 ? -6.175 -2.728 28.751 1.00 91.94 657 MET A CA 1
ATOM 4921 C C . MET A 1 657 ? -6.799 -2.333 27.405 1.00 91.94 657 MET A C 1
ATOM 4923 O O . MET A 1 657 ? -7.974 -2.592 27.169 1.00 91.94 657 MET A O 1
ATOM 4927 N N . CYS A 1 658 ? -6.019 -1.739 26.499 1.00 92.25 658 CYS A N 1
ATOM 4928 C CA . CYS A 1 658 ? -6.443 -1.503 25.115 1.00 92.25 658 CYS A CA 1
ATOM 4929 C C . CYS A 1 658 ? -5.261 -1.571 24.137 1.00 92.25 658 CYS A C 1
ATOM 4931 O O . CYS A 1 658 ? -4.121 -1.268 24.499 1.00 92.25 658 CYS A O 1
ATOM 4933 N N . CYS A 1 659 ? -5.532 -1.939 22.885 1.00 90.69 659 CYS A N 1
ATOM 4934 C CA . CYS A 1 659 ? -4.551 -1.855 21.805 1.00 90.69 659 CYS A CA 1
ATOM 4935 C C . CYS A 1 659 ? -4.608 -0.481 21.133 1.00 90.69 659 CYS A C 1
ATOM 4937 O O . CYS A 1 659 ? -5.685 0.016 20.814 1.00 90.69 659 CYS A O 1
ATOM 4939 N N . LEU A 1 660 ? -3.433 0.097 20.900 1.00 88.56 660 LEU A N 1
ATOM 4940 C CA . LEU A 1 660 ? -3.218 1.256 20.043 1.00 88.56 660 LEU A CA 1
ATOM 4941 C C . LEU A 1 660 ? -2.664 0.729 18.721 1.00 88.56 660 LEU A C 1
ATOM 4943 O O . LEU A 1 660 ? -1.473 0.426 18.613 1.00 88.56 660 LEU A O 1
ATOM 4947 N N . ALA A 1 661 ? -3.564 0.503 17.771 1.00 83.81 661 ALA A N 1
ATOM 4948 C CA . ALA A 1 661 ? -3.240 0.026 16.437 1.00 83.81 661 ALA A CA 1
ATOM 4949 C C . ALA A 1 661 ? -4.313 0.516 15.467 1.00 83.81 661 ALA A C 1
ATOM 4951 O O . ALA A 1 661 ? -5.505 0.322 15.713 1.00 83.81 661 ALA A O 1
ATOM 4952 N N . SER A 1 662 ? -3.886 1.120 14.365 1.00 78.00 662 SER A N 1
ATOM 4953 C CA . SER A 1 662 ? -4.774 1.513 13.270 1.00 78.00 662 SER A CA 1
ATOM 4954 C C . SER A 1 662 ? -4.660 0.522 12.099 1.00 78.00 662 SER A C 1
ATOM 4956 O O . SER A 1 662 ? -3.597 -0.066 11.897 1.00 78.00 662 SER A O 1
ATOM 4958 N N . PRO A 1 663 ? -5.709 0.316 11.274 1.00 63.50 663 PRO A N 1
ATOM 4959 C CA . PRO A 1 663 ? -5.679 -0.658 10.175 1.00 63.50 663 PRO A CA 1
ATOM 4960 C C . PRO A 1 663 ? -4.545 -0.461 9.155 1.00 63.50 663 PRO A C 1
ATOM 4962 O O . PRO A 1 663 ? -4.129 -1.427 8.518 1.00 63.50 663 PRO A O 1
ATOM 4965 N N . LYS A 1 664 ? -4.074 0.783 8.986 1.00 61.09 664 LYS A N 1
ATOM 4966 C CA . LYS A 1 664 ? -2.958 1.166 8.102 1.00 61.09 664 LYS A CA 1
ATOM 4967 C C . LYS A 1 664 ? -1.664 1.472 8.871 1.00 61.09 664 LYS A C 1
ATOM 4969 O O . LYS A 1 664 ? -0.626 1.703 8.253 1.00 61.09 664 LYS A O 1
ATOM 4974 N N . GLY A 1 665 ? -1.727 1.502 10.199 1.00 62.62 665 GLY A N 1
ATOM 4975 C CA . GLY A 1 665 ? -0.604 1.826 11.061 1.00 62.62 665 GLY A CA 1
ATOM 4976 C C . GLY A 1 665 ? 0.399 0.691 11.116 1.00 62.62 665 GLY A C 1
ATOM 4977 O O . GLY A 1 665 ? 0.050 -0.489 11.180 1.00 62.62 665 GLY A O 1
ATOM 4978 N N . ARG A 1 666 ? 1.683 1.049 11.086 1.00 65.62 666 ARG A N 1
ATOM 4979 C CA . ARG A 1 666 ? 2.770 0.085 11.305 1.00 65.62 666 ARG A CA 1
ATOM 4980 C C . ARG A 1 666 ? 3.023 -0.145 12.797 1.00 65.62 666 ARG A C 1
ATOM 4982 O O . ARG A 1 666 ? 3.758 -1.073 13.138 1.00 65.62 666 ARG A O 1
ATOM 4989 N N . ARG A 1 667 ? 2.457 0.683 13.687 1.00 74.44 667 ARG A N 1
ATOM 4990 C CA . ARG A 1 667 ? 2.669 0.570 15.131 1.00 74.44 667 ARG A CA 1
ATOM 4991 C C . ARG A 1 667 ? 1.570 -0.273 15.751 1.00 74.44 667 ARG A C 1
ATOM 4993 O O . ARG A 1 667 ? 0.398 -0.190 15.414 1.00 74.44 667 ARG A O 1
ATOM 5000 N N . GLN A 1 668 ? 1.986 -1.114 16.682 1.00 83.62 668 GLN A N 1
ATOM 5001 C CA . GLN A 1 668 ? 1.079 -1.899 17.497 1.00 83.62 668 GLN A CA 1
ATOM 5002 C C . GLN A 1 668 ? 1.576 -1.789 18.928 1.00 83.62 668 GLN A C 1
ATOM 5004 O O . GLN A 1 668 ? 2.612 -2.362 19.286 1.00 83.62 668 GLN A O 1
ATOM 5009 N N . HIS A 1 669 ? 0.862 -1.012 19.735 1.00 88.44 669 HIS A N 1
ATOM 5010 C CA . HIS A 1 669 ? 1.173 -0.832 21.146 1.00 88.44 669 HIS A CA 1
ATOM 5011 C C . HIS A 1 669 ? 0.041 -1.355 22.026 1.00 88.44 669 HIS A C 1
ATOM 5013 O O . HIS A 1 669 ? -1.123 -1.407 21.628 1.00 88.44 669 HIS A O 1
ATOM 5019 N N . LEU A 1 670 ? 0.393 -1.757 23.243 1.00 90.38 670 LEU A N 1
ATOM 5020 C CA . LEU A 1 670 ? -0.556 -2.165 24.273 1.00 90.38 670 LEU A CA 1
ATOM 5021 C C . LEU A 1 670 ? -0.485 -1.168 25.423 1.00 90.38 670 LEU A C 1
ATOM 5023 O O . LEU A 1 670 ? 0.577 -1.005 26.023 1.00 90.38 670 LEU A O 1
ATOM 5027 N N . ALA A 1 671 ? -1.602 -0.519 25.731 1.00 91.81 671 ALA A N 1
ATOM 5028 C CA . ALA A 1 671 ? -1.724 0.341 26.897 1.00 91.81 671 ALA A CA 1
ATOM 5029 C C . ALA A 1 671 ? -2.369 -0.441 28.048 1.00 91.81 671 ALA A C 1
ATOM 5031 O O . ALA A 1 671 ? -3.392 -1.102 27.863 1.00 91.81 671 ALA A O 1
ATOM 5032 N N . VAL A 1 672 ? -1.771 -0.360 29.237 1.00 91.75 672 VAL A N 1
ATOM 5033 C CA . VAL A 1 672 ? -2.248 -1.018 30.462 1.00 91.75 672 VAL A CA 1
ATOM 5034 C C . VAL A 1 672 ? -2.331 0.007 31.590 1.00 91.75 672 VAL A C 1
ATOM 5036 O O . VAL A 1 672 ? -1.373 0.730 31.861 1.00 91.75 672 VAL A O 1
ATOM 5039 N N . SER A 1 673 ? -3.476 0.070 32.265 1.00 92.25 673 SER A N 1
ATOM 5040 C CA . SER A 1 673 ? -3.691 0.921 33.439 1.00 92.25 673 SER A CA 1
ATOM 5041 C C . SER A 1 673 ? -3.327 0.207 34.746 1.00 92.25 673 SER A C 1
ATOM 5043 O O . SER A 1 673 ? -3.665 -0.959 34.967 1.00 92.25 673 SER A O 1
ATOM 5045 N N . HIS A 1 674 ? -2.686 0.942 35.646 1.00 88.50 674 HIS A N 1
ATOM 5046 C CA . HIS A 1 674 ? -2.245 0.500 36.966 1.00 88.50 674 HIS A CA 1
ATOM 5047 C C . HIS A 1 674 ? -2.873 1.363 38.069 1.00 88.50 674 HIS A C 1
ATOM 5049 O O . HIS A 1 674 ? -3.532 2.378 37.812 1.00 88.50 674 HIS A O 1
ATOM 5055 N N . GLU A 1 675 ? -2.622 0.988 39.323 1.00 83.75 675 GLU A N 1
ATOM 5056 C CA . GLU A 1 675 ? -2.958 1.815 40.480 1.00 83.75 675 GLU A CA 1
ATOM 5057 C C . GLU A 1 675 ? -2.380 3.236 40.402 1.00 83.75 675 GLU A C 1
ATOM 5059 O O . GLU A 1 675 ? -1.372 3.505 39.745 1.00 83.75 675 GLU A O 1
ATOM 5064 N N . LYS A 1 676 ? -3.035 4.160 41.120 1.00 83.19 676 LYS A N 1
ATOM 5065 C CA . LYS A 1 676 ? -2.652 5.581 41.237 1.00 83.19 676 LYS A CA 1
ATOM 5066 C C . LYS A 1 676 ? -2.624 6.352 39.907 1.00 83.19 676 LYS A C 1
ATOM 5068 O O . LYS A 1 676 ? -1.890 7.327 39.777 1.00 83.19 676 LYS A O 1
ATOM 5073 N N . GLY A 1 677 ? -3.424 5.919 38.931 1.00 85.94 677 GLY A N 1
ATOM 5074 C CA . GLY A 1 677 ? -3.590 6.625 37.658 1.00 85.94 677 GLY A CA 1
ATOM 5075 C C . GLY A 1 677 ? -2.418 6.458 36.690 1.00 85.94 677 GLY A C 1
ATOM 5076 O O . GLY A 1 677 ? -2.291 7.226 35.743 1.00 85.94 677 GLY A O 1
ATOM 5077 N N . LYS A 1 678 ? -1.543 5.475 36.917 1.00 90.56 678 LYS A N 1
ATOM 5078 C CA . LYS A 1 678 ? -0.395 5.199 36.051 1.00 90.56 678 LYS A CA 1
ATOM 5079 C C . LYS A 1 678 ? -0.827 4.363 34.842 1.00 90.56 678 LYS A C 1
ATOM 5081 O O . LYS A 1 678 ? -1.523 3.366 34.999 1.00 90.56 678 LYS A O 1
ATOM 5086 N N . ILE A 1 679 ? -0.380 4.729 33.647 1.00 92.62 679 ILE A N 1
ATOM 5087 C CA . ILE A 1 679 ? -0.656 4.025 32.388 1.00 92.62 679 ILE A CA 1
ATOM 5088 C C . ILE A 1 679 ? 0.677 3.658 31.755 1.00 92.62 679 ILE A C 1
ATOM 5090 O O . ILE A 1 679 ? 1.548 4.510 31.610 1.00 92.62 679 ILE A O 1
ATOM 5094 N N . THR A 1 680 ? 0.853 2.399 31.386 1.00 90.69 680 THR A N 1
ATOM 5095 C CA . THR A 1 680 ? 2.076 1.890 30.766 1.00 90.69 680 THR A CA 1
ATOM 5096 C C . THR A 1 680 ? 1.800 1.505 29.323 1.00 90.69 680 THR A C 1
ATOM 5098 O O . THR A 1 680 ? 0.841 0.785 29.062 1.00 90.69 680 THR A O 1
ATOM 5101 N N . VAL A 1 681 ? 2.652 1.959 28.404 1.00 90.50 681 VAL A N 1
ATOM 5102 C CA . VAL A 1 681 ? 2.596 1.608 26.980 1.00 90.50 681 VAL A CA 1
ATOM 5103 C C . VAL A 1 681 ? 3.717 0.624 26.663 1.00 90.50 681 VAL A C 1
ATOM 5105 O O . VAL A 1 681 ? 4.870 0.829 27.054 1.00 90.50 681 VAL A O 1
ATOM 5108 N N . LEU A 1 682 ? 3.374 -0.460 25.975 1.00 87.69 682 LEU A N 1
ATOM 5109 C CA . LEU A 1 682 ? 4.266 -1.573 25.659 1.00 87.69 682 LEU A CA 1
ATOM 5110 C C . LEU A 1 682 ? 4.333 -1.803 24.156 1.00 87.69 682 LEU A C 1
ATOM 5112 O O . LEU A 1 682 ? 3.344 -1.610 23.445 1.00 87.69 682 LEU A O 1
ATOM 5116 N N . GLN A 1 683 ? 5.472 -2.309 23.692 1.00 86.62 683 GLN A N 1
ATOM 5117 C CA . GLN A 1 683 ? 5.630 -2.716 22.303 1.00 86.62 683 GLN A CA 1
ATOM 5118 C C . GLN A 1 683 ? 5.030 -4.105 22.074 1.00 86.62 683 GLN A C 1
ATOM 5120 O O . GLN A 1 683 ? 5.552 -5.115 22.550 1.00 86.62 683 GLN A O 1
ATOM 5125 N N . LEU A 1 684 ? 3.933 -4.168 21.320 1.00 82.81 684 LEU A N 1
ATOM 5126 C CA . LEU A 1 684 ? 3.189 -5.409 21.135 1.00 82.81 684 LEU A CA 1
ATOM 5127 C C . LEU A 1 684 ? 3.888 -6.376 20.167 1.00 82.81 684 LEU A C 1
ATOM 5129 O O . LEU A 1 684 ? 3.822 -7.588 20.356 1.00 82.81 684 LEU A O 1
ATOM 5133 N N . SER A 1 685 ? 4.619 -5.859 19.176 1.00 77.00 685 SER A N 1
ATOM 5134 C CA . SER A 1 685 ? 5.350 -6.685 18.204 1.00 77.00 685 SER A CA 1
ATOM 5135 C C . SER A 1 685 ? 6.409 -7.583 18.855 1.00 77.00 685 SER A C 1
ATOM 5137 O O . SER A 1 685 ? 6.609 -8.710 18.407 1.00 77.00 685 SER A O 1
ATOM 5139 N N . ALA A 1 686 ? 7.047 -7.131 19.940 1.00 71.19 686 ALA A N 1
ATOM 5140 C CA . ALA A 1 686 ? 7.979 -7.944 20.718 1.00 71.19 686 ALA A CA 1
ATOM 5141 C C . ALA A 1 686 ? 7.256 -9.085 21.454 1.00 71.19 686 ALA A C 1
ATOM 5143 O O . ALA A 1 686 ? 7.711 -10.228 21.418 1.00 71.19 686 ALA A O 1
ATOM 5144 N N . LEU A 1 687 ? 6.097 -8.794 22.056 1.00 74.31 687 LEU A N 1
ATOM 5145 C CA . LEU A 1 687 ? 5.285 -9.783 22.769 1.00 74.31 687 LEU A CA 1
ATOM 5146 C C . LEU A 1 687 ? 4.753 -10.870 21.823 1.00 74.31 687 LEU A C 1
ATOM 5148 O O . LEU A 1 687 ? 4.815 -12.056 22.140 1.00 74.31 687 LEU A O 1
ATOM 5152 N N . LEU A 1 688 ? 4.253 -10.463 20.655 1.00 75.81 688 LEU A N 1
ATOM 5153 C CA . LEU A 1 688 ? 3.650 -11.368 19.677 1.00 75.81 688 LEU A CA 1
ATOM 5154 C C . LEU A 1 688 ? 4.695 -12.254 18.983 1.00 75.81 688 LEU A C 1
ATOM 5156 O O . LEU A 1 688 ? 4.441 -13.439 18.807 1.00 75.81 688 LEU A O 1
ATOM 5160 N N . LYS A 1 689 ? 5.901 -11.736 18.692 1.00 70.88 689 LYS A N 1
ATOM 5161 C CA . LYS A 1 689 ? 7.021 -12.545 18.166 1.00 70.88 689 LYS A CA 1
ATOM 5162 C C . LYS A 1 689 ? 7.526 -13.585 19.173 1.00 70.88 689 LYS A C 1
ATOM 5164 O O . LYS A 1 689 ? 7.893 -14.690 18.789 1.00 70.88 689 LYS A O 1
ATOM 5169 N N . GLN A 1 690 ? 7.554 -13.251 20.465 1.00 58.62 690 GLN A N 1
ATOM 5170 C CA . GLN A 1 690 ? 8.021 -14.171 21.511 1.00 58.62 690 GLN A CA 1
ATOM 5171 C C . GLN A 1 690 ? 7.020 -15.298 21.807 1.00 58.62 690 GLN A C 1
ATOM 5173 O O . GLN A 1 690 ? 7.442 -16.393 22.186 1.00 58.62 690 GLN A O 1
ATOM 5178 N N . ALA A 1 691 ? 5.720 -15.056 21.604 1.00 54.75 691 ALA A N 1
ATOM 5179 C CA . ALA A 1 691 ? 4.651 -16.033 21.821 1.00 54.75 691 ALA A CA 1
ATOM 5180 C C . ALA A 1 691 ? 4.662 -17.216 20.832 1.00 54.75 691 ALA A C 1
ATOM 5182 O O . ALA A 1 691 ? 3.977 -18.203 21.080 1.00 54.75 691 ALA A O 1
ATOM 5183 N N . ASP A 1 692 ? 5.448 -17.160 19.754 1.00 54.16 692 ASP A N 1
ATOM 5184 C CA . ASP A 1 692 ? 5.695 -18.320 18.884 1.00 54.16 692 ASP A CA 1
ATOM 5185 C C . ASP A 1 692 ? 6.821 -19.229 19.438 1.00 54.16 692 ASP A C 1
ATOM 5187 O O . ASP A 1 692 ? 6.907 -20.410 19.100 1.00 54.16 692 ASP A O 1
ATOM 5191 N N . SER A 1 693 ? 7.666 -18.723 20.349 1.00 53.25 693 SER A N 1
ATOM 5192 C CA . SER A 1 693 ? 8.776 -19.472 20.953 1.00 53.25 693 SER A CA 1
ATOM 5193 C C . SER A 1 693 ? 8.374 -20.080 22.304 1.00 53.25 693 SER A C 1
ATOM 5195 O O . SER A 1 693 ? 8.593 -19.514 23.373 1.00 53.25 693 SER A O 1
ATOM 5197 N N . SER A 1 694 ? 7.802 -21.284 22.286 1.00 46.00 694 SER A N 1
ATOM 5198 C CA . SER A 1 694 ? 7.265 -21.989 23.471 1.00 46.00 694 SER A CA 1
ATOM 5199 C C . SER A 1 694 ? 8.258 -22.305 24.607 1.00 46.00 694 SER A C 1
ATOM 5201 O O . SER A 1 694 ? 7.875 -22.908 25.609 1.00 46.00 694 SER A O 1
ATOM 5203 N N . LYS A 1 695 ? 9.529 -21.895 24.491 1.00 43.28 695 LYS A N 1
ATOM 5204 C CA . LYS A 1 695 ? 10.624 -22.240 25.413 1.00 43.28 695 LYS A CA 1
ATOM 5205 C C . LYS A 1 695 ? 11.263 -21.052 26.148 1.00 43.28 695 LYS A C 1
ATOM 5207 O O . LYS A 1 695 ? 12.134 -21.289 26.982 1.00 43.28 695 LYS A O 1
ATOM 5212 N N . ARG A 1 696 ? 10.877 -19.794 25.879 1.00 50.19 696 ARG A N 1
ATOM 5213 C CA . ARG A 1 696 ? 11.474 -18.607 26.532 1.00 50.19 696 ARG A CA 1
ATOM 5214 C C . ARG A 1 696 ? 10.460 -17.852 27.397 1.00 50.19 696 ARG A C 1
ATOM 5216 O O . ARG A 1 696 ? 9.289 -17.736 27.055 1.00 50.19 696 ARG A O 1
ATOM 5223 N N . LYS A 1 697 ? 10.925 -17.340 28.542 1.00 55.47 697 LYS A N 1
ATOM 5224 C CA . LYS A 1 697 ? 10.160 -16.442 29.421 1.00 55.47 697 LYS A CA 1
ATOM 5225 C C . LYS A 1 697 ? 9.806 -15.174 28.630 1.00 55.47 697 LYS A C 1
ATOM 5227 O O . LYS A 1 697 ? 10.699 -14.572 28.048 1.00 55.47 697 LYS A O 1
ATOM 5232 N N . LEU A 1 698 ? 8.526 -14.795 28.603 1.00 61.09 698 LEU A N 1
ATOM 5233 C CA . LEU A 1 698 ? 8.065 -13.572 27.932 1.00 61.09 698 LEU A CA 1
ATOM 5234 C C . LEU A 1 698 ? 8.671 -12.340 28.620 1.00 61.09 698 LEU A C 1
ATOM 5236 O O . LEU A 1 698 ? 8.474 -12.149 29.824 1.00 61.09 698 LEU A O 1
ATOM 5240 N N . THR A 1 699 ? 9.373 -11.506 27.855 1.00 64.25 699 THR A N 1
ATOM 5241 C CA . THR A 1 699 ? 9.974 -10.252 28.328 1.00 64.25 699 THR A CA 1
ATOM 5242 C C . THR A 1 699 ? 9.131 -9.085 27.823 1.00 64.25 699 THR A C 1
ATOM 5244 O O . THR A 1 699 ? 8.996 -8.885 26.618 1.00 64.25 699 THR A O 1
ATOM 5247 N N . LEU A 1 700 ? 8.538 -8.313 28.737 1.00 72.25 700 LEU A N 1
ATOM 5248 C CA . LEU A 1 700 ? 7.676 -7.176 28.400 1.00 72.25 700 LEU A CA 1
ATOM 5249 C C . LEU A 1 700 ? 8.507 -5.902 28.193 1.00 72.25 700 LEU A C 1
ATOM 5251 O O . LEU A 1 700 ? 9.020 -5.336 29.157 1.00 72.25 700 LEU A O 1
ATOM 5255 N N . THR A 1 701 ? 8.601 -5.420 26.952 1.00 79.69 701 THR A N 1
ATOM 5256 C CA . THR A 1 701 ? 9.298 -4.164 26.627 1.00 79.69 701 THR A CA 1
ATOM 5257 C C . THR A 1 701 ? 8.392 -2.959 26.878 1.00 79.69 701 THR A C 1
ATOM 5259 O O . THR A 1 701 ? 7.428 -2.722 26.144 1.00 79.69 701 THR A O 1
ATOM 5262 N N . ARG A 1 702 ? 8.706 -2.185 27.922 1.00 82.62 702 ARG A N 1
ATOM 5263 C CA . ARG A 1 702 ? 8.010 -0.940 28.270 1.00 82.62 702 ARG A CA 1
ATOM 5264 C C . ARG A 1 702 ? 8.592 0.241 27.504 1.00 82.62 702 ARG A C 1
ATOM 5266 O O . ARG A 1 702 ? 9.774 0.521 27.640 1.00 82.62 702 ARG A O 1
ATOM 5273 N N . LEU A 1 703 ? 7.741 0.932 26.745 1.00 84.81 703 LEU A N 1
ATOM 5274 C CA . LEU A 1 703 ? 8.117 2.106 25.955 1.00 84.81 703 LEU A CA 1
ATOM 5275 C C . LEU A 1 703 ? 8.006 3.385 26.783 1.00 84.81 703 LEU A C 1
ATOM 5277 O O . LEU A 1 703 ? 8.947 4.166 26.865 1.00 84.81 703 LEU A O 1
ATOM 5281 N N . ALA A 1 704 ? 6.863 3.580 27.440 1.00 86.50 704 ALA A N 1
ATOM 5282 C CA . ALA A 1 704 ? 6.597 4.794 28.197 1.00 86.50 704 ALA A CA 1
ATOM 5283 C C . ALA A 1 704 ? 5.601 4.565 29.330 1.00 86.50 704 ALA A C 1
ATOM 5285 O O . ALA A 1 704 ? 4.925 3.533 29.425 1.00 86.50 704 ALA A O 1
ATOM 5286 N N . THR A 1 705 ? 5.489 5.574 30.191 1.00 88.81 705 THR A N 1
ATOM 5287 C CA . THR A 1 705 ? 4.415 5.661 31.168 1.00 88.81 705 THR A CA 1
ATOM 5288 C C . THR A 1 705 ? 3.882 7.068 31.288 1.00 88.81 705 THR A C 1
ATOM 5290 O O . THR A 1 705 ? 4.648 8.004 31.483 1.00 88.81 705 THR A O 1
ATOM 5293 N N . ALA A 1 706 ? 2.560 7.166 31.268 1.00 90.12 706 ALA A N 1
ATOM 5294 C CA . ALA A 1 706 ? 1.808 8.365 31.582 1.00 90.12 706 ALA A CA 1
ATOM 5295 C C . ALA A 1 706 ? 1.210 8.259 32.990 1.00 90.12 706 ALA A C 1
ATOM 5297 O O . ALA A 1 706 ? 0.988 7.156 33.497 1.00 90.12 706 ALA A O 1
ATOM 5298 N N . GLN A 1 707 ? 0.905 9.391 33.614 1.00 90.38 707 GLN A N 1
ATOM 5299 C CA . GLN A 1 707 ? 0.165 9.428 34.871 1.00 90.38 707 GLN A CA 1
ATOM 5300 C C . GLN A 1 707 ? -0.966 10.448 34.778 1.00 90.38 707 GLN A C 1
ATOM 5302 O O . GLN A 1 707 ? -0.752 11.573 34.340 1.00 90.38 707 GLN A O 1
ATOM 5307 N N . VAL A 1 708 ? -2.162 10.052 35.212 1.00 92.44 708 VAL A N 1
ATOM 5308 C CA . VAL A 1 708 ? -3.340 10.923 35.302 1.00 92.44 708 VAL A CA 1
ATOM 5309 C C . VAL A 1 708 ? -3.728 11.168 36.768 1.00 92.44 708 VAL A C 1
ATOM 5311 O O . VAL A 1 708 ? -3.459 10.320 37.623 1.00 92.44 708 VAL A O 1
ATOM 5314 N N . PRO A 1 709 ? -4.365 12.309 37.095 1.00 90.81 709 PRO A N 1
ATOM 5315 C CA . PRO A 1 709 ? -4.618 12.732 38.476 1.00 90.81 709 PRO A CA 1
ATOM 5316 C C . PRO A 1 709 ? -5.809 12.023 39.146 1.00 90.81 709 PRO A C 1
ATOM 5318 O O . PRO A 1 709 ? -6.259 12.441 40.210 1.00 90.81 709 PRO A O 1
ATOM 5321 N N . PHE A 1 710 ? -6.335 10.954 38.548 1.00 90.94 710 PHE A N 1
ATOM 5322 C CA . PHE A 1 710 ? -7.490 10.216 39.054 1.00 90.94 710 PHE A CA 1
ATOM 5323 C C . PHE A 1 710 ? -7.321 8.702 38.893 1.00 90.94 710 PHE A C 1
ATOM 5325 O O . PHE A 1 710 ? -6.430 8.197 38.210 1.00 90.94 710 PHE A O 1
ATOM 5332 N N . THR A 1 711 ? -8.217 7.951 39.533 1.00 90.50 711 THR A N 1
ATOM 5333 C CA . THR A 1 711 ? -8.275 6.490 39.406 1.00 90.50 711 THR A CA 1
ATOM 5334 C C . THR A 1 711 ? -8.843 6.109 38.039 1.00 90.50 711 THR A C 1
ATOM 5336 O O . THR A 1 711 ? -10.015 6.368 37.777 1.00 90.50 711 THR A O 1
ATOM 5339 N N . VAL A 1 712 ? -8.029 5.488 37.181 1.00 92.12 712 VAL A N 1
ATOM 5340 C CA . VAL A 1 712 ? -8.437 5.059 35.832 1.00 92.12 712 VAL A CA 1
ATOM 5341 C C . VAL A 1 712 ? -9.407 3.879 35.912 1.00 92.12 712 VAL A C 1
ATOM 5343 O O . VAL A 1 712 ? -9.098 2.849 36.519 1.00 92.12 712 VAL A O 1
ATOM 5346 N N . LEU A 1 713 ? -10.577 4.035 35.291 1.00 92.00 713 LEU A N 1
ATOM 5347 C CA . LEU A 1 713 ? -11.628 3.019 35.208 1.00 92.00 713 LEU A CA 1
ATOM 5348 C C . LEU A 1 713 ? -11.744 2.422 33.805 1.00 92.00 713 LEU A C 1
ATOM 5350 O O . LEU A 1 713 ? -11.956 1.218 33.689 1.00 92.00 713 LEU A O 1
ATOM 5354 N N . SER A 1 714 ? -11.598 3.231 32.756 1.00 93.00 714 SER A N 1
ATOM 5355 C CA . SER A 1 714 ? -11.586 2.743 31.376 1.00 93.00 714 SER A CA 1
ATOM 5356 C C . SER A 1 714 ? -10.552 3.467 30.523 1.00 93.00 714 SER A C 1
ATOM 5358 O O . SER A 1 714 ? -10.263 4.643 30.745 1.00 93.00 714 SER A O 1
ATOM 5360 N N . ILE A 1 715 ? -9.992 2.743 29.556 1.00 94.69 715 ILE A N 1
ATOM 5361 C CA . ILE A 1 715 ? -9.111 3.280 28.521 1.00 94.69 715 ILE A CA 1
ATOM 5362 C C . ILE A 1 715 ? -9.609 2.838 27.141 1.00 94.69 715 ILE A C 1
ATOM 5364 O O . ILE A 1 715 ? -10.092 1.716 26.987 1.00 94.69 715 ILE A O 1
ATOM 5368 N N . SER A 1 716 ? -9.526 3.722 26.148 1.00 94.38 716 SER A N 1
ATOM 5369 C CA . SER A 1 716 ? -10.000 3.476 24.783 1.00 94.38 716 SER A CA 1
ATOM 5370 C C . SER A 1 716 ? -9.077 4.140 23.762 1.00 94.38 716 SER A C 1
ATOM 5372 O O . SER A 1 716 ? -8.966 5.367 23.711 1.00 94.38 716 SER A O 1
ATOM 5374 N N . GLY A 1 717 ? -8.395 3.323 22.960 1.00 92.88 717 GLY A N 1
ATOM 5375 C CA . GLY A 1 717 ? -7.580 3.785 21.837 1.00 92.88 717 GLY A CA 1
ATOM 5376 C C . GLY A 1 717 ? -8.442 4.214 20.654 1.00 92.88 717 GLY A C 1
ATOM 5377 O O . GLY A 1 717 ? -9.495 3.617 20.415 1.00 92.88 717 GLY A O 1
ATOM 5378 N N . ASN A 1 718 ? -8.003 5.230 19.913 1.00 92.06 718 ASN A N 1
ATOM 5379 C CA . ASN A 1 718 ? -8.695 5.642 18.700 1.00 92.06 718 ASN A CA 1
ATOM 5380 C C . ASN A 1 718 ? -8.399 4.648 17.548 1.00 92.06 718 ASN A C 1
ATOM 5382 O O . ASN A 1 718 ? -7.237 4.458 17.185 1.00 92.06 718 ASN A O 1
ATOM 5386 N N . PRO A 1 719 ? -9.424 4.011 16.947 1.00 86.88 719 PRO A N 1
ATOM 5387 C CA . PRO A 1 719 ? -9.231 3.023 15.882 1.00 86.88 719 PRO A CA 1
ATOM 5388 C C . PRO A 1 719 ? -8.742 3.626 14.552 1.00 86.88 719 PRO A C 1
ATOM 5390 O O . PRO A 1 719 ? -8.171 2.911 13.729 1.00 86.88 719 PRO A O 1
ATOM 5393 N N . CYS A 1 720 ? -8.958 4.923 14.325 1.00 86.31 720 CYS A N 1
ATOM 5394 C CA . CYS A 1 720 ? -8.545 5.636 13.115 1.00 86.31 720 CYS A CA 1
ATOM 5395 C C . CYS A 1 720 ? -7.145 6.248 13.234 1.00 86.31 720 CYS A C 1
ATOM 5397 O O . CYS A 1 720 ? -6.503 6.489 12.214 1.00 86.31 720 CYS A O 1
ATOM 5399 N N . ASN A 1 721 ? -6.675 6.507 14.457 1.00 87.94 721 ASN A N 1
ATOM 5400 C CA . ASN A 1 721 ? -5.372 7.106 14.717 1.00 87.94 721 ASN A CA 1
ATOM 5401 C C . ASN A 1 721 ? -4.779 6.557 16.024 1.00 87.94 721 ASN A C 1
ATOM 5403 O O . ASN A 1 721 ? -5.250 6.858 17.116 1.00 87.94 721 ASN A O 1
ATOM 5407 N N . GLU A 1 722 ? -3.722 5.758 15.903 1.00 87.56 722 GLU A N 1
ATOM 5408 C CA . GLU A 1 722 ? -3.099 5.037 17.019 1.00 87.56 722 GLU A CA 1
ATOM 5409 C C . GLU A 1 722 ? -2.350 5.918 18.029 1.00 87.56 722 GLU A C 1
ATOM 5411 O O . GLU A 1 722 ? -1.939 5.418 19.078 1.00 87.56 722 GLU A O 1
ATOM 5416 N N . ASP A 1 723 ? -2.212 7.215 17.751 1.00 90.44 723 ASP A N 1
ATOM 5417 C CA . ASP A 1 723 ? -1.545 8.160 18.641 1.00 90.44 723 ASP A CA 1
ATOM 5418 C C . ASP A 1 723 ? -2.484 8.678 19.752 1.00 90.44 723 ASP A C 1
ATOM 5420 O O . ASP A 1 723 ? -2.000 9.135 20.787 1.00 90.44 723 ASP A O 1
ATOM 5424 N N . PHE A 1 724 ? -3.813 8.567 19.604 1.00 92.88 724 PHE A N 1
ATOM 5425 C CA . PHE A 1 724 ? -4.778 9.071 20.592 1.00 92.88 724 PHE A CA 1
ATOM 5426 C C . PHE A 1 724 ? -5.333 7.984 21.523 1.00 92.88 724 PHE A C 1
ATOM 5428 O O . PHE A 1 724 ? -5.853 6.950 21.091 1.00 92.88 724 PHE A O 1
ATOM 5435 N N . LEU A 1 725 ? -5.320 8.269 22.827 1.00 94.88 725 LEU A N 1
ATOM 5436 C CA . LEU A 1 725 ? -5.874 7.417 23.880 1.00 94.88 725 LEU A CA 1
ATOM 5437 C C . LEU A 1 725 ? -6.809 8.207 24.797 1.00 94.88 725 LEU A C 1
ATOM 5439 O O . LEU A 1 725 ? -6.370 9.100 25.516 1.00 94.88 725 LEU A O 1
ATOM 5443 N N . ALA A 1 726 ? -8.082 7.822 24.853 1.00 95.69 726 ALA A N 1
ATOM 5444 C CA . ALA A 1 726 ? -9.027 8.330 25.841 1.00 95.69 726 ALA A CA 1
ATOM 5445 C C . ALA A 1 726 ? -8.919 7.532 27.150 1.00 95.69 726 ALA A C 1
ATOM 5447 O O . ALA A 1 726 ? -8.903 6.301 27.149 1.00 95.69 726 ALA A O 1
ATOM 5448 N N . VAL A 1 727 ? -8.863 8.235 28.276 1.00 95.75 727 VAL A N 1
ATOM 5449 C CA . VAL A 1 727 ? -8.674 7.700 29.627 1.00 95.75 727 VAL A CA 1
ATOM 5450 C C . VAL A 1 727 ? -9.753 8.279 30.531 1.00 95.75 727 VAL A C 1
ATOM 5452 O O . VAL A 1 727 ? -9.761 9.480 30.794 1.00 95.75 727 VAL A O 1
ATOM 5455 N N . CYS A 1 728 ? -10.638 7.442 31.065 1.00 95.00 728 CYS A N 1
ATOM 5456 C CA . CYS A 1 728 ? -11.728 7.887 31.931 1.00 95.00 728 CYS A CA 1
ATOM 5457 C C . CYS A 1 728 ? -11.553 7.410 33.372 1.00 95.00 728 CYS A C 1
ATOM 5459 O O . CYS A 1 728 ? -11.269 6.238 33.640 1.00 95.00 728 CYS A O 1
ATOM 5461 N N . GLY A 1 729 ? -11.787 8.324 34.307 1.00 92.62 729 GLY A N 1
ATOM 5462 C CA . GLY A 1 729 ? -12.053 8.036 35.709 1.00 92.62 729 GLY A CA 1
ATOM 5463 C C . GLY A 1 729 ? -13.554 7.982 35.987 1.00 92.62 729 GLY A C 1
ATOM 5464 O O . GLY A 1 729 ? -14.368 7.779 35.090 1.00 92.62 729 GLY A O 1
ATOM 5465 N N . LEU A 1 730 ? -13.937 8.180 37.251 1.00 90.69 730 LEU A N 1
ATOM 5466 C CA . LEU A 1 730 ? -15.352 8.205 37.645 1.00 90.69 730 LEU A CA 1
ATOM 5467 C C . LEU A 1 730 ? -16.082 9.458 37.129 1.00 90.69 730 LEU A C 1
ATOM 5469 O O . LEU A 1 730 ? -17.275 9.394 36.818 1.00 90.69 730 LEU A O 1
ATOM 5473 N N . LYS A 1 731 ? -15.374 10.595 37.083 1.00 91.25 731 LYS A N 1
ATOM 5474 C CA . LYS A 1 731 ? -15.930 11.917 36.752 1.00 91.25 731 LYS A CA 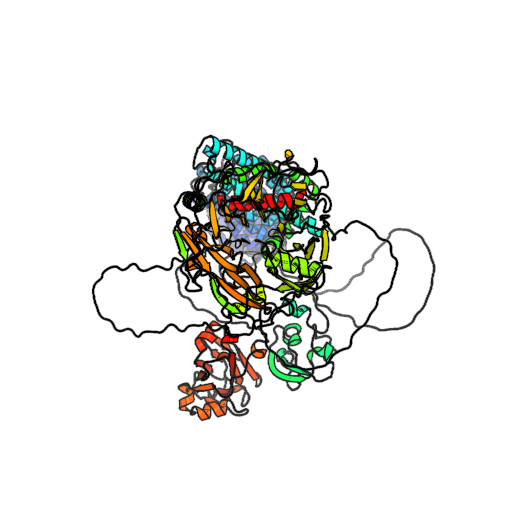1
ATOM 5475 C C . LYS A 1 731 ? -15.160 12.669 35.661 1.00 91.25 731 LYS A C 1
ATOM 5477 O O . LYS A 1 731 ? -15.734 13.544 35.019 1.00 91.25 731 LYS A O 1
ATOM 5482 N N . ASP A 1 732 ? -13.901 12.308 35.445 1.00 90.75 732 ASP A N 1
ATOM 5483 C CA . ASP A 1 732 ? -12.973 13.011 34.560 1.00 90.75 732 ASP A CA 1
ATOM 5484 C C . ASP A 1 732 ? -12.609 12.136 33.357 1.00 90.75 732 ASP A C 1
ATOM 5486 O O . ASP A 1 732 ? -12.520 10.910 33.477 1.00 90.75 732 ASP A O 1
ATOM 5490 N N . CYS A 1 733 ? -12.379 12.757 32.201 1.00 94.88 733 CYS A N 1
ATOM 5491 C CA . CYS A 1 733 ? -11.885 12.072 31.010 1.00 94.88 733 CYS A CA 1
ATOM 5492 C C . CYS A 1 733 ? -10.728 12.856 30.404 1.00 94.88 733 CYS A C 1
ATOM 5494 O O . CYS A 1 733 ? -10.868 14.033 30.104 1.00 94.88 733 CYS A O 1
ATOM 5496 N N . HIS A 1 734 ? -9.589 12.212 30.198 1.00 95.12 734 HIS A N 1
ATOM 5497 C CA . HIS A 1 734 ? -8.404 12.805 29.590 1.00 95.12 734 HIS A CA 1
ATOM 5498 C C . HIS A 1 734 ? -8.099 12.110 28.262 1.00 95.12 734 HIS A C 1
ATOM 5500 O O . HIS A 1 734 ? -8.218 10.893 28.174 1.00 95.12 734 HIS A O 1
ATOM 5506 N N . VAL A 1 735 ? -7.690 12.860 27.244 1.00 95.50 735 VAL A N 1
ATOM 5507 C CA . VAL A 1 735 ? -7.172 12.332 25.979 1.00 95.50 735 VAL A CA 1
ATOM 5508 C C . VAL A 1 735 ? -5.665 12.561 25.961 1.00 95.50 735 VAL A C 1
ATOM 5510 O O . VAL A 1 735 ? -5.201 13.686 26.127 1.00 95.50 735 VAL A O 1
ATOM 5513 N N . LEU A 1 736 ? -4.906 11.478 25.837 1.00 94.56 736 LEU A N 1
ATOM 5514 C CA . LEU A 1 736 ? -3.450 11.483 25.753 1.00 94.56 736 LEU A CA 1
ATOM 5515 C C . LEU A 1 736 ? -3.032 11.287 24.299 1.00 94.56 736 LEU A C 1
ATOM 5517 O O . LEU A 1 736 ? -3.566 10.401 23.628 1.00 94.56 736 LEU A O 1
ATOM 5521 N N . THR A 1 737 ? -2.054 12.070 23.857 1.00 93.19 737 THR A N 1
ATOM 5522 C CA . THR A 1 737 ? -1.449 11.957 22.527 1.00 93.19 737 THR A CA 1
ATOM 5523 C C . THR A 1 737 ? -0.043 11.398 22.669 1.00 93.19 737 THR A C 1
ATOM 5525 O O . THR A 1 737 ? 0.768 11.944 23.422 1.00 93.19 737 THR A O 1
ATOM 5528 N N . PHE A 1 738 ? 0.259 10.317 21.959 1.00 89.75 738 PHE A N 1
ATOM 5529 C CA . PHE A 1 738 ? 1.564 9.667 21.973 1.00 89.75 738 PHE A CA 1
ATOM 5530 C C . PHE A 1 738 ? 2.404 10.036 20.748 1.00 89.75 738 PHE A C 1
ATOM 5532 O O . PHE A 1 738 ? 1.891 10.264 19.659 1.00 89.75 738 PHE A O 1
ATOM 5539 N N . SER A 1 739 ? 3.720 10.085 20.931 1.00 87.81 739 SER A N 1
ATOM 5540 C CA . SER A 1 739 ? 4.697 10.231 19.858 1.00 87.81 739 SER A CA 1
ATOM 5541 C C . SER A 1 739 ? 4.961 8.893 19.165 1.00 87.81 739 SER A C 1
ATOM 5543 O O . SER A 1 739 ? 4.566 7.819 19.629 1.00 87.81 739 SER A O 1
ATOM 5545 N N . SER A 1 740 ? 5.767 8.942 18.106 1.00 77.38 740 SER A N 1
ATOM 5546 C CA . SER A 1 740 ? 6.277 7.751 17.427 1.00 77.38 740 SER A CA 1
ATOM 5547 C C . SER A 1 740 ? 7.098 6.808 18.304 1.00 77.38 740 SER A C 1
ATOM 5549 O O . SER A 1 740 ? 7.109 5.605 18.042 1.00 77.38 740 SER A O 1
ATOM 5551 N N . SER A 1 741 ? 7.744 7.321 19.352 1.00 77.38 741 SER A N 1
ATOM 5552 C CA . SER A 1 741 ? 8.493 6.527 20.332 1.00 77.38 741 SER A CA 1
ATOM 5553 C C . SER A 1 741 ? 7.623 6.022 21.491 1.00 77.38 741 SER A C 1
ATOM 5555 O O . SER A 1 741 ? 8.111 5.297 22.357 1.00 77.38 741 SER A O 1
ATOM 5557 N N . GLY A 1 742 ? 6.333 6.376 21.513 1.00 76.19 742 GLY A N 1
ATOM 5558 C CA . GLY A 1 742 ? 5.384 6.011 22.563 1.00 76.19 742 GLY A CA 1
ATOM 5559 C C . GLY A 1 742 ? 5.391 6.947 23.775 1.00 76.19 742 GLY A C 1
ATOM 5560 O O . GLY A 1 742 ? 4.680 6.670 24.738 1.00 76.19 742 GLY A O 1
ATOM 5561 N N . SER A 1 743 ? 6.158 8.043 23.763 1.00 83.19 743 SER A N 1
ATOM 5562 C CA . SER A 1 743 ? 6.118 9.066 24.820 1.00 83.19 743 SER A CA 1
ATOM 5563 C C . SER A 1 743 ? 4.855 9.925 24.722 1.00 83.19 743 SER A C 1
ATOM 5565 O O . SER A 1 743 ? 4.338 10.133 23.632 1.00 83.19 743 SER A O 1
ATOM 5567 N N . VAL A 1 744 ? 4.349 10.449 25.842 1.00 87.06 744 VAL A N 1
ATOM 5568 C CA . VAL A 1 744 ? 3.219 11.395 25.816 1.00 87.06 744 VAL A CA 1
ATOM 5569 C C . VAL A 1 744 ? 3.715 12.748 25.311 1.00 87.06 744 VAL A C 1
ATOM 5571 O O . VAL A 1 744 ? 4.665 13.292 25.871 1.00 87.06 744 VAL A O 1
ATOM 5574 N N . VAL A 1 745 ? 3.085 13.265 24.261 1.00 90.12 745 VAL A N 1
ATOM 5575 C CA . VAL A 1 745 ? 3.364 14.582 23.666 1.00 90.12 745 VAL A CA 1
ATOM 5576 C C . VAL A 1 745 ? 2.396 15.624 24.198 1.00 90.12 745 VAL A C 1
ATOM 5578 O O . VAL A 1 745 ? 2.808 16.731 24.521 1.00 90.12 745 VAL A O 1
ATOM 5581 N N . ASP A 1 746 ? 1.120 15.258 24.297 1.00 89.81 746 ASP A N 1
ATOM 5582 C CA . ASP A 1 746 ? 0.053 16.180 24.664 1.00 89.81 746 ASP A CA 1
ATOM 5583 C C . ASP A 1 746 ? -0.996 15.502 25.551 1.00 89.81 746 ASP A C 1
ATOM 5585 O O . ASP A 1 746 ? -1.143 14.272 25.570 1.00 89.81 746 ASP A O 1
ATOM 5589 N N . HIS A 1 747 ? -1.703 16.324 26.320 1.00 91.81 747 HIS A N 1
ATOM 5590 C CA . HIS A 1 747 ? -2.685 15.906 27.302 1.00 91.81 747 HIS A CA 1
ATOM 5591 C C . HIS A 1 747 ? -3.862 16.891 27.350 1.00 91.81 747 HIS A C 1
ATOM 5593 O O . HIS A 1 747 ? -3.790 17.962 27.949 1.00 91.81 747 HIS A O 1
ATOM 5599 N N . LEU A 1 748 ? -4.995 16.467 26.789 1.00 92.88 748 LEU A N 1
ATOM 5600 C CA . LEU A 1 748 ? -6.248 17.216 26.783 1.00 92.88 748 LEU A CA 1
ATOM 5601 C C . LEU A 1 748 ? -7.191 16.718 27.889 1.00 92.88 748 LEU A C 1
ATOM 5603 O O . LEU A 1 748 ? -7.510 15.532 27.959 1.00 92.88 748 LEU A O 1
ATOM 5607 N N . ALA A 1 749 ? -7.682 17.612 28.747 1.00 91.62 749 ALA A N 1
ATOM 5608 C CA . ALA A 1 749 ? -8.613 17.273 29.825 1.00 91.62 749 ALA A CA 1
ATOM 5609 C C . ALA A 1 749 ? -10.058 17.696 29.499 1.00 91.62 749 ALA A C 1
ATOM 5611 O O . ALA A 1 749 ? -10.357 18.884 29.373 1.00 91.62 749 ALA A O 1
ATOM 5612 N N . LEU A 1 750 ? -10.970 16.723 29.419 1.00 90.69 750 LEU A N 1
ATOM 5613 C CA . LEU A 1 750 ? -12.409 16.935 29.257 1.00 90.69 750 LEU A CA 1
ATOM 5614 C C . LEU A 1 750 ? -13.091 17.006 30.624 1.00 90.69 750 LEU A C 1
ATOM 5616 O O . LEU A 1 750 ? -12.997 16.084 31.438 1.00 90.69 750 LEU A O 1
ATOM 5620 N N . HIS A 1 751 ? -13.849 18.081 30.836 1.00 83.19 751 HIS A N 1
ATOM 5621 C CA . HIS A 1 751 ? -14.564 18.349 32.083 1.00 83.19 751 HIS A CA 1
ATOM 5622 C C . HIS A 1 751 ? -16.082 18.310 31.843 1.00 83.19 751 HIS A C 1
ATOM 5624 O O . HIS A 1 751 ? -16.706 19.355 31.659 1.00 83.19 751 HIS A O 1
ATOM 5630 N N . PRO A 1 752 ? -16.725 17.125 31.853 1.00 81.50 752 PRO A N 1
ATOM 5631 C CA . PRO A 1 752 ? -18.143 16.984 31.504 1.00 81.50 752 PRO A CA 1
ATOM 5632 C C . PRO A 1 752 ? -19.133 17.611 32.508 1.00 81.50 752 PRO A C 1
ATOM 5634 O O . PRO A 1 752 ? -20.334 17.615 32.220 1.00 81.50 752 PRO A O 1
ATOM 5637 N N . GLN A 1 753 ? -18.643 18.145 33.641 1.00 81.50 753 GLN A N 1
ATOM 5638 C CA . GLN A 1 753 ? -19.404 18.774 34.735 1.00 81.50 753 GLN A CA 1
ATOM 5639 C C . GLN A 1 753 ? -20.517 17.866 35.286 1.00 81.50 753 GLN A C 1
ATOM 5641 O O . GLN A 1 753 ? -21.707 18.133 35.138 1.00 81.50 753 GLN A O 1
ATOM 5646 N N . LEU A 1 754 ? -20.124 16.753 35.908 1.00 87.19 754 LEU A N 1
ATOM 5647 C CA . LEU A 1 754 ? -21.056 15.739 36.406 1.00 87.19 754 LEU A CA 1
ATOM 5648 C C . LEU A 1 754 ? -21.553 16.048 37.821 1.00 87.19 754 LEU A C 1
ATOM 5650 O O . LEU A 1 754 ? -20.760 16.317 38.724 1.00 87.19 754 LEU A O 1
ATOM 5654 N N . GLU A 1 755 ? -22.861 15.906 38.037 1.00 84.31 755 GLU A N 1
ATOM 5655 C CA . GLU A 1 755 ? -23.466 15.944 39.371 1.00 84.31 755 GLU A CA 1
ATOM 5656 C C . GLU A 1 755 ? -22.957 14.798 40.263 1.00 84.31 755 GLU A C 1
ATOM 5658 O O . GLU A 1 755 ? -22.391 13.805 39.793 1.00 84.31 755 GLU A O 1
ATOM 5663 N N . SER A 1 756 ? -23.180 14.891 41.578 1.00 77.19 756 SER A N 1
ATOM 5664 C CA . SER A 1 756 ? -22.668 13.919 42.556 1.00 77.19 756 SER A CA 1
ATOM 5665 C C . SER A 1 756 ? -23.099 12.474 42.263 1.00 77.19 756 SER A C 1
ATOM 5667 O O . SER A 1 756 ? -22.278 11.566 42.405 1.00 77.19 756 SER A O 1
ATOM 5669 N N . SER A 1 757 ? -24.319 12.260 41.758 1.00 82.69 757 SER A N 1
ATOM 5670 C CA . SER A 1 757 ? -24.872 10.928 41.459 1.00 82.69 757 SER A CA 1
ATOM 5671 C C . SER A 1 757 ? -24.550 10.371 40.061 1.00 82.69 757 SER A C 1
ATOM 5673 O O . SER A 1 757 ? -24.661 9.162 39.860 1.00 82.69 757 SER A O 1
ATOM 5675 N N . ASN A 1 758 ? -24.117 11.210 39.111 1.00 90.94 758 ASN A N 1
ATOM 5676 C CA . ASN A 1 758 ? -23.869 10.809 37.719 1.00 90.94 758 ASN A CA 1
ATOM 5677 C C . ASN A 1 758 ? -22.396 10.439 37.488 1.00 90.94 758 ASN A C 1
ATOM 5679 O O . ASN A 1 758 ? -21.509 11.083 38.029 1.00 90.94 758 ASN A O 1
ATOM 5683 N N . PHE A 1 759 ? -22.085 9.429 36.690 1.00 92.81 759 PHE A N 1
ATOM 5684 C CA . PHE A 1 759 ? -20.711 8.963 36.473 1.00 92.81 759 PHE A CA 1
ATOM 5685 C C . PHE A 1 759 ? -20.490 8.574 35.015 1.00 92.81 759 PHE A C 1
ATOM 5687 O O . PHE A 1 759 ? -21.442 8.269 34.293 1.00 92.81 759 PHE A O 1
ATOM 5694 N N . ILE A 1 760 ? -19.227 8.580 34.591 1.00 94.44 760 ILE A N 1
ATOM 5695 C CA . ILE A 1 760 ? -18.834 8.138 33.250 1.00 94.44 760 ILE A CA 1
ATOM 5696 C C . ILE A 1 760 ? -18.910 6.610 33.198 1.00 94.44 760 ILE A C 1
ATOM 5698 O O . ILE A 1 760 ? -18.317 5.925 34.030 1.00 94.44 760 ILE A O 1
ATOM 5702 N N . ILE A 1 761 ? -19.644 6.081 32.221 1.00 92.56 761 ILE A N 1
ATOM 5703 C CA . ILE A 1 761 ? -19.722 4.645 31.930 1.00 92.56 761 ILE A CA 1
ATOM 5704 C C . ILE A 1 761 ? -18.553 4.251 31.026 1.00 92.56 761 ILE A C 1
ATOM 5706 O O . ILE A 1 761 ? -17.818 3.318 31.344 1.00 92.56 761 ILE A O 1
ATOM 5710 N N . LYS A 1 762 ? -18.383 4.965 29.905 1.00 92.19 762 LYS A N 1
ATOM 5711 C CA . LYS A 1 762 ? -17.308 4.751 28.925 1.00 92.19 762 LYS A CA 1
ATOM 5712 C C . LYS A 1 762 ? -17.113 5.977 28.029 1.00 92.19 762 LYS A C 1
ATOM 5714 O O . LYS A 1 762 ? -18.042 6.766 27.847 1.00 92.19 762 LYS A O 1
ATOM 5719 N N . ALA A 1 763 ? -15.933 6.085 27.427 1.00 95.12 763 ALA A N 1
ATOM 5720 C CA . ALA A 1 763 ? -15.692 6.931 26.261 1.00 95.12 763 ALA A CA 1
ATOM 5721 C C . ALA A 1 763 ? -15.636 6.070 24.993 1.00 95.12 763 ALA A C 1
ATOM 5723 O O . ALA A 1 763 ? -15.112 4.956 25.024 1.00 95.12 763 ALA A O 1
ATOM 5724 N N . VAL A 1 764 ? -16.200 6.573 23.895 1.00 94.81 764 VAL A N 1
ATOM 5725 C CA . VAL A 1 764 ? -16.280 5.870 22.609 1.00 94.81 764 VAL A CA 1
ATOM 5726 C C . VAL A 1 764 ? -15.849 6.815 21.495 1.00 94.81 764 VAL A C 1
ATOM 5728 O O . VAL A 1 764 ? -16.465 7.861 21.302 1.00 94.81 764 VAL A O 1
ATOM 5731 N N . TRP A 1 765 ? -14.805 6.445 20.758 1.00 94.88 765 TRP A N 1
ATOM 5732 C CA . TRP A 1 765 ? -14.425 7.126 19.521 1.00 94.88 765 TRP A CA 1
ATOM 5733 C C . TRP A 1 765 ? -15.467 6.854 18.436 1.00 94.88 765 TRP A C 1
ATOM 5735 O O . TRP A 1 765 ? -15.887 5.705 18.267 1.00 94.88 765 TRP A O 1
ATOM 5745 N N . LEU A 1 766 ? -15.907 7.896 17.725 1.00 93.50 766 LEU A N 1
ATOM 5746 C CA . LEU A 1 766 ? -16.890 7.712 16.658 1.00 93.50 766 LEU A CA 1
ATOM 5747 C C . LEU A 1 766 ? -16.267 6.970 15.459 1.00 93.50 766 LEU A C 1
ATOM 5749 O O . LEU A 1 766 ? -15.129 7.274 15.087 1.00 93.50 766 LEU A O 1
ATOM 5753 N N . PRO A 1 767 ? -16.984 6.002 14.847 1.00 88.88 767 PRO A N 1
ATOM 5754 C CA . PRO A 1 767 ? -16.477 5.249 13.701 1.00 88.88 767 PRO A CA 1
ATOM 5755 C C . PRO A 1 767 ? -15.997 6.174 12.576 1.00 88.88 767 PRO A C 1
ATOM 5757 O O . PRO A 1 767 ? -16.695 7.109 12.199 1.00 88.88 767 PRO A O 1
ATOM 5760 N N . GLY A 1 768 ? -14.796 5.931 12.047 1.00 85.00 768 GLY A N 1
ATOM 5761 C CA . GLY A 1 768 ? -14.228 6.728 10.952 1.00 85.00 768 GLY A CA 1
ATOM 5762 C C . GLY A 1 768 ? -13.657 8.097 11.352 1.00 85.00 768 GLY A C 1
ATOM 5763 O O . GLY A 1 768 ? -13.004 8.730 10.529 1.00 85.00 768 GLY A O 1
ATOM 5764 N N . SER A 1 769 ? -13.814 8.545 12.604 1.00 89.00 769 SER A N 1
ATOM 5765 C CA . SER A 1 769 ? -13.326 9.856 13.052 1.00 89.00 769 SER A CA 1
ATOM 5766 C C . SER A 1 769 ? -12.015 9.777 13.840 1.00 89.00 769 SER A C 1
ATOM 5768 O O . SER A 1 769 ? -11.835 8.915 14.699 1.00 89.00 769 SER A O 1
ATOM 5770 N N . GLN A 1 770 ? -11.101 10.719 13.590 1.00 89.62 770 GLN A N 1
ATOM 5771 C CA . GLN A 1 770 ? -9.874 10.878 14.383 1.00 89.62 770 GLN A CA 1
ATOM 5772 C C . GLN A 1 770 ? -10.049 11.821 15.585 1.00 89.62 770 GLN A C 1
ATOM 5774 O O . GLN A 1 770 ? -9.259 11.771 16.522 1.00 89.62 770 GLN A O 1
ATOM 5779 N N . THR A 1 771 ? -11.077 12.671 15.575 1.00 91.94 771 THR A N 1
ATOM 5780 C CA . THR A 1 771 ? -11.204 13.794 16.519 1.00 91.94 771 THR A CA 1
ATOM 5781 C C . THR A 1 771 ? -12.496 13.752 17.322 1.00 91.94 771 THR A C 1
ATOM 5783 O O . THR A 1 771 ? -12.583 14.414 18.354 1.00 91.94 771 THR A O 1
ATOM 5786 N N . GLN A 1 772 ? -13.499 12.981 16.894 1.00 94.31 772 GLN A N 1
ATOM 5787 C CA . GLN A 1 772 ? -14.786 12.952 17.575 1.00 94.31 772 GLN A CA 1
ATOM 5788 C C . GLN A 1 772 ? -14.859 11.864 18.648 1.00 94.31 772 GLN A C 1
ATOM 5790 O O . GLN A 1 772 ? -14.659 10.674 18.381 1.00 94.31 772 GLN A O 1
ATOM 5795 N N . LEU A 1 773 ? -15.212 12.279 19.865 1.00 96.19 773 LEU A N 1
ATOM 5796 C CA . LEU A 1 773 ? -15.290 11.420 21.044 1.00 96.19 773 LEU A CA 1
ATOM 5797 C C . LEU A 1 773 ? -16.641 11.580 21.746 1.00 96.19 773 LEU A C 1
ATOM 5799 O O . LEU A 1 773 ? -17.044 12.684 22.116 1.00 96.19 773 LEU A O 1
ATOM 5803 N N . ALA A 1 774 ? -17.318 10.463 21.993 1.00 96.56 774 ALA A N 1
ATOM 5804 C CA . ALA A 1 774 ? -18.537 10.410 22.784 1.00 96.56 774 ALA A CA 1
ATOM 5805 C C . ALA A 1 774 ? -18.244 10.018 24.239 1.00 96.56 774 ALA A C 1
ATOM 5807 O O . ALA A 1 774 ? -17.699 8.948 24.510 1.00 96.56 774 ALA A O 1
ATOM 5808 N N . LEU A 1 775 ? -18.667 10.855 25.187 1.00 95.94 775 LEU A N 1
ATOM 5809 C CA . LEU A 1 775 ? -18.700 10.551 26.615 1.00 95.94 775 LEU A CA 1
ATOM 5810 C C . LEU A 1 775 ? -20.089 10.048 27.006 1.00 95.94 775 LEU A C 1
ATOM 5812 O O . LEU A 1 775 ? -21.070 10.797 26.982 1.00 95.94 775 LEU A O 1
ATOM 5816 N N . VAL A 1 776 ? -20.158 8.774 27.389 1.00 95.75 776 VAL A N 1
ATOM 5817 C CA . VAL A 1 776 ? -21.385 8.108 27.831 1.00 95.75 776 VAL A CA 1
ATOM 5818 C C . VAL A 1 776 ? -21.421 8.106 29.352 1.00 95.75 776 VAL A C 1
ATOM 5820 O O . VAL A 1 776 ? -20.527 7.568 30.008 1.00 95.75 776 VAL A O 1
ATOM 5823 N N . THR A 1 777 ? -22.467 8.691 29.922 1.00 95.19 777 THR A N 1
ATOM 5824 C CA . THR A 1 777 ? -22.694 8.773 31.371 1.00 95.19 777 THR A CA 1
ATOM 5825 C C . THR A 1 777 ? -23.995 8.069 31.736 1.00 95.19 777 THR A C 1
ATOM 5827 O O . THR A 1 777 ? -24.734 7.647 30.851 1.00 95.19 777 THR A O 1
ATOM 5830 N N . ALA A 1 778 ? -24.298 7.938 33.027 1.00 92.81 778 ALA A N 1
ATOM 5831 C CA . ALA A 1 778 ? -25.550 7.321 33.466 1.00 92.81 778 ALA A CA 1
ATOM 5832 C C . ALA A 1 778 ? -26.804 8.130 33.076 1.00 92.81 778 ALA A C 1
ATOM 5834 O O . ALA A 1 778 ? -27.884 7.545 32.989 1.00 92.81 778 ALA A O 1
ATOM 5835 N N . ASP A 1 779 ? -26.670 9.437 32.829 1.00 93.19 779 ASP A N 1
ATOM 5836 C CA . ASP A 1 779 ? -27.801 10.330 32.528 1.00 93.19 779 ASP A CA 1
ATOM 5837 C C . ASP A 1 779 ? -27.812 10.871 31.100 1.00 93.19 779 ASP A C 1
ATOM 5839 O O . ASP A 1 779 ? -28.882 11.082 30.529 1.00 93.19 779 ASP A O 1
ATOM 5843 N N . PHE A 1 780 ? -26.634 11.084 30.513 1.00 94.56 780 PHE A N 1
ATOM 5844 C CA . PHE A 1 780 ? -26.500 11.682 29.189 1.00 94.56 780 PHE A CA 1
ATOM 5845 C C . PHE A 1 780 ? -25.387 11.086 28.331 1.00 94.56 780 PHE A C 1
ATOM 5847 O O . PHE A 1 780 ? -24.428 10.501 28.841 1.00 94.56 780 PHE A O 1
ATOM 5854 N N . VAL A 1 781 ? -25.471 11.354 27.027 1.00 96.19 781 VAL A N 1
ATOM 5855 C CA . VAL A 1 781 ? -24.379 11.181 26.061 1.00 96.19 781 VAL A CA 1
ATOM 5856 C C . VAL A 1 781 ? -23.991 12.547 25.509 1.00 96.19 781 VAL A C 1
ATOM 5858 O O . VAL A 1 781 ? -24.841 13.254 24.969 1.00 96.19 781 VAL A O 1
ATOM 5861 N N . LYS A 1 782 ? -22.717 12.923 25.635 1.00 95.25 782 LYS A N 1
ATOM 5862 C CA . LYS A 1 782 ? -22.160 14.132 25.011 1.00 95.25 782 LYS A CA 1
ATOM 5863 C C . LYS A 1 782 ? -21.122 13.740 23.974 1.00 95.25 782 LYS A C 1
ATOM 5865 O O . LYS A 1 782 ? -20.249 12.935 24.279 1.00 95.25 782 LYS A O 1
ATOM 5870 N N . ILE A 1 783 ? -21.210 14.301 22.777 1.00 95.62 783 ILE A N 1
ATOM 5871 C CA . ILE A 1 783 ? -20.274 14.038 21.678 1.00 95.62 783 ILE A CA 1
ATOM 5872 C C . ILE A 1 783 ? -19.501 15.318 21.406 1.00 95.62 783 ILE A C 1
ATOM 5874 O O . ILE A 1 783 ? -20.121 16.348 21.171 1.00 95.62 783 ILE A O 1
ATOM 5878 N N . TYR A 1 784 ? -18.177 15.249 21.438 1.00 94.56 784 TYR A N 1
ATOM 5879 C CA . TYR A 1 784 ? -17.270 16.376 21.227 1.00 94.56 784 TYR A CA 1
ATOM 5880 C C . TYR A 1 784 ? -16.505 16.191 19.920 1.00 94.56 784 TYR A C 1
ATOM 5882 O O . TYR A 1 784 ? -16.173 15.058 19.579 1.00 94.56 784 TYR A O 1
ATOM 5890 N N . ASP A 1 785 ? -16.185 17.283 19.227 1.00 93.56 785 ASP A N 1
ATOM 5891 C CA . ASP A 1 785 ? -15.141 17.302 18.198 1.00 93.56 785 ASP A CA 1
ATOM 5892 C C . ASP A 1 785 ? -13.921 18.015 18.766 1.00 93.56 785 ASP A C 1
ATOM 5894 O O . ASP A 1 785 ? -13.867 19.243 18.841 1.00 93.56 785 ASP A O 1
ATOM 5898 N N . LEU A 1 786 ? -12.942 17.213 19.176 1.00 91.88 786 LEU A N 1
ATOM 5899 C CA . LEU A 1 786 ? -11.764 17.670 19.906 1.00 91.88 786 LEU A CA 1
ATOM 5900 C C . LEU A 1 786 ? -10.852 18.572 19.064 1.00 91.88 786 LEU A C 1
ATOM 5902 O O . LEU A 1 786 ? -9.992 19.241 19.628 1.00 91.88 786 LEU A O 1
ATOM 5906 N N . SER A 1 787 ? -11.032 18.604 17.738 1.00 87.81 787 SER A N 1
ATOM 5907 C CA . SER A 1 787 ? -10.293 19.523 16.863 1.00 87.81 787 SER A CA 1
ATOM 5908 C C . SER A 1 787 ? -10.847 20.946 16.868 1.00 87.81 787 SER A C 1
ATOM 5910 O O . SER A 1 787 ? -10.125 21.882 16.531 1.00 87.81 787 SER A O 1
ATOM 5912 N N . GLN A 1 788 ? -12.116 21.109 17.247 1.00 85.81 788 GLN A N 1
ATOM 5913 C CA . GLN A 1 788 ? -12.804 22.397 17.259 1.00 85.81 788 GLN A CA 1
ATOM 5914 C C . GLN A 1 788 ? -12.970 22.919 18.683 1.00 85.81 788 GLN A C 1
ATOM 5916 O O . GLN A 1 788 ? -12.545 24.033 18.984 1.00 85.81 788 GLN A O 1
ATOM 5921 N N . ASP A 1 789 ? -13.592 22.122 19.555 1.00 84.19 789 ASP A N 1
ATOM 5922 C CA . ASP A 1 789 ? -13.882 22.515 20.929 1.00 84.19 789 ASP A CA 1
ATOM 5923 C C . ASP A 1 789 ? -13.983 21.296 21.863 1.00 84.19 789 ASP A C 1
ATOM 5925 O O . ASP A 1 789 ? -14.740 20.349 21.641 1.00 84.19 789 ASP A O 1
ATOM 5929 N N . ALA A 1 790 ? -13.223 21.343 22.956 1.00 84.62 790 ALA A N 1
ATOM 5930 C CA . ALA A 1 790 ? -13.226 20.337 24.015 1.00 84.62 790 ALA A CA 1
ATOM 5931 C C . ALA A 1 790 ? -14.229 20.650 25.148 1.00 84.62 790 ALA A C 1
ATOM 5933 O O . ALA A 1 790 ? -14.432 19.831 26.047 1.00 84.62 790 ALA A O 1
ATOM 5934 N N . LEU A 1 791 ? -14.844 21.837 25.144 1.00 85.94 791 LEU A N 1
ATOM 5935 C CA . LEU A 1 791 ? -15.759 22.308 26.183 1.00 85.94 791 LEU A CA 1
ATOM 5936 C C . LEU A 1 791 ? -17.221 22.139 25.776 1.00 85.94 791 LEU A C 1
ATOM 5938 O O . LEU A 1 791 ? -18.014 21.599 26.558 1.00 85.94 791 LEU A O 1
ATOM 5942 N N . SER A 1 792 ? -17.590 22.589 24.574 1.00 88.69 792 SER A N 1
ATOM 5943 C CA . SER A 1 792 ? -18.958 22.462 24.075 1.00 88.69 792 SER A CA 1
ATOM 5944 C C . SER A 1 792 ? -19.146 21.172 23.262 1.00 88.69 792 SER A C 1
ATOM 5946 O O . SER A 1 792 ? -18.376 20.887 22.348 1.00 88.69 792 SER A O 1
ATOM 5948 N N . PRO A 1 793 ? -20.143 20.334 23.599 1.00 92.12 793 PRO A N 1
ATOM 5949 C CA . PRO A 1 793 ? -20.433 19.151 22.804 1.00 92.12 793 PRO A CA 1
ATOM 5950 C C . PRO A 1 793 ? -21.172 19.537 21.515 1.00 92.12 793 PRO A C 1
ATOM 5952 O O . PRO A 1 793 ? -22.045 20.400 21.534 1.00 92.12 793 PRO A O 1
ATOM 5955 N N . LEU A 1 794 ? -20.895 18.830 20.419 1.00 93.06 794 LEU A N 1
ATOM 5956 C CA . LEU A 1 794 ? -21.676 18.874 19.179 1.00 93.06 794 LEU A CA 1
ATOM 5957 C C . LEU A 1 794 ? -23.093 18.317 19.368 1.00 93.06 794 LEU A C 1
ATOM 5959 O O . LEU A 1 794 ? -24.060 18.844 18.814 1.00 93.06 794 LEU A O 1
ATOM 5963 N N . TYR A 1 795 ? -23.213 17.256 20.169 1.00 95.06 795 TYR A N 1
ATOM 5964 C CA . TYR A 1 795 ? -24.482 16.602 20.487 1.00 95.06 795 TYR A CA 1
ATOM 5965 C C . TYR A 1 795 ? -24.596 16.344 21.984 1.00 95.06 795 TYR A C 1
ATOM 5967 O O . TYR A 1 795 ? -23.626 15.935 22.625 1.00 95.06 795 TYR A O 1
ATOM 5975 N N . TYR A 1 796 ? -25.790 16.548 22.537 1.00 95.12 796 TYR A N 1
ATOM 5976 C CA . TYR A 1 796 ? -26.067 16.366 23.958 1.00 95.12 796 TYR A CA 1
ATOM 5977 C C . TYR A 1 796 ? -27.410 15.655 24.143 1.00 95.12 796 TYR A C 1
ATOM 5979 O O . TYR A 1 796 ? -28.459 16.289 24.159 1.00 95.12 796 TYR A O 1
ATOM 5987 N N . PHE A 1 797 ? -27.370 14.333 24.294 1.00 96.19 797 PHE A N 1
ATOM 5988 C CA . PHE A 1 797 ? -28.552 13.480 24.398 1.00 96.19 797 PHE A CA 1
ATOM 5989 C C . PHE A 1 797 ? -28.897 13.134 25.847 1.00 96.19 797 PHE A C 1
ATOM 5991 O O . PHE A 1 797 ? -28.021 12.734 26.615 1.00 96.19 797 PHE A O 1
ATOM 5998 N N . LEU A 1 798 ? -30.182 13.216 26.193 1.00 94.38 798 LEU A N 1
ATOM 5999 C CA . LEU A 1 798 ? -30.751 12.841 27.490 1.00 94.38 798 LEU A CA 1
ATOM 6000 C C . LEU A 1 798 ? -31.847 11.790 27.326 1.00 94.38 798 LEU A C 1
ATOM 6002 O O . LEU A 1 798 ? -32.634 11.837 26.379 1.00 94.38 798 LEU A O 1
ATOM 6006 N N . LEU A 1 799 ? -31.953 10.879 28.292 1.00 91.50 799 LEU A N 1
ATOM 6007 C CA . LEU A 1 799 ? -33.120 10.007 28.406 1.00 91.50 799 LEU A CA 1
ATOM 6008 C C . LEU A 1 799 ? -34.241 10.699 29.204 1.00 91.50 799 LEU A C 1
ATOM 6010 O O . LEU A 1 799 ? -33.974 11.242 30.275 1.00 91.50 799 LEU A O 1
ATOM 6014 N N . PRO A 1 800 ? -35.507 10.636 28.749 1.00 85.25 800 PRO A N 1
ATOM 6015 C CA . PRO A 1 800 ? -36.643 11.194 29.485 1.00 85.25 800 PRO A CA 1
ATOM 6016 C C . PRO A 1 800 ? -36.968 10.396 30.756 1.00 85.25 800 PRO A C 1
ATOM 6018 O O . PRO A 1 800 ? -37.495 10.949 31.720 1.00 85.25 800 PRO A O 1
ATOM 6021 N N . SER A 1 801 ? -36.665 9.095 30.772 1.00 85.38 801 SER A N 1
ATOM 6022 C CA . SER A 1 801 ? -36.881 8.221 31.924 1.00 85.38 801 SER A CA 1
ATOM 6023 C C . SER A 1 801 ? -35.866 7.083 31.967 1.00 85.38 801 SER A C 1
ATOM 6025 O O . SER A 1 801 ? -35.557 6.485 30.937 1.00 85.38 801 SER A O 1
ATOM 6027 N N . GLY A 1 802 ? -35.420 6.727 33.172 1.00 88.19 802 GLY A N 1
ATOM 6028 C CA . GLY A 1 802 ? -34.414 5.684 33.387 1.00 88.19 802 GLY A CA 1
ATOM 6029 C C . GLY A 1 802 ? -32.979 6.208 33.308 1.00 88.19 802 GLY A C 1
ATOM 6030 O O . GLY A 1 802 ? -32.746 7.410 33.232 1.00 88.19 802 GLY A O 1
ATOM 6031 N N . LYS A 1 803 ? -32.016 5.288 33.381 1.00 92.69 803 LYS A N 1
ATOM 6032 C CA . LYS A 1 803 ? -30.579 5.562 33.247 1.00 92.69 803 LYS A CA 1
ATOM 6033 C C . LYS A 1 803 ? -30.048 4.912 31.977 1.00 92.69 803 LYS A C 1
ATOM 6035 O O . LYS A 1 803 ? -30.571 3.888 31.539 1.00 92.69 803 LYS A O 1
ATOM 6040 N N . ILE A 1 804 ? -28.997 5.476 31.409 1.00 94.88 804 ILE A N 1
ATOM 6041 C CA . ILE A 1 804 ? -28.289 4.909 30.262 1.00 94.88 804 ILE A CA 1
ATOM 6042 C C . ILE A 1 804 ? -27.461 3.717 30.747 1.00 94.88 804 ILE A C 1
ATOM 6044 O O . ILE A 1 804 ? -26.803 3.791 31.787 1.00 94.88 804 ILE A O 1
ATOM 6048 N N . ARG A 1 805 ? -27.519 2.600 30.018 1.00 93.00 805 ARG A N 1
ATOM 6049 C CA . ARG A 1 805 ? -26.724 1.399 30.311 1.00 93.00 805 ARG A CA 1
ATOM 6050 C C . ARG A 1 805 ? -25.589 1.211 29.329 1.00 93.00 805 ARG A C 1
ATOM 6052 O O . ARG A 1 805 ? -24.470 0.945 29.750 1.00 93.00 805 ARG A O 1
ATOM 6059 N N . ASP A 1 806 ? -25.882 1.369 28.046 1.00 94.69 806 ASP A N 1
ATOM 6060 C CA . ASP A 1 806 ? -24.899 1.199 26.987 1.00 94.69 806 ASP A CA 1
ATOM 6061 C C . ASP A 1 806 ? -25.326 1.951 25.722 1.00 94.69 806 ASP A C 1
ATOM 6063 O O . ASP A 1 806 ? -26.505 2.266 25.547 1.00 94.69 806 ASP A O 1
ATOM 6067 N N . VAL A 1 807 ? -24.357 2.253 24.860 1.00 96.00 807 VAL A N 1
ATOM 6068 C CA . VAL A 1 807 ? -24.530 3.050 23.635 1.00 96.00 807 VAL A CA 1
ATOM 6069 C C . VAL A 1 807 ? -23.648 2.493 22.526 1.00 96.00 807 VAL A C 1
ATOM 6071 O O . VAL A 1 807 ? -22.497 2.114 22.773 1.00 96.00 807 VAL A O 1
ATOM 6074 N N . SER A 1 808 ? -24.168 2.517 21.303 1.00 95.44 808 SER A N 1
ATOM 6075 C CA . SER A 1 808 ? -23.435 2.257 20.070 1.00 95.44 808 SER A CA 1
ATOM 6076 C C . SER A 1 808 ? -23.826 3.269 18.986 1.00 95.44 808 SER A C 1
ATOM 6078 O O . SER A 1 808 ? -24.792 4.018 19.137 1.00 95.44 808 SER A O 1
ATOM 6080 N N . PHE A 1 809 ? -23.054 3.313 17.905 1.00 94.88 809 PHE A N 1
ATOM 6081 C CA . PHE A 1 809 ? -23.197 4.295 16.833 1.00 94.88 809 PHE A CA 1
ATOM 6082 C C . PHE A 1 809 ? -23.306 3.580 15.492 1.00 94.88 809 PHE A C 1
ATOM 6084 O O . PHE A 1 809 ? -22.500 2.703 15.191 1.00 94.88 809 PHE A O 1
ATOM 6091 N N . ILE A 1 810 ? -24.295 3.969 14.696 1.00 93.00 810 ILE A N 1
ATOM 6092 C CA . ILE A 1 810 ? -24.596 3.411 13.378 1.00 93.00 810 ILE A CA 1
ATOM 6093 C C . ILE A 1 810 ? -24.205 4.469 12.355 1.00 93.00 810 ILE A C 1
ATOM 6095 O O . ILE A 1 810 ? -24.749 5.571 12.371 1.00 93.00 810 ILE A O 1
ATOM 6099 N N . PHE A 1 811 ? -23.199 4.161 11.542 1.00 89.69 811 PHE A N 1
ATOM 6100 C CA . PHE A 1 811 ? -22.661 5.059 10.523 1.00 89.69 811 PHE A CA 1
ATOM 6101 C C . PHE A 1 811 ? -22.865 4.370 9.180 1.00 89.69 811 PHE A C 1
ATOM 6103 O O . PHE A 1 811 ? -22.421 3.235 9.009 1.00 89.69 811 PHE A O 1
ATOM 6110 N N . ASP A 1 812 ? -23.567 5.047 8.286 1.00 79.19 812 ASP A N 1
ATOM 6111 C CA . ASP A 1 812 ? -23.855 4.629 6.917 1.00 79.19 812 ASP A CA 1
ATOM 6112 C C . ASP A 1 812 ? -23.561 5.813 5.980 1.00 79.19 812 ASP A C 1
ATOM 6114 O O . ASP A 1 812 ? -23.376 6.928 6.475 1.00 79.19 812 ASP A O 1
ATOM 6118 N N . ASP A 1 813 ? -23.494 5.605 4.663 1.00 69.94 813 ASP A N 1
ATOM 6119 C CA . ASP A 1 813 ? -23.085 6.644 3.700 1.00 69.94 813 ASP A CA 1
ATOM 6120 C C . ASP A 1 813 ? -23.906 7.938 3.883 1.00 69.94 813 ASP A C 1
ATOM 6122 O O . ASP A 1 813 ? -25.093 8.011 3.540 1.00 69.94 813 ASP A O 1
ATOM 6126 N N . GLY A 1 814 ? -23.264 8.946 4.488 1.00 69.75 814 GLY A N 1
ATOM 6127 C CA . GLY A 1 814 ? -23.821 10.262 4.819 1.00 69.75 814 GLY A CA 1
ATOM 6128 C C . GLY A 1 814 ? -24.746 10.341 6.043 1.00 69.75 814 GLY A C 1
ATOM 6129 O O . GLY A 1 814 ? -25.077 11.452 6.455 1.00 69.75 814 GLY A O 1
ATOM 6130 N N . ASP A 1 815 ? -25.139 9.217 6.652 1.00 81.31 815 ASP A N 1
ATOM 6131 C CA . ASP A 1 815 ? -26.096 9.179 7.764 1.00 81.31 815 ASP A CA 1
ATOM 6132 C C . ASP A 1 815 ? -25.481 8.605 9.046 1.00 81.31 815 ASP A C 1
ATOM 6134 O O . ASP A 1 815 ? -24.928 7.503 9.093 1.00 81.31 815 ASP A O 1
ATOM 6138 N N . HIS A 1 816 ? -25.619 9.354 10.137 1.00 90.81 816 HIS A N 1
ATOM 6139 C CA . HIS A 1 816 ? -25.090 8.987 11.447 1.00 90.81 816 HIS A CA 1
ATOM 6140 C C . HIS A 1 816 ? -26.234 8.890 12.445 1.00 90.81 816 HIS A C 1
ATOM 6142 O O . HIS A 1 816 ? -27.084 9.772 12.516 1.00 90.81 816 HIS A O 1
ATOM 6148 N N . SER A 1 817 ? -26.285 7.815 13.221 1.00 92.94 817 SER A N 1
ATOM 6149 C CA . SER A 1 817 ? -27.321 7.601 14.230 1.00 92.94 817 SER A CA 1
ATOM 6150 C C . SER A 1 817 ? -26.737 7.029 15.515 1.00 92.94 817 SER A C 1
ATOM 6152 O O . SER A 1 817 ? -25.819 6.209 15.503 1.00 92.94 817 SER A O 1
ATOM 6154 N N . LEU A 1 818 ? -27.307 7.434 16.643 1.00 94.56 818 LEU A N 1
ATOM 6155 C CA . LEU A 1 818 ? -27.028 6.878 17.961 1.00 94.56 818 LEU A CA 1
ATOM 6156 C C . LEU A 1 818 ? -28.074 5.813 18.296 1.00 94.56 818 LEU A C 1
ATOM 6158 O O . LEU A 1 818 ? -29.272 6.063 18.157 1.00 94.56 818 LEU A O 1
ATOM 6162 N N . ILE A 1 819 ? -27.622 4.660 18.795 1.00 94.69 819 ILE A N 1
ATOM 6163 C CA . ILE A 1 819 ? -28.483 3.646 19.405 1.00 94.69 819 ILE A CA 1
ATOM 6164 C C . ILE A 1 819 ? -28.100 3.404 20.865 1.00 94.69 819 ILE A C 1
ATOM 6166 O O . ILE A 1 819 ? -26.929 3.237 21.208 1.00 94.69 819 ILE A O 1
ATOM 6170 N N . LEU A 1 820 ? -29.095 3.405 21.746 1.00 95.38 820 LEU A N 1
ATOM 6171 C CA . LEU A 1 820 ? -28.899 3.426 23.191 1.00 95.38 820 LEU A CA 1
ATOM 6172 C C . LEU A 1 820 ? -29.808 2.423 23.895 1.00 95.38 820 LEU A C 1
ATOM 6174 O O . LEU A 1 820 ? -30.992 2.339 23.587 1.00 95.38 820 LEU A O 1
ATOM 6178 N N . MET A 1 821 ? -29.271 1.723 24.896 1.00 94.88 821 MET A N 1
ATOM 6179 C CA . MET A 1 821 ? -30.023 0.833 25.782 1.00 94.88 821 MET A CA 1
ATOM 6180 C C . MET A 1 821 ? -30.285 1.503 27.134 1.00 94.88 821 MET A C 1
ATOM 6182 O O . MET A 1 821 ? -29.351 1.920 27.830 1.00 94.88 821 MET A O 1
ATOM 6186 N N . SER A 1 822 ? -31.556 1.577 27.534 1.00 94.56 822 SER A N 1
ATOM 6187 C CA . SER A 1 822 ? -31.960 2.113 28.837 1.00 94.56 822 SER A CA 1
ATOM 6188 C C . SER A 1 822 ? -31.926 1.051 29.940 1.00 94.56 822 SER A C 1
ATOM 6190 O O . SER A 1 822 ? -32.011 -0.156 29.705 1.00 94.56 822 SER A O 1
ATOM 6192 N N . SER A 1 823 ? -31.908 1.494 31.197 1.00 92.38 823 SER A N 1
ATOM 6193 C CA . SER A 1 823 ? -32.087 0.623 32.362 1.00 92.38 823 SER A CA 1
ATOM 6194 C C . SER A 1 823 ? -33.458 -0.058 32.407 1.00 92.38 823 SER A C 1
ATOM 6196 O O . SER A 1 823 ? -33.608 -1.053 33.111 1.00 92.38 823 SER A O 1
ATOM 6198 N N . GLY A 1 824 ? -34.453 0.476 31.690 1.00 90.94 824 GLY A N 1
ATOM 6199 C CA . GLY A 1 824 ? -35.777 -0.130 31.530 1.00 90.94 824 GLY A CA 1
ATOM 6200 C C . GLY A 1 824 ? -35.821 -1.241 30.476 1.00 90.94 824 GLY A C 1
ATOM 6201 O O . GLY A 1 824 ? -36.792 -1.989 30.442 1.00 90.94 824 GLY A O 1
ATOM 6202 N N . GLY A 1 825 ? -34.765 -1.393 29.666 1.00 90.19 825 GLY A N 1
ATOM 6203 C CA . GLY A 1 825 ? -34.675 -2.395 28.597 1.00 90.19 825 GLY A CA 1
ATOM 6204 C C . GLY A 1 825 ? -35.200 -1.925 27.239 1.00 90.19 825 GLY A C 1
ATOM 6205 O O . GLY A 1 825 ? -35.279 -2.721 26.310 1.00 90.19 825 GLY A O 1
ATOM 6206 N N . GLN A 1 826 ? -35.546 -0.645 27.099 1.00 91.62 826 GLN A N 1
ATOM 6207 C CA . GLN A 1 826 ? -35.918 -0.070 25.808 1.00 91.62 826 GLN A CA 1
ATOM 6208 C C . GLN A 1 826 ? -34.670 0.353 25.023 1.00 91.62 826 GLN A C 1
ATOM 6210 O O . GLN A 1 826 ? -33.742 0.942 25.590 1.00 91.62 826 GLN A O 1
ATOM 6215 N N . LEU A 1 827 ? -34.684 0.089 23.714 1.00 93.25 827 LEU A N 1
ATOM 6216 C CA . LEU A 1 827 ? -33.724 0.640 22.762 1.00 93.25 827 LEU A CA 1
ATOM 6217 C C . LEU A 1 827 ? -34.233 1.980 22.232 1.00 93.25 827 LEU A C 1
ATOM 6219 O O . LEU A 1 827 ? -35.395 2.092 21.849 1.00 93.25 827 LEU A O 1
ATOM 6223 N N . TYR A 1 828 ? -33.359 2.977 22.179 1.00 93.88 828 TYR A N 1
ATOM 6224 C CA . TYR A 1 828 ? -33.627 4.288 21.596 1.00 93.88 828 TYR A CA 1
ATOM 6225 C C . TYR A 1 828 ? -32.730 4.497 20.386 1.00 93.88 828 TYR A C 1
ATOM 6227 O O . TYR A 1 828 ? -31.532 4.240 20.480 1.00 93.88 828 TYR A O 1
ATOM 6235 N N . LEU A 1 829 ? -33.295 4.981 19.282 1.00 93.44 829 LEU A N 1
ATOM 6236 C CA . LEU A 1 829 ? -32.565 5.297 18.056 1.00 93.44 829 LEU A CA 1
ATOM 6237 C C . LEU A 1 829 ? -32.788 6.761 17.697 1.00 93.44 829 LEU A C 1
ATOM 6239 O O . LEU A 1 829 ? -33.930 7.206 17.592 1.00 93.44 829 LEU A O 1
ATOM 6243 N N . GLN A 1 830 ? -31.709 7.499 17.471 1.00 93.75 830 GLN A N 1
ATOM 6244 C CA . GLN A 1 830 ? -31.785 8.907 17.109 1.00 93.75 830 GLN A CA 1
ATOM 6245 C C . GLN A 1 830 ? -30.779 9.248 16.004 1.00 93.75 830 GLN A C 1
ATOM 6247 O O . GLN A 1 830 ? -29.575 9.114 16.235 1.00 93.75 830 GLN A O 1
ATOM 6252 N N . PRO A 1 831 ? -31.249 9.730 14.839 1.00 92.06 831 PRO A N 1
ATOM 6253 C CA . PRO A 1 831 ? -30.389 10.349 13.837 1.00 92.06 831 PRO A CA 1
ATOM 6254 C C . PRO A 1 831 ? -29.646 11.557 14.409 1.00 92.06 831 PRO A C 1
ATOM 6256 O O . PRO A 1 831 ? -30.241 12.367 15.126 1.00 92.06 831 PRO A O 1
ATOM 6259 N N . MET A 1 832 ? -28.359 11.655 14.087 1.00 92.06 832 MET A N 1
ATOM 6260 C CA . MET A 1 832 ? -27.436 12.725 14.458 1.00 92.06 832 MET A CA 1
ATOM 6261 C C . MET A 1 832 ? -27.386 13.769 13.338 1.00 92.06 832 MET A C 1
ATOM 6263 O O . MET A 1 832 ? -26.413 13.870 12.594 1.00 92.06 832 MET A O 1
ATOM 6267 N N . ASP A 1 833 ? -28.476 14.514 13.201 1.00 89.69 833 ASP A N 1
ATOM 6268 C CA . ASP A 1 833 ? -28.624 15.619 12.258 1.00 89.69 833 ASP A CA 1
ATOM 6269 C C . ASP A 1 833 ? -28.607 16.980 12.978 1.00 89.69 833 ASP A C 1
ATOM 6271 O O . ASP A 1 833 ? -28.525 17.072 14.208 1.00 89.69 833 ASP A O 1
ATOM 6275 N N . ILE A 1 834 ? -28.759 18.064 12.216 1.00 87.25 834 ILE A N 1
ATOM 6276 C CA . ILE A 1 834 ? -28.814 19.421 12.773 1.00 87.25 834 ILE A CA 1
ATOM 6277 C C . ILE A 1 834 ? -29.975 19.635 13.762 1.00 87.25 834 ILE A C 1
ATOM 6279 O O . ILE A 1 834 ? -29.863 20.471 14.656 1.00 87.25 834 ILE A O 1
ATOM 6283 N N . ASN A 1 835 ? -31.067 18.868 13.652 1.00 89.50 835 ASN A N 1
ATOM 6284 C CA . ASN A 1 835 ? -32.220 18.971 14.554 1.00 89.50 835 ASN A CA 1
ATOM 6285 C C . ASN A 1 835 ? -31.912 18.390 15.938 1.00 89.50 835 ASN A C 1
ATOM 6287 O O . ASN A 1 835 ? -32.462 18.837 16.944 1.00 89.50 835 ASN A O 1
ATOM 6291 N N . SER A 1 836 ? -31.036 17.391 15.975 1.00 91.06 836 SER A N 1
ATOM 6292 C CA . SER A 1 836 ? -30.575 16.724 17.189 1.00 91.06 836 SER A CA 1
ATOM 6293 C C . SER A 1 836 ? -29.317 17.352 17.814 1.00 91.06 836 SER A C 1
ATOM 6295 O O . SER A 1 836 ? -28.851 16.907 18.865 1.00 91.06 836 SER A O 1
ATOM 6297 N N . SER A 1 837 ? -28.763 18.387 17.173 1.00 91.50 837 SER A N 1
ATOM 6298 C CA . SER A 1 837 ? -27.549 19.077 17.609 1.00 91.50 837 SER A CA 1
ATOM 6299 C C . SER A 1 837 ? -27.724 19.799 18.948 1.00 91.50 837 SER A C 1
ATOM 6301 O O . SER A 1 837 ? -28.781 20.354 19.257 1.00 91.50 837 SER A O 1
ATOM 6303 N N . ALA A 1 838 ? -26.638 19.869 19.720 1.00 90.50 838 ALA A N 1
ATOM 6304 C CA . ALA A 1 838 ? -26.587 20.569 21.001 1.00 90.50 838 ALA A CA 1
ATOM 6305 C C . ALA A 1 838 ? -26.669 22.104 20.888 1.00 90.50 838 ALA A C 1
ATOM 6307 O O . ALA A 1 838 ? -26.750 22.776 21.917 1.00 90.50 838 ALA A O 1
ATOM 6308 N N . VAL A 1 839 ? -26.677 22.672 19.672 1.00 87.38 839 VAL A N 1
ATOM 6309 C CA . VAL A 1 839 ? -26.812 24.126 19.440 1.00 87.38 839 VAL A CA 1
ATOM 6310 C C . VAL A 1 839 ? -28.048 24.701 20.147 1.00 87.38 839 VAL A C 1
ATOM 6312 O O . VAL A 1 839 ? -27.998 25.812 20.670 1.00 87.38 839 VAL A O 1
ATOM 6315 N N . ASN A 1 840 ? -29.136 23.929 20.229 1.00 82.19 840 ASN A N 1
ATOM 6316 C CA . ASN A 1 840 ? -30.383 24.332 20.890 1.00 82.19 840 ASN A CA 1
ATOM 6317 C C . ASN A 1 840 ? -30.508 23.823 22.343 1.00 82.19 840 ASN A C 1
ATOM 6319 O O . ASN A 1 840 ? -31.594 23.869 22.923 1.00 82.19 840 ASN A O 1
ATOM 6323 N N . GLY A 1 841 ? -29.417 23.342 22.944 1.00 89.88 841 GLY A N 1
ATOM 6324 C CA . GLY A 1 841 ? -29.408 22.723 24.270 1.00 89.88 841 GLY A CA 1
ATOM 6325 C C . GLY A 1 841 ? -29.553 21.194 24.227 1.00 89.88 841 GLY A C 1
ATOM 6326 O O . GLY A 1 841 ? -29.282 20.576 23.199 1.00 89.88 841 GLY A O 1
ATOM 6327 N N . PRO A 1 842 ? -29.918 20.548 25.351 1.00 91.50 842 PRO A N 1
ATOM 6328 C CA . PRO A 1 842 ? -30.006 19.095 25.411 1.00 91.50 842 PRO A CA 1
ATOM 6329 C C . PRO A 1 842 ? -31.203 18.547 24.622 1.00 91.50 842 PRO A C 1
ATOM 6331 O O . PRO A 1 842 ? -32.322 19.053 24.725 1.00 91.50 842 PRO A O 1
ATOM 6334 N N . PHE A 1 843 ? -30.977 17.450 23.906 1.00 94.81 843 PHE A N 1
ATOM 6335 C CA . PHE A 1 843 ? -31.978 16.738 23.124 1.00 94.81 843 PHE A CA 1
ATOM 6336 C C . PHE A 1 843 ? -32.500 15.510 23.881 1.00 94.81 843 PHE A C 1
ATOM 6338 O O . PHE A 1 843 ? -31.731 14.630 24.272 1.00 94.81 843 PHE A O 1
ATOM 6345 N N . TYR A 1 844 ? -33.818 15.416 24.068 1.00 93.44 844 TYR A N 1
ATOM 6346 C CA . TYR A 1 844 ? -34.448 14.286 24.756 1.00 93.44 844 TYR A CA 1
ATOM 6347 C C . TYR A 1 844 ? -34.788 13.155 23.780 1.00 93.44 844 TYR A C 1
ATOM 6349 O O . TYR A 1 844 ? -35.574 13.330 22.849 1.00 93.44 844 TYR A O 1
ATOM 6357 N N . LEU A 1 845 ? -34.234 11.970 24.028 1.00 92.81 845 LEU A N 1
ATOM 6358 C CA . LEU A 1 845 ? -34.452 10.772 23.221 1.00 92.81 845 LEU A CA 1
ATOM 6359 C C . LEU A 1 845 ? -35.858 10.207 23.459 1.00 92.81 845 LEU A C 1
ATOM 6361 O O . LEU A 1 845 ? -36.154 9.670 24.523 1.00 92.81 845 LEU A O 1
ATOM 6365 N N . THR A 1 846 ? -36.729 10.307 22.458 1.00 90.69 846 THR A N 1
ATOM 6366 C CA . THR A 1 846 ? -38.122 9.820 22.536 1.00 90.69 846 THR A CA 1
ATOM 6367 C C . THR A 1 846 ? -38.414 8.665 21.581 1.00 90.69 846 THR A C 1
ATOM 6369 O O . THR A 1 846 ? -39.347 7.900 21.814 1.00 90.69 846 THR A O 1
ATOM 6372 N N . ASN A 1 847 ? -37.591 8.495 20.547 1.00 90.44 847 ASN A N 1
ATOM 6373 C CA . ASN A 1 847 ? -37.746 7.462 19.532 1.00 90.44 847 ASN A CA 1
ATOM 6374 C C . ASN A 1 847 ? -37.272 6.102 20.059 1.00 90.44 847 ASN A C 1
ATOM 6376 O O . ASN A 1 847 ? -36.074 5.816 20.083 1.00 90.44 847 ASN A O 1
ATOM 6380 N N . THR A 1 848 ? -38.215 5.265 20.485 1.00 91.12 848 THR A N 1
ATOM 6381 C CA . THR A 1 848 ? -37.949 3.880 20.892 1.00 91.12 848 THR A CA 1
ATOM 6382 C C . THR A 1 848 ? -38.031 2.933 19.703 1.00 91.12 848 THR A C 1
ATOM 6384 O O . THR A 1 848 ? -38.986 3.008 18.930 1.00 91.12 848 THR A O 1
ATOM 6387 N N . VAL A 1 849 ? -37.088 1.998 19.598 1.00 91.31 849 VAL A N 1
ATOM 6388 C CA . VAL A 1 849 ? -37.137 0.898 18.630 1.00 91.31 849 VAL A CA 1
ATOM 6389 C C . VAL A 1 849 ? -38.014 -0.217 19.209 1.00 91.31 849 VAL A C 1
ATOM 6391 O O . VAL A 1 849 ? -37.659 -0.774 20.253 1.00 91.31 849 VAL A O 1
ATOM 6394 N N . PRO A 1 850 ? -39.158 -0.550 18.588 1.00 87.69 850 PRO A N 1
ATOM 6395 C CA . PRO A 1 850 ? -39.995 -1.649 19.041 1.00 87.69 850 PRO A CA 1
ATOM 6396 C C . PRO A 1 850 ? -39.318 -2.998 18.756 1.00 87.69 850 PRO A C 1
ATOM 6398 O O . PRO A 1 850 ? -38.695 -3.200 17.709 1.00 87.69 850 PRO A O 1
ATOM 6401 N N . ILE A 1 851 ? -39.439 -3.912 19.723 1.00 87.25 851 ILE A N 1
ATOM 6402 C CA . ILE A 1 851 ? -38.904 -5.275 19.673 1.00 87.25 851 ILE A CA 1
ATOM 6403 C C . ILE A 1 851 ? -40.006 -6.212 20.165 1.00 87.25 851 ILE A C 1
ATOM 6405 O O . ILE A 1 851 ? -40.378 -6.168 21.338 1.00 87.25 851 ILE A O 1
ATOM 6409 N N . GLU A 1 852 ? -40.520 -7.067 19.285 1.00 78.94 852 GLU A N 1
ATOM 6410 C CA . GLU A 1 852 ? -41.543 -8.052 19.635 1.00 78.94 852 GLU A CA 1
ATOM 6411 C C . GLU A 1 852 ? -40.927 -9.452 19.716 1.00 78.94 852 GLU A C 1
ATOM 6413 O O . GLU A 1 852 ? -40.475 -10.009 18.718 1.00 78.94 852 GLU A O 1
ATOM 6418 N N . HIS A 1 853 ? -40.902 -10.045 20.914 1.00 81.81 853 HIS A N 1
ATOM 6419 C CA . HIS A 1 853 ? -40.427 -11.416 21.104 1.00 81.81 853 HIS A CA 1
ATOM 6420 C C . HIS A 1 853 ? -41.084 -12.072 22.324 1.00 81.81 853 HIS A C 1
ATOM 6422 O O . HIS A 1 853 ? -41.214 -11.450 23.377 1.00 81.81 853 HIS A O 1
ATOM 6428 N N . ALA A 1 854 ? -41.448 -13.355 22.219 1.00 76.19 854 ALA A N 1
ATOM 6429 C CA . ALA A 1 854 ? -42.183 -14.079 23.267 1.00 76.19 854 ALA A CA 1
ATOM 6430 C C . ALA A 1 854 ? -41.450 -14.135 24.626 1.00 76.19 854 ALA A C 1
ATOM 6432 O O . ALA A 1 854 ? -42.089 -14.168 25.680 1.00 76.19 854 ALA A O 1
ATOM 6433 N N . ASP A 1 855 ? -40.114 -14.114 24.594 1.00 74.94 855 ASP A N 1
ATOM 6434 C CA . ASP A 1 855 ? -39.251 -14.111 25.785 1.00 74.94 855 ASP A CA 1
ATOM 6435 C C . ASP A 1 855 ? -39.043 -12.720 26.417 1.00 74.94 855 ASP A C 1
ATOM 6437 O O . ASP A 1 855 ? -38.462 -12.632 27.499 1.00 74.94 855 ASP A O 1
ATOM 6441 N N . LEU A 1 856 ? -39.475 -11.637 25.763 1.00 80.12 856 LEU A N 1
ATOM 6442 C CA . LEU A 1 856 ? -39.311 -10.259 26.236 1.00 80.12 856 LEU A CA 1
ATOM 6443 C C . LEU A 1 856 ? -40.598 -9.754 26.895 1.00 80.12 856 LEU A C 1
ATOM 6445 O O . LEU A 1 856 ? -41.224 -8.805 26.437 1.00 80.12 856 LEU A O 1
ATOM 6449 N N . GLN A 1 857 ? -41.020 -10.419 27.971 1.00 74.19 857 GLN A N 1
ATOM 6450 C CA . GLN A 1 857 ? -42.201 -9.996 28.724 1.00 74.19 857 GLN A CA 1
ATOM 6451 C C . GLN A 1 857 ? -41.860 -8.860 29.693 1.00 74.19 857 GLN A C 1
ATOM 6453 O O . GLN A 1 857 ? -40.831 -8.889 30.377 1.00 74.19 857 GLN A O 1
ATOM 6458 N N . ASP A 1 858 ? -42.760 -7.883 29.782 1.00 73.56 858 ASP A N 1
ATOM 6459 C CA . ASP A 1 858 ? -42.652 -6.784 30.734 1.00 73.56 858 ASP A CA 1
ATOM 6460 C C . ASP A 1 858 ? -42.990 -7.255 32.147 1.00 73.56 858 ASP A C 1
ATOM 6462 O O . ASP A 1 858 ? -44.118 -7.638 32.463 1.00 73.56 858 ASP A O 1
ATOM 6466 N N . SER A 1 859 ? -42.004 -7.173 33.034 1.00 67.75 859 SER A N 1
ATOM 6467 C CA . SER A 1 859 ? -42.183 -7.402 34.464 1.00 67.75 859 SER A CA 1
ATOM 6468 C C . SER A 1 859 ? -41.882 -6.106 35.204 1.00 67.75 859 SER A C 1
ATOM 6470 O O . SER A 1 859 ? -40.769 -5.587 35.118 1.00 67.75 859 SER A O 1
ATOM 6472 N N . SER A 1 860 ? -42.857 -5.563 35.939 1.00 70.56 860 SER A N 1
ATOM 6473 C CA . SER A 1 860 ? -42.697 -4.335 36.745 1.00 70.56 860 SER A CA 1
ATOM 6474 C C . SER A 1 860 ? -42.214 -3.091 35.970 1.00 70.56 860 SER A C 1
ATOM 6476 O O . SER A 1 860 ? -41.479 -2.272 36.514 1.00 70.56 860 SER A O 1
ATOM 6478 N N . GLY A 1 861 ? -42.616 -2.937 34.702 1.00 71.81 861 GLY A N 1
ATOM 6479 C CA . GLY A 1 861 ? -42.210 -1.800 33.859 1.00 71.81 861 GLY A CA 1
ATOM 6480 C C . GLY A 1 861 ? -40.779 -1.890 33.312 1.00 71.81 861 GLY A C 1
ATOM 6481 O O . GLY A 1 861 ? -40.254 -0.894 32.819 1.00 71.81 861 GLY A O 1
ATOM 6482 N N . GLN A 1 862 ? -40.145 -3.064 33.409 1.00 80.50 862 GLN A N 1
ATOM 6483 C CA . GLN A 1 862 ? -38.860 -3.368 32.784 1.00 80.50 862 GLN A CA 1
ATOM 6484 C C . GLN A 1 862 ? -39.004 -4.532 31.801 1.00 80.50 862 GLN A C 1
ATOM 6486 O O . GLN A 1 862 ? -39.495 -5.604 32.173 1.00 80.50 862 GLN A O 1
ATOM 6491 N N . VAL A 1 863 ? -38.491 -4.335 30.586 1.00 82.94 863 VAL A N 1
ATOM 6492 C CA . VAL A 1 863 ? -38.433 -5.355 29.534 1.00 82.94 863 VAL A CA 1
ATOM 6493 C C . VAL A 1 863 ? -37.388 -6.395 29.937 1.00 82.94 863 VAL A C 1
ATOM 6495 O O . VAL A 1 863 ? -36.219 -6.047 30.127 1.00 82.94 863 VAL A O 1
ATOM 6498 N N . ALA A 1 864 ? -37.793 -7.657 30.122 1.00 80.94 864 ALA A N 1
ATOM 6499 C CA . ALA A 1 864 ? -36.902 -8.776 30.468 1.00 80.94 864 ALA A CA 1
ATOM 6500 C C . ALA A 1 864 ? -35.918 -8.492 31.633 1.00 80.94 864 ALA A C 1
ATOM 6502 O O . ALA A 1 864 ? -34.754 -8.908 31.618 1.00 80.94 864 ALA A O 1
ATOM 6503 N N . GLY A 1 865 ? -36.384 -7.781 32.669 1.00 79.88 865 GLY A N 1
ATOM 6504 C CA . GLY A 1 865 ? -35.589 -7.428 33.857 1.00 79.88 865 GLY A CA 1
ATOM 6505 C C . GLY A 1 865 ? -34.608 -6.260 33.668 1.00 79.88 865 GLY A C 1
ATOM 6506 O O . GLY A 1 865 ? -33.746 -6.043 34.521 1.00 79.88 865 GLY A O 1
ATOM 6507 N N . GLY A 1 866 ? -34.717 -5.516 32.565 1.00 89.50 866 GLY A N 1
ATOM 6508 C CA . GLY A 1 866 ? -33.926 -4.321 32.270 1.00 89.50 866 GLY A CA 1
ATOM 6509 C C . GLY A 1 866 ? -32.803 -4.564 31.259 1.00 89.50 866 GLY A C 1
ATOM 6510 O O . GLY A 1 866 ? -32.360 -5.693 31.045 1.00 89.50 866 GLY A O 1
ATOM 6511 N N . GLY A 1 867 ? -32.350 -3.483 30.625 1.00 91.56 867 GLY A N 1
ATOM 6512 C CA . GLY A 1 867 ? -31.304 -3.515 29.604 1.00 91.56 867 GLY A CA 1
ATOM 6513 C C . GLY A 1 867 ? -29.900 -3.626 30.194 1.00 91.56 867 GLY A C 1
ATOM 6514 O O . GLY A 1 867 ? -29.623 -3.086 31.269 1.00 91.56 867 GLY A O 1
ATOM 6515 N N . VAL A 1 868 ? -29.007 -4.314 29.478 1.00 92.56 868 VAL A N 1
ATOM 6516 C CA . VAL A 1 868 ? -27.611 -4.535 29.892 1.00 92.56 868 VAL A CA 1
ATOM 6517 C C . VAL A 1 868 ? -26.621 -3.922 28.908 1.00 92.56 868 VAL A C 1
ATOM 6519 O O . VAL A 1 868 ? -25.766 -3.151 29.330 1.00 92.56 868 VAL A O 1
ATOM 6522 N N . SER A 1 869 ? -26.707 -4.265 27.621 1.00 94.69 869 SER A N 1
ATOM 6523 C CA . SER A 1 869 ? -25.740 -3.815 26.611 1.00 94.69 869 SER A CA 1
ATOM 6524 C C . SER A 1 869 ? -26.370 -3.663 25.230 1.00 94.69 869 SER A C 1
ATOM 6526 O O . SER A 1 869 ? -27.393 -4.294 24.946 1.00 94.69 869 SER A O 1
ATOM 6528 N N . VAL A 1 870 ? -25.747 -2.836 24.387 1.00 96.06 870 VAL A N 1
ATOM 6529 C CA . VAL A 1 870 ? -26.068 -2.698 22.961 1.00 96.06 870 VAL A CA 1
ATOM 6530 C C . VAL A 1 870 ? -24.801 -2.424 22.153 1.00 96.06 870 VAL A C 1
ATOM 6532 O O . VAL A 1 870 ? -23.963 -1.615 22.549 1.00 96.06 870 VAL A O 1
ATOM 6535 N N . TYR A 1 871 ? -24.657 -3.093 21.014 1.00 95.94 871 TYR A N 1
ATOM 6536 C CA . TYR A 1 871 ? -23.521 -2.942 20.111 1.00 95.94 871 TYR A CA 1
ATOM 6537 C C . TYR A 1 871 ? -23.959 -3.127 18.662 1.00 95.94 871 TYR A C 1
ATOM 6539 O O . TYR A 1 871 ? -24.718 -4.043 18.368 1.00 95.94 871 TYR A O 1
ATOM 6547 N N . TYR A 1 872 ? -23.489 -2.268 17.765 1.00 94.81 872 TYR A N 1
ATOM 6548 C CA . TYR A 1 872 ? -23.701 -2.392 16.330 1.00 94.81 872 TYR A CA 1
ATOM 6549 C C . TYR A 1 872 ? -22.387 -2.756 15.636 1.00 94.81 872 TYR A C 1
ATOM 6551 O O . TYR A 1 872 ? -21.369 -2.097 15.845 1.00 94.81 872 TYR A O 1
ATOM 6559 N N . SER A 1 873 ? -22.431 -3.806 14.819 1.00 93.50 873 SER A N 1
ATOM 6560 C CA . SER A 1 873 ? -21.351 -4.222 13.930 1.00 93.50 873 SER A CA 1
ATOM 6561 C C . SER A 1 873 ? -21.548 -3.589 12.562 1.00 93.50 873 SER A C 1
ATOM 6563 O O . SER A 1 873 ? -22.471 -3.964 11.838 1.00 93.50 873 SER A O 1
ATOM 6565 N N . HIS A 1 874 ? -20.665 -2.667 12.176 1.00 89.88 874 HIS A N 1
ATOM 6566 C CA . HIS A 1 874 ? -20.668 -2.096 10.824 1.00 89.88 874 HIS A CA 1
ATOM 6567 C C . HIS A 1 874 ? -20.288 -3.131 9.763 1.00 89.88 874 HIS A C 1
ATOM 6569 O O . HIS A 1 874 ? -20.805 -3.078 8.654 1.00 89.88 874 HIS A O 1
ATOM 6575 N N . ILE A 1 875 ? -19.418 -4.088 10.106 1.00 89.19 875 ILE A N 1
ATOM 6576 C CA . ILE A 1 875 ? -18.912 -5.101 9.169 1.00 89.19 875 ILE A CA 1
ATOM 6577 C C . ILE A 1 875 ? -20.012 -6.100 8.793 1.00 89.19 875 ILE A C 1
ATOM 6579 O O . ILE A 1 875 ? -20.134 -6.473 7.629 1.00 89.19 875 ILE A O 1
ATOM 6583 N N . LEU A 1 876 ? -20.804 -6.545 9.773 1.00 91.75 876 LEU A N 1
ATOM 6584 C CA . LEU A 1 876 ? -21.860 -7.543 9.568 1.00 91.75 876 LEU A CA 1
ATOM 6585 C C . LEU A 1 876 ? -23.255 -6.921 9.431 1.00 91.75 876 LEU A C 1
ATOM 6587 O O . LEU A 1 876 ? -24.210 -7.637 9.129 1.00 91.75 876 LEU A O 1
ATOM 6591 N N . GLN A 1 877 ? -23.392 -5.615 9.684 1.00 92.19 877 GLN A N 1
ATOM 6592 C CA . GLN A 1 877 ? -24.675 -4.904 9.757 1.00 92.19 877 GLN A CA 1
ATOM 6593 C C . GLN A 1 877 ? -25.652 -5.578 10.739 1.00 92.19 877 GLN A C 1
ATOM 6595 O O . GLN A 1 877 ? -26.837 -5.773 10.463 1.00 92.19 877 GLN A O 1
ATOM 6600 N N . LEU A 1 878 ? -25.123 -5.986 11.898 1.00 93.81 878 LEU A N 1
ATOM 6601 C CA . LEU A 1 878 ? -25.866 -6.668 12.958 1.00 93.81 878 LEU A CA 1
ATOM 6602 C C . LEU A 1 878 ? -25.870 -5.827 14.236 1.00 93.81 878 LEU A C 1
ATOM 6604 O O . LEU A 1 878 ? -24.840 -5.289 14.641 1.00 93.81 878 LEU A O 1
ATOM 6608 N N . ILE A 1 879 ? -27.012 -5.780 14.916 1.00 94.81 879 ILE A N 1
ATOM 6609 C CA . ILE A 1 879 ? -27.150 -5.237 16.263 1.00 94.81 879 ILE A CA 1
ATOM 6610 C C . ILE A 1 879 ? -27.213 -6.361 17.300 1.00 94.81 879 ILE A C 1
ATOM 6612 O O . ILE A 1 879 ? -27.984 -7.312 17.180 1.00 94.81 879 ILE A O 1
ATOM 6616 N N . PHE A 1 880 ? -26.408 -6.223 18.344 1.00 95.38 880 PHE A N 1
ATOM 6617 C CA . PHE A 1 880 ? -26.306 -7.109 19.494 1.00 95.38 880 PHE A CA 1
ATOM 6618 C C . PHE A 1 880 ? -26.898 -6.397 20.695 1.00 95.38 880 PHE A C 1
ATOM 6620 O O . PHE A 1 880 ? -26.532 -5.255 20.977 1.00 95.38 880 PHE A O 1
ATOM 6627 N N . PHE A 1 881 ? -27.783 -7.056 21.430 1.00 95.19 881 PHE A N 1
ATOM 6628 C CA . PHE A 1 881 ? -28.363 -6.476 22.635 1.00 95.19 881 PHE A CA 1
ATOM 6629 C C . PHE A 1 881 ? -28.698 -7.545 23.673 1.00 95.19 881 PHE A C 1
ATOM 6631 O O . PHE A 1 881 ? -29.073 -8.674 23.343 1.00 95.19 881 PHE A O 1
ATOM 6638 N N . SER A 1 882 ? -28.541 -7.182 24.946 1.00 94.25 882 SER A N 1
ATOM 6639 C CA . SER A 1 882 ? -28.682 -8.100 26.081 1.00 94.25 882 SER A CA 1
ATOM 6640 C C . SER A 1 882 ? -29.539 -7.519 27.201 1.00 94.25 882 SER A C 1
ATOM 6642 O O . SER A 1 882 ? -29.511 -6.313 27.459 1.00 94.25 882 SER A O 1
ATOM 6644 N N . TYR A 1 883 ? -30.215 -8.409 27.929 1.00 92.62 883 TYR A N 1
ATOM 6645 C CA . TYR A 1 883 ? -31.103 -8.105 29.054 1.00 92.62 883 TYR A CA 1
ATOM 6646 C C . TYR A 1 883 ? -30.672 -8.802 30.345 1.00 92.62 883 TYR A C 1
ATOM 6648 O O . TYR A 1 883 ? -30.062 -9.873 30.310 1.00 92.62 883 TYR A O 1
ATOM 6656 N N . SER A 1 884 ? -31.049 -8.241 31.497 1.00 88.12 884 SER A N 1
ATOM 6657 C CA . SER A 1 884 ? -30.627 -8.713 32.827 1.00 88.12 884 SER A CA 1
ATOM 6658 C C . SER A 1 884 ? -31.051 -10.151 33.141 1.00 88.12 884 SER A C 1
ATOM 6660 O O . SER A 1 884 ? -30.383 -10.826 33.919 1.00 88.12 884 SER A O 1
ATOM 6662 N N . GLN A 1 885 ? -32.127 -10.654 32.525 1.00 84.56 885 GLN A N 1
ATOM 6663 C CA . GLN A 1 885 ? -32.556 -12.057 32.648 1.00 84.56 885 GLN A CA 1
ATOM 6664 C C . GLN A 1 885 ? -31.681 -13.052 31.856 1.00 84.56 885 GLN A C 1
ATOM 6666 O O . GLN A 1 885 ? -32.023 -14.231 31.754 1.00 84.56 885 GLN A O 1
ATOM 6671 N N . GLY A 1 886 ? -30.566 -12.599 31.275 1.00 83.44 886 GLY A N 1
ATOM 6672 C CA . GLY A 1 886 ? -29.632 -13.464 30.555 1.00 83.44 886 GLY A CA 1
ATOM 6673 C C . GLY A 1 886 ? -30.031 -13.776 29.118 1.00 83.44 886 GLY A C 1
ATOM 6674 O O . GLY A 1 886 ? -29.517 -14.724 28.519 1.00 83.44 886 GLY A O 1
ATOM 6675 N N . LYS A 1 887 ? -30.972 -12.997 28.581 1.00 88.38 887 LYS A N 1
ATOM 6676 C CA . LYS A 1 887 ? -31.421 -13.066 27.194 1.00 88.38 887 LYS A CA 1
ATOM 6677 C C . LYS A 1 887 ? -30.547 -12.141 26.352 1.00 88.38 887 LYS A C 1
ATOM 6679 O O . LYS A 1 887 ? -30.500 -10.942 26.619 1.00 88.38 887 LYS A O 1
ATOM 6684 N N . THR A 1 888 ? -29.879 -12.698 25.351 1.00 92.62 888 THR A N 1
ATOM 6685 C CA . THR A 1 888 ? -29.064 -11.958 24.384 1.00 92.62 888 THR A CA 1
ATOM 6686 C C . THR A 1 888 ? -29.539 -12.294 22.983 1.00 92.62 888 THR A C 1
ATOM 6688 O O . THR A 1 888 ? -29.827 -13.455 22.691 1.00 92.62 888 THR A O 1
ATOM 6691 N N . PHE A 1 889 ? -29.623 -11.282 22.129 1.00 93.12 889 PHE A N 1
ATOM 6692 C CA . PHE A 1 889 ? -30.097 -11.413 20.761 1.00 93.12 889 PHE A CA 1
ATOM 6693 C C . PHE A 1 889 ? -29.164 -10.704 19.787 1.00 93.12 889 PHE A C 1
ATOM 6695 O O . PHE A 1 889 ? -28.488 -9.736 20.142 1.00 93.12 889 PHE A O 1
ATOM 6702 N N . VAL A 1 890 ? -29.168 -11.201 18.555 1.00 94.00 890 VAL A N 1
ATOM 6703 C CA . VAL A 1 890 ? -28.512 -10.593 17.398 1.00 94.00 890 VAL A CA 1
ATOM 6704 C C . VAL A 1 890 ? -29.562 -10.384 16.323 1.00 94.00 890 VAL A C 1
ATOM 6706 O O . VAL A 1 890 ? -30.310 -11.309 16.022 1.00 94.00 890 VAL A O 1
ATOM 6709 N N . ALA A 1 891 ? -29.634 -9.197 15.741 1.00 93.62 891 ALA A N 1
ATOM 6710 C CA . ALA A 1 891 ? -30.586 -8.883 14.683 1.00 93.62 891 ALA A CA 1
ATOM 6711 C C . ALA A 1 891 ? -29.890 -8.155 13.528 1.00 93.62 891 ALA A C 1
ATOM 6713 O O . ALA A 1 891 ? -28.994 -7.356 13.790 1.00 93.62 891 ALA A O 1
ATOM 6714 N N . PRO A 1 892 ? -30.268 -8.402 12.264 1.00 93.06 892 PRO A N 1
ATOM 6715 C CA . PRO A 1 892 ? -29.836 -7.563 11.162 1.00 93.06 892 PRO A CA 1
ATOM 6716 C C . PRO A 1 892 ? -30.480 -6.186 11.282 1.00 93.06 892 PRO A C 1
ATOM 6718 O O . PRO A 1 892 ? -31.618 -6.063 11.740 1.00 93.06 892 PRO A O 1
ATOM 6721 N N . TRP A 1 893 ? -29.739 -5.161 10.879 1.00 90.25 893 TRP A N 1
ATOM 6722 C CA . TRP A 1 893 ? -30.207 -3.786 10.912 1.00 90.25 893 TRP A CA 1
ATOM 6723 C C . TRP A 1 893 ? -29.802 -3.063 9.630 1.00 90.25 893 TRP A C 1
ATOM 6725 O O . TRP A 1 893 ? -28.632 -3.064 9.258 1.00 90.25 893 TRP A O 1
ATOM 6735 N N . SER A 1 894 ? -30.770 -2.438 8.961 1.00 83.06 894 SER A N 1
ATOM 6736 C CA . SER A 1 894 ? -30.558 -1.674 7.724 1.00 83.06 894 SER A CA 1
ATOM 6737 C C . SER A 1 894 ? -31.016 -0.224 7.877 1.00 83.06 894 SER A C 1
ATOM 6739 O O . SER A 1 894 ? -31.893 0.058 8.693 1.00 83.06 894 SER A O 1
ATOM 6741 N N . LYS A 1 895 ? -30.496 0.676 7.035 1.00 73.75 895 LYS A N 1
ATOM 6742 C CA . LYS A 1 895 ? -30.757 2.127 7.046 1.00 73.75 895 LYS A CA 1
ATOM 6743 C C . LYS A 1 895 ? -32.231 2.524 7.238 1.00 73.75 895 LYS A C 1
ATOM 6745 O O . LYS A 1 895 ? -32.539 3.376 8.063 1.00 73.75 895 LYS A O 1
ATOM 6750 N N . ASP A 1 896 ? -33.147 1.852 6.538 1.00 75.81 896 ASP A N 1
ATOM 6751 C CA . ASP A 1 896 ? -34.582 2.185 6.543 1.00 75.81 896 ASP A CA 1
ATOM 6752 C C . ASP A 1 896 ? -35.409 1.482 7.634 1.00 75.81 896 ASP A C 1
ATOM 6754 O O . ASP A 1 896 ? -36.632 1.656 7.717 1.00 75.81 896 ASP A O 1
ATOM 6758 N N . GLN A 1 897 ? -34.784 0.646 8.467 1.00 80.75 897 GLN A N 1
ATOM 6759 C CA . GLN A 1 897 ? -35.504 -0.079 9.509 1.00 80.75 897 GLN A CA 1
ATOM 6760 C C . GLN A 1 897 ? -35.808 0.821 10.707 1.00 80.75 897 GLN A C 1
ATOM 6762 O O . GLN A 1 897 ? -34.958 1.537 11.225 1.00 80.75 897 GLN A O 1
ATOM 6767 N N . LYS A 1 898 ? -37.060 0.754 11.166 1.00 81.06 898 LYS A N 1
ATOM 6768 C CA . LYS A 1 898 ? -37.536 1.440 12.377 1.00 81.06 898 LYS A CA 1
ATOM 6769 C C . LYS A 1 898 ? -37.855 0.480 13.518 1.00 81.06 898 LYS A C 1
ATOM 6771 O O . LYS A 1 898 ? -38.133 0.930 14.620 1.00 81.06 898 LYS A O 1
ATOM 6776 N N . GLU A 1 899 ? -37.821 -0.820 13.248 1.00 86.31 899 GLU A N 1
ATOM 6777 C CA . GLU A 1 899 ? -38.171 -1.901 14.165 1.00 86.31 899 GLU A CA 1
ATOM 6778 C C . GLU A 1 899 ? -37.256 -3.103 13.930 1.00 86.31 899 GLU A C 1
ATOM 6780 O O . GLU A 1 899 ? -36.761 -3.304 12.816 1.00 86.31 899 GLU A O 1
ATOM 6785 N N . VAL A 1 900 ? -37.063 -3.921 14.964 1.00 87.50 900 VAL A N 1
ATOM 6786 C CA . VAL A 1 900 ? -36.323 -5.182 14.843 1.00 87.50 900 VAL A CA 1
ATOM 6787 C C . VAL A 1 900 ? -37.270 -6.265 14.326 1.00 87.50 900 VAL A C 1
ATOM 6789 O O . VAL A 1 900 ? -38.101 -6.772 15.074 1.00 87.50 900 VAL A O 1
ATOM 6792 N N . LYS A 1 901 ? -37.147 -6.622 13.042 1.00 81.31 901 LYS A N 1
ATOM 6793 C CA . LYS A 1 901 ? -38.041 -7.596 12.380 1.00 81.31 901 LYS A CA 1
ATOM 6794 C C . LYS A 1 901 ? -37.681 -9.051 12.655 1.00 81.31 901 LYS A C 1
ATOM 6796 O O . LYS A 1 901 ? -38.551 -9.899 12.816 1.00 81.31 901 LYS A O 1
ATOM 6801 N N . THR A 1 902 ? -36.389 -9.349 12.654 1.00 85.69 902 THR A N 1
ATOM 6802 C CA . THR A 1 902 ? -35.844 -10.702 12.796 1.00 85.69 902 THR A CA 1
ATOM 6803 C C . THR A 1 902 ? -34.754 -10.671 13.847 1.00 85.69 902 THR A C 1
ATOM 6805 O O . THR A 1 902 ? -33.905 -9.786 13.817 1.00 85.69 902 THR A O 1
ATOM 6808 N N . MET A 1 903 ? -34.753 -11.627 14.768 1.00 89.38 903 MET A N 1
ATOM 6809 C CA . MET A 1 903 ? -33.744 -11.707 15.820 1.00 89.38 903 MET A CA 1
ATOM 6810 C C . MET A 1 903 ? -33.379 -13.156 16.111 1.00 89.38 903 MET A C 1
ATOM 6812 O O . MET A 1 903 ? -34.228 -14.043 16.110 1.00 89.38 903 MET A O 1
ATOM 6816 N N . PHE A 1 904 ? -32.101 -13.379 16.381 1.00 90.38 904 PHE A N 1
ATOM 6817 C CA . PHE A 1 904 ? -31.509 -14.681 16.628 1.00 90.38 904 PHE A CA 1
ATOM 6818 C C . PHE A 1 904 ? -31.061 -14.738 18.095 1.00 90.38 904 PHE A C 1
ATOM 6820 O O . PHE A 1 904 ? -30.197 -13.950 18.496 1.00 90.38 904 PHE A O 1
ATOM 6827 N N . PRO A 1 905 ? -31.651 -15.611 18.932 1.00 89.44 905 PRO A N 1
ATOM 6828 C CA . PRO A 1 905 ? -31.261 -15.730 20.330 1.00 89.44 905 PRO A CA 1
ATOM 6829 C C . PRO A 1 905 ? -29.875 -16.366 20.455 1.00 89.44 905 PRO A C 1
ATOM 6831 O O . PRO A 1 905 ? -29.615 -17.432 19.907 1.00 89.44 905 PRO A O 1
ATOM 6834 N N . VAL A 1 906 ? -29.000 -15.749 21.244 1.00 88.88 906 VAL A N 1
ATOM 6835 C CA . VAL A 1 906 ? -27.678 -16.281 21.592 1.00 88.88 906 VAL A CA 1
ATOM 6836 C C . VAL A 1 906 ? -27.795 -16.965 22.946 1.00 88.88 906 VAL A C 1
ATOM 6838 O O . VAL A 1 906 ? -27.718 -16.329 23.997 1.00 88.88 906 VAL A O 1
ATOM 6841 N N . THR A 1 907 ? -28.049 -18.274 22.937 1.00 81.06 907 THR A N 1
ATOM 6842 C CA . THR A 1 907 ? -28.201 -19.045 24.177 1.00 81.06 907 THR A CA 1
ATOM 6843 C C . THR A 1 907 ? -26.871 -19.612 24.646 1.00 81.06 907 THR A C 1
ATOM 6845 O O . THR A 1 907 ? -26.302 -20.489 23.999 1.00 81.06 907 THR A O 1
ATOM 6848 N N . PHE A 1 908 ? -26.423 -19.175 25.820 1.00 70.12 908 PHE A N 1
ATOM 6849 C CA . PHE A 1 908 ? -25.195 -19.641 26.451 1.00 70.12 908 PHE A CA 1
ATOM 6850 C C . PHE A 1 908 ? -25.509 -20.565 27.640 1.00 70.12 908 PHE A C 1
ATOM 6852 O O . PHE A 1 908 ? -26.225 -20.181 28.567 1.00 70.12 908 PHE A O 1
ATOM 6859 N N . LYS A 1 909 ? -24.983 -21.798 27.638 1.00 65.50 909 LYS A N 1
ATOM 6860 C CA . LYS A 1 909 ? -25.128 -22.754 28.753 1.00 65.50 909 LYS A CA 1
ATOM 6861 C C . LYS A 1 909 ? -23.818 -22.814 29.540 1.00 65.50 909 LYS A C 1
ATOM 6863 O O . LYS A 1 909 ? -22.883 -23.483 29.113 1.00 65.50 909 LYS A O 1
ATOM 6868 N N . SER A 1 910 ? -23.757 -22.140 30.691 1.00 54.94 910 SER A N 1
ATOM 6869 C CA . SER A 1 910 ? -22.580 -22.205 31.571 1.00 54.94 910 SER A CA 1
ATOM 6870 C C . SER A 1 910 ? -22.362 -23.635 32.079 1.00 54.94 910 SER A C 1
ATOM 6872 O O . SER A 1 910 ? -23.287 -24.293 32.557 1.00 54.94 910 SER A O 1
ATOM 6874 N N . SER A 1 911 ? -21.125 -24.118 31.976 1.00 47.41 911 SER A N 1
ATOM 6875 C CA . SER A 1 911 ? -20.738 -25.508 32.261 1.00 47.41 911 SER A CA 1
ATOM 6876 C C . SER A 1 911 ? -20.350 -25.777 33.726 1.00 47.41 911 SER A C 1
ATOM 6878 O O . SER A 1 911 ? -19.816 -26.842 34.036 1.00 47.41 911 SER A O 1
ATOM 6880 N N . SER A 1 912 ? -20.622 -24.846 34.650 1.00 41.66 912 SER A N 1
ATOM 6881 C CA . SER A 1 912 ? -20.281 -25.006 36.071 1.00 41.66 912 SER A CA 1
ATOM 6882 C C . SER A 1 912 ? -21.506 -25.325 36.946 1.00 41.66 912 SER A C 1
ATOM 6884 O O . SER A 1 912 ? -22.398 -24.501 37.109 1.00 41.66 912 SER A O 1
ATOM 6886 N N . GLY A 1 913 ? -21.519 -26.518 37.553 1.00 37.38 913 GLY A N 1
ATOM 6887 C CA . GLY A 1 913 ? -22.278 -26.802 38.779 1.00 37.38 913 GLY A CA 1
ATOM 6888 C C . GLY A 1 913 ? -23.689 -27.387 38.624 1.00 37.38 913 GLY A C 1
ATOM 6889 O O . GLY A 1 913 ? -24.627 -26.759 38.147 1.00 37.38 913 GLY A O 1
ATOM 6890 N N . SER A 1 914 ? -23.852 -28.599 39.145 1.00 35.34 914 SER A N 1
ATOM 6891 C CA . SER A 1 914 ? -25.088 -29.367 39.292 1.00 35.34 914 SER A CA 1
ATOM 6892 C C . SER A 1 914 ? -26.201 -28.641 40.071 1.00 35.34 914 SER A C 1
ATOM 6894 O O . SER A 1 914 ? -26.315 -28.801 41.284 1.00 35.34 914 SER A O 1
ATOM 6896 N N . THR A 1 915 ? -27.085 -27.918 39.380 1.00 34.59 915 THR A N 1
ATOM 6897 C CA . THR A 1 915 ? -28.429 -27.577 39.887 1.00 34.59 915 THR A CA 1
ATOM 6898 C C . THR A 1 915 ? -29.384 -27.343 38.715 1.00 34.59 915 THR A C 1
ATOM 6900 O O . THR A 1 915 ? -29.020 -26.713 37.732 1.00 34.59 915 THR A O 1
ATOM 6903 N N . LYS A 1 916 ? -30.615 -27.861 38.805 1.00 37.84 916 LYS A N 1
ATOM 6904 C CA . LYS A 1 916 ? -31.618 -27.961 37.720 1.00 37.84 916 LYS A CA 1
ATOM 6905 C C . LYS A 1 916 ? -32.165 -26.634 37.135 1.00 37.84 916 LYS A C 1
ATOM 6907 O O . LYS A 1 916 ? -33.145 -26.689 36.406 1.00 37.84 916 LYS A O 1
ATOM 6912 N N . ASN A 1 917 ? -31.541 -25.479 37.376 1.00 39.66 917 ASN A N 1
ATOM 6913 C CA . ASN A 1 917 ? -31.916 -24.191 36.772 1.00 39.66 917 ASN A CA 1
ATOM 6914 C C . ASN A 1 917 ? -30.686 -23.518 36.132 1.00 39.66 917 ASN A C 1
ATOM 6916 O O . ASN A 1 917 ? -30.072 -22.645 36.738 1.00 39.66 917 ASN A O 1
ATOM 6920 N N . SER A 1 918 ? -30.311 -23.914 34.910 1.00 44.41 918 SER A N 1
ATOM 6921 C CA . SER A 1 918 ? -29.269 -23.216 34.141 1.00 44.41 918 SER A CA 1
ATOM 6922 C C . SER A 1 918 ? -29.861 -21.966 33.476 1.00 44.41 918 SER A C 1
ATOM 6924 O O . SER A 1 918 ? -30.382 -22.038 32.362 1.00 44.41 918 SER A O 1
ATOM 6926 N N . GLN A 1 919 ? -29.833 -20.822 34.158 1.00 58.00 919 GLN A N 1
ATOM 6927 C CA . GLN A 1 919 ? -30.125 -19.539 33.512 1.00 58.00 919 GLN A CA 1
ATOM 6928 C C . GLN A 1 919 ? -28.903 -19.091 32.693 1.00 58.00 919 GLN A C 1
ATOM 6930 O O . GLN A 1 919 ? -27.772 -19.163 33.173 1.00 58.00 919 GLN A O 1
ATOM 6935 N N . SER A 1 920 ? -29.137 -18.682 31.441 1.00 68.81 920 SER A N 1
ATOM 6936 C CA . SER A 1 920 ? -28.127 -18.076 30.559 1.00 68.81 920 SER A CA 1
ATOM 6937 C C . SER A 1 920 ? -27.602 -16.777 31.183 1.00 68.81 920 SER A C 1
ATOM 6939 O O . SER A 1 920 ? -28.325 -16.120 31.928 1.00 68.81 920 SER A O 1
ATOM 6941 N N . ALA A 1 921 ? -26.350 -16.405 30.913 1.00 82.81 921 ALA A N 1
ATOM 6942 C CA . ALA A 1 921 ? -25.769 -15.150 31.391 1.00 82.81 921 ALA A CA 1
ATOM 6943 C C . ALA A 1 921 ? -25.905 -14.057 30.322 1.00 82.81 921 ALA A C 1
ATOM 6945 O O . ALA A 1 921 ? -25.739 -14.332 29.137 1.00 82.81 921 ALA A O 1
ATOM 6946 N N . ALA A 1 922 ? -26.179 -12.817 30.734 1.00 89.31 922 ALA A N 1
ATOM 6947 C CA . ALA A 1 922 ? -26.239 -11.681 29.814 1.00 89.31 922 ALA A CA 1
ATOM 6948 C C . ALA A 1 922 ? -24.829 -11.320 29.328 1.00 89.31 922 ALA A C 1
ATOM 6950 O O . ALA A 1 922 ? -23.884 -11.366 30.118 1.00 89.31 922 ALA A O 1
ATOM 6951 N N . LEU A 1 923 ? -24.684 -10.937 28.060 1.00 93.19 923 LEU A N 1
ATOM 6952 C CA . LEU A 1 923 ? -23.400 -10.545 27.469 1.00 93.19 923 LEU A CA 1
ATOM 6953 C C . LEU A 1 923 ? -23.254 -9.017 27.403 1.00 93.19 923 LEU A C 1
ATOM 6955 O O . LEU A 1 923 ? -24.234 -8.299 27.196 1.00 93.19 923 LEU A O 1
ATOM 6959 N N . CYS A 1 924 ? -22.042 -8.503 27.589 1.00 92.62 924 CYS A N 1
ATOM 6960 C CA . CYS A 1 924 ? -21.721 -7.074 27.554 1.00 92.62 924 CYS A CA 1
ATOM 6961 C C . CYS A 1 924 ? -20.285 -6.827 27.069 1.00 92.62 924 CYS A C 1
ATOM 6963 O O . CYS A 1 924 ? -19.517 -7.772 26.915 1.00 92.62 924 CYS A O 1
ATOM 6965 N N . GLN A 1 925 ? -19.904 -5.554 26.902 1.00 90.31 925 GLN A N 1
ATOM 6966 C CA . GLN A 1 925 ? -18.553 -5.147 26.483 1.00 90.31 925 GLN A CA 1
ATOM 6967 C C . GLN A 1 925 ? -18.137 -5.821 25.168 1.00 90.31 925 GLN A C 1
ATOM 6969 O O . GLN A 1 925 ? -17.122 -6.506 25.077 1.00 90.31 925 GLN A O 1
ATOM 6974 N N . TRP A 1 926 ? -18.992 -5.657 24.164 1.00 93.44 926 TRP A N 1
ATOM 6975 C CA . TRP A 1 926 ? -18.769 -6.168 22.822 1.00 93.44 926 TRP A CA 1
ATOM 6976 C C . TRP A 1 926 ? -17.602 -5.443 22.154 1.00 93.44 926 TRP A C 1
ATOM 6978 O O . TRP A 1 926 ? -17.462 -4.224 22.267 1.00 93.44 926 TRP A O 1
ATOM 6988 N N . SER A 1 927 ? -16.777 -6.206 21.452 1.00 91.62 927 SER A N 1
ATOM 6989 C CA . SER A 1 927 ? -15.679 -5.708 20.635 1.00 91.62 927 SER A CA 1
ATOM 6990 C C . SER A 1 927 ? -15.460 -6.657 19.467 1.00 91.62 927 SER A C 1
ATOM 6992 O O . SER A 1 927 ? -15.471 -7.872 19.643 1.00 91.62 927 SER A O 1
ATOM 6994 N N . GLU A 1 928 ? -15.266 -6.116 18.275 1.00 91.50 928 GLU A N 1
ATOM 6995 C CA . GLU A 1 928 ? -14.898 -6.900 17.099 1.00 91.50 928 GLU A CA 1
ATOM 6996 C C . GLU A 1 928 ? -13.399 -6.843 16.870 1.00 91.50 928 GLU A C 1
ATOM 6998 O O . GLU A 1 928 ? -12.753 -5.837 17.167 1.00 91.50 928 GLU A O 1
ATOM 7003 N N . VAL A 1 929 ? -12.843 -7.925 16.327 1.00 91.12 929 VAL A N 1
ATOM 7004 C CA . VAL A 1 929 ? -11.435 -7.946 15.939 1.00 91.12 929 VAL A CA 1
ATOM 7005 C C . VAL A 1 929 ? -11.282 -7.233 14.593 1.00 91.12 929 VAL A C 1
ATOM 7007 O O . VAL A 1 929 ? -11.781 -7.737 13.580 1.00 91.12 929 VAL A O 1
ATOM 7010 N N . PRO A 1 930 ? -10.560 -6.096 14.528 1.00 84.88 930 PRO A N 1
ATOM 7011 C CA . PRO A 1 930 ? -10.332 -5.407 13.265 1.00 84.88 930 PRO A CA 1
ATOM 7012 C C . PRO A 1 930 ? -9.692 -6.354 12.244 1.00 84.88 930 PRO A C 1
ATOM 7014 O O . PRO A 1 930 ? -8.798 -7.131 12.584 1.00 84.88 930 PRO A O 1
ATOM 7017 N N . GLN A 1 931 ? -10.150 -6.291 10.990 1.00 84.50 931 GLN A N 1
ATOM 7018 C CA . GLN A 1 931 ? -9.673 -7.146 9.890 1.00 84.50 931 GLN A CA 1
ATOM 7019 C C . GLN A 1 931 ? -9.905 -8.663 10.093 1.00 84.50 931 GLN A C 1
ATOM 7021 O O . GLN A 1 931 ? -9.280 -9.486 9.422 1.00 84.50 931 GLN A O 1
ATOM 7026 N N . HIS A 1 932 ? -10.790 -9.072 11.006 1.00 90.88 932 HIS A N 1
ATOM 7027 C CA . HIS A 1 932 ? -11.244 -10.460 11.129 1.00 90.88 932 HIS A CA 1
ATOM 7028 C C . HIS A 1 932 ? -12.779 -10.505 11.267 1.00 90.88 932 HIS A C 1
ATOM 7030 O O . HIS A 1 932 ? -13.291 -10.699 12.371 1.00 90.88 932 HIS A O 1
ATOM 7036 N N . PRO A 1 933 ? -13.525 -10.310 10.159 1.00 91.44 933 PRO A N 1
ATOM 7037 C CA . PRO A 1 933 ? -14.986 -10.277 10.182 1.00 91.44 933 PRO A CA 1
ATOM 7038 C C . PRO A 1 933 ? -15.591 -11.538 10.809 1.00 91.44 933 PRO A C 1
ATOM 7040 O O . PRO A 1 933 ? -15.091 -12.644 10.604 1.00 91.44 933 PRO A O 1
ATOM 7043 N N . GLY A 1 934 ? -16.673 -11.372 11.570 1.00 92.06 934 GLY A N 1
ATOM 7044 C CA . GLY A 1 934 ? -17.369 -12.475 12.238 1.00 92.06 934 GLY A CA 1
ATOM 7045 C C . GLY A 1 934 ? -16.842 -12.832 13.627 1.00 92.06 934 GLY A C 1
ATOM 7046 O O . GLY A 1 934 ? -17.587 -13.452 14.383 1.00 92.06 934 GLY A O 1
ATOM 7047 N N . LEU A 1 935 ? -15.615 -12.437 13.989 1.00 95.25 935 LEU A N 1
ATOM 7048 C CA . LEU A 1 935 ? -15.021 -12.749 15.289 1.00 95.25 935 LEU A CA 1
ATOM 7049 C C . LEU A 1 935 ? -15.296 -11.627 16.306 1.00 95.25 935 LEU A C 1
ATOM 7051 O O . LEU A 1 935 ? -14.681 -10.559 16.261 1.00 95.25 935 LEU A O 1
ATOM 7055 N N . VAL A 1 936 ? -16.216 -11.889 17.236 1.00 95.38 936 VAL A N 1
ATOM 7056 C CA . VAL A 1 936 ? -16.700 -10.927 18.238 1.00 95.38 936 VAL A CA 1
ATOM 7057 C C . VAL A 1 936 ? -16.312 -11.384 19.646 1.00 95.38 936 VAL A C 1
ATOM 7059 O O . VAL A 1 936 ? -16.617 -12.501 20.057 1.00 95.38 936 VAL A O 1
ATOM 7062 N N . CYS A 1 937 ? -15.676 -10.512 20.418 1.00 94.88 937 CYS A N 1
ATOM 7063 C CA . CYS A 1 937 ? -15.293 -10.730 21.810 1.00 94.88 937 CYS A CA 1
ATOM 7064 C C . CYS A 1 937 ? -16.246 -9.984 22.753 1.00 94.88 937 CYS A C 1
ATOM 7066 O O . CYS A 1 937 ? -16.571 -8.818 22.527 1.00 94.88 937 CYS A O 1
ATOM 7068 N N . CYS A 1 938 ? -16.679 -10.631 23.834 1.00 94.12 938 CYS A N 1
ATOM 7069 C CA . CYS A 1 938 ? -17.543 -10.030 24.852 1.00 94.12 938 CYS A CA 1
ATOM 7070 C C . CYS A 1 938 ? -17.332 -10.668 26.233 1.00 94.12 938 CYS A C 1
ATOM 7072 O O . CYS A 1 938 ? -16.637 -11.670 26.385 1.00 94.12 938 CYS A O 1
ATOM 7074 N N . LEU A 1 939 ? -17.935 -10.098 27.272 1.00 91.50 939 LEU A N 1
ATOM 7075 C CA . LEU A 1 939 ? -17.871 -10.602 28.643 1.00 91.50 939 LEU A CA 1
ATOM 7076 C C . LEU A 1 939 ? -19.260 -10.993 29.143 1.00 91.50 939 LEU A C 1
ATOM 7078 O O . LEU A 1 939 ? -20.256 -10.337 28.844 1.00 91.50 939 LEU A O 1
ATOM 7082 N N . THR A 1 940 ? -19.323 -12.002 30.009 1.00 90.69 940 THR A N 1
ATOM 7083 C CA . THR A 1 940 ? -20.526 -12.255 30.821 1.00 90.69 940 THR A CA 1
ATOM 7084 C C . THR A 1 940 ? -20.730 -11.133 31.846 1.00 90.69 940 THR A C 1
ATOM 7086 O O . THR A 1 940 ? -19.800 -10.754 32.563 1.00 90.69 940 THR A O 1
ATOM 7089 N N . HIS A 1 941 ? -21.951 -10.607 31.956 1.00 86.38 941 HIS A N 1
ATOM 7090 C CA . HIS A 1 941 ? -22.288 -9.402 32.728 1.00 86.38 941 HIS A CA 1
ATOM 7091 C C . HIS A 1 941 ? -22.086 -9.543 34.239 1.00 86.38 941 HIS A C 1
ATOM 7093 O O . HIS A 1 941 ? -21.555 -8.627 34.867 1.00 86.38 941 HIS A O 1
ATOM 7099 N N . THR A 1 942 ? -22.421 -10.694 34.820 1.00 84.19 942 THR A N 1
ATOM 7100 C CA . THR A 1 942 ? -22.299 -10.940 36.267 1.00 84.19 942 THR A CA 1
ATOM 7101 C C . THR A 1 942 ? -20.930 -11.500 36.650 1.00 84.19 942 THR A C 1
ATOM 7103 O O . THR A 1 942 ? -20.283 -11.013 37.573 1.00 84.19 942 THR A O 1
ATOM 7106 N N . THR A 1 943 ? -20.446 -12.509 35.924 1.00 83.81 943 THR A N 1
ATOM 7107 C CA . THR A 1 943 ? -19.213 -13.237 36.269 1.00 83.81 943 THR A CA 1
ATOM 7108 C C . THR A 1 943 ? -17.947 -12.666 35.638 1.00 83.81 943 THR A C 1
ATOM 7110 O O . THR A 1 943 ? -16.861 -12.888 36.163 1.00 83.81 943 THR A O 1
ATOM 7113 N N . GLY A 1 944 ? -18.060 -11.932 34.527 1.00 85.56 944 GLY A N 1
ATOM 7114 C CA . GLY A 1 944 ? -16.912 -11.340 33.833 1.00 85.56 944 GLY A CA 1
ATOM 7115 C C . GLY A 1 944 ? -16.009 -12.332 33.113 1.00 85.56 944 GLY A C 1
ATOM 7116 O O . GLY A 1 944 ? -14.871 -12.002 32.804 1.00 85.56 944 GLY A O 1
ATOM 7117 N N . VAL A 1 945 ? -16.513 -13.529 32.837 1.00 89.56 945 VAL A N 1
ATOM 7118 C CA . VAL A 1 945 ? -15.835 -14.528 32.011 1.00 89.56 945 VAL A CA 1
ATOM 7119 C C . VAL A 1 945 ? -15.820 -14.060 30.549 1.00 89.56 945 VAL A C 1
ATOM 7121 O O . VAL A 1 945 ? -16.890 -13.680 30.055 1.00 89.56 945 VAL A O 1
ATOM 7124 N N . PRO A 1 946 ? -14.656 -14.091 29.870 1.00 92.25 946 PRO A N 1
ATOM 7125 C CA . PRO A 1 946 ? -14.535 -13.858 28.433 1.00 92.25 946 PRO A CA 1
ATOM 7126 C C . PRO A 1 946 ? -15.279 -14.885 27.590 1.00 92.25 946 PRO A C 1
ATOM 7128 O O . PRO A 1 946 ? -15.152 -16.091 27.806 1.00 92.25 946 PRO A O 1
ATOM 7131 N N . VAL A 1 947 ? -16.011 -14.389 26.600 1.00 92.88 947 VAL A N 1
ATOM 7132 C CA . VAL A 1 947 ? -16.742 -15.176 25.614 1.00 92.88 947 VAL A CA 1
ATOM 7133 C C . VAL A 1 947 ? -16.375 -14.677 24.222 1.00 92.88 947 VAL A C 1
ATOM 7135 O O . VAL A 1 947 ? -16.447 -13.480 23.942 1.00 92.88 947 VAL A O 1
ATOM 7138 N N . VAL A 1 948 ? -15.988 -15.600 23.348 1.00 95.19 948 VAL A N 1
ATOM 7139 C CA . VAL A 1 948 ? -15.659 -15.323 21.946 1.00 95.19 948 VAL A CA 1
ATOM 7140 C C . VAL A 1 948 ? -16.721 -15.965 21.067 1.00 95.19 948 VAL A C 1
ATOM 7142 O O . VAL A 1 948 ? -17.083 -17.122 21.282 1.00 95.19 948 VAL A O 1
ATOM 7145 N N . LEU A 1 949 ? -17.229 -15.213 20.096 1.00 95.12 949 LEU A N 1
ATOM 7146 C CA . LEU A 1 949 ? -18.230 -15.657 19.140 1.00 95.12 949 LEU A CA 1
ATOM 7147 C C . LEU A 1 949 ? -17.650 -15.614 17.729 1.00 95.12 949 LEU A C 1
ATOM 7149 O O . LEU A 1 949 ? -17.012 -14.632 17.358 1.00 95.12 949 LEU A O 1
ATOM 7153 N N . MET A 1 950 ? -17.918 -16.650 16.939 1.00 95.56 950 MET A N 1
ATOM 7154 C CA . MET A 1 950 ? -17.707 -16.632 15.493 1.00 95.56 950 MET A CA 1
ATOM 7155 C C . MET A 1 950 ? -19.061 -16.706 14.791 1.00 95.56 950 MET A C 1
ATOM 7157 O O . MET A 1 950 ? -19.762 -17.716 14.883 1.00 95.56 950 MET A O 1
ATOM 7161 N N . ILE A 1 951 ? -19.422 -15.630 14.096 1.00 95.06 951 ILE A N 1
ATOM 7162 C CA . ILE A 1 951 ? -20.712 -15.466 13.423 1.00 95.06 951 ILE A CA 1
ATOM 7163 C C . ILE A 1 951 ? -20.576 -15.874 11.959 1.00 95.06 951 ILE A C 1
ATOM 7165 O O . ILE A 1 951 ? -19.821 -15.264 11.201 1.00 95.06 951 ILE A O 1
ATOM 7169 N N . LYS A 1 952 ? -21.329 -16.896 11.561 1.00 94.00 952 LYS A N 1
ATOM 7170 C CA . LYS A 1 952 ? -21.462 -17.398 10.187 1.00 94.00 952 LYS A CA 1
ATOM 7171 C C . LYS A 1 952 ? -22.932 -17.286 9.750 1.00 94.00 952 LYS A C 1
ATOM 7173 O O . LYS A 1 952 ? -23.795 -17.147 10.620 1.00 94.00 952 LYS A O 1
ATOM 7178 N N . PRO A 1 953 ? -23.256 -17.390 8.446 1.00 92.31 953 PRO A N 1
ATOM 7179 C CA . PRO A 1 953 ? -24.633 -17.222 7.979 1.00 92.31 953 PRO A CA 1
ATOM 7180 C C . PRO A 1 953 ? -25.669 -18.108 8.687 1.00 92.31 953 PRO A C 1
ATOM 7182 O O . PRO A 1 953 ? -26.707 -17.612 9.119 1.00 92.31 953 PRO A O 1
ATOM 7185 N N . HIS A 1 954 ? -25.333 -19.383 8.907 1.00 92.94 954 HIS A N 1
ATOM 7186 C CA . HIS A 1 954 ? -26.228 -20.389 9.499 1.00 92.94 954 HIS A CA 1
ATOM 7187 C C . HIS A 1 954 ? -25.884 -20.782 10.940 1.00 92.94 954 HIS A C 1
ATOM 7189 O O . HIS A 1 954 ? -26.595 -21.579 11.549 1.00 92.94 954 HIS A O 1
ATOM 7195 N N . GLN A 1 955 ? -24.774 -20.286 11.490 1.00 92.94 955 GLN A N 1
ATOM 7196 C CA . GLN A 1 955 ? -24.217 -20.808 12.736 1.00 92.94 955 GLN A CA 1
ATOM 7197 C C . GLN A 1 955 ? -23.532 -19.706 13.542 1.00 92.94 955 GLN A C 1
ATOM 7199 O O . GLN A 1 955 ? -22.765 -18.909 13.004 1.00 92.94 955 GLN A O 1
ATOM 7204 N N . ILE A 1 956 ? -23.764 -19.696 14.851 1.00 94.19 956 ILE A N 1
ATOM 7205 C CA . ILE A 1 956 ? -23.031 -18.883 15.820 1.00 94.19 956 ILE A CA 1
ATOM 7206 C C . ILE A 1 956 ? -22.265 -19.842 16.726 1.00 94.19 956 ILE A C 1
ATOM 7208 O O . ILE A 1 956 ? -22.853 -20.545 17.551 1.00 94.19 956 ILE A O 1
ATOM 7212 N N . LEU A 1 957 ? -20.945 -19.870 16.566 1.00 94.75 957 LEU A N 1
ATOM 7213 C CA . LEU A 1 957 ? -20.053 -20.630 17.436 1.00 94.75 957 LEU A CA 1
ATOM 7214 C C . LEU A 1 957 ? -19.699 -19.781 18.654 1.00 94.75 957 LEU A C 1
ATOM 7216 O O . LEU A 1 957 ? -19.351 -18.614 18.494 1.00 94.75 957 LEU A O 1
ATOM 7220 N N . ILE A 1 958 ? -19.754 -20.359 19.850 1.00 94.00 958 ILE A N 1
ATOM 7221 C CA . ILE A 1 958 ? -19.477 -19.669 21.114 1.00 94.00 958 ILE A CA 1
ATOM 7222 C C . ILE A 1 958 ? -18.413 -20.430 21.898 1.00 94.00 958 ILE A C 1
ATOM 7224 O O . ILE A 1 958 ? -18.557 -21.629 22.125 1.00 94.00 958 ILE A O 1
ATOM 7228 N N . GLN A 1 959 ? -17.390 -19.727 22.380 1.00 93.00 959 GLN A N 1
ATOM 7229 C CA . GLN A 1 959 ? -16.377 -20.271 23.280 1.00 93.00 959 GLN A CA 1
ATOM 7230 C C . GLN A 1 959 ? -16.285 -19.468 24.577 1.00 93.00 959 GLN A C 1
ATOM 7232 O O . GLN A 1 959 ? -16.065 -18.258 24.558 1.00 93.00 959 GLN A O 1
ATOM 7237 N N . GLU A 1 960 ? -16.383 -20.162 25.713 1.00 91.38 960 GLU A N 1
ATOM 7238 C CA . GLU A 1 960 ? -16.099 -19.612 27.041 1.00 91.38 960 GLU A CA 1
ATOM 7239 C C . GLU A 1 960 ? -14.612 -19.788 27.368 1.00 91.38 960 GLU A C 1
ATOM 7241 O O . GLU A 1 960 ? -14.116 -20.912 27.471 1.00 91.38 960 GLU A O 1
ATOM 7246 N N . ILE A 1 961 ? -13.885 -18.692 27.586 1.00 89.88 961 ILE A N 1
ATOM 7247 C CA . ILE A 1 961 ? -12.458 -18.773 27.904 1.00 89.88 961 ILE A CA 1
ATOM 7248 C C . ILE A 1 961 ? -12.287 -18.913 29.411 1.00 89.88 961 ILE A C 1
ATOM 7250 O O . ILE A 1 961 ? -12.294 -17.944 30.176 1.00 89.88 961 ILE A O 1
ATOM 7254 N N . LYS A 1 962 ? -12.134 -20.162 29.848 1.00 79.88 962 LYS A N 1
ATOM 7255 C CA . LYS A 1 962 ? -11.930 -20.499 31.256 1.00 79.88 962 LYS A CA 1
ATOM 7256 C C . LYS A 1 962 ? -10.505 -20.171 31.687 1.00 79.88 962 LYS A C 1
ATOM 7258 O O . LYS A 1 962 ? -9.531 -20.549 31.038 1.00 79.88 962 LYS A O 1
ATOM 7263 N N . ALA A 1 963 ? -10.369 -19.521 32.839 1.00 67.06 963 ALA A N 1
ATOM 7264 C CA . ALA A 1 963 ? -9.069 -19.354 33.469 1.00 67.06 963 ALA A CA 1
ATOM 7265 C C . ALA A 1 963 ? -8.560 -20.710 34.001 1.00 67.06 963 ALA A C 1
ATOM 7267 O O . ALA A 1 963 ? -9.248 -21.386 34.760 1.00 67.06 963 ALA A O 1
ATOM 7268 N N . THR A 1 964 ? -7.326 -21.086 33.653 1.00 61.34 964 THR A N 1
ATOM 7269 C CA . THR A 1 964 ? -6.668 -22.355 34.028 1.00 61.34 964 THR A CA 1
ATOM 7270 C C . THR A 1 964 ? -6.506 -22.559 35.544 1.00 61.34 964 THR A C 1
ATOM 7272 O O . THR A 1 964 ? -6.307 -23.679 36.002 1.00 61.34 964 THR A O 1
ATOM 7275 N N . SER A 1 965 ? -6.600 -21.486 36.337 1.00 63.09 965 SER A N 1
ATOM 7276 C CA . SER A 1 965 ? -6.494 -21.497 37.800 1.00 63.09 965 SER A CA 1
ATOM 7277 C C . SER A 1 965 ? -7.725 -20.836 38.411 1.00 63.09 965 SER A C 1
ATOM 7279 O O . SER A 1 965 ? -8.067 -19.711 38.050 1.00 63.09 965 SER A O 1
ATOM 7281 N N . SER A 1 966 ? -8.343 -21.488 39.399 1.00 55.66 966 SER A N 1
ATOM 7282 C CA . SER A 1 966 ? -9.485 -20.948 40.151 1.00 55.66 966 SER A CA 1
ATOM 7283 C C . SER A 1 966 ? -9.143 -19.718 41.008 1.00 55.66 966 SER A C 1
ATOM 7285 O O . SER A 1 966 ? -10.049 -19.089 41.555 1.00 55.66 966 SER A O 1
ATOM 7287 N N . LYS A 1 967 ? -7.852 -19.374 41.146 1.00 57.44 967 LYS A N 1
ATOM 7288 C CA . LYS A 1 967 ? -7.375 -18.196 41.890 1.00 57.44 967 LYS A CA 1
ATOM 7289 C C . LYS A 1 967 ? -7.165 -16.957 41.013 1.00 57.44 967 LYS A C 1
ATOM 7291 O O . LYS A 1 967 ? -7.210 -15.852 41.543 1.00 57.44 967 LYS A O 1
ATOM 7296 N N . ALA A 1 968 ? -6.962 -17.126 39.706 1.00 65.81 968 ALA A N 1
ATOM 7297 C CA . ALA A 1 968 ? -6.662 -16.037 38.778 1.00 65.81 968 ALA A CA 1
ATOM 7298 C C . ALA A 1 968 ? -7.925 -15.656 37.991 1.00 65.81 968 ALA A C 1
ATOM 7300 O O . ALA A 1 968 ? -8.250 -16.286 36.984 1.00 65.81 968 ALA A O 1
ATOM 7301 N N . LYS A 1 969 ? -8.664 -14.650 38.474 1.00 79.00 969 LYS A N 1
ATOM 7302 C CA . LYS A 1 969 ? -9.821 -14.093 37.758 1.00 79.00 969 LYS A CA 1
ATOM 7303 C C . LYS A 1 969 ? -9.357 -13.226 36.590 1.00 79.00 969 LYS A C 1
ATOM 7305 O O . LYS A 1 969 ? -8.359 -12.515 36.709 1.00 79.00 969 LYS A O 1
ATOM 7310 N N . THR A 1 970 ? -10.092 -13.265 35.483 1.00 84.12 970 THR A N 1
ATOM 7311 C CA . THR A 1 970 ? -9.833 -12.382 34.342 1.00 84.12 970 THR A CA 1
ATOM 7312 C C . THR A 1 970 ? -10.222 -10.950 34.692 1.00 84.12 970 THR A C 1
ATOM 7314 O O . THR A 1 970 ? -11.331 -10.703 35.161 1.00 84.12 970 THR A O 1
ATOM 7317 N N . GLN A 1 971 ? -9.303 -10.019 34.455 1.00 84.81 971 GLN A N 1
ATOM 7318 C CA . GLN A 1 971 ? -9.501 -8.588 34.646 1.00 84.81 971 GLN A CA 1
ATOM 7319 C C . GLN A 1 971 ? -9.990 -7.917 33.361 1.00 84.81 971 GLN A C 1
ATOM 7321 O O . GLN A 1 971 ? -10.899 -7.094 33.434 1.00 84.81 971 GLN A O 1
ATOM 7326 N N . ASP A 1 972 ? -9.376 -8.233 32.216 1.00 88.75 972 ASP A N 1
ATOM 7327 C CA . ASP A 1 972 ? -9.724 -7.644 30.919 1.00 88.75 972 ASP A CA 1
ATOM 7328 C C . ASP A 1 972 ? -9.225 -8.496 29.740 1.00 88.75 972 ASP A C 1
ATOM 7330 O O . ASP A 1 972 ? -8.384 -9.383 29.927 1.00 88.75 972 ASP A O 1
ATOM 7334 N N . MET A 1 973 ? -9.713 -8.215 28.530 1.00 91.75 973 MET A N 1
ATOM 7335 C CA . MET A 1 973 ? -9.238 -8.843 27.295 1.00 91.75 973 MET A CA 1
ATOM 7336 C C . MET A 1 973 ? -9.076 -7.845 26.156 1.00 91.75 973 MET A C 1
ATOM 7338 O O . MET A 1 973 ? -9.853 -6.904 26.031 1.00 91.75 973 MET A O 1
ATOM 7342 N N . VAL A 1 974 ? -8.123 -8.115 25.268 1.00 91.88 974 VAL A N 1
ATOM 7343 C CA . VAL A 1 974 ? -7.995 -7.414 23.988 1.00 91.88 974 VAL A CA 1
ATOM 7344 C C . VAL A 1 974 ? -7.644 -8.416 22.899 1.00 91.88 974 VAL A C 1
ATOM 7346 O O . VAL A 1 974 ? -6.872 -9.340 23.137 1.00 91.88 974 VAL A O 1
ATOM 7349 N N . ALA A 1 975 ? -8.192 -8.240 21.702 1.00 91.50 975 ALA A N 1
ATOM 7350 C CA . ALA A 1 975 ? -7.855 -9.044 20.537 1.00 91.50 975 ALA A CA 1
ATOM 7351 C C . ALA A 1 975 ? -7.365 -8.155 19.391 1.00 91.50 975 ALA A C 1
ATOM 7353 O O . ALA A 1 975 ? -7.870 -7.054 19.185 1.00 91.50 975 ALA A O 1
ATOM 7354 N N . ILE A 1 976 ? -6.360 -8.634 18.660 1.00 89.94 976 ILE A N 1
ATOM 7355 C CA . ILE A 1 976 ? -5.694 -7.889 17.591 1.00 89.94 976 ILE A CA 1
ATOM 7356 C C . ILE A 1 976 ? -5.279 -8.817 16.451 1.00 89.94 976 ILE A C 1
ATOM 7358 O O . ILE A 1 976 ? -4.837 -9.951 16.667 1.00 89.94 976 ILE A O 1
ATOM 7362 N N . ARG A 1 977 ? -5.399 -8.318 15.220 1.00 87.69 977 ARG A N 1
ATOM 7363 C CA . ARG A 1 977 ? -4.830 -8.945 14.029 1.00 87.69 977 ARG A CA 1
ATOM 7364 C C . ARG A 1 977 ? -3.483 -8.304 13.684 1.00 87.69 977 ARG A C 1
ATOM 7366 O O . ARG A 1 977 ? -3.351 -7.086 13.714 1.00 87.69 977 ARG A O 1
ATOM 7373 N N . HIS A 1 978 ? -2.472 -9.121 13.410 1.00 82.56 978 HIS A N 1
ATOM 7374 C CA . HIS A 1 978 ? -1.100 -8.670 13.176 1.00 82.56 978 HIS A CA 1
ATOM 7375 C C . HIS A 1 978 ? -0.363 -9.576 12.184 1.00 82.56 978 HIS A C 1
ATOM 7377 O O . HIS A 1 978 ? -0.689 -10.756 12.036 1.00 82.56 978 HIS A O 1
ATOM 7383 N N . SER A 1 979 ? 0.661 -9.025 11.529 1.00 76.38 979 SER A N 1
ATOM 7384 C CA . SER A 1 979 ? 1.516 -9.766 10.597 1.00 76.38 979 SER A CA 1
ATOM 7385 C C . SER A 1 979 ? 2.607 -10.528 11.343 1.00 76.38 979 SER A C 1
ATOM 7387 O O . SER A 1 979 ? 3.247 -9.972 12.238 1.00 76.38 979 SER A O 1
ATOM 7389 N N . VAL A 1 980 ? 2.880 -11.765 10.927 1.00 65.69 980 VAL A N 1
ATOM 7390 C CA . VAL A 1 980 ? 4.024 -12.559 11.408 1.00 65.69 980 VAL A CA 1
ATOM 7391 C C . VAL A 1 980 ? 5.143 -12.500 10.359 1.00 65.69 980 VAL A C 1
ATOM 7393 O O . VAL A 1 980 ? 4.874 -12.546 9.163 1.00 65.69 980 VAL A O 1
ATOM 7396 N N . SER A 1 981 ? 6.399 -12.319 10.775 1.00 48.66 981 SER A N 1
ATOM 7397 C CA . SER A 1 981 ? 7.534 -11.995 9.889 1.00 48.66 981 SER A CA 1
ATOM 7398 C C . SER A 1 981 ? 7.741 -12.972 8.715 1.00 48.66 981 SER A C 1
ATOM 7400 O O . SER A 1 981 ? 7.576 -14.179 8.858 1.00 48.66 981 SER A O 1
ATOM 7402 N N . THR A 1 982 ? 8.171 -12.429 7.566 1.00 43.09 982 THR A N 1
ATOM 7403 C CA . THR A 1 982 ? 8.530 -13.073 6.271 1.00 43.09 982 THR A CA 1
ATOM 7404 C C . THR A 1 982 ? 7.432 -13.766 5.460 1.00 43.09 982 THR A C 1
ATOM 7406 O O . THR A 1 982 ? 7.656 -14.062 4.287 1.00 43.09 982 THR A O 1
ATOM 7409 N N . SER A 1 983 ? 6.228 -13.942 6.004 1.00 44.66 983 SER A N 1
ATOM 7410 C CA . SER A 1 983 ? 5.063 -14.382 5.228 1.00 44.66 983 SER A CA 1
ATOM 7411 C C . SER A 1 983 ? 3.983 -13.305 5.262 1.00 44.66 983 SER A C 1
ATOM 7413 O O . SER A 1 983 ? 3.776 -12.663 6.285 1.00 44.66 983 SER A O 1
ATOM 7415 N N . ASP A 1 984 ? 3.263 -13.106 4.162 1.00 55.47 984 ASP A N 1
ATOM 7416 C CA . ASP A 1 984 ? 2.124 -12.175 4.070 1.00 55.47 984 ASP A CA 1
ATOM 7417 C C . ASP A 1 984 ? 0.877 -12.702 4.832 1.00 55.47 984 ASP A C 1
ATOM 7419 O O . ASP A 1 984 ? -0.274 -12.459 4.460 1.00 55.47 984 ASP A O 1
ATOM 7423 N N . GLN A 1 985 ? 1.104 -13.514 5.873 1.00 64.62 985 GLN A N 1
ATOM 7424 C CA . GLN A 1 985 ? 0.088 -14.172 6.683 1.00 64.62 985 GLN A CA 1
ATOM 7425 C C . GLN A 1 985 ? -0.198 -13.342 7.939 1.00 64.62 985 GLN A C 1
ATOM 7427 O O . GLN A 1 985 ? 0.643 -13.164 8.823 1.00 64.62 985 GLN A O 1
ATOM 7432 N N . GLN A 1 986 ? -1.434 -12.854 8.021 1.00 79.44 986 GLN A N 1
ATOM 7433 C CA . GLN A 1 986 ? -1.975 -12.152 9.183 1.00 79.44 986 GLN A CA 1
ATOM 7434 C C . GLN A 1 986 ? -2.580 -13.152 10.172 1.00 79.44 986 GLN A C 1
ATOM 7436 O O . GLN A 1 986 ? -3.441 -13.947 9.782 1.00 79.44 986 GLN A O 1
ATOM 7441 N N . ARG A 1 987 ? -2.206 -13.065 11.452 1.00 86.44 987 ARG A N 1
ATOM 7442 C CA . ARG A 1 987 ? -2.763 -13.874 12.545 1.00 86.44 987 ARG A CA 1
ATOM 7443 C C . ARG A 1 987 ? -3.585 -13.027 13.505 1.00 86.44 987 ARG A C 1
ATOM 7445 O O . ARG A 1 987 ? -3.312 -11.846 13.700 1.00 86.44 987 ARG A O 1
ATOM 7452 N N . THR A 1 988 ? -4.570 -13.649 14.144 1.00 91.69 988 THR A N 1
ATOM 7453 C CA . THR A 1 988 ? -5.358 -13.022 15.208 1.00 91.69 988 THR A CA 1
ATOM 7454 C C . THR A 1 988 ? -4.983 -13.607 16.556 1.00 91.69 988 THR A C 1
ATOM 7456 O O . THR A 1 988 ? -5.045 -14.820 16.754 1.00 91.69 988 THR A O 1
ATOM 7459 N N . THR A 1 989 ? -4.635 -12.719 17.482 1.00 91.19 989 THR A N 1
ATOM 7460 C CA . THR A 1 989 ? -4.233 -13.055 18.843 1.00 91.19 989 THR A CA 1
ATOM 7461 C C . THR A 1 989 ? -5.104 -12.304 19.836 1.00 91.19 989 THR A C 1
ATOM 7463 O O . THR A 1 989 ? -5.329 -11.105 19.697 1.00 91.19 989 THR A O 1
ATOM 7466 N N . MET A 1 990 ? -5.571 -13.010 20.859 1.00 92.06 990 MET A N 1
ATOM 7467 C CA . MET A 1 990 ? -6.256 -12.451 22.016 1.00 92.06 990 MET A CA 1
ATOM 7468 C C . MET A 1 990 ? -5.346 -12.525 23.235 1.00 92.06 990 MET A C 1
ATOM 7470 O O . MET A 1 990 ? -4.716 -13.545 23.503 1.00 92.06 990 MET A O 1
ATOM 7474 N N . ILE A 1 991 ? -5.309 -11.441 23.993 1.00 91.00 991 ILE A N 1
ATOM 7475 C CA . ILE A 1 991 ? -4.513 -11.272 25.196 1.00 91.00 991 ILE A CA 1
ATOM 7476 C C . ILE A 1 991 ? -5.485 -11.072 26.353 1.00 91.00 991 ILE A C 1
ATOM 7478 O O . ILE A 1 991 ? -6.290 -10.141 26.348 1.00 91.00 991 ILE A O 1
ATOM 7482 N N . LEU A 1 992 ? -5.411 -11.951 27.346 1.00 90.44 992 LEU A N 1
ATOM 7483 C CA . LEU A 1 992 ? -6.139 -11.844 28.604 1.00 90.44 992 LEU A CA 1
ATOM 7484 C C . LEU A 1 992 ? -5.219 -11.299 29.687 1.00 90.44 992 LEU A C 1
ATOM 7486 O O . LEU A 1 992 ? -4.141 -11.847 29.912 1.00 90.44 992 LEU A O 1
ATOM 7490 N N . LEU A 1 993 ? -5.684 -10.282 30.403 1.00 88.88 993 LEU A N 1
ATOM 7491 C CA . LEU A 1 993 ? -5.055 -9.776 31.615 1.00 88.88 993 LEU A CA 1
ATOM 7492 C C . LEU A 1 993 ? -5.763 -10.378 32.831 1.00 88.88 993 LEU A C 1
ATOM 7494 O O . LEU A 1 993 ? -6.983 -10.269 32.956 1.00 88.88 993 LEU A O 1
ATOM 7498 N N . CYS A 1 994 ? -5.015 -11.007 33.732 1.00 87.38 994 CYS A N 1
ATOM 7499 C CA . CYS A 1 994 ? -5.538 -11.564 34.981 1.00 87.38 994 CYS A CA 1
ATOM 7500 C C . CYS A 1 994 ? -5.376 -10.574 36.150 1.00 87.38 994 CYS A C 1
ATOM 7502 O O . CYS A 1 994 ? -4.518 -9.692 36.125 1.00 87.38 994 CYS A O 1
ATOM 7504 N N . GLU A 1 995 ? -6.182 -10.727 37.207 1.00 83.31 995 GLU A N 1
ATOM 7505 C CA . GLU A 1 995 ? -6.094 -9.897 38.425 1.00 83.31 995 GLU A CA 1
ATOM 7506 C C . GLU A 1 995 ? -4.733 -10.004 39.140 1.00 83.31 995 GLU A C 1
ATOM 7508 O O . GLU A 1 995 ? -4.343 -9.088 39.860 1.00 83.31 995 GLU A O 1
ATOM 7513 N N . ASP A 1 996 ? -4.006 -11.107 38.948 1.00 81.75 996 ASP A N 1
ATOM 7514 C CA . ASP A 1 996 ? -2.650 -11.325 39.472 1.00 81.75 996 ASP A CA 1
ATOM 7515 C C . ASP A 1 996 ? -1.547 -10.653 38.628 1.00 81.75 996 ASP A C 1
ATOM 7517 O O . ASP A 1 996 ? -0.362 -10.816 38.916 1.00 81.75 996 ASP A O 1
ATOM 7521 N N . GLY A 1 997 ? -1.921 -9.908 37.582 1.00 81.00 997 GLY A N 1
ATOM 7522 C CA . GLY A 1 997 ? -0.991 -9.223 36.687 1.00 81.00 997 GLY A CA 1
ATOM 7523 C C . GLY A 1 997 ? -0.349 -10.117 35.623 1.00 81.00 997 GLY A C 1
ATOM 7524 O O . GLY A 1 997 ? 0.506 -9.632 34.882 1.00 81.00 997 GLY A O 1
ATOM 7525 N N . SER A 1 998 ? -0.733 -11.395 35.519 1.00 83.69 998 SER A N 1
ATOM 7526 C CA . SER A 1 998 ? -0.300 -12.261 34.415 1.00 83.69 998 SER A CA 1
ATOM 7527 C C . SER A 1 998 ? -1.060 -11.960 33.118 1.00 83.69 998 SER A C 1
ATOM 7529 O O . SER A 1 998 ? -2.243 -11.609 33.124 1.00 83.69 998 SER A O 1
ATOM 7531 N N . LEU A 1 999 ? -0.370 -12.119 31.987 1.00 86.00 999 LEU A N 1
ATOM 7532 C CA . LEU A 1 999 ? -0.940 -12.107 30.645 1.00 86.00 999 LEU A CA 1
ATOM 7533 C C . LEU A 1 999 ? -1.074 -13.532 30.135 1.00 86.00 999 LEU A C 1
ATOM 7535 O O . LEU A 1 999 ? -0.161 -14.337 30.292 1.00 86.00 999 LEU A O 1
ATOM 7539 N N . ARG A 1 1000 ? -2.170 -13.836 29.451 1.00 85.62 1000 ARG A N 1
ATOM 7540 C CA . ARG A 1 1000 ? -2.335 -15.097 28.723 1.00 85.62 1000 ARG A CA 1
ATOM 7541 C C . ARG A 1 1000 ? -2.688 -14.815 27.283 1.00 85.62 1000 ARG A C 1
ATOM 7543 O O . ARG A 1 1000 ? -3.547 -13.986 27.012 1.00 85.62 1000 ARG A O 1
ATOM 7550 N N . ILE A 1 1001 ? -2.026 -15.511 26.379 1.00 88.25 1001 ILE A N 1
ATOM 7551 C CA . ILE A 1 1001 ? -2.118 -15.302 24.945 1.00 88.25 1001 ILE A CA 1
ATOM 7552 C C . ILE A 1 1001 ? -2.839 -16.505 24.339 1.00 88.25 1001 ILE A C 1
ATOM 7554 O O . ILE A 1 1001 ? -2.516 -17.662 24.620 1.00 88.25 1001 ILE A O 1
ATOM 7558 N N . PHE A 1 1002 ? -3.845 -16.212 23.527 1.00 90.12 1002 PHE A N 1
ATOM 7559 C CA . PHE A 1 1002 ? -4.630 -17.176 22.774 1.00 90.12 1002 PHE A CA 1
ATOM 7560 C C . PHE A 1 1002 ? -4.558 -16.812 21.299 1.00 90.12 1002 PHE A C 1
ATOM 7562 O O . PHE A 1 1002 ? -4.624 -15.637 20.944 1.00 90.12 1002 PHE A O 1
ATOM 7569 N N . MET A 1 1003 ? -4.474 -17.809 20.434 1.00 90.75 1003 MET A N 1
ATOM 7570 C CA . MET A 1 1003 ? -4.423 -17.635 18.988 1.00 90.75 1003 MET A CA 1
ATOM 7571 C C . MET A 1 1003 ? -5.711 -18.151 18.354 1.00 90.75 1003 MET A C 1
ATOM 7573 O O . MET A 1 1003 ? -6.223 -19.196 18.756 1.00 90.75 1003 MET A O 1
ATOM 7577 N N . ALA A 1 1004 ? -6.245 -17.419 17.379 1.00 92.56 1004 ALA A N 1
ATOM 7578 C CA . ALA A 1 1004 ? -7.437 -17.843 16.655 1.00 92.56 1004 ALA A CA 1
ATOM 7579 C C . ALA A 1 1004 ? -7.133 -19.056 15.761 1.00 92.56 1004 ALA A C 1
ATOM 7581 O O . ALA A 1 1004 ? -6.153 -19.054 15.014 1.00 92.56 1004 ALA A O 1
ATOM 7582 N N . SER A 1 1005 ? -7.986 -20.081 15.808 1.00 91.25 1005 SER A N 1
ATOM 7583 C CA . SER A 1 1005 ? -7.903 -21.238 14.912 1.00 91.25 1005 SER A CA 1
ATOM 7584 C C . SER A 1 1005 ? -8.363 -20.841 13.511 1.00 91.25 1005 SER A C 1
ATOM 7586 O O . SER A 1 1005 ? -9.539 -20.524 13.312 1.00 91.25 1005 SER A O 1
ATOM 7588 N N . ALA A 1 1006 ? -7.455 -20.870 12.531 1.00 85.06 1006 ALA A N 1
ATOM 7589 C CA . ALA A 1 1006 ? -7.765 -20.511 11.144 1.00 85.06 1006 ALA A CA 1
ATOM 7590 C C . ALA A 1 1006 ? -8.880 -21.385 10.541 1.00 85.06 1006 ALA A C 1
ATOM 7592 O O . ALA A 1 1006 ? -9.709 -20.882 9.791 1.00 85.06 1006 ALA A O 1
ATOM 7593 N N . GLU A 1 1007 ? -8.950 -22.661 10.923 1.00 86.69 1007 GLU A N 1
ATOM 7594 C CA . GLU A 1 1007 ? -9.983 -23.600 10.471 1.00 86.69 1007 GLU A CA 1
ATOM 7595 C C . GLU A 1 1007 ? -11.385 -23.200 10.963 1.00 86.69 1007 GLU A C 1
ATOM 7597 O O . GLU A 1 1007 ? -12.347 -23.180 10.199 1.00 86.69 1007 GLU A O 1
ATOM 7602 N N . HIS A 1 1008 ? -11.508 -22.804 12.233 1.00 88.25 1008 HIS A N 1
ATOM 7603 C CA . HIS A 1 1008 ? -12.812 -22.520 12.840 1.00 88.25 1008 HIS A CA 1
ATOM 7604 C C . HIS A 1 1008 ? -13.283 -21.076 12.631 1.00 88.25 1008 HIS A C 1
ATOM 7606 O O . HIS A 1 1008 ? -14.493 -20.827 12.562 1.00 88.25 1008 HIS A O 1
ATOM 7612 N N . THR A 1 1009 ? -12.339 -20.137 12.510 1.00 91.94 1009 THR A N 1
ATOM 7613 C CA . THR A 1 1009 ? -12.592 -18.689 12.382 1.00 91.94 1009 THR A CA 1
ATOM 7614 C C . THR A 1 1009 ? -12.454 -18.165 10.947 1.00 91.94 1009 THR A C 1
ATOM 7616 O O . THR A 1 1009 ? -12.843 -17.040 10.657 1.00 91.94 1009 THR A O 1
ATOM 7619 N N . GLY A 1 1010 ? -11.985 -18.988 10.004 1.00 88.38 1010 GLY A N 1
ATOM 7620 C CA . GLY A 1 1010 ? -11.612 -18.555 8.656 1.00 88.38 1010 GLY A CA 1
ATOM 7621 C C . GLY A 1 1010 ? -12.740 -18.292 7.655 1.00 88.38 1010 GLY A C 1
ATOM 7622 O O . GLY A 1 1010 ? -12.416 -17.943 6.528 1.00 88.38 1010 GLY A O 1
ATOM 7623 N N . TYR A 1 1011 ? -14.026 -18.426 8.014 1.00 91.62 1011 TYR A N 1
ATOM 7624 C CA . TYR A 1 1011 ? -15.149 -18.335 7.057 1.00 91.62 1011 TYR A CA 1
ATOM 7625 C C . TYR A 1 1011 ? -15.114 -17.048 6.214 1.00 91.62 1011 TYR A C 1
ATOM 7627 O O . TYR A 1 1011 ? -14.937 -17.112 5.007 1.00 91.62 1011 TYR A O 1
ATOM 7635 N N . TRP A 1 1012 ? -15.174 -15.871 6.847 1.00 90.50 1012 TRP A N 1
ATOM 7636 C CA . TRP A 1 1012 ? -15.127 -14.582 6.136 1.00 90.50 1012 TRP A CA 1
ATOM 7637 C C . TRP A 1 1012 ? -13.740 -14.229 5.585 1.00 90.50 1012 TRP A C 1
ATOM 7639 O O . TRP A 1 1012 ? -13.587 -13.262 4.846 1.00 90.50 1012 TRP A O 1
ATOM 7649 N N . MET A 1 1013 ? -12.722 -15.006 5.958 1.00 87.12 1013 MET A N 1
ATOM 7650 C CA . MET A 1 1013 ? -11.359 -14.879 5.452 1.00 87.12 1013 MET A CA 1
ATOM 7651 C C . MET A 1 1013 ? -11.084 -15.859 4.305 1.00 87.12 1013 MET A C 1
ATOM 7653 O O . MET A 1 1013 ? -9.950 -15.901 3.822 1.00 87.12 1013 MET A O 1
ATOM 7657 N N . ALA A 1 1014 ? -12.076 -16.647 3.880 1.00 84.88 1014 ALA A N 1
ATOM 7658 C CA . ALA A 1 1014 ? -11.930 -17.608 2.803 1.00 84.88 1014 ALA A CA 1
ATOM 7659 C C . ALA A 1 1014 ? -11.557 -16.902 1.483 1.00 84.88 1014 ALA A C 1
ATOM 7661 O O . ALA A 1 1014 ? -11.946 -15.750 1.266 1.00 84.88 1014 ALA A O 1
ATOM 7662 N N . PRO A 1 1015 ? -10.819 -17.571 0.576 1.00 77.25 1015 PRO A N 1
ATOM 7663 C CA . PRO A 1 1015 ? -10.385 -16.979 -0.692 1.00 77.25 1015 PRO A CA 1
ATOM 7664 C C . PRO A 1 1015 ? -11.524 -16.407 -1.550 1.00 77.25 1015 PRO A C 1
ATOM 7666 O O . PRO A 1 1015 ? -11.291 -15.496 -2.334 1.00 77.25 1015 PRO A O 1
ATOM 7669 N N . GLU A 1 1016 ? -12.748 -16.911 -1.384 1.00 78.06 1016 GLU A N 1
ATOM 7670 C CA . GLU A 1 1016 ? -13.961 -16.444 -2.070 1.00 78.06 1016 GLU A CA 1
ATOM 7671 C C . GLU A 1 1016 ? -14.403 -15.024 -1.674 1.00 78.06 1016 GLU A C 1
ATOM 7673 O O . GLU A 1 1016 ? -14.984 -14.314 -2.495 1.00 78.06 1016 GLU A O 1
ATOM 7678 N N . PHE A 1 1017 ? -14.082 -14.585 -0.451 1.00 79.88 1017 PHE A N 1
ATOM 7679 C CA . PHE A 1 1017 ? -14.376 -13.239 0.057 1.00 79.88 1017 PHE A CA 1
ATOM 7680 C C . PHE A 1 1017 ? -13.168 -12.301 -0.014 1.00 79.88 1017 PHE A C 1
ATOM 7682 O O . PHE A 1 1017 ? -13.278 -11.117 0.305 1.00 79.88 1017 PHE A O 1
ATOM 7689 N N . GLN A 1 1018 ? -12.003 -12.801 -0.430 1.00 68.06 1018 GLN A N 1
ATOM 7690 C CA . GLN A 1 1018 ? -10.822 -11.968 -0.603 1.00 68.06 1018 GLN A CA 1
ATOM 7691 C C . GLN A 1 1018 ? -10.758 -11.443 -2.038 1.00 68.06 1018 GLN A C 1
ATOM 7693 O O . GLN A 1 1018 ? -10.858 -12.230 -2.981 1.00 68.06 1018 GLN A O 1
ATOM 7698 N N . PRO A 1 1019 ? -10.546 -10.130 -2.247 1.00 55.22 1019 PRO A N 1
ATOM 7699 C CA . PRO A 1 1019 ? -10.275 -9.628 -3.584 1.00 55.22 1019 PRO A CA 1
ATOM 7700 C C . PRO A 1 1019 ? -9.044 -10.358 -4.135 1.00 55.22 1019 PRO A C 1
ATOM 7702 O O . PRO A 1 1019 ? -8.021 -10.460 -3.452 1.00 55.22 1019 PRO A O 1
ATOM 7705 N N . VAL A 1 1020 ? -9.140 -10.876 -5.365 1.00 52.66 1020 VAL A N 1
ATOM 7706 C CA . VAL A 1 1020 ? -8.000 -11.464 -6.083 1.00 52.66 1020 VAL A CA 1
ATOM 7707 C C . VAL A 1 1020 ? -6.970 -10.359 -6.240 1.00 52.66 1020 VAL A C 1
ATOM 7709 O O . VAL A 1 1020 ? -7.124 -9.514 -7.109 1.00 52.66 1020 VAL A O 1
ATOM 7712 N N . ARG A 1 1021 ? -5.986 -10.311 -5.338 1.00 45.00 1021 ARG A N 1
ATOM 7713 C CA . ARG A 1 1021 ? -5.119 -9.148 -5.123 1.00 45.00 1021 ARG A CA 1
ATOM 7714 C C . ARG A 1 1021 ? -4.485 -8.664 -6.438 1.00 45.00 1021 ARG A C 1
ATOM 7716 O O . ARG A 1 1021 ? -3.551 -9.317 -6.906 1.00 45.00 1021 ARG A O 1
ATOM 7723 N N . PRO A 1 1022 ? -4.878 -7.497 -6.989 1.00 41.31 1022 PRO A N 1
ATOM 7724 C CA . PRO A 1 1022 ? -4.071 -6.816 -7.998 1.00 41.31 1022 PRO A CA 1
ATOM 7725 C C . PRO A 1 1022 ? -3.011 -5.936 -7.307 1.00 41.31 1022 PRO A C 1
ATOM 7727 O O . PRO A 1 1022 ? -1.943 -5.689 -7.853 1.00 41.31 1022 PRO A O 1
ATOM 7730 N N . LEU A 1 1023 ? -3.287 -5.505 -6.067 1.00 39.94 1023 LEU A N 1
ATOM 7731 C CA . LEU A 1 1023 ? -2.574 -4.442 -5.350 1.00 39.94 1023 LEU A CA 1
ATOM 7732 C C . LEU A 1 1023 ? -1.351 -4.903 -4.538 1.00 39.94 1023 LEU A C 1
ATOM 7734 O O . LEU A 1 1023 ? -0.579 -4.063 -4.093 1.00 39.94 1023 LEU A O 1
ATOM 7738 N N . SER A 1 1024 ? -1.123 -6.211 -4.359 1.00 36.97 1024 SER A N 1
ATOM 7739 C CA . SER A 1 1024 ? 0.086 -6.719 -3.678 1.00 36.97 1024 SER A CA 1
ATOM 7740 C C . SER A 1 1024 ? 1.229 -7.102 -4.628 1.00 36.97 1024 SER A C 1
ATOM 7742 O O . SER A 1 1024 ? 2.250 -7.611 -4.170 1.00 36.97 1024 SER A O 1
ATOM 7744 N N . ILE A 1 1025 ? 1.084 -6.928 -5.950 1.00 35.22 1025 ILE A N 1
ATOM 7745 C CA . ILE A 1 1025 ? 2.071 -7.405 -6.931 1.00 35.22 1025 ILE A CA 1
ATOM 7746 C C . ILE A 1 1025 ? 2.252 -6.392 -8.073 1.00 35.22 1025 ILE A C 1
ATOM 7748 O O . ILE A 1 1025 ? 1.746 -6.564 -9.176 1.00 35.22 1025 ILE A O 1
ATOM 7752 N N . VAL A 1 1026 ? 3.136 -5.414 -7.858 1.00 31.41 1026 VAL A N 1
ATOM 7753 C CA . VAL A 1 1026 ? 4.106 -5.028 -8.898 1.00 31.41 1026 VAL A CA 1
ATOM 7754 C C . VAL A 1 1026 ? 5.326 -5.942 -8.734 1.00 31.41 1026 VAL A C 1
ATOM 7756 O O . VAL A 1 1026 ? 6.404 -5.539 -8.315 1.00 31.41 1026 VAL A O 1
ATOM 7759 N N . LYS A 1 1027 ? 5.150 -7.235 -9.016 1.00 26.25 1027 LYS A N 1
ATOM 7760 C CA . LYS A 1 1027 ? 6.261 -8.137 -9.353 1.00 26.25 1027 LYS A CA 1
ATOM 7761 C C . LYS A 1 1027 ? 5.879 -8.870 -10.640 1.00 26.25 1027 LYS A C 1
ATOM 7763 O O . LYS A 1 1027 ? 4.967 -9.695 -10.618 1.00 26.25 1027 LYS A O 1
ATOM 7768 N N . PRO A 1 1028 ? 6.519 -8.578 -11.783 1.00 26.84 1028 PRO A N 1
ATOM 7769 C CA . PRO A 1 1028 ? 6.160 -9.218 -13.041 1.00 26.84 1028 PRO A CA 1
ATOM 7770 C C . PRO A 1 1028 ? 6.464 -10.723 -13.000 1.00 26.84 1028 PRO A C 1
ATOM 7772 O O . PRO A 1 1028 ? 7.562 -11.151 -12.634 1.00 26.84 1028 PRO A O 1
ATOM 7775 N N . ALA A 1 1029 ? 5.483 -11.532 -13.407 1.00 25.81 1029 ALA A N 1
ATOM 7776 C CA . ALA A 1 1029 ? 5.592 -12.983 -13.490 1.00 25.81 1029 ALA A CA 1
ATOM 7777 C C . ALA A 1 1029 ? 6.710 -13.403 -14.466 1.00 25.81 1029 ALA A C 1
ATOM 7779 O O . ALA A 1 1029 ? 6.664 -13.122 -15.668 1.00 25.81 1029 ALA A O 1
ATOM 7780 N N . ARG A 1 1030 ? 7.727 -14.112 -13.958 1.00 30.16 1030 ARG A N 1
ATOM 7781 C CA . ARG A 1 1030 ? 8.806 -14.683 -14.778 1.00 30.16 1030 ARG A CA 1
ATOM 7782 C C . ARG A 1 1030 ? 8.252 -15.809 -15.658 1.00 30.16 1030 ARG A C 1
ATOM 7784 O O . ARG A 1 1030 ? 7.882 -16.872 -15.167 1.00 30.16 1030 ARG A O 1
ATOM 7791 N N . LYS A 1 1031 ? 8.254 -15.603 -16.981 1.00 28.55 1031 LYS A N 1
ATOM 7792 C CA . LYS A 1 1031 ? 8.001 -16.661 -17.974 1.00 28.55 1031 LYS A CA 1
ATOM 7793 C C . LYS A 1 1031 ? 9.023 -17.793 -17.810 1.00 28.55 1031 LYS A C 1
ATOM 7795 O O . LYS A 1 1031 ? 10.232 -17.567 -17.880 1.00 28.55 1031 LYS A O 1
ATOM 7800 N N . LYS A 1 1032 ? 8.523 -19.020 -17.640 1.00 28.38 1032 LYS A N 1
ATOM 7801 C CA . LYS A 1 1032 ? 9.305 -20.265 -17.603 1.00 28.38 1032 LYS A CA 1
ATOM 7802 C C . LYS A 1 1032 ? 10.016 -20.445 -18.952 1.00 28.38 1032 LYS A C 1
ATOM 7804 O O . LYS A 1 1032 ? 9.358 -20.636 -19.972 1.00 28.38 1032 LYS A O 1
ATOM 7809 N N . LYS A 1 1033 ? 11.351 -20.364 -18.973 1.00 26.48 1033 LYS A N 1
ATOM 7810 C CA . LYS A 1 1033 ? 12.163 -20.662 -20.162 1.00 26.48 1033 LYS A CA 1
ATOM 7811 C C . LYS A 1 1033 ? 12.733 -22.072 -20.032 1.00 26.48 1033 LYS A C 1
ATOM 7813 O O . LYS A 1 1033 ? 13.376 -22.405 -19.041 1.00 26.48 1033 LYS A O 1
ATOM 7818 N N . THR A 1 1034 ? 12.441 -22.890 -21.033 1.00 23.77 1034 THR A N 1
ATOM 7819 C CA . THR A 1 1034 ? 12.927 -24.258 -21.221 1.00 23.77 1034 THR A CA 1
ATOM 7820 C C . THR A 1 1034 ? 14.452 -24.338 -21.160 1.00 23.77 1034 THR A C 1
ATOM 7822 O O . THR A 1 1034 ? 15.172 -23.483 -21.678 1.00 23.77 1034 THR A O 1
ATOM 7825 N N . THR A 1 1035 ? 14.931 -25.392 -20.509 1.00 22.22 1035 THR A N 1
ATOM 7826 C CA . THR A 1 1035 ? 16.334 -25.690 -20.232 1.00 22.22 1035 THR A CA 1
ATOM 7827 C C . THR A 1 1035 ? 17.125 -26.000 -21.506 1.00 22.22 1035 THR A C 1
ATOM 7829 O O . THR A 1 1035 ? 16.802 -26.916 -22.258 1.00 22.22 1035 THR A O 1
ATOM 7832 N N . LYS A 1 1036 ? 18.239 -25.286 -21.707 1.00 22.58 1036 LYS A N 1
ATOM 7833 C CA . LYS A 1 1036 ? 19.418 -25.812 -22.407 1.00 22.58 1036 LYS A CA 1
ATOM 7834 C C . LYS A 1 1036 ? 20.635 -25.631 -21.506 1.00 22.58 1036 LYS A C 1
ATOM 7836 O O . LYS A 1 1036 ? 20.876 -24.547 -20.985 1.00 22.58 1036 LYS A O 1
ATOM 7841 N N . ALA A 1 1037 ? 21.347 -26.731 -21.295 1.00 32.66 1037 ALA A N 1
ATOM 7842 C CA . ALA A 1 1037 ? 22.477 -26.851 -20.389 1.00 32.66 1037 ALA A CA 1
ATOM 7843 C C . ALA A 1 1037 ? 23.705 -26.064 -20.878 1.00 32.66 1037 ALA A C 1
ATOM 7845 O O . ALA A 1 1037 ? 24.122 -26.259 -22.020 1.00 32.66 1037 ALA A O 1
ATOM 7846 N N . ARG A 1 1038 ? 24.322 -25.252 -19.999 1.00 23.39 1038 ARG A N 1
ATOM 7847 C CA . ARG A 1 1038 ? 25.772 -24.974 -20.018 1.00 23.39 1038 ARG A CA 1
ATOM 7848 C C . ARG A 1 1038 ? 26.290 -24.362 -18.696 1.00 23.39 1038 ARG A C 1
ATOM 7850 O O . ARG A 1 1038 ? 25.801 -23.329 -18.266 1.00 23.39 1038 ARG A O 1
ATOM 7857 N N . VAL A 1 1039 ? 27.260 -25.074 -18.108 1.00 29.09 1039 VAL A N 1
ATOM 7858 C CA . VAL A 1 1039 ? 28.414 -24.730 -17.234 1.00 29.09 1039 VAL A CA 1
ATOM 7859 C C . VAL A 1 1039 ? 28.375 -23.414 -16.421 1.00 29.09 1039 VAL A C 1
ATOM 7861 O O . VAL A 1 1039 ? 28.407 -22.331 -16.996 1.00 29.09 1039 VAL A O 1
ATOM 7864 N N . LYS A 1 1040 ? 28.404 -23.524 -15.079 1.00 29.47 1040 LYS A N 1
ATOM 7865 C CA . LYS A 1 1040 ? 28.513 -22.415 -14.105 1.00 29.47 1040 LYS A CA 1
ATOM 7866 C C . LYS A 1 1040 ? 29.978 -22.144 -13.719 1.00 29.47 1040 LYS A C 1
ATOM 7868 O O . LYS A 1 1040 ? 30.699 -23.091 -13.425 1.00 29.47 1040 LYS A O 1
ATOM 7873 N N . SER A 1 1041 ? 30.381 -20.871 -13.651 1.00 25.41 1041 SER A N 1
ATOM 7874 C CA . SER A 1 1041 ? 31.573 -20.408 -12.920 1.00 25.41 1041 SER A CA 1
ATOM 7875 C C . SER A 1 1041 ? 31.170 -19.909 -11.530 1.00 25.41 1041 SER A C 1
ATOM 7877 O O . SER A 1 1041 ? 30.170 -19.207 -11.394 1.00 25.41 1041 SER A O 1
ATOM 7879 N N . THR A 1 1042 ? 31.947 -20.262 -10.511 1.00 36.81 1042 THR A N 1
ATOM 7880 C CA . THR A 1 1042 ? 31.665 -20.043 -9.086 1.00 36.81 1042 THR A CA 1
ATOM 7881 C C . THR A 1 1042 ? 32.676 -19.085 -8.453 1.00 36.81 1042 THR A C 1
ATOM 7883 O O . THR A 1 1042 ? 33.814 -19.480 -8.209 1.00 36.81 1042 THR A O 1
ATOM 7886 N N . THR A 1 1043 ? 32.259 -17.872 -8.099 1.00 37.19 1043 THR A N 1
ATOM 7887 C CA . THR A 1 1043 ? 32.951 -17.040 -7.100 1.00 37.19 1043 THR A CA 1
ATOM 7888 C C . THR A 1 1043 ? 31.907 -16.467 -6.147 1.00 37.19 1043 THR A C 1
ATOM 7890 O O . THR A 1 1043 ? 30.920 -15.880 -6.578 1.00 37.19 1043 THR A O 1
ATOM 7893 N N . VAL A 1 1044 ? 32.102 -16.710 -4.851 1.00 52.47 1044 VAL A N 1
ATOM 7894 C CA . VAL A 1 1044 ? 31.236 -16.280 -3.744 1.00 52.47 1044 VAL A CA 1
ATOM 7895 C C . VAL A 1 1044 ? 32.020 -15.216 -2.971 1.00 52.47 1044 VAL A C 1
ATOM 7897 O O . VAL A 1 1044 ? 33.126 -15.515 -2.527 1.00 52.47 1044 VAL A O 1
ATOM 7900 N N . SER A 1 1045 ? 31.494 -13.997 -2.831 1.00 46.16 1045 SER A N 1
ATOM 7901 C CA . SER A 1 1045 ? 32.083 -12.931 -2.002 1.00 46.16 1045 SER A CA 1
ATOM 7902 C C . SER A 1 1045 ? 31.319 -12.829 -0.680 1.00 46.16 1045 SER A C 1
ATOM 7904 O O . SER A 1 1045 ? 30.134 -12.504 -0.691 1.00 46.16 1045 SER A O 1
ATOM 7906 N N . LEU A 1 1046 ? 31.980 -13.126 0.441 1.00 57.06 1046 LEU A N 1
ATOM 7907 C CA . LEU A 1 1046 ? 31.407 -13.077 1.793 1.00 57.06 1046 LEU A CA 1
ATOM 7908 C C . LEU A 1 1046 ? 32.070 -11.964 2.630 1.00 57.06 1046 LEU A C 1
ATOM 7910 O O . LEU A 1 1046 ? 33.190 -11.565 2.299 1.00 57.06 1046 LEU A O 1
ATOM 7914 N N . PRO A 1 1047 ? 31.409 -11.470 3.697 1.00 65.88 1047 PRO A N 1
ATOM 7915 C CA . PRO A 1 1047 ? 31.939 -10.414 4.563 1.00 65.88 1047 PRO A CA 1
ATOM 7916 C C . PRO A 1 1047 ? 33.283 -10.779 5.212 1.00 65.88 1047 PRO A C 1
ATOM 7918 O O . PRO A 1 1047 ? 33.523 -11.931 5.574 1.00 65.88 1047 PRO A O 1
ATOM 7921 N N . VAL A 1 1048 ? 34.157 -9.784 5.399 1.00 67.88 1048 VAL A N 1
ATOM 7922 C CA . VAL A 1 1048 ? 35.515 -9.956 5.966 1.00 67.88 1048 VAL A CA 1
ATOM 7923 C C . VAL A 1 1048 ? 35.491 -10.497 7.404 1.00 67.88 1048 VAL A C 1
ATOM 7925 O O . VAL A 1 1048 ? 36.412 -11.193 7.827 1.00 67.88 1048 VAL A O 1
ATOM 7928 N N . ASP A 1 1049 ? 34.420 -10.223 8.140 1.00 70.56 1049 ASP A N 1
ATOM 7929 C CA . ASP A 1 1049 ? 34.177 -10.620 9.528 1.00 70.56 1049 ASP A CA 1
ATOM 7930 C C . ASP A 1 1049 ? 33.373 -11.918 9.680 1.00 70.56 1049 ASP A C 1
ATOM 7932 O O . ASP A 1 1049 ? 33.012 -12.293 10.793 1.00 70.56 1049 ASP A O 1
ATOM 7936 N N . PHE A 1 1050 ? 33.117 -12.649 8.590 1.00 77.00 1050 PHE A N 1
ATOM 7937 C CA . PHE A 1 1050 ? 32.309 -13.875 8.609 1.00 77.00 1050 PHE A CA 1
ATOM 7938 C C . PHE A 1 1050 ? 32.720 -14.865 9.718 1.00 77.00 1050 PHE A C 1
ATOM 7940 O O . PHE A 1 1050 ? 31.880 -15.471 10.383 1.00 77.00 1050 PHE A O 1
ATOM 7947 N N . PHE A 1 1051 ? 34.025 -15.019 9.950 1.00 74.94 1051 PHE A N 1
ATOM 7948 C CA . PHE A 1 1051 ? 34.558 -15.942 10.954 1.00 74.94 1051 PHE A CA 1
ATOM 7949 C C . PHE A 1 1051 ? 34.629 -15.365 12.380 1.00 74.94 1051 PHE A C 1
ATOM 7951 O O . PHE A 1 1051 ? 34.965 -16.124 13.287 1.00 74.94 1051 PHE A O 1
ATOM 7958 N N . GLU A 1 1052 ? 34.323 -14.079 12.608 1.00 76.75 1052 GLU A N 1
ATOM 7959 C CA . GLU A 1 1052 ? 34.253 -13.497 13.963 1.00 76.75 1052 GLU A CA 1
ATOM 7960 C C . GLU A 1 1052 ? 33.133 -14.143 14.786 1.00 76.75 1052 GLU A C 1
ATOM 7962 O O . GLU A 1 1052 ? 33.320 -14.440 15.961 1.00 76.75 1052 GLU A O 1
ATOM 7967 N N . HIS A 1 1053 ? 32.010 -14.442 14.132 1.00 68.88 1053 HIS A N 1
ATOM 7968 C CA . HIS A 1 1053 ? 30.785 -14.958 14.749 1.00 68.88 1053 HIS A CA 1
ATOM 7969 C C . HIS A 1 1053 ? 30.646 -16.489 14.633 1.00 68.88 1053 HIS A C 1
ATOM 7971 O O . HIS A 1 1053 ? 29.548 -17.036 14.754 1.00 68.88 1053 HIS A O 1
ATOM 7977 N N . CYS A 1 1054 ? 31.742 -17.200 14.335 1.00 78.00 1054 CYS A N 1
ATOM 7978 C CA . CYS A 1 1054 ? 31.749 -18.650 14.132 1.00 78.00 1054 CYS A CA 1
ATOM 7979 C C . CYS A 1 1054 ? 32.623 -19.361 15.175 1.00 78.00 1054 CYS A C 1
ATOM 7981 O O . CYS A 1 1054 ? 33.755 -18.955 15.435 1.00 78.00 1054 CYS A O 1
ATOM 7983 N N . GLN A 1 1055 ? 32.151 -20.488 15.715 1.00 77.06 1055 GLN A N 1
ATOM 7984 C CA . GLN A 1 1055 ? 32.897 -21.257 16.717 1.00 77.06 1055 GLN A CA 1
ATOM 7985 C C . GLN A 1 1055 ? 33.744 -22.360 16.053 1.00 77.06 1055 GLN A C 1
ATOM 7987 O O . GLN A 1 1055 ? 33.226 -23.087 15.201 1.00 77.06 1055 GLN A O 1
ATOM 7992 N N . PRO A 1 1056 ? 35.036 -22.522 16.405 1.00 76.56 1056 PRO A N 1
ATOM 7993 C CA . PRO A 1 1056 ? 35.858 -23.605 15.874 1.00 76.56 1056 PRO A CA 1
ATOM 7994 C C . PRO A 1 1056 ? 35.460 -24.952 16.496 1.00 76.56 1056 PRO A C 1
ATOM 7996 O O . PRO A 1 1056 ? 35.500 -25.130 17.714 1.00 76.56 1056 PRO A O 1
ATOM 7999 N N . LEU A 1 1057 ? 35.147 -25.935 15.656 1.00 76.81 1057 LEU A N 1
ATOM 8000 C CA . LEU A 1 1057 ? 34.805 -27.294 16.070 1.00 76.81 1057 LEU A CA 1
ATOM 8001 C C . LEU A 1 1057 ? 36.090 -28.118 16.243 1.00 76.81 1057 LEU A C 1
ATOM 8003 O O . LEU A 1 1057 ? 36.580 -28.746 15.308 1.00 76.81 1057 LEU A O 1
ATOM 8007 N N . ILE A 1 1058 ? 36.685 -28.070 17.438 1.00 66.69 1058 ILE A N 1
ATOM 8008 C CA . ILE A 1 1058 ? 38.029 -28.629 17.671 1.00 66.69 1058 ILE A CA 1
ATOM 8009 C C . ILE A 1 1058 ? 37.985 -30.150 17.903 1.00 66.69 1058 ILE A C 1
ATOM 8011 O O . ILE A 1 1058 ? 38.713 -30.883 17.247 1.00 66.69 1058 ILE A O 1
ATOM 8015 N N . ASN A 1 1059 ? 37.132 -30.666 18.794 1.00 69.31 1059 ASN A N 1
ATOM 8016 C CA . ASN A 1 1059 ? 37.220 -32.074 19.226 1.00 69.31 1059 ASN A CA 1
ATOM 8017 C C . ASN A 1 1059 ? 36.264 -33.043 18.505 1.00 69.31 1059 ASN A C 1
ATOM 8019 O O . ASN A 1 1059 ? 36.500 -34.252 18.529 1.00 69.31 1059 ASN A O 1
ATOM 8023 N N . GLU A 1 1060 ? 35.243 -32.533 17.818 1.00 77.81 1060 GLU A N 1
ATOM 8024 C CA . GLU A 1 1060 ? 34.105 -33.308 17.285 1.00 77.81 1060 GLU A CA 1
ATOM 8025 C C . GLU A 1 1060 ? 34.161 -33.521 15.757 1.00 77.81 1060 GLU A C 1
ATOM 8027 O O . GLU A 1 1060 ? 33.211 -34.024 15.153 1.00 77.81 1060 GLU A O 1
ATOM 8032 N N . VAL A 1 1061 ? 35.296 -33.180 15.135 1.00 84.00 1061 VAL A N 1
ATOM 8033 C CA . VAL A 1 1061 ? 35.584 -33.427 13.714 1.00 84.00 1061 VAL A CA 1
ATOM 8034 C C . VAL A 1 1061 ? 36.345 -34.741 13.545 1.00 84.00 1061 VAL A C 1
ATOM 8036 O O . VAL A 1 1061 ? 37.288 -35.033 14.294 1.00 84.00 1061 VAL A O 1
ATOM 8039 N N . GLU A 1 1062 ? 35.966 -35.521 12.537 1.00 86.50 1062 GLU A N 1
ATOM 8040 C CA . GLU A 1 1062 ? 36.709 -36.692 12.071 1.00 86.50 1062 GLU A CA 1
ATOM 8041 C C . GLU A 1 1062 ? 37.211 -36.468 10.638 1.00 86.50 1062 GLU A C 1
ATOM 8043 O O . GLU A 1 1062 ? 36.480 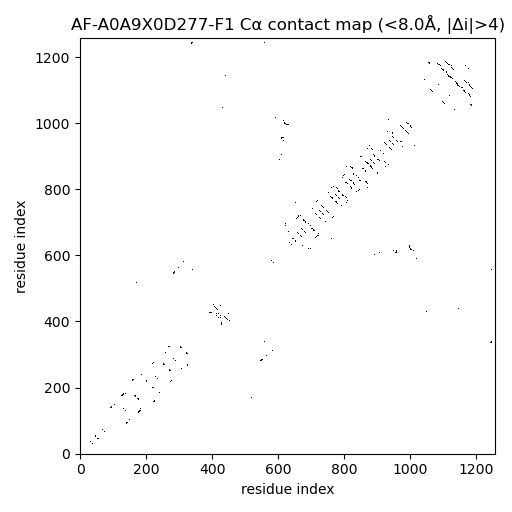-35.970 9.783 1.00 86.50 1062 GLU A O 1
ATOM 8048 N N . PHE A 1 1063 ? 38.475 -36.829 10.387 1.00 87.88 1063 PHE A N 1
ATOM 8049 C CA . PHE A 1 1063 ? 39.116 -36.733 9.074 1.00 87.88 1063 PHE A CA 1
ATOM 8050 C C . PHE A 1 1063 ? 39.221 -38.131 8.452 1.00 87.88 1063 PHE A C 1
ATOM 8052 O O . PHE A 1 1063 ? 39.837 -39.032 9.028 1.00 87.88 1063 PHE A O 1
ATOM 8059 N N . GLY A 1 1064 ? 38.627 -38.298 7.276 1.00 82.31 1064 GLY A N 1
ATOM 8060 C CA . GLY A 1 1064 ? 38.558 -39.534 6.505 1.00 82.31 1064 GLY A CA 1
ATOM 8061 C C . GLY A 1 1064 ? 38.847 -39.315 5.017 1.00 82.31 1064 GLY A C 1
ATOM 8062 O O . GLY A 1 1064 ? 39.501 -38.351 4.622 1.00 82.31 1064 GLY A O 1
ATOM 8063 N N . GLY A 1 1065 ? 38.359 -40.232 4.182 1.00 82.31 1065 GLY A N 1
ATOM 8064 C CA . GLY A 1 1065 ? 38.593 -40.245 2.737 1.00 82.31 1065 GLY A CA 1
ATOM 8065 C C . GLY A 1 1065 ? 39.596 -41.320 2.313 1.00 82.31 1065 GLY A C 1
ATOM 8066 O O . GLY A 1 1065 ? 40.615 -41.558 2.968 1.00 82.31 1065 GLY A O 1
ATOM 8067 N N . GLY A 1 1066 ? 39.303 -41.994 1.197 1.00 79.12 1066 GLY A N 1
ATOM 8068 C CA . GLY A 1 1066 ? 40.084 -43.140 0.715 1.00 79.12 1066 GLY A CA 1
ATOM 8069 C C . GLY A 1 1066 ? 41.548 -42.817 0.403 1.00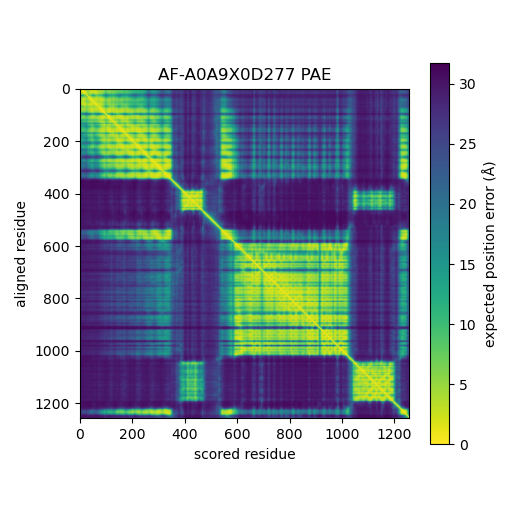 79.12 1066 GLY A C 1
ATOM 8070 O O . GLY A 1 1066 ? 42.394 -43.703 0.485 1.00 79.12 1066 GLY A O 1
ATOM 8071 N N . ASP A 1 1067 ? 41.867 -41.558 0.098 1.00 81.94 1067 ASP A N 1
ATOM 8072 C CA . ASP A 1 1067 ? 43.226 -41.139 -0.247 1.00 81.94 1067 ASP A CA 1
ATOM 8073 C C . ASP A 1 1067 ? 44.124 -40.945 0.977 1.00 81.94 1067 ASP A C 1
ATOM 8075 O O . ASP A 1 1067 ? 45.294 -41.324 0.937 1.00 81.94 1067 ASP A O 1
ATOM 8079 N N . ILE A 1 1068 ? 43.583 -40.394 2.068 1.00 81.62 1068 ILE A N 1
ATOM 8080 C CA . ILE A 1 1068 ? 44.320 -40.195 3.324 1.00 81.62 1068 ILE A CA 1
ATOM 8081 C C . ILE A 1 1068 ? 44.435 -41.504 4.093 1.00 81.62 1068 ILE A C 1
ATOM 8083 O O . ILE A 1 1068 ? 45.513 -41.817 4.601 1.00 81.62 1068 ILE A O 1
ATOM 8087 N N . LEU A 1 1069 ? 43.351 -42.285 4.152 1.00 82.06 1069 LEU A N 1
ATOM 8088 C CA . LEU A 1 1069 ? 43.296 -43.510 4.954 1.00 82.06 1069 LEU A CA 1
ATOM 8089 C C . LEU A 1 1069 ? 44.214 -44.630 4.442 1.00 82.06 1069 LEU A C 1
ATOM 8091 O O . LEU A 1 1069 ? 44.506 -45.570 5.177 1.00 82.06 1069 LEU A O 1
ATOM 8095 N N . GLN A 1 1070 ? 44.721 -44.510 3.212 1.00 78.00 1070 GLN A N 1
ATOM 8096 C CA . GLN A 1 1070 ? 45.771 -45.378 2.669 1.00 78.00 1070 GLN A CA 1
ATOM 8097 C C . GLN A 1 1070 ? 47.147 -45.141 3.315 1.00 78.00 1070 GLN A C 1
ATOM 8099 O O . GLN A 1 1070 ? 47.988 -46.037 3.281 1.00 78.00 1070 GLN A O 1
ATOM 8104 N N . VAL A 1 1071 ? 47.385 -43.956 3.889 1.00 80.12 1071 VAL A N 1
ATOM 8105 C CA . VAL A 1 1071 ? 48.694 -43.535 4.425 1.00 80.12 1071 VAL A CA 1
ATOM 8106 C C . VAL A 1 1071 ? 48.640 -43.265 5.933 1.00 80.12 1071 VAL A C 1
ATOM 8108 O O . VAL A 1 1071 ? 49.587 -43.589 6.648 1.00 80.12 1071 VAL A O 1
ATOM 8111 N N . TYR A 1 1072 ? 47.536 -42.710 6.436 1.00 85.88 1072 TYR A N 1
ATOM 8112 C CA . TYR A 1 1072 ? 47.338 -42.353 7.843 1.00 85.88 1072 TYR A CA 1
ATOM 8113 C C . TYR A 1 1072 ? 46.023 -42.937 8.348 1.00 85.88 1072 TYR A C 1
ATOM 8115 O O . TYR A 1 1072 ? 44.999 -42.796 7.694 1.00 85.88 1072 TYR A O 1
ATOM 8123 N N . ASN A 1 1073 ? 45.997 -43.537 9.537 1.00 86.50 1073 ASN A N 1
ATOM 8124 C CA . ASN A 1 1073 ? 44.708 -43.898 10.141 1.00 86.50 1073 ASN A CA 1
ATOM 8125 C C . ASN A 1 1073 ? 43.950 -42.643 10.636 1.00 86.50 1073 ASN A C 1
ATOM 8127 O O . ASN A 1 1073 ? 44.550 -41.582 10.810 1.00 86.50 1073 ASN A O 1
ATOM 8131 N N . VAL A 1 1074 ? 42.642 -42.766 10.903 1.00 84.19 1074 VAL A N 1
ATOM 8132 C CA . VAL A 1 1074 ? 41.763 -41.645 11.318 1.00 84.19 1074 VAL A CA 1
ATOM 8133 C C . VAL A 1 1074 ? 42.343 -40.853 12.503 1.00 84.19 1074 VAL A C 1
ATOM 8135 O O . VAL A 1 1074 ? 42.351 -39.623 12.495 1.00 84.19 1074 VAL A O 1
ATOM 8138 N N . GLN A 1 1075 ? 42.898 -41.547 13.503 1.00 83.19 1075 GLN A N 1
ATOM 8139 C CA . GLN A 1 1075 ? 43.481 -40.923 14.699 1.00 83.19 1075 GLN A CA 1
ATOM 8140 C C . GLN A 1 1075 ? 44.792 -40.182 14.391 1.00 83.19 1075 GLN A C 1
ATOM 8142 O O . GLN A 1 1075 ? 45.026 -39.086 14.896 1.00 83.19 1075 GLN A O 1
ATOM 8147 N N . GLN A 1 1076 ? 45.638 -40.743 13.525 1.00 84.25 1076 GLN A N 1
ATOM 8148 C CA . GLN A 1 1076 ? 46.890 -40.128 13.079 1.00 84.25 1076 GLN A CA 1
ATOM 8149 C C . GLN A 1 1076 ? 46.642 -38.907 12.193 1.00 84.25 1076 GLN A C 1
ATOM 8151 O O . GLN A 1 1076 ? 47.337 -37.903 12.352 1.00 84.25 1076 GLN A O 1
ATOM 8156 N N . ALA A 1 1077 ? 45.661 -38.974 11.289 1.00 86.06 1077 ALA A N 1
ATOM 8157 C CA . ALA A 1 1077 ? 45.269 -37.852 10.443 1.00 86.06 1077 ALA A CA 1
ATOM 8158 C C . ALA A 1 1077 ? 44.717 -36.697 11.291 1.00 86.06 1077 ALA A C 1
ATOM 8160 O O . ALA A 1 1077 ? 45.192 -35.568 11.170 1.00 86.06 1077 ALA A O 1
ATOM 8161 N N . LYS A 1 1078 ? 43.807 -36.996 12.230 1.00 87.19 1078 LYS A N 1
ATOM 8162 C CA . LYS A 1 1078 ? 43.265 -36.019 13.185 1.00 87.19 1078 LYS A CA 1
ATOM 8163 C C . LYS A 1 1078 ? 44.356 -35.378 14.040 1.00 87.19 1078 LYS A C 1
ATOM 8165 O O . LYS A 1 1078 ? 44.432 -34.156 14.117 1.00 87.19 1078 LYS A O 1
ATOM 8170 N N . HIS A 1 1079 ? 45.249 -36.178 14.628 1.00 85.44 1079 HIS A N 1
ATOM 8171 C CA . HIS A 1 1079 ? 46.344 -35.651 15.443 1.00 85.44 1079 HIS A CA 1
ATOM 8172 C C . HIS A 1 1079 ? 47.290 -34.751 14.633 1.00 85.44 1079 HIS A C 1
ATOM 8174 O O . HIS A 1 1079 ? 47.697 -33.704 15.129 1.00 85.44 1079 HIS A O 1
ATOM 8180 N N . ARG A 1 1080 ? 47.608 -35.109 13.381 1.00 86.38 1080 ARG A N 1
ATOM 8181 C CA . ARG A 1 1080 ? 48.498 -34.316 12.516 1.00 86.38 1080 ARG A CA 1
ATOM 8182 C C . ARG A 1 1080 ? 47.873 -33.011 12.027 1.00 86.38 1080 ARG A C 1
ATOM 8184 O O . ARG A 1 1080 ? 48.564 -32.006 12.045 1.00 86.38 1080 ARG A O 1
ATOM 8191 N N . LEU A 1 1081 ? 46.602 -33.014 11.624 1.00 87.69 1081 LEU A N 1
ATOM 8192 C CA . LEU A 1 1081 ? 45.931 -31.814 11.098 1.00 87.69 1081 LEU A CA 1
ATOM 8193 C C . LEU A 1 1081 ? 45.467 -30.835 12.183 1.00 87.69 1081 LEU A C 1
ATOM 8195 O O . LEU A 1 1081 ? 45.157 -29.687 11.868 1.00 87.69 1081 LEU A O 1
ATOM 8199 N N . MET A 1 1082 ? 45.399 -31.273 13.443 1.00 83.62 1082 MET A N 1
ATOM 8200 C CA . MET A 1 1082 ? 45.004 -30.420 14.568 1.00 83.62 1082 MET A CA 1
ATOM 8201 C C . MET A 1 1082 ? 46.168 -29.964 15.455 1.00 83.62 1082 MET A C 1
ATOM 8203 O O . MET A 1 1082 ? 46.018 -28.997 16.201 1.00 83.62 1082 MET A O 1
ATOM 8207 N N . THR A 1 1083 ? 47.316 -30.647 15.412 1.00 83.81 1083 THR A N 1
ATOM 8208 C CA . THR A 1 1083 ? 48.485 -30.284 16.225 1.00 83.81 1083 THR A CA 1
ATOM 8209 C C . THR A 1 1083 ? 49.380 -29.329 15.446 1.00 83.81 1083 THR A C 1
ATOM 8211 O O . THR A 1 1083 ? 49.919 -29.686 14.401 1.00 83.81 1083 THR A O 1
ATOM 8214 N N . ALA A 1 1084 ? 49.581 -28.123 15.977 1.00 78.62 1084 ALA A N 1
ATOM 8215 C CA . ALA A 1 1084 ? 50.448 -27.127 15.355 1.00 78.62 1084 ALA A CA 1
ATOM 8216 C C . ALA A 1 1084 ? 51.872 -27.677 15.131 1.00 78.62 1084 ALA A C 1
ATOM 8218 O O . ALA A 1 1084 ? 52.472 -28.262 16.032 1.00 78.62 1084 ALA A O 1
ATOM 8219 N N . GLY A 1 1085 ? 52.415 -27.471 13.928 1.00 76.88 1085 GLY A N 1
ATOM 8220 C CA . GLY A 1 1085 ? 53.754 -27.932 13.537 1.00 76.88 1085 GLY A CA 1
ATOM 8221 C C . GLY A 1 1085 ? 53.809 -29.341 12.932 1.00 76.88 1085 GLY A C 1
ATOM 8222 O O . GLY A 1 1085 ? 54.864 -29.743 12.444 1.00 76.88 1085 GLY A O 1
ATOM 8223 N N . MET A 1 1086 ? 52.693 -30.074 12.917 1.00 86.56 1086 MET A N 1
ATOM 8224 C CA . MET A 1 1086 ? 52.548 -31.342 12.195 1.00 86.56 1086 MET A CA 1
ATOM 8225 C C . MET A 1 1086 ? 51.941 -31.108 10.802 1.00 86.56 1086 MET A C 1
ATOM 8227 O O . MET A 1 1086 ? 51.486 -30.011 10.496 1.00 86.56 1086 MET A O 1
ATOM 8231 N N . TYR A 1 1087 ? 52.000 -32.122 9.934 1.00 89.56 1087 TYR A N 1
ATOM 8232 C CA . TYR A 1 1087 ? 51.453 -32.059 8.577 1.00 89.56 1087 TYR A CA 1
ATOM 8233 C C . TYR A 1 1087 ? 51.111 -33.451 8.032 1.00 89.56 1087 TYR A C 1
ATOM 8235 O O . TYR A 1 1087 ? 51.614 -34.488 8.502 1.00 89.56 1087 TYR A O 1
ATOM 8243 N N . ILE A 1 1088 ? 50.270 -33.458 7.002 1.00 90.19 1088 ILE A N 1
ATOM 8244 C CA . ILE A 1 1088 ? 49.996 -34.598 6.127 1.00 90.19 1088 ILE A CA 1
ATOM 8245 C C . ILE A 1 1088 ? 50.704 -34.358 4.794 1.00 90.19 1088 ILE A C 1
ATOM 8247 O O . ILE A 1 1088 ? 50.655 -33.254 4.257 1.00 90.19 1088 ILE A O 1
ATOM 8251 N N . ALA A 1 1089 ? 51.360 -35.389 4.262 1.00 87.00 1089 ALA A N 1
ATOM 8252 C CA . ALA A 1 1089 ? 51.985 -35.357 2.945 1.00 87.00 1089 ALA A CA 1
ATOM 8253 C C . ALA A 1 1089 ? 51.378 -36.437 2.045 1.00 87.00 1089 ALA A C 1
ATOM 8255 O O . ALA A 1 1089 ? 51.159 -37.566 2.484 1.00 87.00 1089 ALA A O 1
ATOM 8256 N N . SER A 1 1090 ? 51.141 -36.093 0.783 1.00 85.69 1090 SER A N 1
ATOM 8257 C CA . SER A 1 1090 ? 50.637 -37.002 -0.244 1.00 85.69 1090 SER A CA 1
ATOM 8258 C C . SER A 1 1090 ? 51.508 -36.923 -1.492 1.00 85.69 1090 SER A C 1
ATOM 8260 O O . SER A 1 1090 ? 51.905 -35.837 -1.908 1.00 85.69 1090 SER A O 1
ATOM 8262 N N . THR A 1 1091 ? 51.795 -38.077 -2.092 1.00 85.12 1091 THR A N 1
ATOM 8263 C CA . THR A 1 1091 ? 52.543 -38.226 -3.354 1.00 85.12 1091 THR A CA 1
ATOM 8264 C C . THR A 1 1091 ? 51.622 -38.496 -4.548 1.00 85.12 1091 THR A C 1
ATOM 8266 O O . THR A 1 1091 ? 52.083 -38.924 -5.607 1.00 85.12 1091 THR A O 1
ATOM 8269 N N . LYS A 1 1092 ? 50.302 -38.315 -4.390 1.00 82.69 1092 LYS A N 1
ATOM 8270 C CA . LYS A 1 1092 ? 49.354 -38.545 -5.485 1.00 82.69 1092 LYS A CA 1
ATOM 8271 C C . LYS A 1 1092 ? 49.527 -37.468 -6.566 1.00 82.69 1092 LYS A C 1
ATOM 8273 O O . LYS A 1 1092 ? 49.423 -36.285 -6.245 1.00 82.69 1092 LYS A O 1
ATOM 8278 N N . PRO A 1 1093 ? 49.714 -37.855 -7.843 1.00 71.62 1093 PRO A N 1
ATOM 8279 C CA . PRO A 1 1093 ? 50.094 -36.927 -8.908 1.00 71.62 1093 PRO A CA 1
ATOM 8280 C C . PRO A 1 1093 ? 49.017 -35.887 -9.230 1.00 71.62 1093 PRO A C 1
ATOM 8282 O O . PRO A 1 1093 ? 49.351 -34.820 -9.716 1.00 71.62 1093 PRO A O 1
ATOM 8285 N N . ASN A 1 1094 ? 47.746 -36.168 -8.924 1.00 80.31 1094 ASN A N 1
ATOM 8286 C CA . ASN A 1 1094 ? 46.630 -35.268 -9.218 1.00 80.31 1094 ASN A CA 1
ATOM 8287 C C . ASN A 1 1094 ? 46.092 -34.545 -7.971 1.00 80.31 1094 ASN A C 1
ATOM 8289 O O . ASN A 1 1094 ? 45.047 -33.915 -8.065 1.00 80.31 1094 ASN A O 1
ATOM 8293 N N . GLY A 1 1095 ? 46.757 -34.638 -6.813 1.00 85.00 1095 GLY A N 1
ATOM 8294 C CA . GLY A 1 1095 ? 46.195 -34.202 -5.530 1.00 85.00 1095 GLY A CA 1
ATOM 8295 C C . GLY A 1 1095 ? 45.468 -35.325 -4.778 1.00 85.00 1095 GLY A C 1
ATOM 8296 O O . GLY A 1 1095 ? 45.524 -36.494 -5.171 1.00 85.00 1095 GLY A O 1
ATOM 8297 N N . PHE A 1 1096 ? 44.829 -34.995 -3.656 1.00 89.81 1096 PHE A N 1
ATOM 8298 C CA . PHE A 1 1096 ? 44.153 -35.968 -2.789 1.00 89.81 1096 PHE A CA 1
ATOM 8299 C C . PHE A 1 1096 ? 42.909 -35.389 -2.112 1.00 89.81 1096 PHE A C 1
ATOM 8301 O O . PHE A 1 1096 ? 42.819 -34.187 -1.870 1.00 89.81 1096 PHE A O 1
ATOM 8308 N N . ASN A 1 1097 ? 41.954 -36.260 -1.787 1.00 89.69 1097 ASN A N 1
ATOM 8309 C CA . ASN A 1 1097 ? 40.691 -35.889 -1.158 1.00 89.69 1097 ASN A CA 1
ATOM 8310 C C . ASN A 1 1097 ? 40.689 -36.143 0.362 1.00 89.69 1097 ASN A C 1
ATOM 8312 O O . ASN A 1 1097 ? 41.147 -37.191 0.831 1.00 89.69 1097 ASN A O 1
ATOM 8316 N N . ILE A 1 1098 ? 40.140 -35.188 1.114 1.00 91.50 1098 ILE A N 1
ATOM 8317 C CA . ILE A 1 1098 ? 39.890 -35.249 2.555 1.00 91.50 1098 ILE A CA 1
ATOM 8318 C C . ILE A 1 1098 ? 38.380 -35.217 2.780 1.00 91.50 1098 ILE A C 1
ATOM 8320 O O . ILE A 1 1098 ? 37.726 -34.220 2.477 1.00 91.50 1098 ILE A O 1
ATOM 8324 N N . GLU A 1 1099 ? 37.819 -36.278 3.353 1.00 91.12 1099 GLU A N 1
ATOM 8325 C CA . GLU A 1 1099 ? 36.446 -36.231 3.862 1.00 91.12 1099 GLU A CA 1
ATOM 8326 C C . GLU A 1 1099 ? 36.465 -35.737 5.307 1.00 91.12 1099 GLU A C 1
ATOM 8328 O O . GLU A 1 1099 ? 37.252 -36.210 6.123 1.00 91.12 1099 GLU A O 1
ATOM 8333 N N . ILE A 1 1100 ? 35.607 -34.777 5.627 1.00 91.94 1100 ILE A N 1
ATOM 8334 C CA . ILE A 1 1100 ? 35.514 -34.168 6.951 1.00 91.94 1100 ILE A CA 1
ATOM 8335 C C . ILE A 1 1100 ? 34.088 -34.379 7.441 1.00 91.94 1100 ILE A C 1
ATOM 8337 O O . ILE A 1 1100 ? 33.143 -33.896 6.814 1.00 91.94 1100 ILE A O 1
ATOM 8341 N N . SER A 1 1101 ? 33.925 -35.115 8.539 1.00 89.06 1101 SER A N 1
ATOM 8342 C CA . SER A 1 1101 ? 32.620 -35.400 9.140 1.00 89.06 1101 SER A CA 1
ATOM 8343 C C . SER A 1 1101 ? 32.452 -34.723 10.494 1.00 89.06 1101 SER A C 1
ATOM 8345 O O . SER A 1 1101 ? 33.364 -34.707 11.324 1.00 89.06 1101 SER A O 1
ATOM 8347 N N . ASN A 1 1102 ? 31.255 -34.180 10.705 1.00 88.69 1102 ASN A N 1
ATOM 8348 C CA . ASN A 1 1102 ? 30.817 -33.574 11.952 1.00 88.69 1102 ASN A CA 1
ATOM 8349 C C . ASN A 1 1102 ? 30.060 -34.619 12.782 1.00 88.69 1102 ASN A C 1
ATOM 8351 O O . ASN A 1 1102 ? 29.040 -35.148 12.341 1.00 88.69 1102 ASN A O 1
ATOM 8355 N N . SER A 1 1103 ? 30.557 -34.917 13.982 1.00 84.00 1103 SER A N 1
ATOM 8356 C CA . SER A 1 1103 ? 29.905 -35.861 14.902 1.00 84.00 1103 SER A CA 1
ATOM 8357 C C . SER A 1 1103 ? 28.828 -35.219 15.790 1.00 84.00 1103 SER A C 1
ATOM 8359 O O . SER A 1 1103 ? 28.071 -35.940 16.444 1.00 84.00 1103 SER A O 1
ATOM 8361 N N . ASN A 1 1104 ? 28.713 -33.886 15.795 1.00 82.81 1104 ASN A N 1
ATOM 8362 C CA . ASN A 1 1104 ? 27.751 -33.159 16.613 1.00 82.81 1104 ASN A CA 1
ATOM 8363 C C . ASN A 1 1104 ? 26.514 -32.735 15.799 1.00 82.81 1104 ASN A C 1
ATOM 8365 O O . ASN A 1 1104 ? 26.602 -31.838 14.960 1.00 82.81 1104 ASN A O 1
ATOM 8369 N N . PRO A 1 1105 ? 25.329 -33.312 16.077 1.00 79.94 1105 PRO A N 1
ATOM 8370 C CA . PRO A 1 1105 ? 24.118 -33.046 15.304 1.00 79.94 1105 PRO A CA 1
ATOM 8371 C C . PRO A 1 1105 ? 23.474 -31.678 15.584 1.00 79.94 1105 PRO A C 1
ATOM 8373 O O . PRO A 1 1105 ? 22.529 -31.313 14.882 1.00 79.94 1105 PRO A O 1
ATOM 8376 N N . ARG A 1 1106 ? 23.928 -30.945 16.615 1.00 80.31 1106 ARG A N 1
ATOM 8377 C CA . ARG A 1 1106 ? 23.356 -29.651 17.045 1.00 80.31 1106 ARG A CA 1
ATOM 8378 C C . ARG A 1 1106 ? 23.954 -28.446 16.325 1.00 80.31 1106 ARG A C 1
ATOM 8380 O O . ARG A 1 1106 ? 23.393 -27.354 16.383 1.00 80.31 1106 ARG A O 1
ATOM 8387 N N . VAL A 1 1107 ? 25.093 -28.631 15.673 1.00 86.50 1107 VAL A N 1
ATOM 8388 C CA . VAL A 1 1107 ? 25.832 -27.568 14.994 1.00 86.50 1107 VAL A CA 1
ATOM 8389 C C . VAL A 1 1107 ? 25.960 -27.901 13.516 1.00 86.50 1107 VAL A C 1
ATOM 8391 O O . VAL A 1 1107 ? 26.039 -29.070 13.147 1.00 86.50 1107 VAL A O 1
ATOM 8394 N N . VAL A 1 1108 ? 25.973 -26.876 12.671 1.00 89.06 1108 VAL A N 1
ATOM 8395 C CA . VAL A 1 1108 ? 26.182 -27.010 11.227 1.00 89.06 1108 VAL A CA 1
ATOM 8396 C C . VAL A 1 1108 ? 27.540 -26.431 10.855 1.00 89.06 1108 VAL A C 1
ATOM 8398 O O . VAL A 1 1108 ? 27.945 -25.389 11.376 1.00 89.06 1108 VAL A O 1
ATOM 8401 N N . MET A 1 1109 ? 28.251 -27.096 9.944 1.00 90.56 1109 MET A N 1
ATOM 8402 C CA . MET A 1 1109 ? 29.502 -26.588 9.381 1.00 90.56 1109 MET A CA 1
ATOM 8403 C C . MET A 1 1109 ? 29.223 -25.407 8.442 1.00 90.56 1109 MET A C 1
ATOM 8405 O O . MET A 1 1109 ? 28.451 -25.517 7.489 1.00 90.56 1109 MET A O 1
ATOM 8409 N N . VAL A 1 1110 ? 29.859 -24.268 8.718 1.00 90.12 1110 VAL A N 1
ATOM 8410 C CA . VAL A 1 1110 ? 29.677 -23.003 7.976 1.00 90.12 1110 VAL A CA 1
ATOM 8411 C C . VAL A 1 1110 ? 30.942 -22.536 7.261 1.00 90.12 1110 VAL A C 1
ATOM 8413 O O . VAL A 1 1110 ? 30.901 -21.631 6.434 1.00 90.12 1110 VAL A O 1
ATOM 8416 N N . GLY A 1 1111 ? 32.083 -23.160 7.545 1.00 89.62 1111 GLY A N 1
ATOM 8417 C CA . GLY A 1 1111 ? 33.330 -22.875 6.852 1.00 89.62 1111 GLY A CA 1
ATOM 8418 C C . GLY A 1 1111 ? 34.474 -23.762 7.319 1.00 89.62 1111 GLY A C 1
ATOM 8419 O O . GLY A 1 1111 ? 34.399 -24.423 8.356 1.00 89.62 1111 GLY A O 1
ATOM 8420 N N . VAL A 1 1112 ? 35.566 -23.754 6.564 1.00 90.88 1112 VAL A N 1
ATOM 8421 C CA . VAL A 1 1112 ? 36.812 -24.439 6.907 1.00 90.88 1112 VAL A CA 1
ATOM 8422 C C . VAL A 1 1112 ? 37.997 -23.512 6.653 1.00 90.88 1112 VAL A C 1
ATOM 8424 O O . VAL A 1 1112 ? 38.011 -22.740 5.701 1.00 90.88 1112 VAL A O 1
ATOM 8427 N N . ARG A 1 1113 ? 39.006 -23.571 7.516 1.00 89.00 1113 ARG A N 1
ATOM 8428 C CA . ARG A 1 1113 ? 40.285 -22.889 7.336 1.00 89.00 1113 ARG A CA 1
ATOM 8429 C C . ARG A 1 1113 ? 41.397 -23.906 7.203 1.00 89.00 1113 ARG A C 1
ATOM 8431 O O . ARG A 1 1113 ? 41.456 -24.856 7.985 1.00 89.00 1113 ARG A O 1
ATOM 8438 N N . ILE A 1 1114 ? 42.298 -23.684 6.257 1.00 91.44 1114 ILE A N 1
ATOM 8439 C CA . ILE A 1 1114 ? 43.457 -24.549 6.035 1.00 91.44 1114 ILE A CA 1
ATOM 8440 C C . ILE A 1 1114 ? 44.753 -23.770 6.207 1.00 91.44 1114 ILE A C 1
ATOM 8442 O O . ILE A 1 1114 ? 44.881 -22.648 5.726 1.00 91.44 1114 ILE A O 1
ATOM 8446 N N . GLN A 1 1115 ? 45.716 -24.359 6.904 1.00 89.00 1115 GLN A N 1
ATOM 8447 C CA . GLN A 1 1115 ? 47.064 -23.831 7.039 1.00 89.00 1115 GLN A CA 1
ATOM 8448 C C . GLN A 1 1115 ? 47.989 -24.570 6.084 1.00 89.00 1115 GLN A C 1
ATOM 8450 O O . GLN A 1 1115 ? 47.997 -25.804 6.049 1.00 89.00 1115 GLN A O 1
ATOM 8455 N N . ILE A 1 1116 ? 48.756 -23.802 5.319 1.00 90.50 1116 ILE A N 1
ATOM 8456 C CA . ILE A 1 1116 ? 49.626 -24.312 4.263 1.00 90.50 1116 ILE A CA 1
ATOM 8457 C C . ILE A 1 1116 ? 50.931 -23.516 4.200 1.00 90.50 1116 ILE A C 1
ATOM 8459 O O . ILE A 1 1116 ? 50.963 -22.315 4.487 1.00 90.50 1116 ILE A O 1
ATOM 8463 N N . GLY A 1 1117 ? 52.003 -24.191 3.788 1.00 84.19 1117 GLY A N 1
ATOM 8464 C CA . GLY A 1 1117 ? 53.320 -23.605 3.541 1.00 84.19 1117 GLY A CA 1
ATOM 8465 C C . GLY A 1 1117 ? 54.247 -23.534 4.758 1.00 84.19 1117 GLY A C 1
ATOM 8466 O O . GLY A 1 1117 ? 55.310 -22.932 4.636 1.00 84.19 1117 GLY A O 1
ATOM 8467 N N . CYS A 1 1118 ? 53.896 -24.121 5.914 1.00 83.62 1118 CYS A N 1
ATOM 8468 C CA . CYS A 1 1118 ? 54.744 -24.081 7.117 1.00 83.62 1118 CYS A CA 1
ATOM 8469 C C . CYS A 1 1118 ? 56.044 -24.878 6.958 1.00 83.62 1118 CYS A C 1
ATOM 8471 O O . CYS A 1 1118 ? 57.072 -24.463 7.485 1.00 83.62 1118 CYS A O 1
ATOM 8473 N N . GLN A 1 1119 ? 56.006 -26.013 6.253 1.00 81.94 1119 GLN A N 1
ATOM 8474 C CA . GLN A 1 1119 ? 57.200 -26.831 6.003 1.00 81.94 1119 GLN A CA 1
ATOM 8475 C C . GLN A 1 1119 ? 58.000 -26.328 4.797 1.00 81.94 1119 GLN A C 1
ATOM 8477 O O . GLN A 1 1119 ? 59.215 -26.165 4.863 1.00 81.94 1119 GLN A O 1
ATOM 8482 N N . SER A 1 1120 ? 57.315 -26.108 3.674 1.00 82.69 1120 SER A N 1
ATOM 8483 C CA . SER A 1 1120 ? 57.877 -25.533 2.453 1.00 82.69 1120 SER A CA 1
ATOM 8484 C C . SER A 1 1120 ? 56.756 -24.940 1.607 1.00 82.69 1120 SER A C 1
ATOM 8486 O O . SER A 1 1120 ? 55.717 -25.573 1.419 1.00 82.69 1120 SER A O 1
ATOM 8488 N N . VAL A 1 1121 ? 56.985 -23.741 1.071 1.00 84.88 1121 VAL A N 1
ATOM 8489 C CA . VAL A 1 1121 ? 56.037 -23.041 0.192 1.00 84.88 1121 VAL A CA 1
ATOM 8490 C C . VAL A 1 1121 ? 55.882 -23.765 -1.152 1.00 84.88 1121 VAL A C 1
ATOM 8492 O O . VAL A 1 1121 ? 54.779 -23.829 -1.680 1.00 84.88 1121 VAL A O 1
ATOM 8495 N N . GLU A 1 1122 ? 56.945 -24.392 -1.668 1.00 83.25 1122 GLU A N 1
ATOM 8496 C CA . GLU A 1 1122 ? 56.920 -25.127 -2.947 1.00 83.25 1122 GLU A CA 1
ATOM 8497 C C . GLU A 1 1122 ? 56.065 -26.403 -2.882 1.00 83.25 1122 GLU A C 1
ATOM 8499 O O . GLU A 1 1122 ? 55.496 -26.832 -3.885 1.00 83.25 1122 GLU A O 1
ATOM 8504 N N . LYS A 1 1123 ? 55.933 -26.989 -1.684 1.00 86.56 1123 LYS A N 1
ATOM 8505 C CA . LYS A 1 1123 ? 55.146 -28.208 -1.430 1.00 86.56 1123 LYS A CA 1
ATOM 8506 C C . LYS A 1 1123 ? 53.691 -27.929 -1.064 1.00 86.56 1123 LYS A C 1
ATOM 8508 O O . LYS A 1 1123 ? 52.929 -28.872 -0.847 1.00 86.56 1123 LYS A O 1
ATOM 8513 N N . ALA A 1 1124 ? 53.302 -26.663 -0.974 1.00 88.19 1124 ALA A N 1
ATOM 8514 C CA . ALA A 1 1124 ? 51.927 -26.282 -0.707 1.00 88.19 1124 ALA A CA 1
ATOM 8515 C C . ALA A 1 1124 ? 51.047 -26.495 -1.960 1.00 88.19 1124 ALA A C 1
ATOM 8517 O O . ALA A 1 1124 ? 51.548 -26.411 -3.084 1.00 88.19 1124 ALA A O 1
ATOM 8518 N N . PRO A 1 1125 ? 49.750 -26.800 -1.794 1.00 91.62 1125 PRO A N 1
ATOM 8519 C CA . PRO A 1 1125 ? 48.847 -27.034 -2.918 1.00 91.62 1125 PRO A CA 1
ATOM 8520 C C . PRO A 1 1125 ? 48.660 -25.774 -3.769 1.00 91.62 1125 PRO A C 1
ATOM 8522 O O . PRO A 1 1125 ? 48.508 -24.679 -3.230 1.00 91.62 1125 PRO A O 1
ATOM 8525 N N . SER A 1 1126 ? 48.623 -25.937 -5.095 1.00 88.44 1126 SER A N 1
ATOM 8526 C CA . SER A 1 1126 ? 48.389 -24.830 -6.042 1.00 88.44 1126 SER A CA 1
ATOM 8527 C C . SER A 1 1126 ? 46.922 -24.400 -6.128 1.00 88.44 1126 SER A C 1
ATOM 8529 O O . SER A 1 1126 ? 46.626 -23.270 -6.505 1.00 88.44 1126 SER A O 1
ATOM 8531 N N . PHE A 1 1127 ? 45.990 -25.276 -5.754 1.00 91.62 1127 PHE A N 1
ATOM 8532 C CA . PHE A 1 1127 ? 44.568 -24.968 -5.639 1.00 91.62 1127 PHE A CA 1
ATOM 8533 C C . PHE A 1 1127 ? 43.891 -25.921 -4.652 1.00 91.62 1127 PHE A C 1
ATOM 8535 O O . PHE A 1 1127 ? 44.410 -26.997 -4.348 1.00 91.62 1127 PHE A O 1
ATOM 8542 N N . VAL A 1 1128 ? 42.709 -25.546 -4.178 1.00 92.31 1128 VAL A N 1
ATOM 8543 C CA . VAL A 1 1128 ? 41.811 -26.420 -3.413 1.00 92.31 1128 VAL A CA 1
ATOM 8544 C C . VAL A 1 1128 ? 40.422 -26.386 -4.018 1.00 92.31 1128 VAL A C 1
ATOM 8546 O O . VAL A 1 1128 ? 40.003 -25.360 -4.548 1.00 92.31 1128 VAL A O 1
ATOM 8549 N N . GLU A 1 1129 ? 39.710 -27.504 -3.960 1.00 91.19 1129 GLU A N 1
ATOM 8550 C CA . GLU A 1 1129 ? 38.341 -27.601 -4.454 1.00 91.19 1129 GLU A CA 1
ATOM 8551 C C . GLU A 1 1129 ? 37.384 -28.009 -3.332 1.00 91.19 1129 GLU A C 1
ATOM 8553 O O . GLU A 1 1129 ? 37.632 -28.962 -2.590 1.00 91.19 1129 GLU A O 1
ATOM 8558 N N . ILE A 1 1130 ? 36.284 -27.264 -3.205 1.00 91.38 1130 ILE A N 1
ATOM 8559 C CA . ILE A 1 1130 ? 35.244 -27.490 -2.199 1.00 91.38 1130 ILE A CA 1
ATOM 8560 C C . ILE A 1 1130 ? 33.860 -27.223 -2.806 1.00 91.38 1130 ILE A C 1
ATOM 8562 O O . ILE A 1 1130 ? 33.657 -26.197 -3.448 1.00 91.38 1130 ILE A O 1
ATOM 8566 N N . PHE A 1 1131 ? 32.918 -28.164 -2.670 1.00 87.69 1131 PHE A N 1
ATOM 8567 C CA . PHE A 1 1131 ? 31.575 -28.107 -3.291 1.00 87.69 1131 PHE A CA 1
ATOM 8568 C C . PHE A 1 1131 ? 31.576 -27.763 -4.801 1.00 87.69 1131 PHE A C 1
ATOM 8570 O O . PHE A 1 1131 ? 30.672 -27.099 -5.306 1.00 87.69 1131 PHE A O 1
ATOM 8577 N N . GLY A 1 1132 ? 32.605 -28.199 -5.538 1.00 81.38 1132 GLY A N 1
ATOM 8578 C CA . GLY A 1 1132 ? 32.785 -27.892 -6.964 1.00 81.38 1132 GLY A CA 1
ATOM 8579 C C . GLY A 1 1132 ? 33.357 -26.498 -7.261 1.00 81.38 1132 GLY A C 1
ATOM 8580 O O . GLY A 1 1132 ? 33.475 -26.126 -8.429 1.00 81.38 1132 GLY A O 1
ATOM 8581 N N . ARG A 1 1133 ? 33.724 -25.718 -6.233 1.00 84.50 1133 ARG A N 1
ATOM 8582 C CA . ARG A 1 1133 ? 34.434 -24.436 -6.360 1.00 84.50 1133 ARG A CA 1
ATOM 8583 C C . ARG A 1 1133 ? 35.938 -24.668 -6.323 1.00 84.50 1133 ARG A C 1
ATOM 8585 O O . ARG A 1 1133 ? 36.457 -25.091 -5.295 1.00 84.50 1133 ARG A O 1
ATOM 8592 N N . VAL A 1 1134 ? 36.637 -24.340 -7.410 1.00 86.69 1134 VAL A N 1
ATOM 8593 C CA . VAL A 1 1134 ? 38.107 -24.397 -7.488 1.00 86.69 1134 VAL A CA 1
ATOM 8594 C C . VAL A 1 1134 ? 38.701 -23.050 -7.076 1.00 86.69 1134 VAL A C 1
ATOM 8596 O O . VAL A 1 1134 ? 38.488 -22.040 -7.746 1.00 86.69 1134 VAL A O 1
ATOM 8599 N N . ILE A 1 1135 ? 39.467 -23.039 -5.989 1.00 85.25 1135 ILE A N 1
ATOM 8600 C CA . ILE A 1 1135 ? 40.101 -21.854 -5.407 1.00 85.25 1135 ILE A CA 1
ATOM 8601 C C . ILE A 1 1135 ? 41.605 -21.958 -5.640 1.00 85.25 1135 ILE A C 1
ATOM 8603 O O . ILE A 1 1135 ? 42.277 -22.816 -5.068 1.00 85.25 1135 ILE A O 1
ATOM 8607 N N . GLN A 1 1136 ? 42.126 -21.094 -6.510 1.00 86.94 1136 GLN A N 1
ATOM 8608 C CA . GLN A 1 1136 ? 43.553 -21.024 -6.826 1.00 86.94 1136 GLN A CA 1
ATOM 8609 C C . GLN A 1 1136 ? 44.325 -20.417 -5.650 1.00 86.94 1136 GLN A C 1
ATOM 8611 O O . GLN A 1 1136 ? 43.938 -19.378 -5.115 1.00 86.94 1136 GLN A O 1
ATOM 8616 N N . LEU A 1 1137 ? 45.421 -21.061 -5.256 1.00 84.75 1137 LEU A N 1
ATOM 8617 C CA . LEU A 1 1137 ? 46.244 -20.678 -4.116 1.00 84.75 1137 LEU A CA 1
ATOM 8618 C C . LEU A 1 1137 ? 47.599 -20.171 -4.606 1.00 84.75 1137 LEU A C 1
ATOM 8620 O O . LEU A 1 1137 ? 48.439 -20.934 -5.076 1.00 84.75 1137 LEU A O 1
ATOM 8624 N N . VAL A 1 1138 ? 47.832 -18.868 -4.457 1.00 80.94 1138 VAL A N 1
ATOM 8625 C CA . VAL A 1 1138 ? 49.143 -18.255 -4.702 1.00 80.94 1138 VAL A CA 1
ATOM 8626 C C . VAL A 1 1138 ? 49.803 -17.998 -3.355 1.00 80.94 1138 VAL A C 1
ATOM 8628 O O . VAL A 1 1138 ? 49.441 -17.072 -2.631 1.00 80.94 1138 VAL A O 1
ATOM 8631 N N . ILE A 1 1139 ? 50.756 -18.854 -2.991 1.00 79.12 1139 ILE A N 1
ATOM 8632 C CA . ILE A 1 1139 ? 51.367 -18.861 -1.660 1.00 79.12 1139 ILE A CA 1
ATOM 8633 C C . ILE A 1 1139 ? 52.804 -18.365 -1.788 1.00 79.12 1139 ILE A C 1
ATOM 8635 O O . ILE A 1 1139 ? 53.623 -18.973 -2.466 1.00 79.12 1139 ILE A O 1
ATOM 8639 N N . THR A 1 1140 ? 53.113 -17.250 -1.130 1.00 77.62 1140 THR A N 1
ATOM 8640 C CA . THR A 1 1140 ? 54.472 -16.676 -1.054 1.00 77.62 1140 THR A CA 1
ATOM 8641 C C . THR A 1 1140 ? 55.107 -16.840 0.330 1.00 77.62 1140 THR A C 1
ATOM 8643 O O . THR A 1 1140 ? 56.309 -16.650 0.488 1.00 77.62 1140 THR A O 1
ATOM 8646 N N . ARG A 1 1141 ? 54.302 -17.203 1.337 1.00 78.44 1141 ARG A N 1
ATOM 8647 C CA . ARG A 1 1141 ? 54.672 -17.486 2.733 1.00 78.44 1141 ARG A CA 1
ATOM 8648 C C . ARG A 1 1141 ? 53.607 -18.372 3.378 1.00 78.44 1141 ARG A C 1
ATOM 8650 O O . ARG A 1 1141 ? 52.492 -18.439 2.860 1.00 78.44 1141 ARG A O 1
ATOM 8657 N N . ASN A 1 1142 ? 53.914 -19.008 4.507 1.00 81.75 1142 ASN A N 1
ATOM 8658 C CA . ASN A 1 1142 ? 52.916 -19.791 5.231 1.00 81.75 1142 ASN A CA 1
ATOM 8659 C C . ASN A 1 1142 ? 51.744 -18.909 5.697 1.00 81.75 1142 ASN A C 1
ATOM 8661 O O . ASN A 1 1142 ? 51.933 -17.791 6.178 1.00 81.75 1142 ASN A O 1
ATOM 8665 N N . ARG A 1 1143 ? 50.512 -19.395 5.535 1.00 82.19 1143 ARG A N 1
ATOM 8666 C CA . ARG A 1 1143 ? 49.310 -18.662 5.964 1.00 82.19 1143 ARG A CA 1
ATOM 8667 C C . ARG A 1 1143 ? 48.134 -19.596 6.201 1.00 82.19 1143 ARG A C 1
ATOM 8669 O O . ARG A 1 1143 ? 48.130 -20.738 5.741 1.00 82.19 1143 ARG A O 1
ATOM 8676 N N . TRP A 1 1144 ? 47.131 -19.068 6.894 1.00 84.88 1144 TRP A N 1
ATOM 8677 C CA . TRP A 1 1144 ? 45.787 -19.629 6.885 1.00 84.88 1144 TRP A CA 1
ATOM 8678 C C . TRP A 1 1144 ? 45.030 -19.126 5.651 1.00 84.88 1144 TRP A C 1
ATOM 8680 O O . TRP A 1 1144 ? 45.195 -17.976 5.228 1.00 84.88 1144 TRP A O 1
ATOM 8690 N N . VAL A 1 1145 ? 44.235 -20.011 5.064 1.00 85.06 1145 VAL A N 1
ATOM 8691 C CA . VAL A 1 1145 ? 43.322 -19.734 3.958 1.00 85.06 1145 VAL A CA 1
ATOM 8692 C C . VAL A 1 1145 ? 41.910 -20.034 4.435 1.00 85.06 1145 VAL A C 1
ATOM 8694 O O . VAL A 1 1145 ? 41.646 -21.125 4.944 1.00 85.06 1145 VAL A O 1
ATOM 8697 N N . ASP A 1 1146 ? 41.023 -19.062 4.253 1.00 85.62 1146 ASP A N 1
ATOM 8698 C CA . ASP A 1 1146 ? 39.655 -19.081 4.753 1.00 85.62 1146 ASP A CA 1
ATOM 8699 C C . ASP A 1 1146 ? 38.684 -19.512 3.643 1.00 85.62 1146 ASP A C 1
ATOM 8701 O O . ASP A 1 1146 ? 38.612 -18.878 2.592 1.00 85.62 1146 ASP A O 1
ATOM 8705 N N . LEU A 1 1147 ? 37.937 -20.597 3.866 1.00 87.38 1147 LEU A N 1
ATOM 8706 C CA . LEU A 1 1147 ? 36.998 -21.188 2.907 1.00 87.38 1147 LEU A CA 1
ATOM 8707 C C . LEU A 1 1147 ? 35.595 -21.235 3.533 1.00 87.38 1147 LEU A C 1
ATOM 8709 O O . LEU A 1 1147 ? 35.226 -22.200 4.203 1.00 87.38 1147 LEU A O 1
ATOM 8713 N N . ALA A 1 1148 ? 34.812 -20.172 3.356 1.00 85.50 1148 ALA A N 1
ATOM 8714 C CA . ALA A 1 1148 ? 33.456 -20.073 3.900 1.00 85.50 1148 ALA A CA 1
ATOM 8715 C C . ALA A 1 1148 ? 32.405 -20.747 2.997 1.00 85.50 1148 ALA A C 1
ATOM 8717 O O . ALA A 1 1148 ? 32.561 -20.779 1.769 1.00 85.50 1148 ALA A O 1
ATOM 8718 N N . PHE A 1 1149 ? 31.353 -21.307 3.601 1.00 89.88 1149 PHE A N 1
ATOM 8719 C CA . PHE A 1 1149 ? 30.276 -22.021 2.905 1.00 89.88 1149 PHE A CA 1
ATOM 8720 C C . PHE A 1 1149 ? 29.096 -21.083 2.639 1.00 89.88 1149 PHE A C 1
ATOM 8722 O O . PHE A 1 1149 ? 28.794 -20.192 3.431 1.00 89.88 1149 PHE A O 1
ATOM 8729 N N . THR A 1 1150 ? 28.410 -21.293 1.520 1.00 85.12 1150 THR A N 1
ATOM 8730 C CA . THR A 1 1150 ? 27.077 -20.717 1.282 1.00 85.12 1150 THR A CA 1
ATOM 8731 C C . THR A 1 1150 ? 26.025 -21.420 2.142 1.00 85.12 1150 THR A C 1
ATOM 8733 O O . THR A 1 1150 ? 26.264 -22.514 2.658 1.00 85.12 1150 THR A O 1
ATOM 8736 N N . ARG A 1 1151 ? 24.832 -20.826 2.275 1.00 82.12 1151 ARG A N 1
ATOM 8737 C CA . ARG A 1 1151 ? 23.731 -21.429 3.041 1.00 82.12 1151 ARG A CA 1
ATOM 8738 C C . ARG A 1 1151 ? 23.379 -22.823 2.509 1.00 82.12 1151 ARG A C 1
ATOM 8740 O O . ARG A 1 1151 ? 23.217 -23.756 3.289 1.00 82.12 1151 ARG A O 1
ATOM 8747 N N . GLU A 1 1152 ? 23.321 -22.982 1.191 1.00 84.19 1152 GLU A N 1
ATOM 8748 C CA . GLU A 1 1152 ? 23.027 -24.253 0.526 1.00 84.19 1152 GLU A CA 1
ATOM 8749 C C . GLU A 1 1152 ? 24.144 -25.282 0.737 1.00 84.19 1152 GLU A C 1
ATOM 8751 O O . GLU A 1 1152 ? 23.869 -26.453 1.003 1.00 84.19 1152 GLU A O 1
ATOM 8756 N N . GLU A 1 1153 ? 25.407 -24.852 0.667 1.00 88.88 1153 GLU A N 1
ATOM 8757 C CA . GLU A 1 1153 ? 26.558 -25.717 0.942 1.00 88.88 1153 GLU A CA 1
ATOM 8758 C C . GLU A 1 1153 ? 26.555 -26.191 2.399 1.00 88.88 1153 GLU A C 1
ATOM 8760 O O . GLU A 1 1153 ? 26.703 -27.386 2.636 1.00 88.88 1153 GLU A O 1
ATOM 8765 N N . SER A 1 1154 ? 26.289 -25.307 3.364 1.00 88.38 1154 SER A N 1
ATOM 8766 C CA . SER A 1 1154 ? 26.148 -25.659 4.782 1.00 88.38 1154 SER A CA 1
ATOM 8767 C C . SER A 1 1154 ? 25.020 -26.655 5.048 1.00 88.38 1154 SER A C 1
ATOM 8769 O O . SER A 1 1154 ? 25.216 -27.596 5.814 1.00 88.38 1154 SER A O 1
ATOM 8771 N N . LEU A 1 1155 ? 23.868 -26.507 4.382 1.00 84.50 1155 LEU A N 1
ATOM 8772 C CA . LEU A 1 1155 ? 22.773 -27.482 4.461 1.00 84.50 1155 LEU A CA 1
ATOM 8773 C C . LEU A 1 1155 ? 23.195 -28.845 3.888 1.00 84.50 1155 LEU A C 1
ATOM 8775 O O . LEU A 1 1155 ? 22.911 -29.881 4.486 1.00 84.50 1155 LEU A O 1
ATOM 8779 N N . SER A 1 1156 ? 23.922 -28.857 2.765 1.00 84.75 1156 SER A N 1
ATOM 8780 C CA . SER A 1 1156 ? 24.444 -30.095 2.164 1.00 84.75 1156 SER A CA 1
ATOM 8781 C C . SER A 1 1156 ? 25.564 -30.748 2.984 1.00 84.75 1156 SER A C 1
ATOM 8783 O O . SER A 1 1156 ? 25.767 -31.961 2.912 1.00 84.75 1156 SER A O 1
ATOM 8785 N N . ALA A 1 1157 ? 26.269 -29.946 3.784 1.00 84.69 1157 ALA A N 1
ATOM 8786 C CA . ALA A 1 1157 ? 27.426 -30.341 4.567 1.00 84.69 1157 ALA A CA 1
ATOM 8787 C C . ALA A 1 1157 ? 27.094 -30.797 5.994 1.00 84.69 1157 ALA A C 1
ATOM 8789 O O . ALA A 1 1157 ? 28.031 -31.122 6.708 1.00 84.69 1157 ALA A O 1
ATOM 8790 N N . ASP A 1 1158 ? 25.824 -30.853 6.426 1.00 82.56 1158 ASP A N 1
ATOM 8791 C CA . ASP A 1 1158 ? 25.412 -31.120 7.826 1.00 82.56 1158 ASP A CA 1
ATOM 8792 C C . ASP A 1 1158 ? 26.260 -32.196 8.526 1.00 82.56 1158 ASP A C 1
ATOM 8794 O O . ASP A 1 1158 ? 26.857 -31.976 9.580 1.00 82.56 1158 ASP A O 1
ATOM 8798 N N . LYS A 1 1159 ? 26.354 -33.368 7.883 1.00 85.19 1159 LYS A N 1
ATOM 8799 C CA . LYS A 1 1159 ? 27.040 -34.550 8.419 1.00 85.19 1159 LYS A CA 1
ATOM 8800 C C . LYS A 1 1159 ? 28.477 -34.676 7.928 1.00 85.19 1159 LYS A C 1
ATOM 8802 O O . LYS A 1 1159 ? 29.343 -35.119 8.680 1.00 85.19 1159 LYS A O 1
ATOM 8807 N N . LYS A 1 1160 ? 28.736 -34.350 6.659 1.00 90.81 1160 LYS A N 1
ATOM 8808 C CA . LYS A 1 1160 ? 30.061 -34.474 6.042 1.00 90.81 1160 LYS A CA 1
ATOM 8809 C C . LYS A 1 1160 ? 30.208 -33.599 4.805 1.00 90.81 1160 LYS A C 1
ATOM 8811 O O . LYS A 1 1160 ? 29.244 -33.405 4.071 1.00 90.81 1160 LYS A O 1
ATOM 8816 N N . PHE A 1 1161 ? 31.434 -33.174 4.522 1.00 92.94 1161 PHE A N 1
ATOM 8817 C CA . PHE A 1 1161 ? 31.817 -32.598 3.234 1.00 92.94 1161 PHE A CA 1
ATOM 8818 C C . PHE A 1 1161 ? 33.186 -33.116 2.786 1.00 92.94 1161 PHE A C 1
ATOM 8820 O O . PHE A 1 1161 ? 33.913 -33.750 3.551 1.00 92.94 1161 PHE A O 1
ATOM 8827 N N . SER A 1 1162 ? 33.519 -32.868 1.524 1.00 91.38 1162 SER A N 1
ATOM 8828 C CA . SER A 1 1162 ? 34.769 -33.293 0.902 1.00 91.38 1162 SER A CA 1
ATOM 8829 C C . SER A 1 1162 ? 35.576 -32.067 0.480 1.00 91.38 1162 SER A C 1
ATOM 8831 O O . SER A 1 1162 ? 35.043 -31.156 -0.156 1.00 91.38 1162 SER A O 1
ATOM 8833 N N . LEU A 1 1163 ? 36.850 -32.045 0.870 1.00 92.88 1163 LEU A N 1
ATOM 8834 C CA . LEU A 1 1163 ? 37.832 -31.029 0.517 1.00 92.88 1163 LEU A CA 1
ATOM 8835 C C . LEU A 1 1163 ? 38.924 -31.680 -0.329 1.00 92.88 1163 LEU A C 1
ATOM 8837 O O . LEU A 1 1163 ? 39.643 -32.564 0.139 1.00 92.88 1163 LEU A O 1
ATOM 8841 N N . PHE A 1 1164 ? 39.070 -31.231 -1.567 1.00 92.88 1164 PHE A N 1
ATOM 8842 C CA . PHE A 1 1164 ? 40.102 -31.720 -2.465 1.00 92.88 1164 PHE A CA 1
ATOM 8843 C C . PHE A 1 1164 ? 41.311 -30.786 -2.457 1.00 92.88 1164 PHE A C 1
ATOM 8845 O O . PHE A 1 1164 ? 41.190 -29.576 -2.650 1.00 92.88 1164 PHE A O 1
ATOM 8852 N N . ILE A 1 1165 ? 42.488 -31.360 -2.229 1.00 93.25 1165 ILE A N 1
ATOM 8853 C CA . ILE A 1 1165 ? 43.764 -30.653 -2.189 1.00 93.25 1165 ILE A CA 1
ATOM 8854 C C . ILE A 1 1165 ? 44.486 -30.903 -3.510 1.00 93.25 1165 ILE A C 1
ATOM 8856 O O . ILE A 1 1165 ? 44.899 -32.032 -3.784 1.00 93.25 1165 ILE A O 1
ATOM 8860 N N . GLY A 1 1166 ? 44.621 -29.859 -4.328 1.00 89.06 1166 GLY A N 1
ATOM 8861 C CA . GLY A 1 1166 ? 45.272 -29.920 -5.634 1.00 89.06 1166 GLY A CA 1
ATOM 8862 C C . GLY A 1 1166 ? 46.786 -30.109 -5.537 1.00 89.06 1166 GLY A C 1
ATOM 8863 O O . GLY A 1 1166 ? 47.395 -29.873 -4.494 1.00 89.06 1166 GLY A O 1
ATOM 8864 N N . GLN A 1 1167 ? 47.405 -30.529 -6.641 1.00 88.56 1167 GLN A N 1
ATOM 8865 C CA . GLN A 1 1167 ? 48.849 -30.779 -6.713 1.00 88.56 1167 GLN A CA 1
ATOM 8866 C C . GLN A 1 1167 ? 49.682 -29.537 -6.339 1.00 88.56 1167 GLN A C 1
ATOM 8868 O O . GLN A 1 1167 ? 49.303 -28.400 -6.642 1.00 88.56 1167 GLN A O 1
ATOM 8873 N N . SER A 1 1168 ? 50.826 -29.745 -5.693 1.00 88.38 1168 SER A N 1
ATOM 8874 C CA . SER A 1 1168 ? 51.824 -28.702 -5.436 1.00 88.38 1168 SER A CA 1
ATOM 8875 C C . SER A 1 1168 ? 52.675 -28.393 -6.676 1.00 88.38 1168 SER A C 1
ATOM 8877 O O . SER A 1 1168 ? 52.581 -29.064 -7.705 1.00 88.38 1168 SER A O 1
ATOM 8879 N N . LEU A 1 1169 ? 53.514 -27.358 -6.578 1.00 82.44 1169 LEU A N 1
ATOM 8880 C CA . LEU A 1 1169 ? 54.503 -26.999 -7.607 1.00 82.44 1169 LEU A CA 1
ATOM 8881 C C . LEU A 1 1169 ? 55.845 -27.733 -7.414 1.00 82.44 1169 LEU A C 1
ATOM 8883 O O . LEU A 1 1169 ? 56.809 -27.472 -8.133 1.00 82.44 1169 LEU A O 1
ATOM 8887 N N . ASP A 1 1170 ? 55.911 -28.645 -6.443 1.00 82.94 1170 ASP A N 1
ATOM 8888 C CA . ASP A 1 1170 ? 57.113 -29.383 -6.083 1.00 82.94 1170 ASP A CA 1
ATOM 8889 C C . ASP A 1 1170 ? 57.515 -30.380 -7.192 1.00 82.94 1170 ASP A C 1
ATOM 8891 O O . ASP A 1 1170 ? 56.704 -31.227 -7.581 1.00 82.94 1170 ASP A O 1
ATOM 8895 N N . PRO A 1 1171 ? 58.777 -30.368 -7.667 1.00 76.38 1171 PRO A N 1
ATOM 8896 C CA . PRO A 1 1171 ? 59.244 -31.267 -8.726 1.00 76.38 1171 PRO A CA 1
ATOM 8897 C C . PRO A 1 1171 ? 59.160 -32.761 -8.382 1.00 76.38 1171 PRO A C 1
ATOM 8899 O O . PRO A 1 1171 ? 59.191 -33.595 -9.285 1.00 76.38 1171 PRO A O 1
ATOM 8902 N N . SER A 1 1172 ? 59.077 -33.115 -7.091 1.00 79.31 1172 SER A N 1
ATOM 8903 C CA . SER A 1 1172 ? 58.918 -34.502 -6.637 1.00 79.31 1172 SER A CA 1
ATOM 8904 C C . SER A 1 1172 ? 57.456 -34.943 -6.489 1.00 79.31 1172 SER A C 1
ATOM 8906 O O . SER A 1 1172 ? 57.202 -36.095 -6.138 1.00 79.31 1172 SER A O 1
ATOM 8908 N N . GLY A 1 1173 ? 56.494 -34.060 -6.790 1.00 78.69 1173 GLY A N 1
ATOM 8909 C CA . GLY A 1 1173 ? 55.058 -34.345 -6.744 1.00 78.69 1173 GLY A CA 1
ATOM 8910 C C . GLY A 1 1173 ? 54.499 -34.494 -5.327 1.00 78.69 1173 GLY A C 1
ATOM 8911 O O . GLY A 1 1173 ? 53.450 -35.113 -5.144 1.00 78.69 1173 GLY A O 1
ATOM 8912 N N . VAL A 1 1174 ? 55.197 -33.974 -4.309 1.00 86.69 1174 VAL A N 1
ATOM 8913 C CA . VAL A 1 1174 ? 54.767 -34.066 -2.907 1.00 86.69 1174 VAL A CA 1
ATOM 8914 C C . VAL A 1 1174 ? 53.930 -32.847 -2.537 1.00 86.69 1174 VAL A C 1
ATOM 8916 O O . VAL A 1 1174 ? 54.426 -31.720 -2.523 1.00 86.69 1174 VAL A O 1
ATOM 8919 N N . THR A 1 1175 ? 52.675 -33.076 -2.160 1.00 89.00 1175 THR A N 1
ATOM 8920 C CA . THR A 1 1175 ? 51.762 -32.035 -1.669 1.00 89.00 1175 THR A CA 1
ATOM 8921 C C . THR A 1 1175 ? 51.589 -32.155 -0.158 1.00 89.00 1175 THR A C 1
ATOM 8923 O O . THR A 1 1175 ? 51.287 -33.240 0.344 1.00 89.00 1175 THR A O 1
ATOM 8926 N N . MET A 1 1176 ? 51.785 -31.055 0.573 1.00 89.31 1176 MET A N 1
ATOM 8927 C CA . MET A 1 1176 ? 51.681 -30.992 2.034 1.00 89.31 1176 MET A CA 1
ATOM 8928 C C . MET A 1 1176 ? 50.531 -30.089 2.488 1.00 89.31 1176 MET A C 1
ATOM 8930 O O . MET A 1 1176 ? 50.355 -28.986 1.975 1.00 89.31 1176 MET A O 1
ATOM 8934 N N . LEU A 1 1177 ? 49.792 -30.551 3.496 1.00 90.62 1177 LEU A N 1
ATOM 8935 C CA . LEU A 1 1177 ? 48.768 -29.790 4.211 1.00 90.62 1177 LEU A CA 1
ATOM 8936 C C . LEU A 1 1177 ? 49.117 -29.776 5.702 1.00 90.62 1177 LEU A C 1
ATOM 8938 O O . LEU A 1 1177 ? 49.253 -30.843 6.306 1.00 90.62 1177 LEU A O 1
ATOM 8942 N N . ASP A 1 1178 ? 49.275 -28.587 6.286 1.00 89.50 1178 ASP A N 1
ATOM 8943 C CA . ASP A 1 1178 ? 49.776 -28.446 7.657 1.00 89.50 1178 ASP A CA 1
ATOM 8944 C C . ASP A 1 1178 ? 48.653 -28.621 8.688 1.00 89.50 1178 ASP A C 1
ATOM 8946 O O . ASP A 1 1178 ? 48.723 -29.484 9.559 1.00 89.50 1178 ASP A O 1
ATOM 8950 N N . SER A 1 1179 ? 47.578 -27.836 8.602 1.00 89.62 1179 SER A N 1
ATOM 8951 C CA . SER A 1 1179 ? 46.472 -27.926 9.567 1.00 89.62 1179 SER A CA 1
ATOM 8952 C C . SER A 1 1179 ? 45.120 -27.577 8.960 1.00 89.62 1179 SER A C 1
ATOM 8954 O O . SER A 1 1179 ? 45.042 -26.832 7.987 1.00 89.62 1179 SER A O 1
ATOM 8956 N N . VAL A 1 1180 ? 44.042 -28.102 9.546 1.00 90.94 1180 VAL A N 1
ATOM 8957 C CA . VAL A 1 1180 ? 42.657 -27.844 9.119 1.00 90.94 1180 VAL A CA 1
ATOM 8958 C C . VAL A 1 1180 ? 41.794 -27.532 10.337 1.00 90.94 1180 VAL A C 1
ATOM 8960 O O . VAL A 1 1180 ? 41.804 -28.276 11.315 1.00 90.94 1180 VAL A O 1
ATOM 8963 N N . LYS A 1 1181 ? 41.025 -26.441 10.275 1.00 89.38 1181 LYS A N 1
ATOM 8964 C CA . LYS A 1 1181 ? 40.061 -26.032 11.304 1.00 89.38 1181 LYS A CA 1
ATOM 8965 C C . LYS A 1 1181 ? 38.679 -25.867 10.694 1.00 89.38 1181 LYS A C 1
ATOM 8967 O O . LYS A 1 1181 ? 38.511 -25.090 9.762 1.00 89.38 1181 LYS A O 1
ATOM 8972 N N . VAL A 1 1182 ? 37.691 -26.565 11.236 1.00 89.75 1182 VAL A N 1
ATOM 8973 C CA . VAL A 1 1182 ? 36.290 -26.454 10.811 1.00 89.75 1182 VAL A CA 1
ATOM 8974 C C . VAL A 1 1182 ? 35.571 -25.474 11.728 1.00 89.75 1182 VAL A C 1
ATOM 8976 O O . VAL A 1 1182 ? 35.781 -25.501 12.939 1.00 89.75 1182 VAL A O 1
ATOM 8979 N N . TYR A 1 1183 ? 34.738 -24.616 11.155 1.00 88.31 1183 TYR A N 1
ATOM 8980 C CA . TYR A 1 1183 ? 33.940 -23.627 11.869 1.00 88.31 1183 TYR A CA 1
ATOM 8981 C C . TYR A 1 1183 ? 32.456 -23.962 11.758 1.00 88.31 1183 TYR A C 1
ATOM 8983 O O . TYR A 1 1183 ? 31.977 -24.380 10.699 1.00 88.31 1183 TYR A O 1
ATOM 8991 N N . THR A 1 1184 ? 31.732 -23.763 12.855 1.00 88.25 1184 THR A N 1
ATOM 8992 C CA . THR A 1 1184 ? 30.316 -24.112 12.986 1.00 88.25 1184 THR A CA 1
ATOM 8993 C C . THR A 1 1184 ? 29.489 -22.980 13.593 1.00 88.25 1184 THR A C 1
ATOM 8995 O O . THR A 1 1184 ? 30.004 -22.189 14.386 1.00 88.25 1184 THR A O 1
ATOM 8998 N N . LYS A 1 1185 ? 28.192 -22.953 13.268 1.00 86.12 1185 LYS A N 1
ATOM 8999 C CA . LYS A 1 1185 ? 27.146 -22.213 14.000 1.00 86.12 1185 LYS A CA 1
ATOM 9000 C C . LYS A 1 1185 ? 26.144 -23.221 14.586 1.00 86.12 1185 LYS A C 1
ATOM 9002 O O . LYS A 1 1185 ? 26.030 -24.343 14.084 1.00 86.12 1185 LYS A O 1
ATOM 9007 N N . THR A 1 1186 ? 25.426 -22.856 15.647 1.00 84.81 1186 THR A N 1
ATOM 9008 C CA . THR A 1 1186 ? 24.310 -23.684 16.139 1.00 84.81 1186 THR A CA 1
ATOM 9009 C C . THR A 1 1186 ? 23.196 -23.730 15.094 1.00 84.81 1186 THR A C 1
ATOM 9011 O O . THR A 1 1186 ? 23.029 -22.785 14.317 1.00 84.81 1186 THR A O 1
ATOM 9014 N N . LYS A 1 1187 ? 22.435 -24.830 15.039 1.00 83.25 1187 LYS A N 1
ATOM 9015 C CA . LYS A 1 1187 ? 21.309 -24.955 14.099 1.00 83.25 1187 LYS A CA 1
ATOM 9016 C C . LYS A 1 1187 ? 20.268 -23.854 14.308 1.00 83.25 1187 LYS A C 1
ATOM 9018 O O . LYS A 1 1187 ? 19.721 -23.355 13.327 1.00 83.25 1187 LYS A O 1
ATOM 9023 N N . GLU A 1 1188 ? 20.082 -23.395 15.546 1.00 76.94 1188 GLU A N 1
ATOM 9024 C CA . GLU A 1 1188 ? 19.230 -22.241 15.831 1.00 76.94 1188 GLU A CA 1
ATOM 9025 C C . GLU A 1 1188 ? 19.798 -20.940 15.236 1.00 76.94 1188 GLU A C 1
ATOM 9027 O O . GLU A 1 1188 ? 19.077 -20.232 14.539 1.00 76.94 1188 GLU A O 1
ATOM 9032 N N . ALA A 1 1189 ? 21.089 -20.641 15.436 1.00 74.12 1189 ALA A N 1
ATOM 9033 C CA . ALA A 1 1189 ? 21.718 -19.418 14.916 1.00 74.12 1189 ALA A CA 1
ATOM 9034 C C . ALA A 1 1189 ? 21.865 -19.411 13.383 1.00 74.12 1189 ALA A C 1
ATOM 9036 O O . ALA A 1 1189 ? 21.950 -18.353 12.766 1.00 74.12 1189 ALA A O 1
ATOM 9037 N N . PHE A 1 1190 ? 21.900 -20.586 12.752 1.00 79.31 1190 PHE A N 1
ATOM 9038 C CA . PHE A 1 1190 ? 21.922 -20.730 11.295 1.00 79.31 1190 PHE A CA 1
ATOM 9039 C C . PHE A 1 1190 ? 20.519 -20.616 10.655 1.00 79.31 1190 PHE A C 1
ATOM 9041 O O . PHE A 1 1190 ? 20.392 -20.350 9.455 1.00 79.31 1190 PHE A O 1
ATOM 9048 N N . GLY A 1 1191 ? 19.451 -20.807 11.438 1.00 77.19 1191 GLY A N 1
ATOM 9049 C CA . GLY A 1 1191 ? 18.081 -20.930 10.932 1.00 77.19 1191 GLY A CA 1
ATOM 9050 C C . GLY A 1 1191 ? 17.869 -22.255 10.195 1.00 77.19 1191 GLY A C 1
ATOM 9051 O O . GLY A 1 1191 ? 17.484 -22.267 9.023 1.00 77.19 1191 GLY A O 1
ATOM 9052 N N . TRP A 1 1192 ? 18.216 -23.363 10.852 1.00 81.56 1192 TRP A N 1
ATOM 9053 C CA . TRP A 1 1192 ? 18.062 -24.712 10.314 1.00 81.56 1192 TRP A CA 1
ATOM 9054 C C . TRP A 1 1192 ? 16.581 -25.032 10.031 1.00 81.56 1192 TRP A C 1
ATOM 9056 O O . TRP A 1 1192 ? 15.736 -24.719 10.865 1.00 81.56 1192 TRP A O 1
ATOM 9066 N N . PRO A 1 1193 ? 16.241 -25.635 8.877 1.00 73.38 1193 PRO A N 1
ATOM 9067 C CA . PRO A 1 1193 ? 14.866 -26.018 8.576 1.00 73.38 1193 PRO A CA 1
ATOM 9068 C C . PRO A 1 1193 ? 14.402 -27.146 9.513 1.00 73.38 1193 PRO A C 1
ATOM 9070 O O . PRO A 1 1193 ? 14.965 -28.243 9.505 1.00 73.38 1193 PRO A O 1
ATOM 9073 N N . ASP A 1 1194 ? 13.379 -26.869 10.320 1.00 46.97 1194 ASP A N 1
ATOM 9074 C CA . ASP A 1 1194 ? 12.741 -27.834 11.220 1.00 46.97 1194 ASP A CA 1
ATOM 9075 C C . ASP A 1 1194 ? 11.779 -28.744 10.431 1.00 46.97 1194 ASP A C 1
ATOM 9077 O O . ASP A 1 1194 ? 10.589 -28.469 10.361 1.00 46.97 1194 ASP A O 1
ATOM 9081 N N . ASP A 1 1195 ? 12.323 -29.763 9.751 1.00 40.31 1195 ASP A N 1
ATOM 9082 C CA . ASP A 1 1195 ? 11.769 -31.132 9.644 1.00 40.31 1195 ASP A CA 1
ATOM 9083 C C . ASP A 1 1195 ? 12.512 -31.956 8.565 1.00 40.31 1195 ASP A C 1
ATOM 9085 O O . ASP A 1 1195 ? 12.554 -31.570 7.393 1.00 40.31 1195 ASP A O 1
ATOM 9089 N N . PRO A 1 1196 ? 13.087 -33.127 8.900 1.00 41.03 1196 PRO A N 1
ATOM 9090 C CA . PRO A 1 1196 ? 13.545 -34.090 7.908 1.00 41.03 1196 PRO A CA 1
ATOM 9091 C C . PRO A 1 1196 ? 12.377 -34.990 7.471 1.00 41.03 1196 PRO A C 1
ATOM 9093 O O . PRO A 1 1196 ? 11.886 -35.801 8.252 1.00 41.03 1196 PRO A O 1
ATOM 9096 N N . GLN A 1 1197 ? 11.956 -34.876 6.208 1.00 36.75 1197 GLN A N 1
ATOM 9097 C CA . GLN A 1 1197 ? 11.038 -35.829 5.573 1.00 36.75 1197 GLN A CA 1
ATOM 9098 C C . GLN A 1 1197 ? 11.576 -37.267 5.710 1.00 36.75 1197 GLN A C 1
ATOM 9100 O O . GLN A 1 1197 ? 12.708 -37.557 5.318 1.00 36.75 1197 GLN A O 1
ATOM 9105 N N . GLU A 1 1198 ? 10.762 -38.169 6.265 1.00 30.33 1198 GLU A N 1
ATOM 9106 C CA . GLU A 1 1198 ? 11.039 -39.606 6.317 1.00 30.33 1198 GLU A CA 1
ATOM 9107 C C . GLU A 1 1198 ? 11.060 -40.196 4.895 1.00 30.33 1198 GLU A C 1
ATOM 9109 O O . GLU A 1 1198 ? 10.032 -40.318 4.229 1.00 30.33 1198 GLU A O 1
ATOM 9114 N N . GLU A 1 1199 ? 12.243 -40.588 4.419 1.00 26.78 1199 GLU A N 1
ATOM 9115 C CA . GLU A 1 1199 ? 12.395 -41.391 3.204 1.00 26.78 1199 GLU A CA 1
ATOM 9116 C C . GLU A 1 1199 ? 11.952 -42.842 3.469 1.00 26.78 1199 GLU A C 1
ATOM 9118 O O . GLU A 1 1199 ? 12.636 -43.607 4.152 1.00 26.78 1199 GLU A O 1
ATOM 9123 N N . ILE A 1 1200 ? 10.814 -43.250 2.900 1.00 28.61 1200 ILE A N 1
ATOM 9124 C CA . ILE A 1 1200 ? 10.380 -44.655 2.871 1.00 28.61 1200 ILE A CA 1
ATOM 9125 C C . ILE A 1 1200 ? 11.010 -45.345 1.641 1.00 28.61 1200 ILE A C 1
ATOM 9127 O O . ILE A 1 1200 ? 10.891 -44.830 0.525 1.00 28.61 1200 ILE A O 1
ATOM 9131 N N . PRO A 1 1201 ? 11.663 -46.515 1.789 1.00 26.41 1201 PRO A N 1
ATOM 9132 C CA . PRO A 1 1201 ? 12.333 -47.200 0.687 1.00 26.41 1201 PRO A CA 1
ATOM 9133 C C . PRO A 1 1201 ? 11.334 -47.848 -0.281 1.00 26.41 1201 PRO A C 1
ATOM 9135 O O . PRO A 1 1201 ? 10.365 -48.497 0.113 1.00 26.41 1201 PRO A O 1
ATOM 9138 N N . SER A 1 1202 ? 11.607 -47.704 -1.576 1.00 25.12 1202 SER A N 1
ATOM 9139 C CA . SER A 1 1202 ? 10.782 -48.206 -2.674 1.00 25.12 1202 SER A CA 1
ATOM 9140 C C . SER A 1 1202 ? 11.007 -49.700 -2.947 1.00 25.12 1202 SER A C 1
ATOM 9142 O O . SER A 1 1202 ? 12.128 -50.148 -3.178 1.00 25.12 1202 SER A O 1
ATOM 9144 N N . THR A 1 1203 ? 9.919 -50.474 -3.009 1.00 24.22 1203 THR A N 1
ATOM 9145 C CA . THR A 1 1203 ? 9.853 -51.730 -3.782 1.00 24.22 1203 THR A CA 1
ATOM 9146 C C . THR A 1 1203 ? 8.528 -51.811 -4.562 1.00 24.22 1203 THR A C 1
ATOM 9148 O O . THR A 1 1203 ? 7.522 -51.282 -4.090 1.00 24.22 1203 THR A O 1
ATOM 9151 N N . PRO A 1 1204 ? 8.505 -52.408 -5.774 1.00 31.50 1204 PRO A N 1
ATOM 9152 C CA . PRO A 1 1204 ? 7.401 -52.262 -6.724 1.00 31.50 1204 PRO A CA 1
ATOM 9153 C C . PRO A 1 1204 ? 6.418 -53.446 -6.692 1.00 31.50 1204 PRO A C 1
ATOM 9155 O O . PRO A 1 1204 ? 6.833 -54.603 -6.634 1.00 31.50 1204 PRO A O 1
ATOM 9158 N N . GLY A 1 1205 ? 5.115 -53.174 -6.824 1.00 24.58 1205 GLY A N 1
ATOM 9159 C CA . GLY A 1 1205 ? 4.093 -54.218 -6.962 1.00 24.58 1205 GLY A CA 1
ATOM 9160 C C . GLY A 1 1205 ? 2.719 -53.702 -7.409 1.00 24.58 1205 GLY A C 1
ATOM 9161 O O . GLY A 1 1205 ? 2.065 -52.968 -6.685 1.00 24.58 1205 GLY A O 1
ATOM 9162 N N . LEU A 1 1206 ? 2.325 -54.119 -8.616 1.00 26.22 1206 LEU A N 1
ATOM 9163 C CA . LEU A 1 1206 ? 1.060 -53.942 -9.353 1.00 26.22 1206 LEU A CA 1
ATOM 9164 C C . LEU A 1 1206 ? -0.254 -53.983 -8.536 1.00 26.22 1206 LEU A C 1
ATOM 9166 O O . LEU A 1 1206 ? -0.454 -54.904 -7.749 1.00 26.22 1206 LEU A O 1
ATOM 9170 N N . GLY A 1 1207 ? -1.228 -53.133 -8.910 1.00 23.41 1207 GLY A N 1
ATOM 9171 C CA . GLY A 1 1207 ? -2.653 -53.379 -8.627 1.00 23.41 1207 GLY A CA 1
ATOM 9172 C C . GLY A 1 1207 ? -3.625 -52.205 -8.839 1.00 23.41 1207 GLY A C 1
ATOM 9173 O O . GLY A 1 1207 ? -3.893 -51.469 -7.907 1.00 23.41 1207 GLY A O 1
ATOM 9174 N N . THR A 1 1208 ? -4.167 -52.094 -10.060 1.00 23.66 1208 THR A N 1
ATOM 9175 C CA . THR A 1 1208 ? -5.520 -51.620 -10.469 1.00 23.66 1208 THR A CA 1
ATOM 9176 C C . THR A 1 1208 ? -6.193 -50.400 -9.808 1.00 23.66 1208 THR A C 1
ATOM 9178 O O . THR A 1 1208 ? -6.536 -50.393 -8.633 1.00 23.66 1208 THR A O 1
ATOM 9181 N N . ALA A 1 1209 ? -6.509 -49.426 -10.670 1.00 23.28 1209 ALA A N 1
ATOM 9182 C CA . ALA A 1 1209 ? -7.112 -48.126 -10.400 1.00 23.28 1209 ALA A CA 1
ATOM 9183 C C . ALA A 1 1209 ? -8.568 -48.152 -9.887 1.00 23.28 1209 ALA A C 1
ATOM 9185 O O . ALA A 1 1209 ? -9.460 -48.697 -10.538 1.00 23.28 1209 ALA A O 1
ATOM 9186 N N . ALA A 1 1210 ? -8.799 -47.426 -8.791 1.00 23.58 1210 ALA A N 1
ATOM 9187 C CA . ALA A 1 1210 ? -10.040 -46.725 -8.478 1.00 23.58 1210 ALA A CA 1
ATOM 9188 C C . ALA A 1 1210 ? -9.643 -45.300 -8.056 1.00 23.58 1210 ALA A C 1
ATOM 9190 O O . ALA A 1 1210 ? -8.763 -45.127 -7.214 1.00 23.58 1210 ALA A O 1
ATOM 9191 N N . ALA A 1 1211 ? -10.208 -44.298 -8.729 1.00 25.47 1211 ALA A N 1
ATOM 9192 C CA . ALA A 1 1211 ? -9.832 -42.897 -8.594 1.00 25.47 1211 ALA A CA 1
ATOM 9193 C C . ALA A 1 1211 ? -10.204 -42.346 -7.207 1.00 25.47 1211 ALA A C 1
ATOM 9195 O O . ALA A 1 1211 ? -11.365 -42.402 -6.807 1.00 25.47 1211 ALA A O 1
ATOM 9196 N N . VAL A 1 1212 ? -9.203 -41.808 -6.512 1.00 24.55 1212 VAL A N 1
ATOM 9197 C CA . VAL A 1 1212 ? -9.343 -40.901 -5.371 1.00 24.55 1212 VAL A CA 1
ATOM 9198 C C . VAL A 1 1212 ? -8.594 -39.636 -5.767 1.00 24.55 1212 VAL A C 1
ATOM 9200 O O . VAL A 1 1212 ? -7.425 -39.701 -6.157 1.00 24.55 1212 VAL A O 1
ATOM 9203 N N . ASP A 1 1213 ? -9.323 -38.524 -5.756 1.00 22.67 1213 ASP A N 1
ATOM 9204 C CA . ASP A 1 1213 ? -8.866 -37.209 -6.183 1.00 22.67 1213 ASP A CA 1
ATOM 9205 C C . ASP A 1 1213 ? -7.617 -36.779 -5.416 1.00 22.67 1213 ASP A C 1
ATOM 9207 O O . ASP A 1 1213 ? -7.557 -36.790 -4.188 1.00 22.67 1213 ASP A O 1
ATOM 9211 N N . THR A 1 1214 ? -6.592 -36.427 -6.185 1.00 23.59 1214 THR A N 1
ATOM 9212 C CA . THR A 1 1214 ? -5.349 -35.848 -5.691 1.00 23.59 1214 THR A CA 1
ATOM 9213 C C . THR A 1 1214 ? -5.575 -34.347 -5.562 1.00 23.59 1214 THR A C 1
ATOM 9215 O O . THR A 1 1214 ? -5.755 -33.672 -6.575 1.00 23.59 1214 THR A O 1
ATOM 9218 N N . GLU A 1 1215 ? -5.568 -33.821 -4.336 1.00 24.80 1215 GLU A N 1
ATOM 9219 C CA . GLU A 1 1215 ? -5.448 -32.384 -4.091 1.00 24.80 1215 GLU A CA 1
ATOM 9220 C C . GLU A 1 1215 ? -4.107 -31.908 -4.658 1.00 24.80 1215 GLU A C 1
ATOM 9222 O O . GLU A 1 1215 ? -3.033 -32.097 -4.091 1.00 24.80 1215 GLU A O 1
ATOM 9227 N N . THR A 1 1216 ? -4.168 -31.326 -5.849 1.00 23.91 1216 THR A N 1
ATOM 9228 C CA . THR A 1 1216 ? -3.112 -30.481 -6.385 1.00 23.91 1216 THR A CA 1
ATOM 9229 C C . THR A 1 1216 ? -2.967 -29.266 -5.478 1.00 23.91 1216 THR A C 1
ATOM 9231 O O . THR A 1 1216 ? -3.914 -28.490 -5.362 1.00 23.91 1216 THR A O 1
ATOM 9234 N N . GLU A 1 1217 ? -1.786 -29.053 -4.895 1.00 24.28 1217 GLU A N 1
ATOM 9235 C CA . GLU A 1 1217 ? -1.390 -27.728 -4.415 1.00 24.28 1217 GLU A CA 1
ATOM 9236 C C . GLU A 1 1217 ? -1.502 -26.743 -5.585 1.00 24.28 1217 GLU A C 1
ATOM 9238 O O . GLU A 1 1217 ? -0.682 -26.717 -6.510 1.00 24.28 1217 GLU A O 1
ATOM 9243 N N . ILE A 1 1218 ? -2.571 -25.949 -5.568 1.00 25.20 1218 ILE A N 1
ATOM 9244 C CA . ILE A 1 1218 ? -2.770 -24.852 -6.500 1.00 25.20 1218 ILE A CA 1
ATOM 9245 C C . ILE A 1 1218 ? -1.783 -23.761 -6.091 1.00 25.20 1218 ILE A C 1
ATOM 9247 O O . ILE A 1 1218 ? -2.046 -22.936 -5.218 1.00 25.20 1218 ILE A O 1
ATOM 9251 N N . VAL A 1 1219 ? -0.627 -23.731 -6.749 1.00 26.97 1219 VAL A N 1
ATOM 9252 C CA . VAL A 1 1219 ? 0.171 -22.509 -6.838 1.00 26.97 1219 VAL A CA 1
ATOM 9253 C C . VAL A 1 1219 ? -0.681 -21.505 -7.612 1.00 26.97 1219 VAL A C 1
ATOM 9255 O O . VAL A 1 1219 ? -0.719 -21.537 -8.842 1.00 26.97 1219 VAL A O 1
ATOM 9258 N N . ASN A 1 1220 ? -1.405 -20.641 -6.897 1.00 25.75 1220 ASN A N 1
ATOM 9259 C CA . ASN A 1 1220 ? -2.170 -19.550 -7.491 1.00 25.75 1220 ASN A CA 1
ATOM 9260 C C . ASN A 1 1220 ? -1.204 -18.619 -8.239 1.00 25.75 1220 ASN A C 1
ATOM 9262 O O . ASN A 1 1220 ? -0.553 -17.755 -7.652 1.00 25.75 1220 ASN A O 1
ATOM 9266 N N . SER A 1 1221 ? -1.092 -18.793 -9.557 1.00 25.73 1221 SER A N 1
ATOM 9267 C CA . SER A 1 1221 ? -0.502 -17.784 -10.427 1.00 25.73 1221 SER A CA 1
ATOM 9268 C C . SER A 1 1221 ? -1.420 -16.568 -10.397 1.00 25.73 1221 SER A C 1
ATOM 9270 O O . SER A 1 1221 ? -2.550 -16.650 -10.880 1.00 25.73 1221 SER A O 1
ATOM 9272 N N . VAL A 1 1222 ? -0.951 -15.458 -9.826 1.00 33.94 1222 VAL A N 1
ATOM 9273 C CA . VAL A 1 1222 ? -1.705 -14.201 -9.843 1.00 33.94 1222 VAL A CA 1
ATOM 9274 C C . VAL A 1 1222 ? -1.924 -13.785 -11.305 1.00 33.94 1222 VAL A C 1
ATOM 9276 O O . VAL A 1 1222 ? -0.943 -13.694 -12.054 1.00 33.94 1222 VAL A O 1
ATOM 9279 N N . PRO A 1 1223 ? -3.180 -13.592 -11.751 1.00 40.12 1223 PRO A N 1
ATOM 9280 C CA . PRO A 1 1223 ? -3.453 -13.107 -13.096 1.00 40.12 1223 PRO A CA 1
ATOM 9281 C C . PRO A 1 1223 ? -2.842 -11.704 -13.277 1.00 40.12 1223 PRO A C 1
ATOM 9283 O O . PRO A 1 1223 ? -2.799 -10.926 -12.325 1.00 40.12 1223 PRO A O 1
ATOM 9286 N N . PRO A 1 1224 ? -2.322 -11.364 -14.471 1.00 43.66 1224 PRO A N 1
ATOM 9287 C CA . PRO A 1 1224 ? -1.796 -10.026 -14.730 1.00 43.66 1224 PRO A CA 1
ATOM 9288 C C . PRO A 1 1224 ? -2.884 -8.970 -14.495 1.00 43.66 1224 PRO A C 1
ATOM 9290 O O . PRO A 1 1224 ? -4.024 -9.181 -14.902 1.00 43.66 1224 PRO A O 1
ATOM 9293 N N . MET A 1 1225 ? -2.515 -7.841 -13.872 1.00 49.91 1225 MET A N 1
ATOM 9294 C CA . MET A 1 1225 ? -3.424 -6.708 -13.658 1.00 49.91 1225 MET A CA 1
ATOM 9295 C C . MET A 1 1225 ? -4.124 -6.330 -14.963 1.00 49.91 1225 MET A C 1
ATOM 9297 O O . MET A 1 1225 ? -3.467 -6.115 -15.992 1.00 49.91 1225 MET A O 1
ATOM 9301 N N . THR A 1 1226 ? -5.446 -6.231 -14.905 1.00 65.56 1226 THR A N 1
ATOM 9302 C CA . THR A 1 1226 ? -6.264 -5.776 -16.026 1.00 65.56 1226 THR A CA 1
ATOM 9303 C C . THR A 1 1226 ? -6.019 -4.286 -16.289 1.00 65.56 1226 THR A C 1
ATOM 9305 O O . THR A 1 1226 ? -5.475 -3.565 -15.448 1.00 65.56 1226 THR A O 1
ATOM 9308 N N . ALA A 1 1227 ? -6.400 -3.798 -17.473 1.00 65.94 1227 ALA A N 1
ATOM 9309 C CA . ALA A 1 1227 ? -6.299 -2.371 -17.796 1.00 65.94 1227 ALA A CA 1
ATOM 9310 C C . ALA A 1 1227 ? -7.076 -1.500 -16.792 1.00 65.94 1227 ALA A C 1
ATOM 9312 O O . ALA A 1 1227 ? -6.639 -0.400 -16.465 1.00 65.94 1227 ALA A O 1
ATOM 9313 N N . VAL A 1 1228 ? -8.172 -2.027 -16.241 1.00 68.62 1228 VAL A N 1
ATOM 9314 C CA . VAL A 1 1228 ? -8.985 -1.304 -15.267 1.00 68.62 1228 VAL A CA 1
ATOM 9315 C C . VAL A 1 1228 ? -8.384 -1.349 -13.858 1.00 68.62 1228 VAL A C 1
ATOM 9317 O O . VAL A 1 1228 ? -8.453 -0.352 -13.151 1.00 68.62 1228 VAL A O 1
ATOM 9320 N N . ASP A 1 1229 ? -7.696 -2.429 -13.464 1.00 68.50 1229 ASP A N 1
ATOM 9321 C CA . ASP A 1 1229 ? -6.955 -2.442 -12.189 1.00 68.50 1229 ASP A CA 1
ATOM 9322 C C . ASP A 1 1229 ? -5.872 -1.352 -12.168 1.00 68.50 1229 ASP A C 1
ATOM 9324 O O . ASP A 1 1229 ? -5.668 -0.681 -11.159 1.00 68.50 1229 ASP A O 1
ATOM 9328 N N . LYS A 1 1230 ? -5.187 -1.144 -13.303 1.00 71.31 1230 LYS A N 1
ATOM 9329 C CA . LYS A 1 1230 ? -4.213 -0.051 -13.459 1.00 71.31 1230 LYS A CA 1
ATOM 9330 C C . LYS A 1 1230 ? -4.884 1.320 -13.430 1.00 71.31 1230 LYS A C 1
ATOM 9332 O O . LYS A 1 1230 ? -4.320 2.253 -12.870 1.00 71.31 1230 LYS A O 1
ATOM 9337 N N . LEU A 1 1231 ? -6.081 1.432 -14.008 1.00 80.94 1231 LEU A N 1
ATOM 9338 C CA . LEU A 1 1231 ? -6.881 2.654 -13.970 1.00 80.94 1231 LEU A CA 1
ATOM 9339 C C . LEU A 1 1231 ? -7.220 3.046 -12.525 1.00 80.94 1231 LEU A C 1
ATOM 9341 O O . LEU A 1 1231 ? -6.977 4.185 -12.149 1.00 80.94 1231 LEU A O 1
ATOM 9345 N N . VAL A 1 1232 ? -7.704 2.103 -11.705 1.00 79.62 1232 VAL A N 1
ATOM 9346 C CA . VAL A 1 1232 ? -8.025 2.340 -10.283 1.00 79.62 1232 VAL A CA 1
ATOM 9347 C C . VAL A 1 1232 ? -6.804 2.852 -9.519 1.00 79.62 1232 VAL A C 1
ATOM 9349 O O . VAL A 1 1232 ? -6.916 3.823 -8.777 1.00 79.62 1232 VAL A O 1
ATOM 9352 N N . VAL A 1 1233 ? -5.635 2.231 -9.716 1.00 77.44 1233 VAL A N 1
ATOM 9353 C CA . VAL A 1 1233 ? -4.388 2.665 -9.064 1.00 77.44 1233 VAL A CA 1
ATOM 9354 C C . VAL A 1 1233 ? -4.059 4.109 -9.429 1.00 77.44 1233 VAL A C 1
ATOM 9356 O O . VAL A 1 1233 ? -3.885 4.930 -8.534 1.00 77.44 1233 VAL A O 1
ATOM 9359 N N . HIS A 1 1234 ? -4.043 4.441 -10.720 1.00 82.44 1234 HIS A N 1
ATOM 9360 C CA . HIS A 1 1234 ? -3.702 5.794 -11.156 1.00 82.44 1234 HIS A CA 1
ATOM 9361 C C . HIS A 1 1234 ? -4.753 6.836 -10.752 1.00 82.44 1234 HIS A C 1
ATOM 9363 O O . HIS A 1 1234 ? -4.386 7.957 -10.420 1.00 82.44 1234 HIS A O 1
ATOM 9369 N N . LEU A 1 1235 ? -6.045 6.484 -10.713 1.00 84.56 1235 LEU A N 1
ATOM 9370 C CA . LEU A 1 1235 ? -7.089 7.363 -10.172 1.00 84.56 1235 LEU A CA 1
ATOM 9371 C C . LEU A 1 1235 ? -6.817 7.692 -8.697 1.00 84.56 1235 LEU A C 1
ATOM 9373 O O . LEU A 1 1235 ? -6.853 8.857 -8.317 1.00 84.56 1235 LEU A O 1
ATOM 9377 N N . LEU A 1 1236 ? -6.495 6.689 -7.874 1.00 82.44 1236 LEU A N 1
ATOM 9378 C CA . LEU A 1 1236 ? -6.186 6.899 -6.456 1.00 82.44 1236 LEU A CA 1
ATOM 9379 C C . LEU A 1 1236 ? -4.899 7.713 -6.248 1.00 82.44 1236 LEU A C 1
ATOM 9381 O O . LEU A 1 1236 ? -4.871 8.571 -5.369 1.00 82.44 1236 LEU A O 1
ATOM 9385 N N . GLU A 1 1237 ? -3.863 7.485 -7.060 1.00 81.44 1237 GLU A N 1
ATOM 9386 C CA . GLU A 1 1237 ? -2.624 8.281 -7.038 1.00 81.44 1237 GLU A CA 1
ATOM 9387 C C . GLU A 1 1237 ? -2.886 9.753 -7.395 1.00 81.44 1237 GLU A C 1
ATOM 9389 O O . GLU A 1 1237 ? -2.360 10.651 -6.739 1.00 81.44 1237 GLU A O 1
ATOM 9394 N N . VAL A 1 1238 ? -3.740 10.018 -8.391 1.00 85.31 1238 VAL A N 1
ATOM 9395 C CA . VAL A 1 1238 ? -4.158 11.383 -8.745 1.00 85.31 1238 VAL A CA 1
ATOM 9396 C C . VAL A 1 1238 ? -4.955 12.023 -7.608 1.00 85.31 1238 VAL A C 1
ATOM 9398 O O . VAL A 1 1238 ? -4.699 13.180 -7.287 1.00 85.31 1238 VAL A O 1
ATOM 9401 N N . VAL A 1 1239 ? -5.874 11.300 -6.955 1.00 83.31 1239 VAL A N 1
ATOM 9402 C CA . VAL A 1 1239 ? -6.622 11.824 -5.795 1.00 83.31 1239 VAL A CA 1
ATOM 9403 C C . VAL A 1 1239 ? -5.680 12.196 -4.645 1.00 83.31 1239 VAL A C 1
ATOM 9405 O O . VAL A 1 1239 ? -5.783 13.303 -4.114 1.00 83.31 1239 VAL A O 1
ATOM 9408 N N . ASP A 1 1240 ? -4.743 11.317 -4.279 1.00 78.31 1240 ASP A N 1
ATOM 9409 C CA . ASP A 1 1240 ? -3.745 11.605 -3.234 1.00 78.31 1240 ASP A CA 1
ATOM 9410 C C . ASP A 1 1240 ? -2.870 12.816 -3.598 1.00 78.31 1240 ASP A C 1
ATOM 9412 O O . ASP A 1 1240 ? -2.623 13.701 -2.767 1.00 78.31 1240 ASP A O 1
ATOM 9416 N N . GLY A 1 1241 ? -2.473 12.896 -4.873 1.00 77.25 1241 GLY A N 1
ATOM 9417 C CA . GLY A 1 1241 ? -1.784 14.041 -5.453 1.00 77.25 1241 GLY A CA 1
ATOM 9418 C C . GLY A 1 1241 ? -2.578 15.334 -5.281 1.00 77.25 1241 GLY A C 1
ATOM 9419 O O . GLY A 1 1241 ? -2.040 16.295 -4.742 1.00 77.25 1241 GLY A O 1
ATOM 9420 N N . CYS A 1 1242 ? -3.866 15.340 -5.644 1.00 80.38 1242 CYS A N 1
ATOM 9421 C CA . CYS A 1 1242 ? -4.759 16.496 -5.518 1.00 80.38 1242 CYS A CA 1
ATOM 9422 C C . CYS A 1 1242 ? -4.825 17.018 -4.078 1.00 80.38 1242 CYS A C 1
ATOM 9424 O O . CYS A 1 1242 ? -4.647 18.214 -3.840 1.00 80.38 1242 CYS A O 1
ATOM 9426 N N . PHE A 1 1243 ? -5.048 16.133 -3.103 1.00 74.44 1243 PHE A N 1
ATOM 9427 C CA . PHE A 1 1243 ? -5.085 16.541 -1.698 1.00 74.44 1243 PHE A CA 1
ATOM 9428 C C . PHE A 1 1243 ? -3.743 17.121 -1.247 1.00 74.44 1243 PHE A C 1
ATOM 9430 O O . PHE A 1 1243 ? -3.712 18.152 -0.582 1.00 74.44 1243 PHE A O 1
ATOM 9437 N N . SER A 1 1244 ? -2.635 16.506 -1.654 1.00 69.75 1244 SER A N 1
ATOM 9438 C CA . SER A 1 1244 ? -1.299 16.940 -1.246 1.00 69.75 1244 SER A CA 1
ATOM 9439 C C . SER A 1 1244 ? -0.878 18.275 -1.877 1.00 69.75 1244 SER A C 1
ATOM 9441 O O . SER A 1 1244 ? -0.235 19.082 -1.210 1.00 69.75 1244 SER A O 1
ATOM 9443 N N . THR A 1 1245 ? -1.230 18.536 -3.141 1.00 68.19 1245 THR A N 1
ATOM 9444 C CA . THR A 1 1245 ? -0.773 19.730 -3.875 1.00 68.19 1245 TH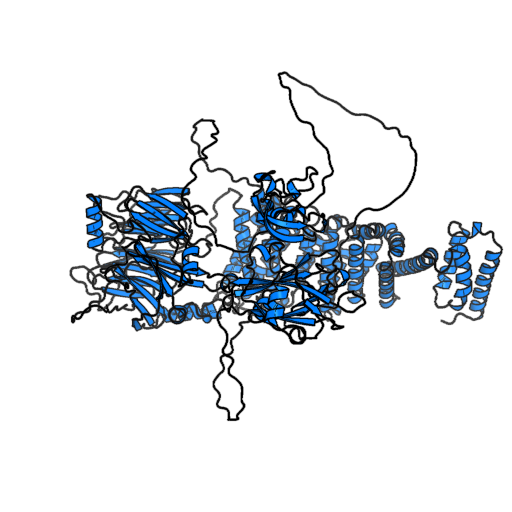R A CA 1
ATOM 9445 C C . THR A 1 1245 ? -1.629 20.975 -3.649 1.00 68.19 1245 THR A C 1
ATOM 9447 O O . THR A 1 1245 ? -1.105 22.079 -3.751 1.00 68.19 1245 THR A O 1
ATOM 9450 N N . PHE A 1 1246 ? -2.930 20.836 -3.360 1.00 67.38 1246 PHE A N 1
ATOM 9451 C CA . PHE A 1 1246 ? -3.857 21.981 -3.283 1.00 67.38 1246 PHE A CA 1
ATOM 9452 C C . PHE A 1 1246 ? -4.072 22.533 -1.862 1.00 67.38 1246 PHE A C 1
ATOM 9454 O O . PHE A 1 1246 ? -4.590 23.637 -1.695 1.00 67.38 1246 PHE A O 1
ATOM 9461 N N . LEU A 1 1247 ? -3.652 21.811 -0.814 1.00 52.91 1247 LEU A N 1
ATOM 9462 C CA . LEU A 1 1247 ? -3.828 22.236 0.585 1.00 52.91 1247 LEU A CA 1
ATOM 9463 C C . LEU A 1 1247 ? -2.909 23.400 1.017 1.00 52.91 1247 LEU A C 1
ATOM 9465 O O . LEU A 1 1247 ? -3.146 23.999 2.065 1.00 52.91 1247 LEU A O 1
ATOM 9469 N N . SER A 1 1248 ? -1.894 23.770 0.227 1.00 43.69 1248 SER A N 1
ATOM 9470 C CA . SER A 1 1248 ? -0.965 24.867 0.555 1.00 43.69 1248 SER A CA 1
ATOM 9471 C C . SER A 1 1248 ? -1.488 26.274 0.222 1.00 43.69 1248 SER A C 1
ATOM 9473 O O . SER A 1 1248 ? -0.886 27.266 0.635 1.00 43.69 1248 SER A O 1
ATOM 9475 N N . SER A 1 1249 ? -2.602 26.401 -0.508 1.00 36.72 1249 SER A N 1
ATOM 9476 C CA . SER A 1 1249 ? -3.218 27.692 -0.841 1.00 36.72 1249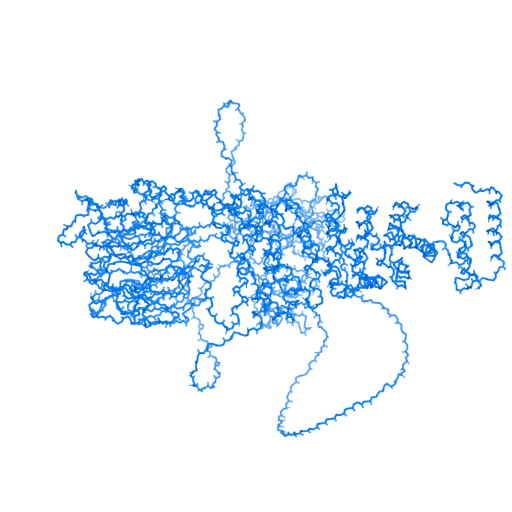 SER A CA 1
ATOM 9477 C C . SER A 1 1249 ? -4.329 28.016 0.162 1.00 36.72 1249 SER A C 1
ATOM 9479 O O . SER A 1 1249 ? -5.444 27.510 0.077 1.00 36.72 1249 SER A O 1
ATOM 9481 N N . GLY A 1 1250 ? -4.025 28.848 1.162 1.00 34.50 1250 GLY A N 1
ATOM 9482 C CA . GLY A 1 1250 ? -4.924 29.227 2.262 1.00 34.50 1250 GLY A CA 1
ATOM 9483 C C . GLY A 1 1250 ? -6.156 30.056 1.864 1.00 34.50 1250 GLY A C 1
ATOM 9484 O O . GLY A 1 1250 ? -6.334 31.176 2.347 1.00 34.50 1250 GLY A O 1
ATOM 9485 N N . ARG A 1 1251 ? -7.048 29.525 1.020 1.00 27.81 1251 ARG A N 1
ATOM 9486 C CA . ARG A 1 1251 ? -8.377 30.095 0.763 1.00 27.81 1251 ARG A CA 1
ATOM 9487 C C . ARG A 1 1251 ? -9.461 29.024 0.739 1.00 27.81 1251 ARG A C 1
ATOM 9489 O O . ARG A 1 1251 ? -9.709 28.406 -0.283 1.00 27.81 1251 ARG A O 1
ATOM 9496 N N . GLY A 1 1252 ? -10.196 28.952 1.847 1.00 26.88 1252 GLY A N 1
ATOM 9497 C CA . GLY A 1 1252 ? -11.595 28.535 1.867 1.00 26.88 1252 GLY A CA 1
ATOM 9498 C C . GLY A 1 1252 ? -11.827 27.041 1.684 1.00 26.88 1252 GLY A C 1
ATOM 9499 O O . GLY A 1 1252 ? -11.842 26.522 0.576 1.00 26.88 1252 GLY A O 1
ATOM 9500 N N . THR A 1 1253 ? -12.131 26.389 2.798 1.00 32.53 1253 THR A N 1
ATOM 9501 C CA . THR A 1 1253 ? -12.828 25.108 2.896 1.00 32.53 1253 THR A CA 1
ATOM 9502 C C . THR A 1 1253 ? -13.987 24.998 1.894 1.00 32.53 1253 THR A C 1
ATOM 9504 O O . THR A 1 1253 ? -15.121 25.386 2.165 1.00 32.53 1253 THR A O 1
ATOM 9507 N N . LYS A 1 1254 ? -13.725 24.397 0.732 1.00 25.11 1254 LYS A N 1
ATOM 9508 C CA . LYS A 1 1254 ? -14.705 23.529 0.084 1.00 25.11 1254 LYS A CA 1
ATOM 9509 C C . LYS A 1 1254 ? -14.375 22.123 0.542 1.00 25.11 1254 LYS A C 1
ATOM 9511 O O . LYS A 1 1254 ? -13.492 21.470 0.001 1.00 25.11 1254 LYS A O 1
ATOM 9516 N N . THR A 1 1255 ? -15.057 21.702 1.597 1.00 28.48 1255 THR A N 1
ATOM 9517 C CA . THR A 1 1255 ? -15.210 20.295 1.949 1.00 28.48 1255 THR A CA 1
ATOM 9518 C C . THR A 1 1255 ? -15.680 19.552 0.702 1.00 28.48 1255 THR A C 1
ATOM 9520 O O . THR A 1 1255 ? -16.843 19.666 0.316 1.00 28.48 1255 THR A O 1
ATOM 9523 N N . VAL A 1 1256 ? -14.772 18.839 0.040 1.00 24.61 1256 VAL A N 1
ATOM 9524 C CA . VAL A 1 1256 ? -15.158 17.737 -0.835 1.00 24.61 1256 VAL A CA 1
ATOM 9525 C C . VAL A 1 1256 ? -15.645 16.657 0.122 1.00 24.61 1256 VAL A C 1
ATOM 9527 O O . VAL A 1 1256 ? -14.846 15.990 0.771 1.00 24.61 1256 VAL A O 1
ATOM 9530 N N . SER A 1 1257 ? -16.962 16.595 0.315 1.00 24.80 1257 SER A N 1
ATOM 9531 C CA . SER A 1 1257 ? -17.619 15.433 0.900 1.00 24.80 1257 SER A CA 1
ATOM 9532 C C . SER A 1 1257 ? -17.411 14.278 -0.077 1.00 24.80 1257 SER A C 1
ATOM 9534 O O . SER A 1 1257 ? -18.067 14.243 -1.119 1.00 24.80 1257 SER A O 1
ATOM 9536 N N . ALA A 1 1258 ? -16.428 13.432 0.219 1.00 23.55 1258 ALA A N 1
ATOM 9537 C CA . ALA A 1 1258 ? -16.277 12.113 -0.375 1.00 23.55 1258 ALA A CA 1
ATOM 9538 C C . ALA A 1 1258 ? -16.961 11.091 0.530 1.00 23.55 1258 ALA A C 1
ATOM 9540 O O . ALA A 1 1258 ? -16.825 11.247 1.770 1.00 23.55 1258 ALA A O 1
#

Radius of gyration: 42.71 Å; Cα contacts (8 Å, |Δi|>4): 2002; chains: 1; bounding box: 102×108×130 Å

InterPro domains:
  IPR003126 Zinc finger, UBR-type [PF02207] (397-455)
  IPR003126 Zinc finger, UBR-type [PS51157] (395-464)
  IPR003126 Zinc finger, UBR-type [SM00396] (395-463)
  IPR036322 WD40-repeat-containing domain superfamily [SSF50978] (655-829)
  IPR045189 E3 ubiquitin ligase UBR4-like [PTHR21725] (10-1203)
  IPR045841 E3 ubiquitin-protein ligase UBR4, N-terminal [PF19423] (2-385)
  IPR047509 E3 ubiquitin-protein ligase UBR4-like, UBR-box [cd19680] (395-465)

Mean predicted aligned error: 21.46 Å

Nearest PDB structures (foldseek):
  8j9r-assembly1_A  TM=9.843E-01  e=1.169E-05  Homo sapiens
  8j9q-assembly3_C  TM=9.760E-01  e=1.369E-05  Homo sapiens
  8ewi-assembly1_D  TM=2.943E-01  e=1.739E-02  Homo sapiens
  8d4x-assembly1_B  TM=3.234E-01  e=7.295E-03  Homo sapiens

=== Feature glossary ===
A reading guide for the features in this record.

Start from the sequence.

  · Sequence gives the chain of amino acids in standard one-letter code (A=alanine, C=cysteine, …, Y=tyrosine), read N→C. It is the only feature that is directly encoded by the gene; all structural features are derived from the folded form of this sequence.

Fold it, and you get atomic coordinates and the backbone conformation that goes with them.

  · The mmCIF table is the protein's shape written out atom by atom. For each backbone N, Cα, C, and carbonyl O, it records an (x, y, z) coordinate triple in Å plus the residue type, chain letter, and residue number.

  · Backbone dihedral angles. Every residue except chain termini has a φ (preceding-C → N → Cα → C) and a ψ (N → Cα → C → next-N). They are reported in degrees following the IUPAC sign convention. Secondary structure is essentially a statement about which (φ, ψ) basin each residue occupies.

  · DSSP 8-state secondary structure assigns each residue one of H (α-helix), G (3₁₀-helix), I (π-helix), E (extended β-strand), B (isolated β-bridge), T (hydrogen-bonded turn), S (bend), or '-' (coil). The assignment is computed from backbone hydrogen-bond geometry via the Kabsch–Sander algorithm.

  · P-SEA three-state annotation labels each residue as helix, strand, or coil based purely on the geometry of the Cα trace. It serves as a fallback when the full backbone (and thus DSSP) is unavailable.

Summarize the fold with a handful of shape descriptors and a per-residue structural alphabet.

  · Radius of gyration (Rg) is the root-mean-square distance of Cα atoms from their centroid — a single number for overall size and compactness. A globular domain of N residues has Rg ≈ 2.2·N^0.38 Å; an extended or disordered chain has a much larger Rg. The Cα contact count is the number of residue pairs whose Cα atoms are within 8 Å and are more than four positions apart in sequence — a standard proxy for tertiary packing density. The bounding box is the smallest axis-aligned box enclosing all Cα atoms.

  · Foldseek's 3Di representation compresses backbone geometry into a per-residue letter drawn from a learned twenty-state alphabet. It captures the tertiary interaction pattern around each residue — which residues are packed against it in space, regardless of where they are in sequence.

  · Accessible surface area quantifies burial. A residue with SASA near zero is packed into the hydrophobic core; one with SASA >100 Å² sits on the surface. Computed here via the Shrake–Rupley numerical algorithm with a 1.4 Å probe.

Ask how reliable the model is.

  · For AlphaFold models, the B-factor field carries pLDDT — the model's own estimate of local accuracy on a 0–100 scale. Regions with pLDDT<50 should be treated as essentially unmodeled; they often correspond to intrinsically disordered segments.

  · For experimental (PDB) structures, the B-factor (temperature factor) quantifies the positional spread of each atom in the crystal — a combination of thermal vibration and static disorder — in units of Å². High B-factors mark flexible loops or poorly resolved regions; low B-factors mark the rigid, well-ordered core.

  · PAE(i, j) answers: if I align the predicted and true structures on residue i, how far off (in Å) do I expect residue j to be? A block-diagonal PAE matrix with low values on the blocks and high values off-diagonal is the signature of a multi-domain protein with confidently predicted domains but uncertain inter-domain orientation.

Place it in context: what it resembles, what it is annotated as, and how it looks.

  · Structural nearest neighbors (via Foldseek easy-search vs the PDB). Reported per hit: target PDB id, E-value, and alignment TM-score. A TM-score above ~0.5 is the conventional threshold for 'same fold'.

  · Functional annotations link the protein to curated databases. InterPro entries identify conserved domains and families by matching the sequence against member-database signatures (Pfam, PROSITE, CDD, …). Gene Ontology (GO) terms describe molecular function, biological process, and cellular component in a controlled vocabulary. CATH places the structure in a hierarchical fold classification (Class/Architecture/Topology/Homologous-superfamily). The organism is the source species.

  · Plot images: a contact map (which residues are close in 3D, as an N×N binary image), a Ramachandran scatter (backbone torsion angles, revealing secondary-structure composition at a glance), and — for AlphaFold structures — a PAE heatmap (pairwise prediction confidence).

  · Structure images are PyMOL renders from six orthogonal camera directions. Cartoon representation draws helices as coils and strands as arrows; sticks shows the backbone as bonds; surface shows the solvent-excluded envelope. Rainbow coloring maps sequence position to hue (blue→red, N→C); chain coloring assigns a distinct color per polypeptide.